Protein AF-0000000084333126 (afdb_homodimer)

Structure (mmCIF, N/CA/C/O backbone):
data_AF-0000000084333126-model_v1
#
loop_
_entity.id
_entity.type
_entity.pdbx_description
1 polymer 'Glycosyl hydrolase family 92 domain-containing protein'
#
loop_
_atom_site.group_PDB
_atom_site.id
_atom_site.type_symbol
_atom_site.label_atom_id
_atom_site.label_alt_id
_atom_site.label_comp_id
_atom_site.label_asym_id
_atom_site.label_entity_id
_atom_site.label_seq_id
_atom_site.pdbx_PDB_ins_code
_atom_site.Cartn_x
_atom_site.Cartn_y
_atom_site.Cartn_z
_atom_site.occupancy
_atom_site.B_iso_or_equiv
_atom_site.auth_seq_id
_atom_site.auth_comp_id
_atom_site.auth_asym_id
_atom_site.auth_atom_id
_atom_site.pdbx_PDB_model_num
ATOM 1 N N . MET A 1 1 ? 44.094 -14.125 85.125 1 26.95 1 MET A N 1
ATOM 2 C CA . MET A 1 1 ? 42.812 -14.68 84.75 1 26.95 1 MET A CA 1
ATOM 3 C C . MET A 1 1 ? 41.969 -13.625 84 1 26.95 1 MET A C 1
ATOM 5 O O . MET A 1 1 ? 41.188 -12.898 84.625 1 26.95 1 MET A O 1
ATOM 9 N N . LYS A 1 2 ? 42.75 -12.828 83.188 1 30.94 2 LYS A N 1
ATOM 10 C CA . LYS A 1 2 ? 42.5 -11.656 82.375 1 30.94 2 LYS A CA 1
ATOM 11 C C . LYS A 1 2 ? 41.438 -11.938 81.312 1 30.94 2 LYS A C 1
ATOM 13 O O . LYS A 1 2 ? 41.562 -12.852 80.5 1 30.94 2 LYS A O 1
ATOM 18 N N . PHE A 1 3 ? 40.094 -11.789 81.75 1 30.56 3 PHE A N 1
ATOM 19 C CA . PHE A 1 3 ? 38.781 -11.992 81.188 1 30.56 3 PHE A CA 1
ATOM 20 C C . PHE A 1 3 ? 38.625 -11.266 79.875 1 30.56 3 PHE A C 1
ATOM 22 O O . PHE A 1 3 ? 38.75 -10.039 79.812 1 30.56 3 PHE A O 1
ATOM 29 N N . LEU A 1 4 ? 39.094 -11.93 78.812 1 31.09 4 LEU A N 1
ATOM 30 C CA . LEU A 1 4 ? 39.031 -11.555 77.375 1 31.09 4 LEU A CA 1
ATOM 31 C C . LEU A 1 4 ? 37.594 -11.328 76.938 1 31.09 4 LEU A C 1
ATOM 33 O O . LEU A 1 4 ? 36.781 -12.258 76.938 1 31.09 4 LEU A O 1
ATOM 37 N N . PHE A 1 5 ? 36.906 -10.305 77.312 1 35.31 5 PHE A N 1
ATOM 38 C CA . PHE A 1 5 ? 35.562 -9.898 77 1 35.31 5 PHE A CA 1
ATOM 39 C C . PHE A 1 5 ? 35.438 -9.648 75.5 1 35.31 5 PHE A C 1
ATOM 41 O O . PHE A 1 5 ? 35.938 -8.648 74.938 1 35.31 5 PHE A O 1
ATOM 48 N N . PHE A 1 6 ? 35.844 -10.602 74.625 1 34.81 6 PHE A N 1
ATOM 49 C CA . PHE A 1 6 ? 35.781 -10.203 73.188 1 34.81 6 PHE A CA 1
ATOM 50 C C . PHE A 1 6 ? 34.375 -9.773 72.812 1 34.81 6 PHE A C 1
ATOM 52 O O . PHE A 1 6 ? 33.406 -10.289 73.375 1 34.81 6 PHE A O 1
ATOM 59 N N . VAL A 1 7 ? 34.188 -8.609 72.062 1 33.94 7 VAL A N 1
ATOM 60 C CA . VAL A 1 7 ? 33.344 -7.617 71.375 1 33.94 7 VAL A CA 1
ATOM 61 C C . VAL A 1 7 ? 32.531 -8.281 70.25 1 33.94 7 VAL A C 1
ATOM 63 O O . VAL A 1 7 ? 33.125 -8.852 69.312 1 33.94 7 VAL A O 1
ATOM 66 N N . SER A 1 8 ? 31.359 -8.867 70.562 1 33.91 8 SER A N 1
ATOM 67 C CA . SER A 1 8 ? 30.375 -9.352 69.625 1 33.91 8 SER A CA 1
ATOM 68 C C . SER A 1 8 ? 29.938 -8.242 68.688 1 33.91 8 SER A C 1
ATOM 70 O O . SER A 1 8 ? 29.344 -7.246 69.125 1 33.91 8 SER A O 1
ATOM 72 N N . ILE A 1 9 ? 30.75 -7.91 67.688 1 35.28 9 ILE A N 1
ATOM 73 C CA . ILE A 1 9 ? 30.422 -6.926 66.625 1 35.28 9 ILE A CA 1
ATOM 74 C C . ILE A 1 9 ? 29.188 -7.383 65.875 1 35.28 9 ILE A C 1
ATOM 76 O O . ILE A 1 9 ? 29.203 -8.445 65.25 1 35.28 9 ILE A O 1
ATOM 80 N N . ALA A 1 10 ? 27.969 -7.008 66.312 1 34.88 10 ALA A N 1
ATOM 81 C CA . ALA A 1 10 ? 26.688 -7.113 65.625 1 34.88 10 ALA A CA 1
ATOM 82 C C . ALA A 1 10 ? 26.734 -6.488 64.25 1 34.88 10 ALA A C 1
ATOM 84 O O . ALA A 1 10 ? 26.969 -5.289 64.125 1 34.88 10 ALA A O 1
ATOM 85 N N . PHE A 1 11 ? 27.109 -7.254 63.25 1 38.06 11 PHE A N 1
ATOM 86 C CA . PHE A 1 11 ? 27.016 -6.863 61.844 1 38.06 11 PHE A CA 1
ATOM 87 C C . PHE A 1 11 ? 25.578 -6.574 61.469 1 38.06 11 PHE A C 1
ATOM 89 O O . PHE A 1 11 ? 24.75 -7.484 61.406 1 38.06 11 PHE A O 1
ATOM 96 N N . ALA A 1 12 ? 24.938 -5.449 61.875 1 37.19 12 ALA A N 1
ATOM 97 C CA . ALA A 1 12 ? 23.688 -4.953 61.312 1 37.19 12 ALA A CA 1
ATOM 98 C C . ALA A 1 12 ? 23.812 -4.816 59.781 1 37.19 12 ALA A C 1
ATOM 100 O O . ALA A 1 12 ? 24.594 -3.992 59.281 1 37.19 12 ALA A O 1
ATOM 101 N N . CYS A 1 13 ? 23.656 -5.941 59.094 1 36.34 13 CYS A N 1
ATOM 102 C CA . CYS A 1 13 ? 23.469 -5.91 57.656 1 36.34 13 CYS A CA 1
ATOM 103 C C . CYS A 1 13 ? 22.391 -4.91 57.25 1 36.34 13 CYS A C 1
ATOM 105 O O . CYS A 1 13 ? 21.219 -5.094 57.594 1 36.34 13 CYS A O 1
ATOM 107 N N . LEU A 1 14 ? 22.672 -3.584 57.156 1 38.28 14 LEU A N 1
ATOM 108 C CA . LEU A 1 14 ? 21.844 -2.592 56.469 1 38.28 14 LEU A CA 1
ATOM 109 C C . LEU A 1 14 ? 21.406 -3.092 55.094 1 38.28 14 LEU A C 1
ATOM 111 O O . LEU A 1 14 ? 22.219 -3.172 54.156 1 38.28 14 LEU A O 1
ATOM 115 N N . SER A 1 15 ? 20.5 -4.07 55.125 1 39.69 15 SER A N 1
ATOM 116 C CA . SER A 1 15 ? 19.828 -4.273 53.844 1 39.69 15 SER A CA 1
ATOM 117 C C . SER A 1 15 ? 19.188 -2.982 53.375 1 39.69 15 SER A C 1
ATOM 119 O O . SER A 1 15 ? 18.188 -2.516 53.938 1 39.69 15 SER A O 1
ATOM 121 N N . ALA A 1 16 ? 19.938 -2.068 52.781 1 43.84 16 ALA A N 1
ATOM 122 C CA . ALA A 1 16 ? 19.359 -1.009 51.969 1 43.84 16 ALA A CA 1
ATOM 123 C C . ALA A 1 16 ? 18.438 -1.585 50.906 1 43.84 16 ALA A C 1
ATOM 125 O O . ALA A 1 16 ? 18.891 -2.248 49.969 1 43.84 16 ALA A O 1
ATOM 126 N N . HIS A 1 17 ? 17.234 -1.845 51.344 1 42.31 17 HIS A N 1
ATOM 127 C CA . HIS A 1 17 ? 16.188 -2.02 50.344 1 42.31 17 HIS A CA 1
ATOM 128 C C . HIS A 1 17 ? 16.234 -0.898 49.312 1 42.31 17 HIS A C 1
ATOM 130 O O . HIS A 1 17 ? 16 0.268 49.656 1 42.31 17 HIS A O 1
ATOM 136 N N . SER A 1 18 ? 17.078 -1.056 48.312 1 40.34 18 SER A N 1
ATOM 137 C CA . SER A 1 18 ? 16.938 -0.179 47.156 1 40.34 18 SER A CA 1
ATOM 138 C C . SER A 1 18 ? 15.484 -0.114 46.719 1 40.34 18 SER A C 1
ATOM 140 O O . SER A 1 18 ? 14.883 -1.14 46.375 1 40.34 18 SER A O 1
ATOM 142 N N . GLN A 1 19 ? 14.758 0.814 47.344 1 45.28 19 GLN A N 1
ATOM 143 C CA . GLN A 1 19 ? 13.453 1.1 46.75 1 45.28 19 GLN A CA 1
ATOM 144 C C . GLN A 1 19 ? 13.531 1.137 45.25 1 45.28 19 GLN A C 1
ATOM 146 O O . GLN A 1 19 ? 14.422 1.771 44.656 1 45.28 19 GLN A O 1
ATOM 151 N N . PRO A 1 20 ? 12.898 0.171 44.625 1 41.5 20 PRO A N 1
ATOM 152 C CA . PRO A 1 20 ? 12.898 0.309 43.188 1 41.5 20 PRO A CA 1
ATOM 153 C C . PRO A 1 20 ? 12.625 1.741 42.719 1 41.5 20 PRO A C 1
ATOM 155 O O . PRO A 1 20 ? 11.688 2.377 43.188 1 41.5 20 PRO A O 1
ATOM 158 N N . LYS A 1 21 ? 13.617 2.443 42.281 1 41.88 21 LYS A N 1
ATOM 159 C CA . LYS A 1 21 ? 13.328 3.713 41.625 1 41.88 21 LYS A CA 1
ATOM 160 C C . LYS A 1 21 ? 12.031 3.631 40.812 1 41.88 21 LYS A C 1
ATOM 162 O O . LYS A 1 21 ? 11.914 2.811 39.906 1 41.88 21 LYS A O 1
ATOM 167 N N . LYS A 1 22 ? 10.969 3.963 41.375 1 46.34 22 LYS A N 1
ATOM 168 C CA . LYS A 1 22 ? 9.758 4.008 40.562 1 46.34 22 LYS A CA 1
ATOM 169 C C . LYS A 1 22 ? 10.055 4.461 39.125 1 46.34 22 LYS A C 1
ATOM 171 O O . LYS A 1 22 ? 10.641 5.527 38.906 1 46.34 22 LYS A O 1
ATOM 176 N N . ALA A 1 23 ? 10.055 3.652 38.188 1 51.34 23 ALA A N 1
ATOM 177 C CA . ALA A 1 23 ? 10.18 4.016 36.781 1 51.34 23 ALA A CA 1
ATOM 178 C C . ALA A 1 23 ? 9.625 5.414 36.5 1 51.34 23 ALA A C 1
ATOM 180 O O . ALA A 1 23 ? 8.5 5.723 36.906 1 51.34 23 ALA A O 1
ATOM 181 N N . ALA A 1 24 ? 10.336 6.531 36.312 1 54.09 24 ALA A N 1
ATOM 182 C CA . ALA A 1 24 ? 9.93 7.898 36 1 54.09 24 ALA A CA 1
ATOM 183 C C . ALA A 1 24 ? 8.742 7.922 35.031 1 54.09 24 ALA A C 1
ATOM 185 O O . ALA A 1 24 ? 8.734 7.195 34.031 1 54.09 24 ALA A O 1
ATOM 186 N N . ALA A 1 25 ? 7.523 8.578 35.406 1 71.56 25 ALA A N 1
ATOM 187 C CA . ALA A 1 25 ? 6.293 8.672 34.625 1 71.56 25 ALA A CA 1
ATOM 188 C C . ALA A 1 25 ? 6.582 9.148 33.188 1 71.56 25 ALA A C 1
ATOM 190 O O . ALA A 1 25 ? 7.348 10.102 33 1 71.56 25 ALA A O 1
ATOM 191 N N . GLN A 1 26 ? 6.211 8.43 32.125 1 85.44 26 GLN A N 1
ATOM 192 C CA . GLN A 1 26 ? 6.383 8.758 30.719 1 85.44 26 GLN A CA 1
ATOM 193 C C . GLN A 1 26 ? 5.832 10.141 30.406 1 85.44 26 GLN A C 1
ATOM 195 O O . GLN A 1 26 ? 4.734 10.492 30.844 1 85.44 26 GLN A O 1
ATOM 200 N N . GLN A 1 27 ? 6.77 11.008 29.906 1 95.25 27 GLN A N 1
ATOM 201 C CA . GLN A 1 27 ? 6.391 12.328 29.422 1 95.25 27 GLN A CA 1
ATOM 202 C C . GLN A 1 27 ? 5.953 12.273 27.953 1 95.25 27 GLN A C 1
ATOM 204 O O . GLN A 1 27 ? 6.211 11.289 27.266 1 95.25 27 GLN A O 1
ATOM 209 N N . PRO A 1 28 ? 5.262 13.32 27.531 1 97.94 28 PRO A N 1
ATOM 210 C CA . PRO A 1 28 ? 4.691 13.297 26.188 1 97.94 28 PRO A CA 1
ATOM 211 C C . PRO A 1 28 ? 5.734 13.008 25.109 1 97.94 28 PRO A C 1
ATOM 213 O O . PRO A 1 28 ? 5.465 12.258 24.172 1 97.94 28 PRO A O 1
ATOM 216 N N . ALA A 1 29 ? 6.926 13.492 25.188 1 98.5 29 ALA A N 1
ATOM 217 C CA . ALA A 1 29 ? 7.961 13.289 24.188 1 98.5 29 ALA A CA 1
ATOM 218 C C . ALA A 1 29 ? 8.305 11.805 24.047 1 98.5 29 ALA A C 1
ATOM 220 O O . ALA A 1 29 ? 8.664 11.344 22.953 1 98.5 29 ALA A O 1
ATOM 221 N N . ASP A 1 30 ? 8.156 11.047 25.172 1 97.81 30 ASP A N 1
ATOM 222 C CA . ASP A 1 30 ? 8.477 9.625 25.188 1 97.81 30 ASP A CA 1
ATOM 223 C C . ASP A 1 30 ? 7.418 8.805 24.453 1 97.81 30 ASP A C 1
ATOM 225 O O . ASP A 1 30 ? 7.648 7.645 24.109 1 97.81 30 ASP A O 1
ATOM 229 N N . LEU A 1 31 ? 6.27 9.406 24.234 1 98.31 31 LEU A N 1
ATOM 230 C CA . LEU A 1 31 ? 5.164 8.703 23.594 1 98.31 31 LEU A CA 1
ATOM 231 C C . LEU A 1 31 ? 5.199 8.883 22.078 1 98.31 31 LEU A C 1
ATOM 233 O O . LEU A 1 31 ? 4.461 8.219 21.359 1 98.31 31 LEU A O 1
ATOM 237 N N . VAL A 1 32 ? 6.098 9.711 21.609 1 98.75 32 VAL A N 1
ATOM 238 C CA . VAL A 1 32 ? 6.133 10.078 20.188 1 98.75 32 VAL A CA 1
ATOM 239 C C . VAL A 1 32 ? 6.797 8.961 19.391 1 98.75 32 VAL A C 1
ATOM 241 O O . VAL A 1 32 ? 7.906 8.531 19.703 1 98.75 32 VAL A O 1
ATOM 244 N N . ASN A 1 33 ? 6.129 8.453 18.359 1 98.69 33 ASN A N 1
ATOM 245 C CA . ASN A 1 33 ? 6.703 7.598 17.328 1 98.69 33 ASN A CA 1
ATOM 246 C C . ASN A 1 33 ? 7.113 8.398 16.094 1 98.69 33 ASN A C 1
ATOM 248 O O . ASN A 1 33 ? 6.281 8.703 15.242 1 98.69 33 ASN A O 1
ATOM 252 N N . VAL A 1 34 ? 8.398 8.641 15.984 1 98.38 34 VAL A N 1
ATOM 253 C CA . VAL A 1 34 ? 8.859 9.531 14.922 1 98.38 34 VAL A CA 1
ATOM 254 C C . VAL A 1 34 ? 8.898 8.781 13.594 1 98.38 34 VAL A C 1
ATOM 256 O O . VAL A 1 34 ? 9.055 9.391 12.531 1 98.38 34 VAL A O 1
ATOM 259 N N . PHE A 1 35 ? 8.711 7.457 13.609 1 98.25 35 PHE A N 1
ATOM 260 C CA . PHE A 1 35 ? 8.703 6.664 12.383 1 98.25 35 PHE A CA 1
ATOM 261 C C . PHE A 1 35 ? 7.324 6.672 11.742 1 98.25 35 PHE A C 1
ATOM 263 O O . PHE A 1 35 ? 7.152 6.176 10.625 1 98.25 35 PHE A O 1
ATOM 270 N N . LEU A 1 36 ? 6.32 7.215 12.43 1 98.06 36 LEU A N 1
ATOM 271 C CA . LEU A 1 36 ? 4.973 7.281 11.883 1 98.06 36 LEU A CA 1
ATOM 272 C C . LEU A 1 36 ? 4.969 7.984 10.531 1 98.06 36 LEU A C 1
ATOM 274 O O . LEU A 1 36 ? 5.496 9.094 10.398 1 98.06 36 LEU A O 1
ATOM 278 N N . GLY A 1 37 ? 4.371 7.242 9.484 1 96.69 37 GLY A N 1
ATOM 279 C CA . GLY A 1 37 ? 4.207 7.848 8.172 1 96.69 37 GLY A CA 1
ATOM 280 C C . GLY A 1 37 ? 5.504 7.934 7.387 1 96.69 37 GLY A C 1
ATOM 281 O O . GLY A 1 37 ? 5.629 8.742 6.465 1 96.69 37 GLY A O 1
ATOM 282 N N . SER A 1 38 ? 6.547 7.105 7.715 1 96.06 38 SER A N 1
ATOM 283 C CA . SER A 1 38 ? 7.867 7.246 7.105 1 96.06 38 SER A CA 1
ATOM 284 C C . SER A 1 38 ? 8.133 6.133 6.098 1 96.06 38 SER A C 1
ATOM 286 O O . SER A 1 38 ? 9.273 5.926 5.68 1 96.06 38 SER A O 1
ATOM 288 N N . SER A 1 39 ? 7.098 5.367 5.719 1 95.44 39 SER A N 1
ATOM 289 C CA . SER A 1 39 ? 7.254 4.297 4.738 1 95.44 39 SER A CA 1
ATOM 290 C C . SER A 1 39 ? 6.238 4.426 3.611 1 95.44 39 SER A C 1
ATOM 292 O O . SER A 1 39 ? 5.07 4.742 3.852 1 95.44 39 SER A O 1
ATOM 294 N N . GLY A 1 40 ? 6.773 4.16 2.41 1 91.81 40 GLY A N 1
ATOM 295 C CA . GLY A 1 40 ? 5.891 4.277 1.26 1 91.81 40 GLY A CA 1
ATOM 296 C C . GLY A 1 40 ? 5.375 5.688 1.04 1 91.81 40 GLY A C 1
ATOM 297 O O . GLY A 1 40 ? 5.832 6.629 1.692 1 91.81 40 GLY A O 1
ATOM 298 N N . ASP A 1 41 ? 4.488 5.797 0.071 1 89.62 41 ASP A N 1
ATOM 299 C CA . ASP A 1 41 ? 3.863 7.082 -0.216 1 89.62 41 ASP A CA 1
ATOM 300 C C . ASP A 1 41 ? 2.68 7.34 0.716 1 89.62 41 ASP A C 1
ATOM 302 O O . ASP A 1 41 ? 1.528 7.348 0.278 1 89.62 41 ASP A O 1
ATOM 306 N N . HIS A 1 42 ? 3.016 7.332 1.965 1 91.88 42 HIS A N 1
ATOM 307 C CA . HIS A 1 42 ? 2.059 7.527 3.049 1 91.88 42 HIS A CA 1
ATOM 308 C C . HIS A 1 42 ? 2.494 8.656 3.971 1 91.88 42 HIS A C 1
ATOM 310 O O . HIS A 1 42 ? 3.439 8.508 4.746 1 91.88 42 HIS A O 1
ATOM 316 N N . GLY A 1 43 ? 2.105 9.711 3.807 1 82.75 43 GLY A N 1
ATOM 317 C CA . GLY A 1 43 ? 2.084 11.008 4.457 1 82.75 43 GLY A CA 1
ATOM 318 C C . GLY A 1 43 ? 3.465 11.516 4.832 1 82.75 43 GLY A C 1
ATOM 319 O O . GLY A 1 43 ? 3.621 12.25 5.809 1 82.75 43 GLY A O 1
ATOM 320 N N . GLN A 1 44 ? 4.488 11.312 4 1 92.69 44 GLN A N 1
ATOM 321 C CA . GLN A 1 44 ? 5.793 11.859 3.641 1 92.69 44 GLN A CA 1
ATOM 322 C C . GLN A 1 44 ? 6.523 12.391 4.867 1 92.69 44 GLN A C 1
ATOM 324 O O . GLN A 1 44 ? 7.055 13.508 4.844 1 92.69 44 GLN A O 1
ATOM 329 N N . MET A 1 45 ? 6.617 11.57 5.859 1 95.44 45 MET A N 1
ATOM 330 C CA . MET A 1 45 ? 7.273 11.969 7.105 1 95.44 45 MET A CA 1
ATOM 331 C C . MET A 1 45 ? 8.625 11.281 7.254 1 95.44 45 MET A C 1
ATOM 333 O O . MET A 1 45 ? 8.953 10.383 6.477 1 95.44 45 MET A O 1
ATOM 337 N N . SER A 1 46 ? 9.453 11.734 8.094 1 96.31 46 SER A N 1
ATOM 338 C CA . SER A 1 46 ? 10.766 11.164 8.375 1 96.31 46 SER A CA 1
ATOM 339 C C . SER A 1 46 ? 11.023 11.078 9.875 1 96.31 46 SER A C 1
ATOM 341 O O . SER A 1 46 ? 10.344 11.734 10.664 1 96.31 46 SER A O 1
ATOM 343 N N . PRO A 1 47 ? 11.953 10.258 10.273 1 97.81 47 PRO A N 1
ATOM 344 C CA . PRO A 1 47 ? 12.344 10.18 11.68 1 97.81 47 PRO A CA 1
ATOM 345 C C . PRO A 1 47 ? 13.422 11.188 12.055 1 97.81 47 PRO A C 1
ATOM 347 O O . PRO A 1 47 ? 14.102 11.031 13.07 1 97.81 47 PRO A O 1
ATOM 350 N N . ALA A 1 48 ? 13.641 12.195 11.242 1 98.06 48 ALA A N 1
ATOM 351 C CA . ALA A 1 48 ? 14.734 13.141 11.445 1 98.06 48 ALA A CA 1
ATOM 352 C C . ALA A 1 48 ? 14.664 13.773 12.836 1 98.06 48 ALA A C 1
ATOM 354 O O . ALA A 1 48 ? 13.578 14.078 13.328 1 98.06 48 ALA A O 1
ATOM 355 N N . ALA A 1 49 ? 15.836 13.938 13.43 1 98.62 49 ALA A N 1
ATOM 356 C CA . ALA A 1 49 ? 15.93 14.711 14.672 1 98.62 49 ALA A CA 1
ATOM 357 C C . ALA A 1 49 ? 15.57 16.172 14.438 1 98.62 49 ALA A C 1
ATOM 359 O O . ALA A 1 49 ? 16.172 16.844 13.586 1 98.62 49 ALA A O 1
ATOM 360 N N . SER A 1 50 ? 14.617 16.578 15.18 1 97.88 50 SER A N 1
ATOM 361 C CA . SER A 1 50 ? 14.172 17.953 15.031 1 97.88 50 SER A CA 1
ATOM 362 C C . SER A 1 50 ? 13.82 18.578 16.391 1 97.88 50 SER A C 1
ATOM 364 O O . SER A 1 50 ? 13.75 17.859 17.391 1 97.88 50 SER A O 1
ATOM 366 N N . TYR A 1 51 ? 13.742 19.844 16.438 1 98.44 51 TYR A N 1
ATOM 367 C CA . TYR A 1 51 ? 13.305 20.656 17.578 1 98.44 51 TYR A CA 1
ATOM 368 C C . TYR A 1 51 ? 12.055 21.453 17.234 1 98.44 51 TYR A C 1
ATOM 370 O O . TYR A 1 51 ? 11.797 21.734 16.062 1 98.44 51 TYR A O 1
ATOM 378 N N . PRO A 1 52 ? 11.141 21.75 18.188 1 98.31 52 PRO A N 1
ATOM 379 C CA . PRO A 1 52 ? 9.922 22.484 17.859 1 98.31 52 PRO A CA 1
ATOM 380 C C . PRO A 1 52 ? 10.195 23.781 17.078 1 98.31 52 PRO A C 1
ATOM 382 O O . PRO A 1 52 ? 11.016 24.594 17.5 1 98.31 52 PRO A O 1
ATOM 385 N N . PHE A 1 53 ? 9.57 23.938 15.914 1 98.12 53 PHE A N 1
ATOM 386 C CA . PHE A 1 53 ? 9.586 25.141 15.102 1 98.12 53 PHE A CA 1
ATOM 387 C C . PHE A 1 53 ? 11 25.453 14.609 1 98.12 53 PHE A C 1
ATOM 389 O O . PHE A 1 53 ? 11.375 26.609 14.453 1 98.12 53 PHE A O 1
ATOM 396 N N . SER A 1 54 ? 11.805 24.438 14.391 1 97.06 54 SER A N 1
ATOM 397 C CA . SER A 1 54 ? 13.195 24.625 13.977 1 97.06 54 SER A CA 1
ATOM 398 C C . SER A 1 54 ? 13.383 24.312 12.5 1 97.06 54 SER A C 1
ATOM 400 O O . SER A 1 54 ? 12.766 23.391 11.969 1 97.06 54 SER A O 1
ATOM 402 N N . MET A 1 55 ? 14.266 25.031 11.891 1 94.81 55 MET A N 1
ATOM 403 C CA . MET A 1 55 ? 14.609 24.781 10.492 1 94.81 55 MET A CA 1
ATOM 404 C C . MET A 1 55 ? 15.516 23.562 10.367 1 94.81 55 MET A C 1
ATOM 406 O O . MET A 1 55 ? 15.594 22.938 9.305 1 94.81 55 MET A O 1
ATOM 410 N N . MET A 1 56 ? 16.234 23.312 11.422 1 96.81 56 MET A N 1
ATOM 411 C CA . MET A 1 56 ? 17.172 22.188 11.391 1 96.81 56 MET A CA 1
ATOM 412 C C . MET A 1 56 ? 16.438 20.875 11.633 1 96.81 56 MET A C 1
ATOM 414 O O . MET A 1 56 ? 15.656 20.766 12.578 1 96.81 56 MET A O 1
ATOM 418 N N . SER A 1 57 ? 16.641 19.984 10.82 1 96.88 57 SER A N 1
ATOM 419 C CA . SER A 1 57 ? 16.141 18.609 10.859 1 96.88 57 SER A CA 1
ATOM 420 C C . SER A 1 57 ? 17.156 17.625 10.281 1 96.88 57 SER A C 1
ATOM 422 O O . SER A 1 57 ? 17.266 17.516 9.055 1 96.88 57 SER A O 1
ATOM 424 N N . ILE A 1 58 ? 17.891 16.891 11.141 1 98.38 58 ILE A N 1
ATOM 425 C CA . ILE A 1 58 ? 18.953 16.016 10.664 1 98.38 58 ILE A CA 1
ATOM 426 C C . ILE A 1 58 ? 18.422 14.578 10.57 1 98.38 58 ILE A C 1
ATOM 428 O O . ILE A 1 58 ? 18 14 11.57 1 98.38 58 ILE A O 1
ATOM 432 N N . GLY A 1 59 ? 18.375 14.07 9.445 1 95.81 59 GLY A N 1
ATOM 433 C CA . GLY A 1 59 ? 17.812 12.734 9.273 1 95.81 59 GLY A CA 1
ATOM 434 C C . GLY A 1 59 ? 18.531 11.914 8.219 1 95.81 59 GLY A C 1
ATOM 435 O O . GLY A 1 59 ? 19.391 12.438 7.496 1 95.81 59 GLY A O 1
ATOM 436 N N . PRO A 1 60 ? 18.203 10.648 8.172 1 96.75 60 PRO A N 1
ATOM 437 C CA . PRO A 1 60 ? 18.844 9.734 7.227 1 96.75 60 PRO A CA 1
ATOM 438 C C . PRO A 1 60 ? 18.391 9.953 5.785 1 96.75 60 PRO A C 1
ATOM 440 O O . PRO A 1 60 ? 17.25 10.344 5.555 1 96.75 60 PRO A O 1
ATOM 443 N N . GLN A 1 61 ? 19.297 9.781 4.863 1 96.12 61 GLN A N 1
ATOM 444 C CA . GLN A 1 61 ? 19.047 9.641 3.434 1 96.12 61 GLN A CA 1
ATOM 445 C C . GLN A 1 61 ? 19.25 8.195 2.979 1 96.12 61 GLN A C 1
ATOM 447 O O . GLN A 1 61 ? 20.312 7.625 3.17 1 96.12 61 GLN A O 1
ATOM 452 N N . THR A 1 62 ? 18.156 7.645 2.373 1 96 62 THR A N 1
ATOM 453 C CA . THR A 1 62 ? 18.25 6.234 2.01 1 96 62 THR A CA 1
ATOM 454 C C . THR A 1 62 ? 18.203 6.062 0.495 1 96 62 THR A C 1
ATOM 456 O O . THR A 1 62 ? 17.906 7.004 -0.235 1 96 62 THR A O 1
ATOM 459 N N . TYR A 1 63 ? 18.609 4.973 0.056 1 93.62 63 TYR A N 1
ATOM 460 C CA . TYR A 1 63 ? 18.25 4.441 -1.254 1 93.62 63 TYR A CA 1
ATOM 461 C C . TYR A 1 63 ? 17.266 3.287 -1.121 1 93.62 63 TYR A C 1
ATOM 463 O O . TYR A 1 63 ? 17.516 2.324 -0.395 1 93.62 63 TYR A O 1
ATOM 471 N N . PRO A 1 64 ? 16.25 3.084 -2.029 1 90.06 64 PRO A N 1
ATOM 472 C CA . PRO A 1 64 ? 15.82 4.293 -2.729 1 90.06 64 PRO A CA 1
ATOM 473 C C . PRO A 1 64 ? 15.383 5.402 -1.774 1 90.06 64 PRO A C 1
ATOM 475 O O . PRO A 1 64 ? 15.219 5.164 -0.576 1 90.06 64 PRO A O 1
ATOM 478 N N . ASN A 1 65 ? 15.422 6.629 -2.303 1 80.06 65 ASN A N 1
ATOM 479 C CA . ASN A 1 65 ? 14.758 7.66 -1.513 1 80.06 65 ASN A CA 1
ATOM 480 C C . ASN A 1 65 ? 13.305 7.836 -1.933 1 80.06 65 ASN A C 1
ATOM 482 O O . ASN A 1 65 ? 12.977 7.715 -3.113 1 80.06 65 ASN A O 1
ATOM 486 N N . LEU A 1 66 ? 12.531 7.938 -1.034 1 79.94 66 LEU A N 1
ATOM 487 C CA . LEU A 1 66 ? 11.141 8.336 -1.255 1 79.94 66 LEU A CA 1
ATOM 488 C C . LEU A 1 66 ? 10.953 9.82 -0.961 1 79.94 66 LEU A C 1
ATOM 490 O O . LEU A 1 66 ? 11.844 10.625 -1.221 1 79.94 66 LEU A O 1
ATOM 494 N N . HIS A 1 67 ? 9.945 10.406 -0.458 1 79.06 67 HIS A N 1
ATOM 495 C CA . HIS A 1 67 ? 9.57 11.812 -0.327 1 79.06 67 HIS A CA 1
ATOM 496 C C . HIS A 1 67 ? 10.523 12.547 0.617 1 79.06 67 HIS A C 1
ATOM 498 O O . HIS A 1 67 ? 11.125 13.555 0.238 1 79.06 67 HIS A O 1
ATOM 504 N N . MET A 1 68 ? 10.766 12.305 1.863 1 87.19 68 MET A N 1
ATOM 505 C CA . MET A 1 68 ? 11.586 13.008 2.842 1 87.19 68 MET A CA 1
ATOM 506 C C . MET A 1 68 ? 13 12.445 2.875 1 87.19 68 MET A C 1
ATOM 508 O O . MET A 1 68 ? 13.703 12.57 3.879 1 87.19 68 MET A O 1
ATOM 512 N N . GLY A 1 69 ? 13.438 11.859 1.662 1 93.25 69 GLY A N 1
ATOM 513 C CA . GLY A 1 69 ? 14.773 11.297 1.529 1 93.25 69 GLY A CA 1
ATOM 514 C C . GLY A 1 69 ? 14.938 9.984 2.275 1 93.25 69 GLY A C 1
ATOM 515 O O . GLY A 1 69 ? 16.047 9.438 2.334 1 93.25 69 GLY A O 1
ATOM 516 N N . TYR A 1 70 ? 13.867 9.461 2.861 1 95.06 70 TYR A N 1
ATOM 517 C CA . TYR A 1 70 ? 13.953 8.312 3.752 1 95.06 70 TYR A CA 1
ATOM 518 C C . TYR A 1 70 ? 12.836 7.316 3.467 1 95.06 70 TYR A C 1
ATOM 520 O O . TYR A 1 70 ? 11.688 7.711 3.244 1 95.06 70 TYR A O 1
ATOM 528 N N . GLU A 1 71 ? 13.156 6.047 3.367 1 96 71 GLU A N 1
ATOM 529 C CA . GLU A 1 71 ? 12.242 4.914 3.377 1 96 71 GLU A CA 1
ATOM 530 C C . GLU A 1 71 ? 12.539 3.969 4.539 1 96 71 GLU A C 1
ATOM 532 O O . GLU A 1 71 ? 13.648 3.438 4.645 1 96 71 GLU A O 1
ATOM 537 N N . HIS A 1 72 ? 11.562 3.764 5.438 1 96.62 72 HIS A N 1
ATOM 538 C CA . HIS A 1 72 ? 11.734 3.047 6.695 1 96.62 72 HIS A CA 1
ATOM 539 C C . HIS A 1 72 ? 12.281 1.644 6.457 1 96.62 72 HIS A C 1
ATOM 541 O O . HIS A 1 72 ? 13.102 1.151 7.238 1 96.62 72 HIS A O 1
ATOM 547 N N . LYS A 1 73 ? 11.883 1.032 5.391 1 96.19 73 LYS A N 1
ATOM 548 C CA . LYS A 1 73 ? 12.242 -0.359 5.141 1 96.19 73 LYS A CA 1
ATOM 549 C C . LYS A 1 73 ? 13.516 -0.452 4.309 1 96.19 73 LYS A C 1
ATOM 551 O O . LYS A 1 73 ? 14.039 -1.545 4.082 1 96.19 73 LYS A O 1
ATOM 556 N N . ALA A 1 74 ? 14.023 0.594 3.801 1 96.56 74 ALA A N 1
ATOM 557 C CA . ALA A 1 74 ? 15.258 0.589 3.016 1 96.56 74 ALA A CA 1
ATOM 558 C C . ALA A 1 74 ? 16.438 0.099 3.852 1 96.56 74 ALA A C 1
ATOM 560 O O . ALA A 1 74 ? 16.531 0.398 5.043 1 96.56 74 ALA A O 1
ATOM 561 N N . LYS A 1 75 ? 17.375 -0.54 3.168 1 96.06 75 LYS A N 1
ATOM 562 C CA . LYS A 1 75 ? 18.547 -1.082 3.855 1 96.06 75 LYS A CA 1
ATOM 563 C C . LYS A 1 75 ? 19.781 -0.234 3.584 1 96.06 75 LYS A C 1
ATOM 565 O O . LYS A 1 75 ? 20.703 -0.197 4.398 1 96.06 75 LYS A O 1
ATOM 570 N N . THR A 1 76 ? 19.781 0.427 2.486 1 95.88 76 THR A N 1
ATOM 571 C CA . THR A 1 76 ? 20.953 1.187 2.07 1 95.88 76 THR A CA 1
ATOM 572 C C . THR A 1 76 ? 20.781 2.664 2.412 1 95.88 76 THR A C 1
ATOM 574 O O . THR A 1 76 ? 19.766 3.275 2.082 1 95.88 76 THR A O 1
ATOM 577 N N . PHE A 1 77 ? 21.828 3.232 3.088 1 96.5 77 PHE A N 1
ATOM 578 C CA . PHE A 1 77 ? 21.859 4.656 3.4 1 96.5 77 PHE A CA 1
ATOM 579 C C . PHE A 1 77 ? 22.875 5.379 2.52 1 96.5 77 PHE A C 1
ATOM 581 O O . PHE A 1 77 ? 23.938 4.848 2.229 1 96.5 77 PHE A O 1
ATOM 588 N N . LEU A 1 78 ? 22.531 6.57 2.119 1 95.69 78 LEU A N 1
ATOM 589 C CA . LEU A 1 78 ? 23.469 7.461 1.449 1 95.69 78 LEU A CA 1
ATOM 590 C C . LEU A 1 78 ? 24.219 8.32 2.461 1 95.69 78 LEU A C 1
ATOM 592 O O . LEU A 1 78 ? 25.328 8.781 2.189 1 95.69 78 LEU A O 1
ATOM 596 N N . GLY A 1 79 ? 23.672 8.609 3.559 1 96.75 79 GLY A N 1
ATOM 597 C CA . GLY A 1 79 ? 24.203 9.469 4.605 1 96.75 79 GLY A CA 1
ATOM 598 C C . GLY A 1 79 ? 23.125 10.211 5.367 1 96.75 79 GLY A C 1
ATOM 599 O O . GLY A 1 79 ? 22.062 9.656 5.66 1 96.75 79 GLY A O 1
ATOM 600 N N . PHE A 1 80 ? 23.453 11.438 5.797 1 97.62 80 PHE A N 1
ATOM 601 C CA . PHE A 1 80 ? 22.547 12.242 6.598 1 97.62 80 PHE A CA 1
ATOM 602 C C . PHE A 1 80 ? 22.422 13.656 6.027 1 97.62 80 PHE A C 1
ATOM 604 O O . PHE A 1 80 ? 23.422 14.242 5.602 1 97.62 80 PHE A O 1
ATOM 611 N N . THR A 1 81 ? 21.203 14.125 5.969 1 97.12 81 THR A N 1
ATOM 612 C CA . THR A 1 81 ? 20.938 15.492 5.523 1 97.12 81 THR A CA 1
ATOM 613 C C . THR A 1 81 ? 20.391 16.344 6.672 1 97.12 81 THR A C 1
ATOM 615 O O . THR A 1 81 ? 20.062 15.805 7.738 1 97.12 81 THR A O 1
ATOM 618 N N . HIS A 1 82 ? 20.188 17.672 6.414 1 98.25 82 HIS A N 1
ATOM 619 C CA . HIS A 1 82 ? 20.156 18.5 7.617 1 98.25 82 HIS A CA 1
ATOM 620 C C . HIS A 1 82 ? 18.922 19.375 7.645 1 98.25 82 HIS A C 1
ATOM 622 O O . HIS A 1 82 ? 18.688 20.094 8.617 1 98.25 82 HIS A O 1
ATOM 628 N N . ASN A 1 83 ? 18.062 19.375 6.672 1 96.62 83 ASN A N 1
ATOM 629 C CA . ASN A 1 83 ? 16.781 20.062 6.727 1 96.62 83 ASN A CA 1
ATOM 630 C C . ASN A 1 83 ? 15.766 19.422 5.781 1 96.62 83 ASN A C 1
ATOM 632 O O . ASN A 1 83 ? 16.141 18.703 4.848 1 96.62 83 ASN A O 1
ATOM 636 N N . ARG A 1 84 ? 14.539 19.625 6.027 1 95.19 84 ARG A N 1
ATOM 637 C CA . ARG A 1 84 ? 13.414 19.156 5.223 1 95.19 84 ARG A CA 1
ATOM 638 C C . ARG A 1 84 ? 12.109 19.828 5.656 1 95.19 84 ARG A C 1
ATOM 640 O O . ARG A 1 84 ? 12.023 20.359 6.766 1 95.19 84 ARG A O 1
ATOM 647 N N . VAL A 1 85 ? 11.125 19.953 4.793 1 94.5 85 VAL A N 1
ATOM 648 C CA . VAL A 1 85 ? 9.75 20.312 5.156 1 94.5 85 VAL A CA 1
ATOM 649 C C . VAL A 1 85 ? 8.898 19.047 5.258 1 94.5 85 VAL A C 1
ATOM 651 O O . VAL A 1 85 ? 8.633 18.391 4.246 1 94.5 85 VAL A O 1
ATOM 654 N N . GLU A 1 86 ? 8.492 18.719 6.391 1 94.06 86 GLU A N 1
ATOM 655 C CA . GLU A 1 86 ? 7.855 17.438 6.668 1 94.06 86 GLU A CA 1
ATOM 656 C C . GLU A 1 86 ? 6.449 17.375 6.07 1 94.06 86 GLU A C 1
ATOM 658 O O . GLU A 1 86 ? 5.68 18.328 6.199 1 94.06 86 GLU A O 1
ATOM 663 N N . GLY A 1 87 ? 6.141 16.266 5.379 1 94.5 87 GLY A N 1
ATOM 664 C CA . GLY A 1 87 ? 4.777 15.883 5.043 1 94.5 87 GLY A CA 1
ATOM 665 C C . GLY A 1 87 ? 4.242 16.594 3.814 1 94.5 87 GLY A C 1
ATOM 666 O O . GLY A 1 87 ? 3.027 16.656 3.611 1 94.5 87 GLY A O 1
ATOM 667 N N . VAL A 1 88 ? 5.102 17.188 3.012 1 93.94 88 VAL A N 1
ATOM 668 C CA . VAL A 1 88 ? 4.574 18.016 1.94 1 93.94 88 VAL A CA 1
ATOM 669 C C . VAL A 1 88 ? 4.801 17.344 0.593 1 93.94 88 VAL A C 1
ATOM 671 O O . VAL A 1 88 ? 5.586 16.391 0.494 1 93.94 88 VAL A O 1
ATOM 674 N N . GLY A 1 89 ? 4.156 17.797 -0.435 1 90.31 89 GLY A N 1
ATOM 675 C CA . GLY A 1 89 ? 4.188 17.203 -1.764 1 90.31 89 GLY A CA 1
ATOM 676 C C . GLY A 1 89 ? 5.43 17.562 -2.551 1 90.31 89 GLY A C 1
ATOM 677 O O . GLY A 1 89 ? 6.332 18.234 -2.029 1 90.31 89 GLY A O 1
ATOM 678 N N . CYS A 1 90 ? 5.52 17.125 -3.807 1 88.56 90 CYS A N 1
ATOM 679 C CA . CYS A 1 90 ? 6.582 17.406 -4.762 1 88.56 90 CYS A CA 1
ATOM 680 C C . CYS A 1 90 ? 7.926 16.906 -4.242 1 88.56 90 CYS A C 1
ATOM 682 O O . CYS A 1 90 ? 8.961 17.531 -4.508 1 88.56 90 CYS A O 1
ATOM 684 N N . GLN A 1 91 ? 7.879 15.883 -3.385 1 85.38 91 GLN A N 1
ATOM 685 C CA . GLN A 1 91 ? 9.055 15.305 -2.742 1 85.38 91 GLN A CA 1
ATOM 686 C C . GLN A 1 91 ? 9.703 16.297 -1.787 1 85.38 91 GLN A C 1
ATOM 688 O O . GLN A 1 91 ? 10.844 16.109 -1.36 1 85.38 91 GLN A O 1
ATOM 693 N N . GLY A 1 92 ? 8.992 17.391 -1.537 1 90.06 92 GLY A N 1
ATOM 694 C CA . GLY A 1 92 ? 9.414 18.359 -0.541 1 90.06 92 GLY A CA 1
ATOM 695 C C . GLY A 1 92 ? 10.547 19.25 -1.014 1 90.06 92 GLY A C 1
ATOM 696 O O . GLY A 1 92 ? 10.602 19.609 -2.189 1 90.06 92 GLY A O 1
ATOM 697 N N . SER A 1 93 ? 11.234 19.828 -0.144 1 93.75 93 SER A N 1
ATOM 698 C CA . SER A 1 93 ? 12.461 20.609 -0.288 1 93.75 93 SER A CA 1
ATOM 699 C C . SER A 1 93 ? 13.391 20.406 0.901 1 93.75 93 SER A C 1
ATOM 701 O O . SER A 1 93 ? 12.961 19.953 1.963 1 93.75 93 SER A O 1
ATOM 703 N N . GLY A 1 94 ? 14.625 20.719 0.71 1 95.5 94 GLY A N 1
ATOM 704 C CA . GLY A 1 94 ? 15.664 20.469 1.694 1 95.5 94 GLY A CA 1
ATOM 705 C C . GLY A 1 94 ? 16.672 19.422 1.243 1 95.5 94 GLY A C 1
ATOM 706 O O . GLY A 1 94 ? 17.125 19.438 0.1 1 95.5 94 GLY A O 1
ATOM 707 N N . GLY A 1 95 ? 17 18.547 2.258 1 96.44 95 GLY A N 1
ATOM 708 C CA . GLY A 1 95 ? 18.031 17.562 1.952 1 96.44 95 GLY A CA 1
ATOM 709 C C . GLY A 1 95 ? 19.406 18.188 1.775 1 96.44 95 GLY A C 1
ATOM 710 O O . GLY A 1 95 ? 20.266 17.625 1.091 1 96.44 95 GLY A O 1
ATOM 711 N N . ASN A 1 96 ? 19.609 19.359 2.32 1 97.5 96 ASN A N 1
ATOM 712 C CA . ASN A 1 96 ? 20.859 20.078 2.135 1 97.5 96 ASN A CA 1
ATOM 713 C C . ASN A 1 96 ? 21.984 19.484 2.982 1 97.5 96 ASN A C 1
ATOM 715 O O . ASN A 1 96 ? 21.734 18.953 4.066 1 97.5 96 ASN A O 1
ATOM 719 N N . ILE A 1 97 ? 23.219 19.594 2.422 1 97.94 97 ILE A N 1
ATOM 720 C CA . ILE A 1 97 ? 24.453 19.188 3.092 1 97.94 97 ILE A CA 1
ATOM 721 C C . ILE A 1 97 ? 24.391 17.703 3.422 1 97.94 97 ILE A C 1
ATOM 723 O O . ILE A 1 97 ? 24.156 17.328 4.574 1 97.94 97 ILE A O 1
ATOM 727 N N . LEU A 1 98 ? 24.594 16.859 2.51 1 96.75 98 LEU A N 1
ATOM 728 C CA . LEU A 1 98 ? 24.656 15.414 2.707 1 96.75 98 LEU A CA 1
ATOM 729 C C . LEU A 1 98 ? 26.031 14.992 3.232 1 96.75 98 LEU A C 1
ATOM 731 O O . LEU A 1 98 ? 27.047 15.227 2.578 1 96.75 98 LEU A O 1
ATOM 735 N N . ILE A 1 99 ? 26.078 14.438 4.367 1 97.31 99 ILE A N 1
ATOM 736 C CA . ILE A 1 99 ? 27.312 13.938 4.965 1 97.31 99 ILE A CA 1
ATOM 737 C C . ILE A 1 99 ? 27.281 12.406 5.004 1 97.31 99 ILE A C 1
ATOM 739 O O . ILE A 1 99 ? 26.406 11.812 5.617 1 97.31 99 ILE A O 1
ATOM 743 N N . THR A 1 100 ? 28.25 11.805 4.371 1 96.44 100 THR A N 1
ATOM 744 C CA . THR A 1 100 ? 28.359 10.359 4.27 1 96.44 100 THR A CA 1
ATOM 745 C C . THR A 1 100 ? 29.641 9.859 4.918 1 96.44 100 THR A C 1
ATOM 747 O O . THR A 1 100 ? 30.734 10.086 4.395 1 96.44 100 THR A O 1
ATOM 750 N N . PRO A 1 101 ? 29.547 9.18 6.066 1 96.56 101 PRO A N 1
ATOM 751 C CA . PRO A 1 101 ? 30.75 8.523 6.578 1 96.56 101 PRO A CA 1
ATOM 752 C C . PRO A 1 101 ? 31.188 7.34 5.715 1 96.56 101 PRO A C 1
ATOM 754 O O . PRO A 1 101 ? 30.344 6.629 5.16 1 96.56 101 PRO A O 1
ATOM 757 N N . PHE A 1 102 ? 32.438 7.137 5.586 1 94.69 102 PHE A N 1
ATOM 758 C CA . PHE A 1 102 ? 32.906 6.023 4.773 1 94.69 102 PHE A CA 1
ATOM 759 C C . PHE A 1 102 ? 34.188 5.426 5.359 1 94.69 102 PHE A C 1
ATOM 761 O O . PHE A 1 102 ? 34.844 6.035 6.211 1 94.69 102 PHE A O 1
ATOM 768 N N . LEU A 1 103 ? 34.5 4.258 5.02 1 93.12 103 LEU A N 1
ATOM 769 C CA . LEU A 1 103 ? 35.719 3.566 5.336 1 93.12 103 LEU A CA 1
ATOM 770 C C . LEU A 1 103 ? 36.625 3.443 4.094 1 93.12 103 LEU A C 1
ATOM 772 O O . LEU A 1 103 ? 36.094 3.393 2.973 1 93.12 103 LEU A O 1
ATOM 776 N N . GLY A 1 104 ? 37.875 3.406 4.324 1 89.75 104 GLY A N 1
ATOM 777 C CA . GLY A 1 104 ? 38.844 3.238 3.238 1 89.75 104 GLY A CA 1
ATOM 778 C C . GLY A 1 104 ? 38.969 4.473 2.363 1 89.75 104 GLY A C 1
ATOM 779 O O . GLY A 1 104 ? 38.969 5.598 2.865 1 89.75 104 GLY A O 1
ATOM 780 N N . ASP A 1 105 ? 39.375 4.449 0.933 1 76.12 105 ASP A N 1
ATOM 781 C CA . ASP A 1 105 ? 39.656 5.559 0.023 1 76.12 105 ASP A CA 1
ATOM 782 C C . ASP A 1 105 ? 38.344 6.137 -0.548 1 76.12 105 ASP A C 1
ATOM 784 O O . ASP A 1 105 ? 38.375 6.789 -1.595 1 76.12 105 ASP A O 1
ATOM 788 N N . THR A 1 106 ? 37.375 6.18 0.104 1 63.38 106 THR A N 1
ATOM 789 C CA . THR A 1 106 ? 36.188 6.996 -0.053 1 63.38 106 THR A CA 1
ATOM 790 C C . THR A 1 106 ? 35.094 6.227 -0.792 1 63.38 106 THR A C 1
ATOM 792 O O . THR A 1 106 ? 34.094 6.805 -1.215 1 63.38 106 THR A O 1
ATOM 795 N N . ALA A 1 107 ? 35.688 4.938 -1.279 1 54.47 107 ALA A N 1
ATOM 796 C CA . ALA A 1 107 ? 35 4.152 -2.301 1 54.47 107 ALA A CA 1
ATOM 797 C C . ALA A 1 107 ? 33.625 3.729 -1.823 1 54.47 107 ALA A C 1
ATOM 799 O O . ALA A 1 107 ? 33.312 3.789 -0.628 1 54.47 107 ALA A O 1
ATOM 800 N N . LYS A 1 108 ? 32.844 2.975 -2.609 1 60.69 108 LYS A N 1
ATOM 801 C CA . LYS A 1 108 ? 31.531 2.455 -3.025 1 60.69 108 LYS A CA 1
ATOM 802 C C . LYS A 1 108 ? 30.938 1.551 -1.953 1 60.69 108 LYS A C 1
ATOM 804 O O . LYS A 1 108 ? 30.141 0.667 -2.258 1 60.69 108 LYS A O 1
ATOM 809 N N . VAL A 1 109 ? 31.516 1.826 -0.649 1 66.56 109 VAL A N 1
ATOM 810 C CA . VAL A 1 109 ? 30.906 0.82 0.215 1 66.56 109 VAL A CA 1
ATOM 811 C C . VAL A 1 109 ? 29.547 1.305 0.692 1 66.56 109 VAL A C 1
ATOM 813 O O . VAL A 1 109 ? 29.438 2.393 1.265 1 66.56 109 VAL A O 1
ATOM 816 N N . ALA A 1 110 ? 28.594 0.608 0.493 1 77.5 110 ALA A N 1
ATOM 817 C CA . ALA A 1 110 ? 27.203 0.868 0.826 1 77.5 110 ALA A CA 1
ATOM 818 C C . ALA A 1 110 ? 26.984 0.87 2.336 1 77.5 110 ALA A C 1
ATOM 820 O O . ALA A 1 110 ? 27.578 0.056 3.053 1 77.5 110 ALA A O 1
ATOM 821 N N . LEU A 1 111 ? 26.375 1.915 2.971 1 93.62 111 LEU A N 1
ATOM 822 C CA . LEU A 1 111 ? 25.906 1.884 4.348 1 93.62 111 LEU A CA 1
ATOM 823 C C . LEU A 1 111 ? 24.641 1.032 4.465 1 93.62 111 LEU A C 1
ATOM 825 O O . LEU A 1 111 ? 23.547 1.497 4.16 1 93.62 111 LEU A O 1
ATOM 829 N N . THR A 1 112 ? 24.859 -0.175 4.895 1 95.62 112 THR A N 1
ATOM 830 C CA . THR A 1 112 ? 23.734 -1.085 5.055 1 95.62 112 THR A CA 1
ATOM 831 C C . THR A 1 112 ? 23.219 -1.056 6.492 1 95.62 112 THR A C 1
ATOM 833 O O . THR A 1 112 ? 23.938 -1.438 7.422 1 95.62 112 THR A O 1
ATOM 836 N N . LYS A 1 113 ? 22.062 -0.66 6.656 1 97.19 113 LYS A N 1
ATOM 837 C CA . LYS A 1 113 ? 21.438 -0.475 7.965 1 97.19 113 LYS A CA 1
ATOM 838 C C . LYS A 1 113 ? 21.391 -1.787 8.742 1 97.19 113 LYS A C 1
ATOM 840 O O . LYS A 1 113 ? 20.969 -2.816 8.211 1 97.19 113 LYS A O 1
ATOM 845 N N . ALA A 1 114 ? 21.844 -1.807 9.945 1 96.94 114 ALA A N 1
ATOM 846 C CA . ALA A 1 114 ? 21.734 -2.949 10.852 1 96.94 114 ALA A CA 1
ATOM 847 C C . ALA A 1 114 ? 20.625 -2.727 11.883 1 96.94 114 ALA A C 1
ATOM 849 O O . ALA A 1 114 ? 19.75 -3.572 12.055 1 96.94 114 ALA A O 1
ATOM 850 N N . LYS A 1 115 ? 20.719 -1.606 12.578 1 97 115 LYS A N 1
ATOM 851 C CA . LYS A 1 115 ? 19.75 -1.215 13.594 1 97 115 LYS A CA 1
ATOM 852 C C . LYS A 1 115 ? 19.531 0.295 13.594 1 97 115 LYS A C 1
ATOM 854 O O . LYS A 1 115 ? 20.453 1.062 13.32 1 97 115 LYS A O 1
ATOM 859 N N . GLU A 1 116 ? 18.297 0.698 13.898 1 97.94 116 GLU A N 1
ATOM 860 C CA . GLU A 1 116 ? 18.031 2.129 14 1 97.94 116 GLU A CA 1
ATOM 861 C C . GLU A 1 116 ? 17.062 2.422 15.148 1 97.94 116 GLU A C 1
ATOM 863 O O . GLU A 1 116 ? 16.281 1.556 15.547 1 97.94 116 GLU A O 1
ATOM 868 N N . ASN A 1 117 ? 17.172 3.492 15.719 1 98.12 117 ASN A N 1
ATOM 869 C CA . ASN A 1 117 ? 16.328 4.023 16.781 1 98.12 117 ASN A CA 1
ATOM 870 C C . ASN A 1 117 ? 16.219 5.543 16.703 1 98.12 117 ASN A C 1
ATOM 872 O O . ASN A 1 117 ? 17.188 6.223 16.359 1 98.12 117 ASN A O 1
ATOM 876 N N . ALA A 1 118 ? 14.992 6.031 16.984 1 98.69 118 ALA A N 1
ATOM 877 C CA . ALA A 1 118 ? 14.797 7.477 16.922 1 98.69 118 ALA A CA 1
ATOM 878 C C . ALA A 1 118 ? 13.664 7.922 17.844 1 98.69 118 ALA A C 1
ATOM 880 O O . ALA A 1 118 ? 12.844 7.105 18.266 1 98.69 118 ALA A O 1
ATOM 881 N N . GLY A 1 119 ? 13.609 9.141 18.156 1 98.38 119 GLY A N 1
ATOM 882 C CA . GLY A 1 119 ? 12.594 9.812 18.953 1 98.38 119 GLY A CA 1
ATOM 883 C C . GLY A 1 119 ? 12.594 11.32 18.766 1 98.38 119 GLY A C 1
ATOM 884 O O . GLY A 1 119 ? 13.344 11.852 17.953 1 98.38 119 GLY A O 1
ATOM 885 N N . ALA A 1 120 ? 11.773 11.953 19.578 1 98.38 120 ALA A N 1
ATOM 886 C CA . ALA A 1 120 ? 11.711 13.406 19.5 1 98.38 120 ALA A CA 1
ATOM 887 C C . ALA A 1 120 ? 13.062 14.039 19.844 1 98.38 120 ALA A C 1
ATOM 889 O O . ALA A 1 120 ? 13.5 14 20.984 1 98.38 120 ALA A O 1
ATOM 890 N N . GLY A 1 121 ? 13.742 14.508 18.797 1 98.5 121 GLY A N 1
ATOM 891 C CA . GLY A 1 121 ? 14.961 15.266 19 1 98.5 121 GLY A CA 1
ATOM 892 C C . GLY A 1 121 ? 16.219 14.461 18.734 1 98.5 121 GLY A C 1
ATOM 893 O O . GLY A 1 121 ? 17.328 14.984 18.828 1 98.5 121 GLY A O 1
ATOM 894 N N . TYR A 1 122 ? 16.062 13.18 18.359 1 98.75 122 TYR A N 1
ATOM 895 C CA . TYR A 1 122 ? 17.281 12.422 18.125 1 98.75 122 TYR A CA 1
ATOM 896 C C . TYR A 1 122 ? 17.047 11.305 17.125 1 98.75 122 TYR A C 1
ATOM 898 O O . TYR A 1 122 ? 15.914 10.938 16.844 1 98.75 122 TYR A O 1
ATOM 906 N N . TYR A 1 123 ? 18.125 10.773 16.562 1 98.75 123 TYR A N 1
ATOM 907 C CA . TYR A 1 123 ? 18.188 9.656 15.633 1 98.75 123 TYR A CA 1
ATOM 908 C C . TYR A 1 123 ? 19.5 8.883 15.789 1 98.75 123 TYR A C 1
ATOM 910 O O . TYR A 1 123 ? 20.562 9.484 15.938 1 98.75 123 TYR A O 1
ATOM 918 N N . GLN A 1 124 ? 19.438 7.543 15.773 1 98.75 124 GLN A N 1
ATOM 919 C CA . GLN A 1 124 ? 20.609 6.676 15.891 1 98.75 124 GLN A CA 1
ATOM 920 C C . GLN A 1 124 ? 20.547 5.527 14.891 1 98.75 124 GLN A C 1
ATOM 922 O O . GLN A 1 124 ? 19.469 4.988 14.633 1 98.75 124 GLN A O 1
ATOM 927 N N . VAL A 1 125 ? 21.719 5.168 14.391 1 98.62 125 VAL A N 1
ATOM 928 C CA . VAL A 1 125 ? 21.766 4.051 13.453 1 98.62 125 VAL A CA 1
ATOM 929 C C . VAL A 1 125 ? 23.141 3.379 13.516 1 98.62 125 VAL A C 1
ATOM 931 O O . VAL A 1 125 ? 24.141 4.027 13.812 1 98.62 125 VAL A O 1
ATOM 934 N N . SER A 1 126 ? 23.172 2.09 13.336 1 98.31 126 SER A N 1
ATOM 935 C CA . SER A 1 126 ? 24.391 1.32 13.102 1 98.31 126 SER A CA 1
ATOM 936 C C . SER A 1 126 ? 24.344 0.606 11.758 1 98.31 126 SER A C 1
ATOM 938 O O . SER A 1 126 ? 23.266 0.281 11.258 1 98.31 126 SER A O 1
ATOM 940 N N . PHE A 1 127 ? 25.5 0.416 11.242 1 97.38 127 PHE A N 1
ATOM 941 C CA . PHE A 1 127 ? 25.625 -0.208 9.93 1 97.38 127 PHE A CA 1
ATOM 942 C C . PHE A 1 127 ? 26.406 -1.518 10.023 1 97.38 127 PHE A C 1
ATOM 944 O O . PHE A 1 127 ? 27.156 -1.735 10.969 1 97.38 127 PHE A O 1
ATOM 951 N N . SER A 1 128 ? 26.234 -2.379 9.023 1 93.75 128 SER A N 1
ATOM 952 C CA . SER A 1 128 ? 26.844 -3.701 9 1 93.75 128 SER A CA 1
ATOM 953 C C . SER A 1 128 ? 28.375 -3.604 8.953 1 93.75 128 SER A C 1
ATOM 955 O O . SER A 1 128 ? 29.062 -4.523 9.391 1 93.75 128 SER A O 1
ATOM 957 N N . ASN A 1 129 ? 28.938 -2.527 8.453 1 92.88 129 ASN A N 1
ATOM 958 C CA . ASN A 1 129 ? 30.375 -2.348 8.391 1 92.88 129 ASN A CA 1
ATOM 959 C C . ASN A 1 129 ? 30.922 -1.787 9.703 1 92.88 129 ASN A C 1
ATOM 961 O O . ASN A 1 129 ? 32.062 -1.331 9.758 1 92.88 129 ASN A O 1
ATOM 965 N N . HIS A 1 130 ? 30.078 -1.602 10.711 1 94.38 130 HIS A N 1
ATOM 966 C CA . HIS A 1 130 ? 30.422 -1.277 12.094 1 94.38 130 HIS A CA 1
ATOM 967 C C . HIS A 1 130 ? 30.578 0.227 12.281 1 94.38 130 HIS A C 1
ATOM 969 O O . HIS A 1 130 ? 31.062 0.678 13.328 1 94.38 130 HIS A O 1
ATOM 975 N N . ILE A 1 131 ? 30.203 1.021 11.328 1 96.56 131 ILE A N 1
ATOM 976 C CA . ILE A 1 131 ? 30 2.443 11.57 1 96.56 131 ILE A CA 1
ATOM 977 C C . ILE A 1 131 ? 28.703 2.646 12.359 1 96.56 131 ILE A C 1
ATOM 979 O O . ILE A 1 131 ? 27.734 1.906 12.164 1 96.56 131 ILE A O 1
ATOM 983 N N . ALA A 1 132 ? 28.656 3.57 13.227 1 98.06 132 ALA A N 1
ATOM 984 C CA . ALA A 1 132 ? 27.422 3.971 13.906 1 98.06 132 ALA A CA 1
ATOM 985 C C . ALA A 1 132 ? 27.328 5.488 14.023 1 98.06 132 ALA A C 1
ATOM 987 O O . ALA A 1 132 ? 28.344 6.18 14.062 1 98.06 132 ALA A O 1
ATOM 988 N N . ALA A 1 133 ? 26.172 5.992 14.016 1 98.38 133 ALA A N 1
ATOM 989 C CA . ALA A 1 133 ? 25.906 7.426 14.141 1 98.38 133 ALA A CA 1
ATOM 990 C C . ALA A 1 133 ? 24.844 7.703 15.188 1 98.38 133 ALA A C 1
ATOM 992 O O . ALA A 1 133 ? 23.828 6.988 15.266 1 98.38 133 ALA A O 1
ATOM 993 N N . LYS A 1 134 ? 25.094 8.664 16.078 1 98.69 134 LYS A N 1
ATOM 994 C CA . LYS A 1 134 ? 24.125 9.227 17.016 1 98.69 134 LYS A CA 1
ATOM 995 C C . LYS A 1 134 ? 23.938 10.727 16.781 1 98.69 134 LYS A C 1
ATOM 997 O O . LYS A 1 134 ? 24.906 11.5 16.859 1 98.69 134 LYS A O 1
ATOM 1002 N N . ILE A 1 135 ? 22.719 11.078 16.531 1 98.81 135 ILE A N 1
ATOM 1003 C CA . ILE A 1 135 ? 22.422 12.445 16.125 1 98.81 135 ILE A CA 1
ATOM 1004 C C . ILE A 1 135 ? 21.391 13.062 17.062 1 98.81 135 ILE A C 1
ATOM 1006 O O . ILE A 1 135 ? 20.422 12.406 17.438 1 98.81 135 ILE A O 1
ATOM 1010 N N . ALA A 1 136 ? 21.578 14.281 17.484 1 98.62 136 ALA A N 1
ATOM 1011 C CA . ALA A 1 136 ? 20.609 15.055 18.25 1 98.62 136 ALA A CA 1
ATOM 1012 C C . ALA A 1 136 ? 20.609 16.516 17.828 1 98.62 136 ALA A C 1
ATOM 1014 O O . ALA A 1 136 ? 21.594 17.016 17.281 1 98.62 136 ALA A O 1
ATOM 1015 N N . VAL A 1 137 ? 19.531 17.172 18.062 1 98.19 137 VAL A N 1
ATOM 1016 C CA . VAL A 1 137 ? 19.406 18.562 17.672 1 98.19 137 VAL A CA 1
ATOM 1017 C C . VAL A 1 137 ? 18.891 19.391 18.859 1 98.19 137 VAL A C 1
ATOM 1019 O O . VAL A 1 137 ? 18.297 18.828 19.797 1 98.19 137 VAL A O 1
ATOM 1022 N N . TYR A 1 138 ? 19.125 20.641 18.906 1 97.31 138 TYR A N 1
ATOM 1023 C CA . TYR A 1 138 ? 18.609 21.656 19.812 1 97.31 138 TYR A CA 1
ATOM 1024 C C . TYR A 1 138 ? 18.5 23 19.094 1 97.31 138 TYR A C 1
ATOM 1026 O O . TYR A 1 138 ? 19.516 23.594 18.734 1 97.31 138 TYR A O 1
ATOM 1034 N N . LYS A 1 139 ? 17.219 23.484 18.969 1 96.19 139 LYS A N 1
ATOM 1035 C CA . LYS A 1 139 ? 17 24.672 18.141 1 96.19 139 LYS A CA 1
ATOM 1036 C C . LYS A 1 139 ? 17.609 24.484 16.75 1 96.19 139 LYS A C 1
ATOM 1038 O O . LYS A 1 139 ? 17.359 23.469 16.094 1 96.19 139 LYS A O 1
ATOM 1043 N N . ASN A 1 140 ? 18.375 25.391 16.234 1 96.94 140 ASN A N 1
ATOM 1044 C CA . ASN A 1 140 ? 18.969 25.281 14.906 1 96.94 140 ASN A CA 1
ATOM 1045 C C . ASN A 1 140 ? 20.406 24.797 14.984 1 96.94 140 ASN A C 1
ATOM 1047 O O . ASN A 1 140 ? 21.25 25.25 14.203 1 96.94 140 ASN A O 1
ATOM 1051 N N . GLN A 1 141 ? 20.703 23.984 15.961 1 96.25 141 GLN A N 1
ATOM 1052 C CA . GLN A 1 141 ? 22.016 23.344 16.109 1 96.25 141 GLN A CA 1
ATOM 1053 C C . GLN A 1 141 ? 21.891 21.828 16.219 1 96.25 141 GLN A C 1
ATOM 1055 O O . GLN A 1 141 ? 20.844 21.328 16.656 1 96.25 141 GLN A O 1
ATOM 1060 N N . GLY A 1 142 ? 22.906 21.109 15.789 1 98 142 GLY A N 1
ATOM 1061 C CA . GLY A 1 142 ? 22.906 19.656 15.875 1 98 142 GLY A CA 1
ATOM 1062 C C . GLY A 1 142 ? 24.281 19.078 16.172 1 98 142 GLY A C 1
ATOM 1063 O O . GLY A 1 142 ? 25.297 19.781 16.047 1 98 142 GLY A O 1
ATOM 1064 N N . VAL A 1 143 ? 24.297 17.891 16.703 1 98.25 143 VAL A N 1
ATOM 1065 C CA . VAL A 1 143 ? 25.531 17.125 16.938 1 98.25 143 VAL A CA 1
ATOM 1066 C C . VAL A 1 143 ? 25.406 15.758 16.281 1 98.25 143 VAL A C 1
ATOM 1068 O O . VAL A 1 143 ? 24.344 15.141 16.312 1 98.25 143 VAL A O 1
ATOM 1071 N N . GLU A 1 144 ? 26.422 15.344 15.625 1 98.44 144 GLU A N 1
ATOM 1072 C CA . GLU A 1 144 ? 26.562 14 15.07 1 98.44 144 GLU A CA 1
ATOM 1073 C C . GLU A 1 144 ? 27.797 13.305 15.633 1 98.44 144 GLU A C 1
ATOM 1075 O O . GLU A 1 144 ? 28.922 13.758 15.43 1 98.44 144 GLU A O 1
ATOM 1080 N N . ASN A 1 145 ? 27.594 12.227 16.328 1 98.19 145 ASN A N 1
ATOM 1081 C CA . ASN A 1 145 ? 28.672 11.391 16.844 1 98.19 145 ASN A CA 1
ATOM 1082 C C . ASN A 1 145 ? 28.828 10.109 16.031 1 98.19 145 ASN A C 1
ATOM 1084 O O . ASN A 1 145 ? 27.891 9.305 15.945 1 98.19 145 ASN A O 1
ATOM 1088 N N . TYR A 1 146 ? 30 9.93 15.508 1 97.62 146 TYR A N 1
ATOM 1089 C CA . TYR A 1 146 ? 30.266 8.75 14.695 1 97.62 146 TYR A CA 1
ATOM 1090 C C . TYR A 1 146 ? 31.266 7.828 15.375 1 97.62 146 TYR A C 1
ATOM 1092 O O . TYR A 1 146 ? 32.25 8.289 15.961 1 97.62 146 TYR A O 1
ATOM 1100 N N . SER A 1 147 ? 30.953 6.578 15.398 1 97.62 147 SER A N 1
ATOM 1101 C CA . SER A 1 147 ? 31.906 5.535 15.766 1 97.62 147 SER A CA 1
ATOM 1102 C C . SER A 1 147 ? 32.406 4.793 14.531 1 97.62 147 SER A C 1
ATOM 1104 O O . SER A 1 147 ? 31.625 4.414 13.664 1 97.62 147 SER A O 1
ATOM 1106 N N . PHE A 1 148 ? 33.719 4.641 14.477 1 95.62 148 PHE A N 1
ATOM 1107 C CA . PHE A 1 148 ? 34.344 3.982 13.344 1 95.62 148 PHE A CA 1
ATOM 1108 C C . PHE A 1 148 ? 35.188 2.807 13.82 1 95.62 148 PHE A C 1
ATOM 1110 O O . PHE A 1 148 ? 35.781 2.846 14.906 1 95.62 148 PHE A O 1
ATOM 1117 N N . PRO A 1 149 ? 35.312 1.79 12.945 1 93.06 149 PRO A N 1
ATOM 1118 C CA . PRO A 1 149 ? 36.406 0.851 13.172 1 93.06 149 PRO A CA 1
ATOM 1119 C C . PRO A 1 149 ? 37.781 1.457 12.852 1 93.06 149 PRO A C 1
ATOM 1121 O O . PRO A 1 149 ? 37.844 2.574 12.336 1 93.06 149 PRO A O 1
ATOM 1124 N N . GLN A 1 150 ? 38.875 0.712 13.242 1 91.69 150 GLN A N 1
ATOM 1125 C CA . GLN A 1 150 ? 40.188 1.178 12.906 1 91.69 150 GLN A CA 1
ATOM 1126 C C . GLN A 1 150 ? 40.438 1.132 11.398 1 91.69 150 GLN A C 1
ATOM 1128 O O . GLN A 1 150 ? 39.844 0.318 10.695 1 91.69 150 GLN A O 1
ATOM 1133 N N . GLY A 1 151 ? 41.375 2.186 11.039 1 91.88 151 GLY A N 1
ATOM 1134 C CA . GLY A 1 151 ? 41.719 2.211 9.633 1 91.88 151 GLY A CA 1
ATOM 1135 C C . GLY A 1 151 ? 41.406 3.535 8.961 1 91.88 151 GLY A C 1
ATOM 1136 O O . GLY A 1 151 ? 40.969 4.48 9.617 1 91.88 151 GLY A O 1
ATOM 1137 N N . GLN A 1 152 ? 41.688 3.547 7.656 1 91.94 152 GLN A N 1
ATOM 1138 C CA . GLN A 1 152 ? 41.406 4.73 6.855 1 91.94 152 GLN A CA 1
ATOM 1139 C C . GLN A 1 152 ? 39.906 4.988 6.773 1 91.94 152 GLN A C 1
ATOM 1141 O O . GLN A 1 152 ? 39.125 4.059 6.598 1 91.94 152 GLN A O 1
ATOM 1146 N N . LYS A 1 153 ? 39.562 6.254 7.004 1 93.31 153 LYS A N 1
ATOM 1147 C CA . LYS A 1 153 ? 38.156 6.625 7.051 1 93.31 153 LYS A CA 1
ATOM 1148 C C . LYS A 1 153 ? 37.969 8.125 6.855 1 93.31 153 LYS A C 1
ATOM 1150 O O . LYS A 1 153 ? 38.938 8.883 6.848 1 93.31 153 LYS A O 1
ATOM 1155 N N . GLY A 1 154 ? 36.719 8.516 6.68 1 94.44 154 GLY A N 1
ATOM 1156 C CA . GLY A 1 154 ? 36.438 9.93 6.566 1 94.44 154 GLY A CA 1
ATOM 1157 C C . GLY A 1 154 ? 34.969 10.211 6.312 1 94.44 154 GLY A C 1
ATOM 1158 O O . GLY A 1 154 ? 34.094 9.406 6.68 1 94.44 154 GLY A O 1
ATOM 1159 N N . PHE A 1 155 ? 34.75 11.469 5.855 1 95.81 155 PHE A N 1
ATOM 1160 C CA . PHE A 1 155 ? 33.406 11.938 5.508 1 95.81 155 PHE A CA 1
ATOM 1161 C C . PHE A 1 155 ? 33.375 12.531 4.105 1 95.81 155 PHE A C 1
ATOM 1163 O O . PHE A 1 155 ? 34.281 13.297 3.738 1 95.81 155 PHE A O 1
ATOM 1170 N N . MET A 1 156 ? 32.469 12.086 3.295 1 95.5 156 MET A N 1
ATOM 1171 C CA . MET A 1 156 ? 32.094 12.836 2.092 1 95.5 156 MET A CA 1
ATOM 1172 C C . MET A 1 156 ? 31.016 13.867 2.385 1 95.5 156 MET A C 1
ATOM 1174 O O . MET A 1 156 ? 29.984 13.539 2.973 1 95.5 156 MET A O 1
ATOM 1178 N N . ILE A 1 157 ? 31.203 15.102 2.09 1 96.56 157 ILE A N 1
ATOM 1179 C CA . ILE A 1 157 ? 30.25 16.188 2.271 1 96.56 157 ILE A CA 1
ATOM 1180 C C . ILE A 1 157 ? 29.797 16.703 0.911 1 96.56 157 ILE A C 1
ATOM 1182 O O . ILE A 1 157 ? 30.594 17.266 0.158 1 96.56 157 ILE A O 1
ATOM 1186 N N . ASP A 1 158 ? 28.578 16.5 0.579 1 96.69 158 ASP A N 1
ATOM 1187 C CA . ASP A 1 158 ? 27.984 16.969 -0.672 1 96.69 158 ASP A CA 1
ATOM 1188 C C . ASP A 1 158 ? 27.109 18.203 -0.44 1 96.69 158 ASP A C 1
ATOM 1190 O O . ASP A 1 158 ? 25.969 18.094 0.019 1 96.69 158 ASP A O 1
ATOM 1194 N N . LEU A 1 159 ? 27.578 19.375 -0.815 1 97.69 159 LEU A N 1
ATOM 1195 C CA . LEU A 1 159 ? 26.906 20.641 -0.571 1 97.69 159 LEU A CA 1
ATOM 1196 C C . LEU A 1 159 ? 25.859 20.906 -1.642 1 97.69 159 LEU A C 1
ATOM 1198 O O . LEU A 1 159 ? 25.047 21.828 -1.505 1 97.69 159 LEU A O 1
ATOM 1202 N N . SER A 1 160 ? 25.766 20.062 -2.688 1 97.06 160 SER A N 1
ATOM 1203 C CA . SER A 1 160 ? 24.812 20.266 -3.768 1 97.06 160 SER A CA 1
ATOM 1204 C C . SER A 1 160 ? 23.625 19.312 -3.633 1 97.06 160 SER A C 1
ATOM 1206 O O . SER A 1 160 ? 22.703 19.344 -4.453 1 97.06 160 SER A O 1
ATOM 1208 N N . HIS A 1 161 ? 23.609 18.484 -2.615 1 95.88 161 HIS A N 1
ATOM 1209 C CA . HIS A 1 161 ? 22.547 17.516 -2.459 1 95.88 161 HIS A CA 1
ATOM 1210 C C . HIS A 1 161 ? 21.219 18.203 -2.115 1 95.88 161 HIS A C 1
ATOM 1212 O O . HIS A 1 161 ? 21.188 19.141 -1.314 1 95.88 161 HIS A O 1
ATOM 1218 N N . THR A 1 162 ? 20.172 17.766 -2.746 1 95.38 162 THR A N 1
ATOM 1219 C CA . THR A 1 162 ? 18.812 18.188 -2.439 1 95.38 162 THR A CA 1
ATOM 1220 C C . THR A 1 162 ? 17.844 17.016 -2.598 1 95.38 162 THR A C 1
ATOM 1222 O O . THR A 1 162 ? 18.188 16 -3.215 1 95.38 162 THR A O 1
ATOM 1225 N N . LEU A 1 163 ? 16.672 16.984 -1.99 1 90.88 163 LEU A N 1
ATOM 1226 C CA . LEU A 1 163 ? 15.641 15.953 -2.129 1 90.88 163 LEU A CA 1
ATOM 1227 C C . LEU A 1 163 ? 15.078 15.945 -3.545 1 90.88 163 LEU A C 1
ATOM 1229 O O . LEU A 1 163 ? 14.883 14.875 -4.133 1 90.88 163 LEU A O 1
ATOM 1233 N N . ALA A 1 164 ? 14.625 16.969 -4.184 1 80.75 164 ALA A N 1
ATOM 1234 C CA . ALA A 1 164 ? 13.977 17 -5.492 1 80.75 164 ALA A CA 1
ATOM 1235 C C . ALA A 1 164 ? 14.906 17.578 -6.555 1 80.75 164 ALA A C 1
ATOM 1237 O O . ALA A 1 164 ? 14.445 18.219 -7.508 1 80.75 164 ALA A O 1
ATOM 1238 N N . ASN A 1 165 ? 16.297 17.312 -6.465 1 66.56 165 ASN A N 1
ATOM 1239 C CA . ASN A 1 165 ? 17.312 17.75 -7.406 1 66.56 165 ASN A CA 1
ATOM 1240 C C . ASN A 1 165 ? 17.156 19.219 -7.773 1 66.56 165 ASN A C 1
ATOM 1242 O O . ASN A 1 165 ? 17.219 19.578 -8.953 1 66.56 165 ASN A O 1
ATOM 1246 N N . LYS A 1 166 ? 17.219 20 -6.781 1 86.5 166 LYS A N 1
ATOM 1247 C CA . LYS A 1 166 ? 16.891 21.422 -6.941 1 86.5 166 LYS A CA 1
ATOM 1248 C C . LYS A 1 166 ? 17.984 22.312 -6.348 1 86.5 166 LYS A C 1
ATOM 1250 O O . LYS A 1 166 ? 17.688 23.266 -5.633 1 86.5 166 LYS A O 1
ATOM 1255 N N . PHE A 1 167 ? 19.281 21.984 -6.578 1 95.75 167 PHE A N 1
ATOM 1256 C CA . PHE A 1 167 ? 20.422 22.781 -6.133 1 95.75 167 PHE A CA 1
ATOM 1257 C C . PHE A 1 167 ? 20.547 24.047 -6.977 1 95.75 167 PHE A C 1
ATOM 1259 O O . PHE A 1 167 ? 20.391 24 -8.195 1 95.75 167 PHE A O 1
ATOM 1266 N N . VAL A 1 168 ? 20.953 25.172 -6.328 1 97.62 168 VAL A N 1
ATOM 1267 C CA . VAL A 1 168 ? 21.125 26.438 -7.043 1 97.62 168 VAL A CA 1
ATOM 1268 C C . VAL A 1 168 ? 22.578 26.875 -6.98 1 97.62 168 VAL A C 1
ATOM 1270 O O . VAL A 1 168 ? 23.234 27.031 -8.016 1 97.62 168 VAL A O 1
ATOM 1273 N N . ALA A 1 169 ? 23.094 27.094 -5.809 1 97.75 169 ALA A N 1
ATOM 1274 C CA . ALA A 1 169 ? 24.469 27.562 -5.621 1 97.75 169 ALA A CA 1
ATOM 1275 C C . ALA A 1 169 ? 24.938 27.359 -4.184 1 97.75 169 ALA A C 1
ATOM 1277 O O . ALA A 1 169 ? 24.125 27.094 -3.293 1 97.75 169 ALA A O 1
ATOM 1278 N N . GLU A 1 170 ? 26.25 27.391 -3.955 1 98.06 170 GLU A N 1
ATOM 1279 C CA . GLU A 1 170 ? 26.812 27.375 -2.604 1 98.06 170 GLU A CA 1
ATOM 1280 C C . GLU A 1 170 ? 28.156 28.078 -2.551 1 98.06 170 GLU A C 1
ATOM 1282 O O . GLU A 1 170 ? 28.828 28.25 -3.578 1 98.06 170 GLU A O 1
ATOM 1287 N N . GLU A 1 171 ? 28.547 28.562 -1.484 1 97.75 171 GLU A N 1
ATOM 1288 C CA . GLU A 1 171 ? 29.875 29.047 -1.131 1 97.75 171 GLU A CA 1
ATOM 1289 C C . GLU A 1 171 ? 30.328 28.469 0.204 1 97.75 171 GLU A C 1
ATOM 1291 O O . GLU A 1 171 ? 29.516 28.266 1.114 1 97.75 171 GLU A O 1
ATOM 1296 N N . HIS A 1 172 ? 31.578 28.094 0.279 1 97.62 172 HIS A N 1
ATOM 1297 C CA . HIS A 1 172 ? 32.094 27.594 1.549 1 97.62 172 HIS A CA 1
ATOM 1298 C C . HIS A 1 172 ? 33.5 28.078 1.806 1 97.62 172 HIS A C 1
ATOM 1300 O O . HIS A 1 172 ? 34.25 28.422 0.867 1 97.62 172 HIS A O 1
ATOM 1306 N N . LYS A 1 173 ? 33.844 28.172 2.992 1 97.44 173 LYS A N 1
ATOM 1307 C CA . LYS A 1 173 ? 35.188 28.422 3.492 1 97.44 173 LYS A CA 1
ATOM 1308 C C . LYS A 1 173 ? 35.656 27.281 4.402 1 97.44 173 LYS A C 1
ATOM 1310 O O . LYS A 1 173 ? 34.969 26.906 5.348 1 97.44 173 LYS A O 1
ATOM 1315 N N . LEU A 1 174 ? 36.844 26.797 4.086 1 96.88 174 LEU A N 1
ATOM 1316 C CA . LEU A 1 174 ? 37.406 25.703 4.871 1 96.88 174 LEU A CA 1
ATOM 1317 C C . LEU A 1 174 ? 38.219 26.219 6.051 1 96.88 174 LEU A C 1
ATOM 1319 O O . LEU A 1 174 ? 38.875 27.25 5.945 1 96.88 174 LEU A O 1
ATOM 1323 N N . GLN A 1 175 ? 38.062 25.562 7.074 1 95.19 175 GLN A N 1
ATOM 1324 C CA . GLN A 1 175 ? 38.875 25.734 8.266 1 95.19 175 GLN A CA 1
ATOM 1325 C C . GLN A 1 175 ? 39.625 24.453 8.625 1 95.19 175 GLN A C 1
ATOM 1327 O O . GLN A 1 175 ? 39.406 23.422 8 1 95.19 175 GLN A O 1
ATOM 1332 N N . ALA A 1 176 ? 40.5 24.547 9.648 1 94.5 176 ALA A N 1
ATOM 1333 C CA . ALA A 1 176 ? 41.312 23.391 10.031 1 94.5 176 ALA A CA 1
ATOM 1334 C C . ALA A 1 176 ? 40.438 22.25 10.539 1 94.5 176 ALA A C 1
ATOM 1336 O O . ALA A 1 176 ? 40.781 21.078 10.375 1 94.5 176 ALA A O 1
ATOM 1337 N N . ASN A 1 177 ? 39.375 22.609 11.156 1 95.5 177 ASN A N 1
ATOM 1338 C CA . ASN A 1 177 ? 38.531 21.578 11.734 1 95.5 177 ASN A CA 1
ATOM 1339 C C . ASN A 1 177 ? 37.094 21.75 11.328 1 95.5 177 ASN A C 1
ATOM 1341 O O . ASN A 1 177 ? 36.188 21.422 12.102 1 95.5 177 ASN A O 1
ATOM 1345 N N . GLY A 1 178 ? 36.906 22.422 10.164 1 96.12 178 GLY A N 1
ATOM 1346 C CA . GLY A 1 178 ? 35.5 22.578 9.789 1 96.12 178 GLY A CA 1
ATOM 1347 C C . GLY A 1 178 ? 35.312 23.406 8.531 1 96.12 178 GLY A C 1
ATOM 1348 O O . GLY A 1 178 ? 36.25 23.547 7.734 1 96.12 178 GLY A O 1
ATOM 1349 N N . LEU A 1 179 ? 34.094 23.828 8.281 1 96.75 179 LEU A N 1
ATOM 1350 C CA . LEU A 1 179 ? 33.781 24.672 7.148 1 96.75 179 LEU A CA 1
ATOM 1351 C C . LEU A 1 179 ? 32.531 25.516 7.441 1 96.75 179 LEU A C 1
ATOM 1353 O O . LEU A 1 179 ? 31.703 25.141 8.281 1 96.75 179 LEU A O 1
ATOM 1357 N N . THR A 1 180 ? 32.406 26.656 6.879 1 98.31 180 THR A N 1
ATOM 1358 C CA . THR A 1 180 ? 31.266 27.562 6.953 1 98.31 180 THR A CA 1
ATOM 1359 C C . THR A 1 180 ? 30.828 28 5.559 1 98.31 180 THR A C 1
ATOM 1361 O O . THR A 1 180 ? 31.609 27.906 4.602 1 98.31 180 THR A O 1
ATOM 1364 N N . GLY A 1 181 ? 29.594 28.344 5.438 1 98.56 181 GLY A N 1
ATOM 1365 C CA . GLY A 1 181 ? 29.141 28.828 4.145 1 98.56 181 GLY A CA 1
ATOM 1366 C C . GLY A 1 181 ? 27.625 28.938 4.051 1 98.56 181 GLY A C 1
ATOM 1367 O O . GLY A 1 181 ? 26.953 29.156 5.059 1 98.56 181 GLY A O 1
ATOM 1368 N N . TRP A 1 182 ? 27.125 28.984 2.854 1 98.56 182 TRP A N 1
ATOM 1369 C CA . TRP A 1 182 ? 25.703 28.984 2.588 1 98.56 182 TRP A CA 1
ATOM 1370 C C . TRP A 1 182 ? 25.359 28.094 1.389 1 98.56 182 TRP A C 1
ATOM 1372 O O . TRP A 1 182 ? 26.234 27.797 0.572 1 98.56 182 TRP A O 1
ATOM 1382 N N . VAL A 1 183 ? 24.172 27.594 1.355 1 98.19 183 VAL A N 1
ATOM 1383 C CA . VAL A 1 183 ? 23.625 26.828 0.245 1 98.19 183 VAL A CA 1
ATOM 1384 C C . VAL A 1 183 ? 22.297 27.453 -0.211 1 98.19 183 VAL A C 1
ATOM 1386 O O . VAL A 1 183 ? 21.453 27.781 0.613 1 98.19 183 VAL A O 1
ATOM 1389 N N . ASP A 1 184 ? 22.125 27.703 -1.523 1 98.06 184 ASP A N 1
ATOM 1390 C CA . ASP A 1 184 ? 20.859 28.062 -2.162 1 98.06 184 ASP A CA 1
ATOM 1391 C C . ASP A 1 184 ? 20.203 26.844 -2.791 1 98.06 184 ASP A C 1
ATOM 1393 O O . ASP A 1 184 ? 20.844 26.094 -3.529 1 98.06 184 ASP A O 1
ATOM 1397 N N . SER A 1 185 ? 19 26.656 -2.426 1 97.38 185 SER A N 1
ATOM 1398 C CA . SER A 1 185 ? 18.219 25.578 -3.004 1 97.38 185 SER A CA 1
ATOM 1399 C C . SER A 1 185 ? 16.812 26.031 -3.354 1 97.38 185 SER A C 1
ATOM 1401 O O . SER A 1 185 ? 16.359 27.094 -2.896 1 97.38 185 SER A O 1
ATOM 1403 N N . ARG A 1 186 ? 16.156 25.312 -4.199 1 97.25 186 ARG A N 1
ATOM 1404 C CA . ARG A 1 186 ? 14.781 25.641 -4.59 1 97.25 186 ARG A CA 1
ATOM 1405 C C . ARG A 1 186 ? 13.789 25.25 -3.496 1 97.25 186 ARG A C 1
ATOM 1407 O O . ARG A 1 186 ? 14.039 24.312 -2.736 1 97.25 186 ARG A O 1
ATOM 1414 N N . THR A 1 187 ? 12.672 25.984 -3.426 1 96.19 187 THR A N 1
ATOM 1415 C CA . THR A 1 187 ? 11.586 25.672 -2.504 1 96.19 187 THR A CA 1
ATOM 1416 C C . THR A 1 187 ? 10.742 24.516 -3.045 1 96.19 187 THR A C 1
ATOM 1418 O O . THR A 1 187 ? 11.016 24 -4.125 1 96.19 187 THR A O 1
ATOM 1421 N N . THR A 1 188 ? 9.812 24.031 -2.262 1 94.94 188 THR A N 1
ATOM 1422 C CA . THR A 1 188 ? 8.922 22.938 -2.639 1 94.94 188 THR A CA 1
ATOM 1423 C C . THR A 1 188 ? 8.289 23.203 -4 1 94.94 188 THR A C 1
ATOM 1425 O O . THR A 1 188 ? 7.871 24.328 -4.289 1 94.94 188 THR A O 1
ATOM 1428 N N . CYS A 1 189 ? 8.203 22.203 -4.898 1 93.12 189 CYS A N 1
ATOM 1429 C CA . CYS A 1 189 ? 7.664 22.234 -6.25 1 93.12 189 CYS A CA 1
ATOM 1430 C C . CYS A 1 189 ? 8.484 23.156 -7.152 1 93.12 189 CYS A C 1
ATOM 1432 O O . CYS A 1 189 ? 8.031 23.531 -8.234 1 93.12 189 CYS A O 1
ATOM 1434 N N . ASN A 1 190 ? 9.602 23.641 -6.734 1 94.12 190 ASN A N 1
ATOM 1435 C CA . ASN A 1 190 ? 10.594 24.359 -7.516 1 94.12 190 ASN A CA 1
ATOM 1436 C C . ASN A 1 190 ? 10.094 25.75 -7.938 1 94.12 190 ASN A C 1
ATOM 1438 O O . ASN A 1 190 ? 10.297 26.172 -9.078 1 94.12 190 ASN A O 1
ATOM 1442 N N . VAL A 1 191 ? 9.484 26.375 -7.051 1 95.19 191 VAL A N 1
ATOM 1443 C CA . VAL A 1 191 ? 8.852 27.641 -7.426 1 95.19 191 VAL A CA 1
ATOM 1444 C C . VAL A 1 191 ? 9.766 28.812 -7.039 1 95.19 191 VAL A C 1
ATOM 1446 O O . VAL A 1 191 ? 9.898 29.781 -7.789 1 95.19 191 VAL A O 1
ATOM 1449 N N . GLY A 1 192 ? 10.359 28.766 -5.926 1 96.69 192 GLY A N 1
ATOM 1450 C CA . GLY A 1 192 ? 11.227 29.812 -5.418 1 96.69 192 GLY A CA 1
ATOM 1451 C C . GLY A 1 192 ? 12.594 29.312 -4.996 1 96.69 192 GLY A C 1
ATOM 1452 O O . GLY A 1 192 ? 12.992 28.203 -5.371 1 96.69 192 GLY A O 1
ATOM 1453 N N . THR A 1 193 ? 13.328 30.188 -4.316 1 97.56 193 THR A N 1
ATOM 1454 C CA . THR A 1 193 ? 14.656 29.859 -3.811 1 97.56 193 THR A CA 1
ATOM 1455 C C . THR A 1 193 ? 14.797 30.266 -2.346 1 97.56 193 THR A C 1
ATOM 1457 O O . THR A 1 193 ? 14.219 31.266 -1.919 1 97.56 193 THR A O 1
ATOM 1460 N N . TYR A 1 194 ? 15.492 29.484 -1.562 1 97.38 194 TYR A N 1
ATOM 1461 C CA . TYR A 1 194 ? 15.859 29.844 -0.198 1 97.38 194 TYR A CA 1
ATOM 1462 C C . TYR A 1 194 ? 17.344 29.656 0.034 1 97.38 194 TYR A C 1
ATOM 1464 O O . TYR A 1 194 ? 18.016 28.922 -0.708 1 97.38 194 TYR A O 1
ATOM 1472 N N . ARG A 1 195 ? 17.953 30.375 1.01 1 97.31 195 ARG A N 1
ATOM 1473 C CA . ARG A 1 195 ? 19.344 30.266 1.396 1 97.31 195 ARG A CA 1
ATOM 1474 C C . ARG A 1 195 ? 19.484 29.844 2.855 1 97.31 195 ARG A C 1
ATOM 1476 O O . ARG A 1 195 ? 18.812 30.406 3.73 1 97.31 195 ARG A O 1
ATOM 1483 N N . VAL A 1 196 ? 20.281 28.906 3.154 1 97.12 196 VAL A N 1
ATOM 1484 C CA . VAL A 1 196 ? 20.641 28.516 4.516 1 97.12 196 VAL A CA 1
ATOM 1485 C C . VAL A 1 196 ? 22.125 28.766 4.75 1 97.12 196 VAL A C 1
ATOM 1487 O O . VAL A 1 196 ? 22.969 28.391 3.93 1 97.12 196 VAL A O 1
ATOM 1490 N N . TYR A 1 197 ? 22.422 29.469 5.766 1 98.62 197 TYR A N 1
ATOM 1491 C CA . TYR A 1 197 ? 23.797 29.625 6.219 1 98.62 197 TYR A CA 1
ATOM 1492 C C . TYR A 1 197 ? 24.156 28.562 7.258 1 98.62 197 TYR A C 1
ATOM 1494 O O . TYR A 1 197 ? 23.328 28.203 8.086 1 98.62 197 TYR A O 1
ATOM 1502 N N . TYR A 1 198 ? 25.438 28.078 7.184 1 98.62 198 TYR A N 1
ATOM 1503 C CA . TYR A 1 198 ? 25.781 26.969 8.078 1 98.62 198 TYR A CA 1
ATOM 1504 C C . TYR A 1 198 ? 27.203 27.125 8.609 1 98.62 198 TYR A C 1
ATOM 1506 O O . TYR A 1 198 ? 28.016 27.844 8.023 1 98.62 198 TYR A O 1
ATOM 1514 N N . ALA A 1 199 ? 27.484 26.531 9.727 1 98.38 199 ALA A N 1
ATOM 1515 C CA . ALA A 1 199 ? 28.812 26.297 10.297 1 98.38 199 ALA A CA 1
ATOM 1516 C C . ALA A 1 199 ? 28.953 24.859 10.773 1 98.38 199 ALA A C 1
ATOM 1518 O O . ALA A 1 199 ? 28.078 24.344 11.477 1 98.38 199 ALA A O 1
ATOM 1519 N N . ILE A 1 200 ? 29.969 24.141 10.352 1 98.19 200 ILE A N 1
ATOM 1520 C CA . ILE A 1 200 ? 30.281 22.781 10.758 1 98.19 200 ILE A CA 1
ATOM 1521 C C . ILE A 1 200 ? 31.656 22.75 11.445 1 98.19 200 ILE A C 1
ATOM 1523 O O . ILE A 1 200 ? 32.594 23.359 10.969 1 98.19 200 ILE A O 1
ATOM 1527 N N . ARG A 1 201 ? 31.766 22.078 12.555 1 97.56 201 ARG A N 1
ATOM 1528 C CA . ARG A 1 201 ? 33.031 21.953 13.281 1 97.56 201 ARG A CA 1
ATOM 1529 C C . ARG A 1 201 ? 33.25 20.516 13.758 1 97.56 201 ARG A C 1
ATOM 1531 O O . ARG A 1 201 ? 32.375 19.953 14.445 1 97.56 201 ARG A O 1
ATOM 1538 N N . PHE A 1 202 ? 34.375 19.938 13.406 1 96.81 202 PHE A N 1
ATOM 1539 C CA . PHE A 1 202 ? 34.781 18.641 13.922 1 96.81 202 PHE A CA 1
ATOM 1540 C C . PHE A 1 202 ? 35.5 18.797 15.266 1 96.81 202 PHE A C 1
ATOM 1542 O O . PHE A 1 202 ? 36.094 19.844 15.539 1 96.81 202 PHE A O 1
ATOM 1549 N N . ASN A 1 203 ? 35.5 17.75 16.094 1 95.19 203 ASN A N 1
ATOM 1550 C CA . ASN A 1 203 ? 36.188 17.781 17.375 1 95.19 203 ASN A CA 1
ATOM 1551 C C . ASN A 1 203 ? 37.688 17.562 17.203 1 95.19 203 ASN A C 1
ATOM 1553 O O . ASN A 1 203 ? 38.406 17.469 18.203 1 95.19 203 ASN A O 1
ATOM 1557 N N . GLN A 1 204 ? 38.156 17.469 16 1 94.94 204 GLN A N 1
ATOM 1558 C CA . GLN A 1 204 ? 39.562 17.281 15.656 1 94.94 204 GLN A CA 1
ATOM 1559 C C . GLN A 1 204 ? 39.875 17.906 14.305 1 94.94 204 GLN A C 1
ATOM 1561 O O . GLN A 1 204 ? 38.969 18.297 13.562 1 94.94 204 GLN A O 1
ATOM 1566 N N . GLN A 1 205 ? 41.156 17.938 14.062 1 94.75 205 GLN A N 1
ATOM 1567 C CA . GLN A 1 205 ? 41.562 18.438 12.75 1 94.75 205 GLN A CA 1
ATOM 1568 C C . GLN A 1 205 ? 41.219 17.438 11.648 1 94.75 205 GLN A C 1
ATOM 1570 O O . GLN A 1 205 ? 41.25 16.219 11.875 1 94.75 205 GLN A O 1
ATOM 1575 N N . VAL A 1 206 ? 40.844 18.016 10.539 1 95.19 206 VAL A N 1
ATOM 1576 C CA . VAL A 1 206 ? 40.5 17.172 9.391 1 95.19 206 VAL A CA 1
ATOM 1577 C C . VAL A 1 206 ? 41.281 17.672 8.156 1 95.19 206 VAL A C 1
ATOM 1579 O O . VAL A 1 206 ? 41.625 18.859 8.078 1 95.19 206 VAL A O 1
ATOM 1582 N N . LYS A 1 207 ? 41.562 16.781 7.273 1 94 207 LYS A N 1
ATOM 1583 C CA . LYS A 1 207 ? 42.188 17.125 6.008 1 94 207 LYS A CA 1
ATOM 1584 C C . LYS A 1 207 ? 41.188 17.141 4.867 1 94 207 LYS A C 1
ATOM 1586 O O . LYS A 1 207 ? 40.75 16.094 4.383 1 94 207 LYS A O 1
ATOM 1591 N N . PHE A 1 208 ? 40.906 18.344 4.41 1 95.06 208 PHE A N 1
ATOM 1592 C CA . PHE A 1 208 ? 39.938 18.484 3.328 1 95.06 208 PHE A CA 1
ATOM 1593 C C . PHE A 1 208 ? 40.594 18.281 1.973 1 95.06 208 PHE A C 1
ATOM 1595 O O . PHE A 1 208 ? 41.688 18.781 1.735 1 95.06 208 PHE A O 1
ATOM 1602 N N . THR A 1 209 ? 40 17.5 1.146 1 91.81 209 THR A N 1
ATOM 1603 C CA . THR A 1 209 ? 40.344 17.391 -0.265 1 91.81 209 THR A CA 1
ATOM 1604 C C . THR A 1 209 ? 39.125 17.594 -1.149 1 91.81 209 THR A C 1
ATOM 1606 O O . THR A 1 209 ? 38 17.297 -0.74 1 91.81 209 THR A O 1
ATOM 1609 N N . ASN A 1 210 ? 39.438 18.188 -2.285 1 83.81 210 ASN A N 1
ATOM 1610 C CA . ASN A 1 210 ? 38.312 18.453 -3.205 1 83.81 210 ASN A CA 1
ATOM 1611 C C . ASN A 1 210 ? 37.906 17.188 -3.947 1 83.81 210 ASN A C 1
ATOM 1613 O O . ASN A 1 210 ? 38.75 16.438 -4.43 1 83.81 210 ASN A O 1
ATOM 1617 N N . GLY A 1 211 ? 36.656 16.969 -3.803 1 78.38 211 GLY A N 1
ATOM 1618 C CA . GLY A 1 211 ? 36.094 15.977 -4.699 1 78.38 211 GLY A CA 1
ATOM 1619 C C . GLY A 1 211 ? 35.5 16.578 -5.965 1 78.38 211 GLY A C 1
ATOM 1620 O O . GLY A 1 211 ? 36.125 17.453 -6.574 1 78.38 211 GLY A O 1
ATOM 1621 N N . GLU A 1 212 ? 34.438 15.984 -6.48 1 83.56 212 GLU A N 1
ATOM 1622 C CA . GLU A 1 212 ? 33.656 16.578 -7.562 1 83.56 212 GLU A CA 1
ATOM 1623 C C . GLU A 1 212 ? 33.125 17.969 -7.164 1 83.56 212 GLU A C 1
ATOM 1625 O O . GLU A 1 212 ? 33.25 18.375 -6.008 1 83.56 212 GLU A O 1
ATOM 1630 N N . GLU A 1 213 ? 32.562 18.609 -8.109 1 88.31 213 GLU A N 1
ATOM 1631 C CA . GLU A 1 213 ? 32.062 19.953 -7.852 1 88.31 213 GLU A CA 1
ATOM 1632 C C . GLU A 1 213 ? 31.094 19.969 -6.688 1 88.31 213 GLU A C 1
ATOM 1634 O O . GLU A 1 213 ? 30.156 19.156 -6.641 1 88.31 213 GLU A O 1
ATOM 1639 N N . HIS A 1 214 ? 31.297 20.859 -5.68 1 94.94 214 HIS A N 1
ATOM 1640 C CA . HIS A 1 214 ? 30.453 21.109 -4.516 1 94.94 214 HIS A CA 1
ATOM 1641 C C . HIS A 1 214 ? 30.531 19.953 -3.525 1 94.94 214 HIS A C 1
ATOM 1643 O O . HIS A 1 214 ? 29.688 19.844 -2.625 1 94.94 214 HIS A O 1
ATOM 1649 N N . LYS A 1 215 ? 31.484 18.984 -3.729 1 95.19 215 LYS A N 1
ATOM 1650 C CA . LYS A 1 215 ? 31.703 17.875 -2.811 1 95.19 215 LYS A CA 1
ATOM 1651 C C . LYS A 1 215 ? 33.094 17.938 -2.189 1 95.19 215 LYS A C 1
ATOM 1653 O O . LYS A 1 215 ? 34.062 18.266 -2.869 1 95.19 215 LYS A O 1
ATOM 1658 N N . LEU A 1 216 ? 33.156 17.672 -0.965 1 95.38 216 LEU A N 1
ATOM 1659 C CA . LEU A 1 216 ? 34.406 17.672 -0.207 1 95.38 216 LEU A CA 1
ATOM 1660 C C . LEU A 1 216 ? 34.625 16.344 0.512 1 95.38 216 LEU A C 1
ATOM 1662 O O . LEU A 1 216 ? 33.656 15.68 0.887 1 95.38 216 LEU A O 1
ATOM 1666 N N . VAL A 1 217 ? 35.844 15.969 0.654 1 94.69 217 VAL A N 1
ATOM 1667 C CA . VAL A 1 217 ? 36.219 14.82 1.485 1 94.69 217 VAL A CA 1
ATOM 1668 C C . VAL A 1 217 ? 37 15.297 2.707 1 94.69 217 VAL A C 1
ATOM 1670 O O . VAL A 1 217 ? 37.969 16.016 2.576 1 94.69 217 VAL A O 1
ATOM 1673 N N . ALA A 1 218 ? 36.5 14.992 3.787 1 95.31 218 ALA A N 1
ATOM 1674 C CA . ALA A 1 218 ? 37.219 15.258 5.035 1 95.31 218 ALA A CA 1
ATOM 1675 C C . ALA A 1 218 ? 37.875 13.984 5.574 1 95.31 218 ALA A C 1
ATOM 1677 O O . ALA A 1 218 ? 37.188 13.125 6.141 1 95.31 218 ALA A O 1
ATOM 1678 N N . GLY A 1 219 ? 39.125 13.883 5.461 1 93.69 219 GLY A N 1
ATOM 1679 C CA . GLY A 1 219 ? 39.844 12.75 5.988 1 93.69 219 GLY A CA 1
ATOM 1680 C C . GLY A 1 219 ? 40.125 12.852 7.48 1 93.69 219 GLY A C 1
ATOM 1681 O O . GLY A 1 219 ? 40.375 13.938 7.996 1 93.69 219 GLY A O 1
ATOM 1682 N N . ILE A 1 220 ? 39.969 11.75 8.109 1 92.5 220 ILE A N 1
ATOM 1683 C CA . ILE A 1 220 ? 40.156 11.672 9.555 1 92.5 220 ILE A CA 1
ATOM 1684 C C . ILE A 1 220 ? 41.375 10.812 9.883 1 92.5 220 ILE A C 1
ATOM 1686 O O . ILE A 1 220 ? 41.75 9.953 9.086 1 92.5 220 ILE A O 1
ATOM 1690 N N . ASN A 1 221 ? 41.906 11.094 11.07 1 91.25 221 ASN A N 1
ATOM 1691 C CA . ASN A 1 221 ? 43.031 10.273 11.547 1 91.25 221 ASN A CA 1
ATOM 1692 C C . ASN A 1 221 ? 42.625 8.797 11.609 1 91.25 221 ASN A C 1
ATOM 1694 O O . ASN A 1 221 ? 41.562 8.453 12.141 1 91.25 221 ASN A O 1
ATOM 1698 N N . ASN A 1 222 ? 43.5 7.945 11.266 1 90.19 222 ASN A N 1
ATOM 1699 C CA . ASN A 1 222 ? 43.25 6.52 11.141 1 90.19 222 ASN A CA 1
ATOM 1700 C C . ASN A 1 222 ? 43 5.875 12.5 1 90.19 222 ASN A C 1
ATOM 1702 O O . ASN A 1 222 ? 42.375 4.824 12.594 1 90.19 222 ASN A O 1
ATOM 1706 N N . GLN A 1 223 ? 43.469 6.527 13.531 1 91.19 223 GLN A N 1
ATOM 1707 C CA . GLN A 1 223 ? 43.375 5.945 14.867 1 91.19 223 GLN A CA 1
ATOM 1708 C C . GLN A 1 223 ? 42.094 6.418 15.578 1 91.19 223 GLN A C 1
ATOM 1710 O O . GLN A 1 223 ? 41.719 5.848 16.594 1 91.19 223 GLN A O 1
ATOM 1715 N N . ALA A 1 224 ? 41.531 7.402 14.992 1 91.56 224 ALA A N 1
ATOM 1716 C CA . ALA A 1 224 ? 40.344 7.926 15.633 1 91.56 224 ALA A CA 1
ATOM 1717 C C . ALA A 1 224 ? 39.188 6.918 15.57 1 91.56 224 ALA A C 1
ATOM 1719 O O . ALA A 1 224 ? 38.938 6.332 14.516 1 91.56 224 ALA A O 1
ATOM 1720 N N . GLN A 1 225 ? 38.562 6.672 16.703 1 94 225 GLN A N 1
ATOM 1721 C CA . GLN A 1 225 ? 37.438 5.75 16.719 1 94 225 GLN A CA 1
ATOM 1722 C C . GLN A 1 225 ? 36.125 6.496 16.938 1 94 225 GLN A C 1
ATOM 1724 O O . GLN A 1 225 ? 35.062 5.957 16.672 1 94 225 GLN A O 1
ATOM 1729 N N . GLN A 1 226 ? 36.281 7.645 17.516 1 96.25 226 GLN A N 1
ATOM 1730 C CA . GLN A 1 226 ? 35.125 8.508 17.734 1 96.25 226 GLN A CA 1
ATOM 1731 C C . GLN A 1 226 ? 35.344 9.891 17.125 1 96.25 226 GLN A C 1
ATOM 1733 O O . GLN A 1 226 ? 36.375 10.523 17.359 1 96.25 226 GLN A O 1
ATOM 1738 N N . VAL A 1 227 ? 34.438 10.266 16.281 1 96.75 227 VAL A N 1
ATOM 1739 C CA . VAL A 1 227 ? 34.5 11.586 15.68 1 96.75 227 VAL A CA 1
ATOM 1740 C C . VAL A 1 227 ? 33.156 12.305 15.875 1 96.75 227 VAL A C 1
ATOM 1742 O O . VAL A 1 227 ? 32.094 11.719 15.641 1 96.75 227 VAL A O 1
ATOM 1745 N N . LYS A 1 228 ? 33.219 13.484 16.359 1 97.06 228 LYS A N 1
ATOM 1746 C CA . LYS A 1 228 ? 32.031 14.305 16.578 1 97.06 228 LYS A CA 1
ATOM 1747 C C . LYS A 1 228 ? 32.031 15.523 15.656 1 97.06 228 LYS A C 1
ATOM 1749 O O . LYS A 1 228 ? 33.062 16.156 15.445 1 97.06 228 LYS A O 1
ATOM 1754 N N . LEU A 1 229 ? 30.922 15.789 15.109 1 95.88 229 LEU A N 1
ATOM 1755 C CA . LEU A 1 229 ? 30.734 17.031 14.375 1 95.88 229 LEU A CA 1
ATOM 1756 C C . LEU A 1 229 ? 29.531 17.797 14.898 1 95.88 229 LEU A C 1
ATOM 1758 O O . LEU A 1 229 ? 28.5 17.203 15.219 1 95.88 229 LEU A O 1
ATOM 1762 N N . ASN A 1 230 ? 29.703 19.047 15.109 1 97.81 230 ASN A N 1
ATOM 1763 C CA . ASN A 1 230 ? 28.625 19.969 15.422 1 97.81 230 ASN A CA 1
ATOM 1764 C C . ASN A 1 230 ? 28.281 20.859 14.234 1 97.81 230 ASN A C 1
ATOM 1766 O O . ASN A 1 230 ? 29.172 21.281 13.484 1 97.81 230 ASN A O 1
ATOM 1770 N N . ILE A 1 231 ? 27 21.125 14.078 1 98.06 231 ILE A N 1
ATOM 1771 C CA . ILE A 1 231 ? 26.531 21.953 12.969 1 98.06 231 ILE A CA 1
ATOM 1772 C C . ILE A 1 231 ? 25.469 22.938 13.461 1 98.06 231 ILE A C 1
ATOM 1774 O O . ILE A 1 231 ? 24.703 22.625 14.367 1 98.06 231 ILE A O 1
ATOM 1778 N N . ALA A 1 232 ? 25.406 24.109 12.875 1 98.25 232 ALA A N 1
ATOM 1779 C CA . ALA A 1 232 ? 24.375 25.109 13.172 1 98.25 232 ALA A CA 1
ATOM 1780 C C . ALA A 1 232 ? 23.922 25.828 11.906 1 98.25 232 ALA A C 1
ATOM 1782 O O . ALA A 1 232 ? 24.703 25.984 10.961 1 98.25 232 ALA A O 1
ATOM 1783 N N . PHE A 1 233 ? 22.672 26.25 11.906 1 98.25 233 PHE A N 1
ATOM 1784 C CA . PHE A 1 233 ? 22.078 26.984 10.797 1 98.25 233 PHE A CA 1
ATOM 1785 C C . PHE A 1 233 ? 21.719 28.406 11.219 1 98.25 233 PHE A C 1
ATOM 1787 O O . PHE A 1 233 ? 21.516 28.672 12.398 1 98.25 233 PHE A O 1
ATOM 1794 N N . SER A 1 234 ? 21.719 29.297 10.234 1 98.38 234 SER A N 1
ATOM 1795 C CA . SER A 1 234 ? 21.125 30.625 10.328 1 98.38 234 SER A CA 1
ATOM 1796 C C . SER A 1 234 ? 20.438 31.016 9.023 1 98.38 234 SER A C 1
ATOM 1798 O O . SER A 1 234 ? 20.891 30.625 7.941 1 98.38 234 SER A O 1
ATOM 1800 N N . SER A 1 235 ? 19.375 31.75 9.156 1 97.38 235 SER A N 1
ATOM 1801 C CA . SER A 1 235 ? 18.719 32.312 7.977 1 97.38 235 SER A CA 1
ATOM 1802 C C . SER A 1 235 ? 19.266 33.719 7.664 1 97.38 235 SER A C 1
ATOM 1804 O O . SER A 1 235 ? 18.859 34.312 6.676 1 97.38 235 SER A O 1
ATOM 1806 N N . VAL A 1 236 ? 20.234 34.156 8.414 1 98.44 236 VAL A N 1
ATOM 1807 C CA . VAL A 1 236 ? 20.641 35.531 8.32 1 98.44 236 VAL A CA 1
ATOM 1808 C C . VAL A 1 236 ? 22.031 35.625 7.691 1 98.44 236 VAL A C 1
ATOM 1810 O O . VAL A 1 236 ? 22.219 36.312 6.688 1 98.44 236 VAL A O 1
ATOM 1813 N N . ASP A 1 237 ? 23.016 35 8.352 1 98.38 237 ASP A N 1
ATOM 1814 C CA . ASP A 1 237 ? 24.359 35 7.789 1 98.38 237 ASP A CA 1
ATOM 1815 C C . ASP A 1 237 ? 25.234 33.969 8.469 1 98.38 237 ASP A C 1
ATOM 1817 O O . ASP A 1 237 ? 24.781 33.25 9.359 1 98.38 237 ASP A O 1
ATOM 1821 N N . VAL A 1 238 ? 26.469 33.812 8.008 1 98.5 238 VAL A N 1
ATOM 1822 C CA . VAL A 1 238 ? 27.422 32.812 8.5 1 98.5 238 VAL A CA 1
ATOM 1823 C C . VAL A 1 238 ? 27.812 33.125 9.945 1 98.5 238 VAL A C 1
ATOM 1825 O O . VAL A 1 238 ? 28 32.219 10.758 1 98.5 238 VAL A O 1
ATOM 1828 N N . ASN A 1 239 ? 27.938 34.406 10.273 1 98.12 239 ASN A N 1
ATOM 1829 C CA . ASN A 1 239 ? 28.312 34.812 11.625 1 98.12 239 ASN A CA 1
ATOM 1830 C C . ASN A 1 239 ? 27.328 34.312 12.664 1 98.12 239 ASN A C 1
ATOM 1832 O O . ASN A 1 239 ? 27.719 33.844 13.727 1 98.12 239 ASN A O 1
ATOM 1836 N N . HIS A 1 240 ? 26.094 34.469 12.383 1 98.19 240 HIS A N 1
ATOM 1837 C CA . HIS A 1 240 ? 25.062 33.969 13.297 1 98.19 240 HIS A CA 1
ATOM 1838 C C . HIS A 1 240 ? 25.125 32.469 13.406 1 98.19 240 HIS A C 1
ATOM 1840 O O . HIS A 1 240 ? 24.906 31.906 14.484 1 98.19 240 HIS A O 1
ATOM 1846 N N . ALA A 1 241 ? 25.359 31.766 12.289 1 98.12 241 ALA A N 1
ATOM 1847 C CA . ALA A 1 241 ? 25.5 30.312 12.32 1 98.12 241 ALA A CA 1
ATOM 1848 C C . ALA A 1 241 ? 26.672 29.891 13.211 1 98.12 241 ALA A C 1
ATOM 1850 O O . ALA A 1 241 ? 26.547 28.969 14.008 1 98.12 241 ALA A O 1
ATOM 1851 N N . GLU A 1 242 ? 27.766 30.547 13.094 1 96.94 242 GLU A N 1
ATOM 1852 C CA . GLU A 1 242 ? 28.938 30.25 13.906 1 96.94 242 GLU A CA 1
ATOM 1853 C C . GLU A 1 242 ? 28.672 30.5 15.391 1 96.94 242 GLU A C 1
ATOM 1855 O O . GLU A 1 242 ? 29.094 29.719 16.25 1 96.94 242 GLU A O 1
ATOM 1860 N N . ALA A 1 243 ? 27.969 31.562 15.602 1 95.5 243 ALA A N 1
ATOM 1861 C CA . ALA A 1 243 ? 27.656 31.906 16.984 1 95.5 243 ALA A CA 1
ATOM 1862 C C . ALA A 1 243 ? 26.75 30.875 17.625 1 95.5 243 ALA A C 1
ATOM 1864 O O . ALA A 1 243 ? 26.797 30.656 18.844 1 95.5 243 ALA A O 1
ATOM 1865 N N . ALA A 1 244 ? 25.969 30.266 16.859 1 94.19 244 ALA A N 1
ATOM 1866 C CA . ALA A 1 244 ? 24.984 29.297 17.359 1 94.19 244 ALA A CA 1
ATOM 1867 C C . ALA A 1 244 ? 25.641 27.938 17.625 1 94.19 244 ALA A C 1
ATOM 1869 O O . ALA A 1 244 ? 25.078 27.094 18.312 1 94.19 244 ALA A O 1
ATOM 1870 N N . LEU A 1 245 ? 26.844 27.75 17.125 1 93.56 245 LEU A N 1
ATOM 1871 C CA . LEU A 1 245 ? 27.516 26.453 17.25 1 93.56 245 LEU A CA 1
ATOM 1872 C C . LEU A 1 245 ? 27.828 26.156 18.703 1 93.56 245 LEU A C 1
ATOM 1874 O O . LEU A 1 245 ? 28.422 26.984 19.406 1 93.56 245 LEU A O 1
ATOM 1878 N N . THR A 1 246 ? 27.297 25.125 19.188 1 84.5 246 THR A N 1
ATOM 1879 C CA . THR A 1 246 ? 27.641 24.656 20.531 1 84.5 246 THR A CA 1
ATOM 1880 C C . THR A 1 246 ? 28.609 23.484 20.469 1 84.5 246 THR A C 1
ATOM 1882 O O . THR A 1 246 ? 28.844 22.922 19.406 1 84.5 246 THR A O 1
ATOM 1885 N N . THR A 1 247 ? 29.172 23.188 21.656 1 83.75 247 THR A N 1
ATOM 1886 C CA . THR A 1 247 ? 30.047 22.031 21.734 1 83.75 247 THR A CA 1
ATOM 1887 C C . THR A 1 247 ? 29.406 20.891 22.531 1 83.75 247 THR A C 1
ATOM 1889 O O . THR A 1 247 ? 30.078 19.969 22.953 1 83.75 247 THR A O 1
ATOM 1892 N N . GLY A 1 248 ? 28.125 21.062 22.672 1 88.62 248 GLY A N 1
ATOM 1893 C CA . GLY A 1 248 ? 27.438 20.031 23.422 1 88.62 248 GLY A CA 1
ATOM 1894 C C . GLY A 1 248 ? 27.562 18.656 22.797 1 88.62 248 GLY A C 1
ATOM 1895 O O . GLY A 1 248 ? 27.688 18.547 21.562 1 88.62 248 GLY A O 1
ATOM 1896 N N . ASN A 1 249 ? 27.516 17.625 23.625 1 93.88 249 ASN A N 1
ATOM 1897 C CA . ASN A 1 249 ? 27.562 16.266 23.109 1 93.88 249 ASN A CA 1
ATOM 1898 C C . ASN A 1 249 ? 26.172 15.688 22.906 1 93.88 249 ASN A C 1
ATOM 1900 O O . ASN A 1 249 ? 25.172 16.359 23.156 1 93.88 249 ASN A O 1
ATOM 1904 N N . PHE A 1 250 ? 26.141 14.516 22.422 1 97.12 250 PHE A N 1
ATOM 1905 C CA . PHE A 1 250 ? 24.906 13.867 22.031 1 97.12 250 PHE A CA 1
ATOM 1906 C C . PHE A 1 250 ? 23.922 13.812 23.188 1 97.12 250 PHE A C 1
ATOM 1908 O O . PHE A 1 250 ? 22.766 14.203 23.047 1 97.12 250 PHE A O 1
ATOM 1915 N N . GLU A 1 251 ? 24.328 13.336 24.344 1 97.88 251 GLU A N 1
ATOM 1916 C CA . GLU A 1 251 ? 23.438 13.164 25.484 1 97.88 251 GLU A CA 1
ATOM 1917 C C . GLU A 1 251 ? 22.859 14.5 25.938 1 97.88 251 GLU A C 1
ATOM 1919 O O . GLU A 1 251 ? 21.688 14.586 26.312 1 97.88 251 GLU A O 1
ATOM 1924 N N . GLN A 1 252 ? 23.672 15.484 25.891 1 97.25 252 GLN A N 1
ATOM 1925 C CA . GLN A 1 252 ? 23.25 16.812 26.312 1 97.25 252 GLN A CA 1
ATOM 1926 C C . GLN A 1 252 ? 22.188 17.375 25.375 1 97.25 252 GLN A C 1
ATOM 1928 O O . GLN A 1 252 ? 21.156 17.859 25.828 1 97.25 252 GLN A O 1
ATOM 1933 N N . LEU A 1 253 ? 22.484 17.391 24.109 1 97.44 253 LEU A N 1
ATOM 1934 C CA . LEU A 1 253 ? 21.547 17.938 23.141 1 97.44 253 LEU A CA 1
ATOM 1935 C C . LEU A 1 253 ? 20.25 17.125 23.109 1 97.44 253 LEU A C 1
ATOM 1937 O O . LEU A 1 253 ? 19.156 17.688 22.953 1 97.44 253 LEU A O 1
ATOM 1941 N N . LYS A 1 254 ? 20.375 15.828 23.203 1 98.19 254 LYS A N 1
ATOM 1942 C CA . LYS A 1 254 ? 19.203 14.969 23.266 1 98.19 254 LYS A CA 1
ATOM 1943 C C . LYS A 1 254 ? 18.312 15.359 24.438 1 98.19 254 LYS A C 1
ATOM 1945 O O . LYS A 1 254 ? 17.094 15.453 24.297 1 98.19 254 LYS A O 1
ATOM 1950 N N . ALA A 1 255 ? 18.891 15.578 25.578 1 98.06 255 ALA A N 1
ATOM 1951 C CA . ALA A 1 255 ? 18.141 15.961 26.766 1 98.06 255 ALA A CA 1
ATOM 1952 C C . ALA A 1 255 ? 17.484 17.328 26.594 1 98.06 255 ALA A C 1
ATOM 1954 O O . ALA A 1 255 ? 16.344 17.531 27.016 1 98.06 255 ALA A O 1
ATOM 1955 N N . GLN A 1 256 ? 18.219 18.281 26.062 1 97.56 256 GLN A N 1
ATOM 1956 C CA . GLN A 1 256 ? 17.688 19.609 25.828 1 97.56 256 GLN A CA 1
ATOM 1957 C C . GLN A 1 256 ? 16.516 19.562 24.844 1 97.56 256 GLN A C 1
ATOM 1959 O O . GLN A 1 256 ? 15.516 20.25 25.031 1 97.56 256 GLN A O 1
ATOM 1964 N N . SER A 1 257 ? 16.719 18.812 23.812 1 98 257 SER A N 1
ATOM 1965 C CA . SER A 1 257 ? 15.641 18.656 22.828 1 98 257 SER A CA 1
ATOM 1966 C C . SER A 1 257 ? 14.398 18.031 23.469 1 98 257 SER A C 1
ATOM 1968 O O . SER A 1 257 ? 13.281 18.484 23.219 1 98 257 SER A O 1
ATOM 1970 N N . ARG A 1 258 ? 14.617 16.984 24.219 1 98.19 258 ARG A N 1
ATOM 1971 C CA . ARG A 1 258 ? 13.516 16.328 24.922 1 98.19 258 ARG A CA 1
ATOM 1972 C C . ARG A 1 258 ? 12.758 17.328 25.781 1 98.19 258 ARG A C 1
ATOM 1974 O O . ARG A 1 258 ? 11.523 17.312 25.828 1 98.19 258 ARG A O 1
ATOM 1981 N N . GLN A 1 259 ? 13.445 18.141 26.469 1 98.19 259 GLN A N 1
ATOM 1982 C CA . GLN A 1 259 ? 12.82 19.172 27.297 1 98.19 259 GLN A CA 1
ATOM 1983 C C . GLN A 1 259 ? 11.992 20.141 26.453 1 98.19 259 GLN A C 1
ATOM 1985 O O . GLN A 1 259 ? 10.867 20.484 26.812 1 98.19 259 GLN A O 1
ATOM 1990 N N . GLY A 1 260 ? 12.578 20.609 25.359 1 98.12 260 GLY A N 1
ATOM 1991 C CA . GLY A 1 260 ? 11.844 21.469 24.453 1 98.12 260 GLY A CA 1
ATOM 1992 C C . GLY A 1 260 ? 10.562 20.844 23.938 1 98.12 260 GLY A C 1
ATOM 1993 O O . GLY A 1 260 ? 9.523 21.5 23.875 1 98.12 260 GLY A O 1
ATOM 1994 N N . TRP A 1 261 ? 10.633 19.594 23.578 1 98.69 261 TRP A N 1
ATOM 1995 C CA . TRP A 1 261 ? 9.461 18.891 23.078 1 98.69 261 TRP A CA 1
ATOM 1996 C C . TRP A 1 261 ? 8.422 18.719 24.188 1 98.69 261 TRP A C 1
ATOM 1998 O O . TRP A 1 261 ? 7.223 18.875 23.938 1 98.69 261 TRP A O 1
ATOM 2008 N N . ASN A 1 262 ? 8.875 18.375 25.375 1 98.5 262 ASN A N 1
ATOM 2009 C CA . ASN A 1 262 ? 7.926 18.25 26.484 1 98.5 262 ASN A CA 1
ATOM 2010 C C . ASN A 1 262 ? 7.242 19.578 26.781 1 98.5 262 ASN A C 1
ATOM 2012 O O . ASN A 1 262 ? 6.066 19.609 27.156 1 98.5 262 ASN A O 1
ATOM 2016 N N . GLU A 1 263 ? 7.918 20.656 26.641 1 97.12 263 GLU A N 1
ATOM 2017 C CA . GLU A 1 263 ? 7.328 21.969 26.859 1 97.12 263 GLU A CA 1
ATOM 2018 C C . GLU A 1 263 ? 6.164 22.234 25.906 1 97.12 263 GLU A C 1
ATOM 2020 O O . GLU A 1 263 ? 5.137 22.781 26.312 1 97.12 263 GLU A O 1
ATOM 2025 N N . VAL A 1 264 ? 6.309 21.859 24.703 1 97.81 264 VAL A N 1
ATOM 2026 C CA . VAL A 1 264 ? 5.273 22.172 23.719 1 97.81 264 VAL A CA 1
ATOM 2027 C C . VAL A 1 264 ? 4.207 21.078 23.75 1 97.81 264 VAL A C 1
ATOM 2029 O O . VAL A 1 264 ? 3.016 21.375 23.594 1 97.81 264 VAL A O 1
ATOM 2032 N N . LEU A 1 265 ? 4.59 19.812 23.953 1 98.56 265 LEU A N 1
ATOM 2033 C CA . LEU A 1 265 ? 3.641 18.719 23.875 1 98.56 265 LEU A CA 1
ATOM 2034 C C . LEU A 1 265 ? 2.803 18.625 25.141 1 98.56 265 LEU A C 1
ATOM 2036 O O . LEU A 1 265 ? 1.714 18.047 25.125 1 98.56 265 LEU A O 1
ATOM 2040 N N . SER A 1 266 ? 3.279 19.203 26.219 1 97.38 266 SER A N 1
ATOM 2041 C CA . SER A 1 266 ? 2.58 19.125 27.484 1 97.38 266 SER A CA 1
ATOM 2042 C C . SER A 1 266 ? 1.465 20.156 27.578 1 97.38 266 SER A C 1
ATOM 2044 O O . SER A 1 266 ? 0.728 20.188 28.578 1 97.38 266 SER A O 1
ATOM 2046 N N . ARG A 1 267 ? 1.333 20.984 26.562 1 97.94 267 ARG A N 1
ATOM 2047 C CA . ARG A 1 267 ? 0.259 21.969 26.547 1 97.94 267 ARG A CA 1
ATOM 2048 C C . ARG A 1 267 ? -1.106 21.297 26.5 1 97.94 267 ARG A C 1
ATOM 2050 O O . ARG A 1 267 ? -2.127 21.922 26.797 1 97.94 267 ARG A O 1
ATOM 2057 N N . ILE A 1 268 ? -1.181 20.094 26.109 1 98.38 268 ILE A N 1
ATOM 2058 C CA . ILE A 1 268 ? -2.404 19.297 26.109 1 98.38 268 ILE A CA 1
ATOM 2059 C C . ILE A 1 268 ? -2.121 17.922 26.703 1 98.38 268 ILE A C 1
ATOM 2061 O O . ILE A 1 268 ? -1.127 17.281 26.359 1 98.38 268 ILE A O 1
ATOM 2065 N N . LYS A 1 269 ? -2.906 17.484 27.609 1 98.12 269 LYS A N 1
ATOM 2066 C CA . LYS A 1 269 ? -2.836 16.156 28.188 1 98.12 269 LYS A CA 1
ATOM 2067 C C . LYS A 1 269 ? -4.105 15.352 27.906 1 98.12 269 LYS A C 1
ATOM 2069 O O . LYS A 1 269 ? -5.215 15.836 28.141 1 98.12 269 LYS A O 1
ATOM 2074 N N . VAL A 1 270 ? -3.936 14.18 27.375 1 98.38 270 VAL A N 1
ATOM 2075 C CA . VAL A 1 270 ? -5.078 13.312 27.094 1 98.38 270 VAL A CA 1
ATOM 2076 C C . VAL A 1 270 ? -4.977 12.039 27.938 1 98.38 270 VAL A C 1
ATOM 2078 O O . VAL A 1 270 ? -3.875 11.562 28.203 1 98.38 270 VAL A O 1
ATOM 2081 N N . THR A 1 271 ? -6.074 11.539 28.359 1 97.31 271 THR A N 1
ATOM 2082 C CA . THR A 1 271 ? -6.141 10.289 29.125 1 97.31 271 THR A CA 1
ATOM 2083 C C . THR A 1 271 ? -7.172 9.344 28.5 1 97.31 271 THR A C 1
ATOM 2085 O O . THR A 1 271 ? -8.328 9.719 28.312 1 97.31 271 THR A O 1
ATOM 2088 N N . GLY A 1 272 ? -6.762 8.234 28.125 1 95.62 272 GLY A N 1
ATOM 2089 C CA . GLY A 1 272 ? -7.629 7.215 27.547 1 95.62 272 GLY A CA 1
ATOM 2090 C C . GLY A 1 272 ? -6.883 5.953 27.156 1 95.62 272 GLY A C 1
ATOM 2091 O O . GLY A 1 272 ? -6.098 5.418 27.938 1 95.62 272 GLY A O 1
ATOM 2092 N N . ASN A 1 273 ? -7.227 5.371 25.984 1 95.06 273 ASN A N 1
ATOM 2093 C CA . ASN A 1 273 ? -6.539 4.207 25.422 1 95.06 273 ASN A CA 1
ATOM 2094 C C . ASN A 1 273 ? -5.059 4.492 25.188 1 95.06 273 ASN A C 1
ATOM 2096 O O . ASN A 1 273 ? -4.711 5.43 24.469 1 95.06 273 ASN A O 1
ATOM 2100 N N . PRO A 1 274 ? -4.172 3.678 25.844 1 96.5 274 PRO A N 1
ATOM 2101 C CA . PRO A 1 274 ? -2.738 3.963 25.75 1 96.5 274 PRO A CA 1
ATOM 2102 C C . PRO A 1 274 ? -2.232 4.008 24.312 1 96.5 274 PRO A C 1
ATOM 2104 O O . PRO A 1 274 ? -1.416 4.863 23.969 1 96.5 274 PRO A O 1
ATOM 2107 N N . ALA A 1 275 ? -2.668 3.094 23.469 1 97.38 275 ALA A N 1
ATOM 2108 C CA . ALA A 1 275 ? -2.24 3.094 22.078 1 97.38 275 ALA A CA 1
ATOM 2109 C C . ALA A 1 275 ? -2.684 4.371 21.359 1 97.38 275 ALA A C 1
ATOM 2111 O O . ALA A 1 275 ? -1.958 4.902 20.516 1 97.38 275 ALA A O 1
ATOM 2112 N N . ARG A 1 276 ? -3.822 4.832 21.703 1 97.75 276 ARG A N 1
ATOM 2113 C CA . ARG A 1 276 ? -4.34 6.055 21.109 1 97.75 276 ARG A CA 1
ATOM 2114 C C . ARG A 1 276 ? -3.584 7.277 21.609 1 97.75 276 ARG A C 1
ATOM 2116 O O . ARG A 1 276 ? -3.371 8.234 20.859 1 97.75 276 ARG A O 1
ATOM 2123 N N . GLU A 1 277 ? -3.205 7.25 22.875 1 98.44 277 GLU A N 1
ATOM 2124 C CA . GLU A 1 277 ? -2.389 8.336 23.406 1 98.44 277 GLU A CA 1
ATOM 2125 C C . GLU A 1 277 ? -1.073 8.461 22.641 1 98.44 277 GLU A C 1
ATOM 2127 O O . GLU A 1 277 ? -0.655 9.562 22.281 1 98.44 277 GLU A O 1
ATOM 2132 N N . GLN A 1 278 ? -0.457 7.32 22.375 1 98.62 278 GLN A N 1
ATOM 2133 C CA . GLN A 1 278 ? 0.787 7.34 21.609 1 98.62 278 GLN A CA 1
ATOM 2134 C C . GLN A 1 278 ? 0.568 7.918 20.219 1 98.62 278 GLN A C 1
ATOM 2136 O O . GLN A 1 278 ? 1.37 8.727 19.734 1 98.62 278 GLN A O 1
ATOM 2141 N N . LEU A 1 279 ? -0.506 7.43 19.594 1 98.81 279 LEU A N 1
ATOM 2142 C CA . LEU A 1 279 ? -0.844 7.984 18.281 1 98.81 279 LEU A CA 1
ATOM 2143 C C . LEU A 1 279 ? -1.058 9.492 18.375 1 98.81 279 LEU A C 1
ATOM 2145 O O . LEU A 1 279 ? -0.545 10.25 17.547 1 98.81 279 LEU A O 1
ATOM 2149 N N . PHE A 1 280 ? -1.785 9.922 19.422 1 98.81 280 PHE A N 1
ATOM 2150 C CA . PHE A 1 280 ? -2.117 11.336 19.609 1 98.81 280 PHE A CA 1
ATOM 2151 C C . PHE A 1 280 ? -0.852 12.18 19.703 1 98.81 280 PHE A C 1
ATOM 2153 O O . PHE A 1 280 ? -0.701 13.156 18.953 1 98.81 280 PHE A O 1
ATOM 2160 N N . TYR A 1 281 ? 0.077 11.828 20.5 1 98.88 281 TYR A N 1
ATOM 2161 C CA . TYR A 1 281 ? 1.274 12.641 20.703 1 98.88 281 TYR A CA 1
ATOM 2162 C C . TYR A 1 281 ? 2.195 12.562 19.5 1 98.88 281 TYR A C 1
ATOM 2164 O O . TYR A 1 281 ? 2.9 13.523 19.172 1 98.88 281 TYR A O 1
ATOM 2172 N N . SER A 1 282 ? 2.178 11.422 18.828 1 98.88 282 SER A N 1
ATOM 2173 C CA . SER A 1 282 ? 2.939 11.32 17.578 1 98.88 282 SER A CA 1
ATOM 2174 C C . SER A 1 282 ? 2.439 12.312 16.547 1 98.88 282 SER A C 1
ATOM 2176 O O . SER A 1 282 ? 3.236 12.922 15.828 1 98.88 282 SER A O 1
ATOM 2178 N N . LEU A 1 283 ? 1.136 12.445 16.469 1 98.81 283 LEU A N 1
ATOM 2179 C CA . LEU A 1 283 ? 0.545 13.367 15.5 1 98.81 283 LEU A CA 1
ATOM 2180 C C . LEU A 1 283 ? 0.691 14.812 15.977 1 98.81 283 LEU A C 1
ATOM 2182 O O . LEU A 1 283 ? 0.947 15.711 15.172 1 98.81 283 LEU A O 1
ATOM 2186 N N . LEU A 1 284 ? 0.537 15.055 17.266 1 98.88 284 LEU A N 1
ATOM 2187 C CA . LEU A 1 284 ? 0.751 16.391 17.812 1 98.88 284 LEU A CA 1
ATOM 2188 C C . LEU A 1 284 ? 2.17 16.875 17.531 1 98.88 284 LEU A C 1
ATOM 2190 O O . LEU A 1 284 ? 2.379 18.031 17.188 1 98.88 284 LEU A O 1
ATOM 2194 N N . TYR A 1 285 ? 3.104 15.969 17.672 1 98.69 285 TYR A N 1
ATOM 2195 C CA . TYR A 1 285 ? 4.508 16.219 17.359 1 98.69 285 TYR A CA 1
ATOM 2196 C C . TYR A 1 285 ? 4.656 16.797 15.953 1 98.69 285 TYR A C 1
ATOM 2198 O O . TYR A 1 285 ? 5.422 17.734 15.742 1 98.69 285 TYR A O 1
ATOM 2206 N N . ARG A 1 286 ? 3.912 16.312 15.031 1 98.44 286 ARG A N 1
ATOM 2207 C CA . ARG A 1 286 ? 4.016 16.719 13.633 1 98.44 286 ARG A CA 1
ATOM 2208 C C . ARG A 1 286 ? 3.479 18.125 13.43 1 98.44 286 ARG A C 1
ATOM 2210 O O . ARG A 1 286 ? 3.873 18.812 12.492 1 98.44 286 ARG A O 1
ATOM 2217 N N . THR A 1 287 ? 2.611 18.641 14.273 1 98.56 287 THR A N 1
ATOM 2218 C CA . THR A 1 287 ? 1.949 19.922 14.102 1 98.56 287 THR A CA 1
ATOM 2219 C C . THR A 1 287 ? 2.879 21.062 14.5 1 98.56 287 THR A C 1
ATOM 2221 O O . THR A 1 287 ? 2.594 22.234 14.227 1 98.56 287 THR A O 1
ATOM 2224 N N . VAL A 1 288 ? 4.008 20.734 15.133 1 98 288 VAL A N 1
ATOM 2225 C CA . VAL A 1 288 ? 4.836 21.812 15.664 1 98 288 VAL A CA 1
ATOM 2226 C C . VAL A 1 288 ? 6.203 21.797 14.992 1 98 288 VAL A C 1
ATOM 2228 O O . VAL A 1 288 ? 7.148 22.422 15.469 1 98 288 VAL A O 1
ATOM 2231 N N . GLN A 1 289 ? 6.316 21.062 13.906 1 97.56 289 GLN A N 1
ATOM 2232 C CA . GLN A 1 289 ? 7.594 20.984 13.203 1 97.56 289 GLN A CA 1
ATOM 2233 C C . GLN A 1 289 ? 7.758 22.156 12.242 1 97.56 289 GLN A C 1
ATOM 2235 O O . GLN A 1 289 ? 8.867 22.453 11.797 1 97.56 289 GLN A O 1
ATOM 2240 N N . SER A 1 290 ? 6.707 22.812 11.844 1 97.19 290 SER A N 1
ATOM 2241 C CA . SER A 1 290 ? 6.66 24.062 11.086 1 97.19 290 SER A CA 1
ATOM 2242 C C . SER A 1 290 ? 5.543 24.969 11.586 1 97.19 290 SER A C 1
ATOM 2244 O O . SER A 1 290 ? 4.602 24.5 12.234 1 97.19 290 SER A O 1
ATOM 2246 N N . PRO A 1 291 ? 5.633 26.297 11.352 1 98.06 291 PRO A N 1
ATOM 2247 C CA . PRO A 1 291 ? 6.684 27.062 10.672 1 98.06 291 PRO A CA 1
ATOM 2248 C C . PRO A 1 291 ? 7.984 27.109 11.469 1 98.06 291 PRO A C 1
ATOM 2250 O O . PRO A 1 291 ? 8.055 26.594 12.586 1 98.06 291 PRO A O 1
ATOM 2253 N N . TYR A 1 292 ? 8.992 27.75 10.867 1 98.25 292 TYR A N 1
ATOM 2254 C CA . TYR A 1 292 ? 10.32 27.781 11.469 1 98.25 292 TYR A CA 1
ATOM 2255 C C . TYR A 1 292 ? 10.641 29.156 12.031 1 98.25 292 TYR A C 1
ATOM 2257 O O . TYR A 1 292 ? 10.359 30.172 11.398 1 98.25 292 TYR A O 1
ATOM 2265 N N . LEU A 1 293 ? 11.172 29.125 13.219 1 97.94 293 LEU A N 1
ATOM 2266 C CA . LEU A 1 293 ? 11.758 30.359 13.734 1 97.94 293 LEU A CA 1
ATOM 2267 C C . LEU A 1 293 ? 12.969 30.781 12.906 1 97.94 293 LEU A C 1
ATOM 2269 O O . LEU A 1 293 ? 13.945 30.031 12.805 1 97.94 293 LEU A O 1
ATOM 2273 N N . VAL A 1 294 ? 12.938 32.031 12.305 1 98.06 294 VAL A N 1
ATOM 2274 C CA . VAL A 1 294 ? 14.008 32.406 11.391 1 98.06 294 VAL A CA 1
ATOM 2275 C C . VAL A 1 294 ? 14.711 33.656 11.914 1 98.06 294 VAL A C 1
ATOM 2277 O O . VAL A 1 294 ? 15.758 34.031 11.398 1 98.06 294 VAL A O 1
ATOM 2280 N N . SER A 1 295 ? 14.125 34.344 12.875 1 98.06 295 SER A N 1
ATOM 2281 C CA . SER A 1 295 ? 14.812 35.469 13.484 1 98.06 295 SER A CA 1
ATOM 2282 C C . SER A 1 295 ? 15.898 35 14.445 1 98.06 295 SER A C 1
ATOM 2284 O O . SER A 1 295 ? 15.781 33.938 15.07 1 98.06 295 SER A O 1
ATOM 2286 N N . GLU A 1 296 ? 16.922 35.781 14.547 1 97.94 296 GLU A N 1
ATOM 2287 C CA . GLU A 1 296 ? 18.047 35.5 15.445 1 97.94 296 GLU A CA 1
ATOM 2288 C C . GLU A 1 296 ? 17.797 36.125 16.828 1 97.94 296 GLU A C 1
ATOM 2290 O O . GLU A 1 296 ? 16.953 37.031 16.969 1 97.94 296 GLU A O 1
ATOM 2295 N N . PRO A 1 297 ? 18.516 35.688 17.844 1 95.44 297 PRO A N 1
ATOM 2296 C CA . PRO A 1 297 ? 18.312 36.219 19.203 1 95.44 297 PRO A CA 1
ATOM 2297 C C . PRO A 1 297 ? 18.469 37.719 19.297 1 95.44 297 PRO A C 1
ATOM 2299 O O . PRO A 1 297 ? 17.859 38.344 20.156 1 95.44 297 PRO A O 1
ATOM 2302 N N . ASP A 1 298 ? 19.25 38.312 18.406 1 97.5 298 ASP A N 1
ATOM 2303 C CA . ASP A 1 298 ? 19.469 39.75 18.453 1 97.5 298 ASP A CA 1
ATOM 2304 C C . ASP A 1 298 ? 18.375 40.5 17.688 1 97.5 298 ASP A C 1
ATOM 2306 O O . ASP A 1 298 ? 18.453 41.719 17.531 1 97.5 298 ASP A O 1
ATOM 2310 N N . GLY A 1 299 ? 17.438 39.781 17.125 1 97.69 299 GLY A N 1
ATOM 2311 C CA . GLY A 1 299 ? 16.297 40.375 16.453 1 97.69 299 GLY A CA 1
ATOM 2312 C C . GLY A 1 299 ? 16.469 40.438 14.945 1 97.69 299 GLY A C 1
ATOM 2313 O O . GLY A 1 299 ? 15.516 40.75 14.219 1 97.69 299 GLY A O 1
ATOM 2314 N N . SER A 1 300 ? 17.656 40.156 14.469 1 98.44 300 SER A N 1
ATOM 2315 C CA . SER A 1 300 ? 17.891 40.188 13.023 1 98.44 300 SER A CA 1
ATOM 2316 C C . SER A 1 300 ? 17.109 39.094 12.312 1 98.44 300 SER A C 1
ATOM 2318 O O . SER A 1 300 ? 17.016 37.969 12.805 1 98.44 300 SER A O 1
ATOM 2320 N N . TYR A 1 301 ? 16.562 39.438 11.211 1 98.31 301 TYR A N 1
ATOM 2321 C CA . TYR A 1 301 ? 15.961 38.438 10.336 1 98.31 301 TYR A CA 1
ATOM 2322 C C . TYR A 1 301 ? 15.945 38.906 8.891 1 98.31 301 TYR A C 1
ATOM 2324 O O . TYR A 1 301 ? 16.047 40.094 8.625 1 98.31 301 TYR A O 1
ATOM 2332 N N . ARG A 1 302 ? 15.93 38 7.93 1 98 302 ARG A N 1
ATOM 2333 C CA . ARG A 1 302 ? 15.734 38.375 6.523 1 98 302 ARG A CA 1
ATOM 2334 C C . ARG A 1 302 ? 14.273 38.188 6.117 1 98 302 ARG A C 1
ATOM 2336 O O . ARG A 1 302 ? 13.672 37.156 6.348 1 98 302 ARG A O 1
ATOM 2343 N N . ALA A 1 303 ? 13.695 39.25 5.547 1 97.44 303 ALA A N 1
ATOM 2344 C CA . ALA A 1 303 ? 12.328 39.188 5.039 1 97.44 303 ALA A CA 1
ATOM 2345 C C . ALA A 1 303 ? 12.258 38.406 3.732 1 97.44 303 ALA A C 1
ATOM 2347 O O . ALA A 1 303 ? 13.289 38 3.193 1 97.44 303 ALA A O 1
ATOM 2348 N N . THR A 1 304 ? 11.094 38.156 3.229 1 97 304 THR A N 1
ATOM 2349 C CA . THR A 1 304 ? 10.891 37.312 2.066 1 97 304 THR A CA 1
ATOM 2350 C C . THR A 1 304 ? 11.414 38 0.8 1 97 304 THR A C 1
ATOM 2352 O O . THR A 1 304 ? 11.555 37.344 -0.239 1 97 304 THR A O 1
ATOM 2355 N N . ASP A 1 305 ? 11.773 39.25 0.777 1 96.5 305 ASP A N 1
ATOM 2356 C CA . ASP A 1 305 ? 12.391 39.906 -0.355 1 96.5 305 ASP A CA 1
ATOM 2357 C C . ASP A 1 305 ? 13.914 39.938 -0.228 1 96.5 305 ASP A C 1
ATOM 2359 O O . ASP A 1 305 ? 14.609 40.531 -1.039 1 96.5 305 ASP A O 1
ATOM 2363 N N . GLY A 1 306 ? 14.398 39.344 0.844 1 96.69 306 GLY A N 1
ATOM 2364 C CA . GLY A 1 306 ? 15.836 39.219 1.032 1 96.69 306 GLY A CA 1
ATOM 2365 C C . GLY A 1 306 ? 16.422 40.312 1.892 1 96.69 306 GLY A C 1
ATOM 2366 O O . GLY A 1 306 ? 17.578 40.25 2.32 1 96.69 306 GLY A O 1
ATOM 2367 N N . SER A 1 307 ? 15.672 41.312 2.199 1 98 307 SER A N 1
ATOM 2368 C CA . SER A 1 307 ? 16.188 42.438 2.957 1 98 307 SER A CA 1
ATOM 2369 C C . SER A 1 307 ? 16.438 42.062 4.414 1 98 307 SER A C 1
ATOM 2371 O O . SER A 1 307 ? 15.688 41.281 4.992 1 98 307 SER A O 1
ATOM 2373 N N . LEU A 1 308 ? 17.484 42.594 5.016 1 98.38 308 LEU A N 1
ATOM 2374 C CA . LEU A 1 308 ? 17.766 42.406 6.434 1 98.38 308 LEU A CA 1
ATOM 2375 C C . LEU A 1 308 ? 16.891 43.344 7.281 1 98.38 308 LEU A C 1
ATOM 2377 O O . LEU A 1 308 ? 16.891 44.562 7.082 1 98.38 308 LEU A O 1
ATOM 2381 N N . GLN A 1 309 ? 16.109 42.781 8.109 1 98.25 309 GLN A N 1
ATOM 2382 C CA . GLN A 1 309 ? 15.195 43.5 8.984 1 98.25 309 GLN A CA 1
ATOM 2383 C C . GLN A 1 309 ? 15.516 43.25 10.453 1 98.25 309 GLN A C 1
ATOM 2385 O O . GLN A 1 309 ? 16.391 42.438 10.766 1 98.25 309 GLN A O 1
ATOM 2390 N N . HIS A 1 310 ? 14.82 43.969 11.352 1 97.88 310 HIS A N 1
ATOM 2391 C CA . HIS A 1 310 ? 14.992 43.781 12.789 1 97.88 310 HIS A CA 1
ATOM 2392 C C . HIS A 1 310 ? 13.641 43.719 13.5 1 97.88 310 HIS A C 1
ATOM 2394 O O . HIS A 1 310 ? 12.711 44.438 13.133 1 97.88 310 HIS A O 1
ATOM 2400 N N . THR A 1 311 ? 13.594 42.906 14.453 1 97.06 311 THR A N 1
ATOM 2401 C CA . THR A 1 311 ? 12.375 42.75 15.25 1 97.06 311 THR A CA 1
ATOM 2402 C C . THR A 1 311 ? 12.711 42.656 16.734 1 97.06 311 THR A C 1
ATOM 2404 O O . THR A 1 311 ? 13.844 42.312 17.094 1 97.06 311 THR A O 1
ATOM 2407 N N . THR A 1 312 ? 11.789 43 17.641 1 95.06 312 THR A N 1
ATOM 2408 C CA . THR A 1 312 ? 11.914 42.75 19.078 1 95.06 312 THR A CA 1
ATOM 2409 C C . THR A 1 312 ? 11.125 41.5 19.469 1 95.06 312 THR A C 1
ATOM 2411 O O . THR A 1 312 ? 11.086 41.156 20.656 1 95.06 312 THR A O 1
ATOM 2414 N N . ASP A 1 313 ? 10.539 40.938 18.516 1 93.56 313 ASP A N 1
ATOM 2415 C CA . ASP A 1 313 ? 9.773 39.688 18.688 1 93.56 313 ASP A CA 1
ATOM 2416 C C . ASP A 1 313 ? 10.414 38.531 17.938 1 93.56 313 ASP A C 1
ATOM 2418 O O . ASP A 1 313 ? 11.633 38.5 17.766 1 93.56 313 ASP A O 1
ATOM 2422 N N . SER A 1 314 ? 9.664 37.5 17.656 1 96.94 314 SER A N 1
ATOM 2423 C CA . SER A 1 314 ? 10.109 36.375 16.844 1 96.94 314 SER A CA 1
ATOM 2424 C C . SER A 1 314 ? 9.461 36.406 15.461 1 96.94 314 SER A C 1
ATOM 2426 O O . SER A 1 314 ? 8.312 36.812 15.312 1 96.94 314 SER A O 1
ATOM 2428 N N . ILE A 1 315 ? 10.211 36 14.469 1 98.19 315 ILE A N 1
ATOM 2429 C CA . ILE A 1 315 ? 9.711 35.906 13.102 1 98.19 315 ILE A CA 1
ATOM 2430 C C . ILE A 1 315 ? 9.812 34.469 12.617 1 98.19 315 ILE A C 1
ATOM 2432 O O . ILE A 1 315 ? 10.82 33.781 12.859 1 98.19 315 ILE A O 1
ATOM 2436 N N . TYR A 1 316 ? 8.766 34.031 11.992 1 98.38 316 TYR A N 1
ATOM 2437 C CA . TYR A 1 316 ? 8.688 32.688 11.484 1 98.38 316 TYR A CA 1
ATOM 2438 C C . TYR A 1 316 ? 8.594 32.656 9.961 1 98.38 316 TYR A C 1
ATOM 2440 O O . TYR A 1 316 ? 8.219 33.656 9.352 1 98.38 316 TYR A O 1
ATOM 2448 N N . ASN A 1 317 ? 8.977 31.562 9.344 1 98 317 ASN A N 1
ATOM 2449 C CA . ASN A 1 317 ? 8.82 31.234 7.934 1 98 317 ASN A CA 1
ATOM 2450 C C . ASN A 1 317 ? 8.625 29.734 7.738 1 98 317 ASN A C 1
ATOM 2452 O O . ASN A 1 317 ? 8.461 28.984 8.711 1 98 317 ASN A O 1
ATOM 2456 N N . GLY A 1 318 ? 8.531 29.219 6.457 1 97.25 318 GLY A N 1
ATOM 2457 C CA . GLY A 1 318 ? 8.25 27.812 6.191 1 97.25 318 GLY A CA 1
ATOM 2458 C C . GLY A 1 318 ? 6.766 27.5 6.145 1 97.25 318 GLY A C 1
ATOM 2459 O O . GLY A 1 318 ? 6.273 26.703 6.945 1 97.25 318 GLY A O 1
ATOM 2460 N N . TRP A 1 319 ? 6.07 28.078 5.141 1 97.94 319 TRP A N 1
ATOM 2461 C CA . TRP A 1 319 ? 4.613 28.141 5.113 1 97.94 319 TRP A CA 1
ATOM 2462 C C . TRP A 1 319 ? 4.043 27.062 4.199 1 97.94 319 TRP A C 1
ATOM 2464 O O . TRP A 1 319 ? 4.602 26.781 3.137 1 97.94 319 TRP A O 1
ATOM 2474 N N . ALA A 1 320 ? 3.014 26.422 4.629 1 97.75 320 ALA A N 1
ATOM 2475 C CA . ALA A 1 320 ? 2.129 25.578 3.824 1 97.75 320 ALA A CA 1
ATOM 2476 C C . ALA A 1 320 ? 0.666 25.969 4.039 1 97.75 320 ALA A C 1
ATOM 2478 O O . ALA A 1 320 ? -0.184 25.094 4.242 1 97.75 320 ALA A O 1
ATOM 2479 N N . ILE A 1 321 ? 0.367 27.188 3.939 1 98.31 321 ILE A N 1
ATOM 2480 C CA . ILE A 1 321 ? -0.869 27.75 4.465 1 98.31 321 ILE A CA 1
ATOM 2481 C C . ILE A 1 321 ? -2.064 27.188 3.699 1 98.31 321 ILE A C 1
ATOM 2483 O O . ILE A 1 321 ? -3.092 26.859 4.297 1 98.31 321 ILE A O 1
ATOM 2487 N N . TRP A 1 322 ? -1.948 27.078 2.359 1 97.31 322 TRP A N 1
ATOM 2488 C CA . TRP A 1 322 ? -3.061 26.516 1.601 1 97.31 322 TRP A CA 1
ATOM 2489 C C . TRP A 1 322 ? -3.492 25.188 2.184 1 97.31 322 TRP A C 1
ATOM 2491 O O . TRP A 1 322 ? -4.684 24.859 2.217 1 97.31 322 TRP A O 1
ATOM 2501 N N . ASP A 1 323 ? -2.547 24.453 2.676 1 96.62 323 ASP A N 1
ATOM 2502 C CA . ASP A 1 323 ? -2.807 23.094 3.168 1 96.62 323 ASP A CA 1
ATOM 2503 C C . ASP A 1 323 ? -3.334 23.125 4.602 1 96.62 323 ASP A C 1
ATOM 2505 O O . ASP A 1 323 ? -4.234 22.359 4.953 1 96.62 323 ASP A O 1
ATOM 2509 N N . ASN A 1 324 ? -2.668 23.969 5.445 1 97.75 324 ASN A N 1
ATOM 2510 C CA . ASN A 1 324 ? -2.855 23.734 6.871 1 97.75 324 ASN A CA 1
ATOM 2511 C C . ASN A 1 324 ? -3.613 24.875 7.535 1 97.75 324 ASN A C 1
ATOM 2513 O O . ASN A 1 324 ? -3.748 24.906 8.758 1 97.75 324 ASN A O 1
ATOM 2517 N N . TYR A 1 325 ? -4.23 25.859 6.75 1 97.94 325 TYR A N 1
ATOM 2518 C CA . TYR A 1 325 ? -4.945 26.984 7.332 1 97.94 325 TYR A CA 1
ATOM 2519 C C . TYR A 1 325 ? -6.211 26.516 8.039 1 97.94 325 TYR A C 1
ATOM 2521 O O . TYR A 1 325 ? -6.719 27.203 8.938 1 97.94 325 TYR A O 1
ATOM 2529 N N . ARG A 1 326 ? -6.703 25.312 7.719 1 97.31 326 ARG A N 1
ATOM 2530 C CA . ARG A 1 326 ? -7.98 24.844 8.25 1 97.31 326 ARG A CA 1
ATOM 2531 C C . ARG A 1 326 ? -7.801 24.188 9.609 1 97.31 326 ARG A C 1
ATOM 2533 O O . ARG A 1 326 ? -8.742 24.109 10.406 1 97.31 326 ARG A O 1
ATOM 2540 N N . THR A 1 327 ? -6.574 23.656 9.789 1 98.38 327 THR A N 1
ATOM 2541 C CA . THR A 1 327 ? -6.449 22.781 10.953 1 98.38 327 THR A CA 1
ATOM 2542 C C . THR A 1 327 ? -5.223 23.156 11.781 1 98.38 327 THR A C 1
ATOM 2544 O O . THR A 1 327 ? -5.352 23.734 12.867 1 98.38 327 THR A O 1
ATOM 2547 N N . GLN A 1 328 ? -4.059 23.125 11.258 1 98.69 328 GLN A N 1
ATOM 2548 C CA . GLN A 1 328 ? -2.826 23.281 12.023 1 98.69 328 GLN A CA 1
ATOM 2549 C C . GLN A 1 328 ? -2.688 24.703 12.57 1 98.69 328 GLN A C 1
ATOM 2551 O O . GLN A 1 328 ? -2.35 24.891 13.742 1 98.69 328 GLN A O 1
ATOM 2556 N N . LEU A 1 329 ? -2.928 25.703 11.766 1 98.75 329 LEU A N 1
ATOM 2557 C CA . LEU A 1 329 ? -2.746 27.062 12.242 1 98.75 329 LEU A CA 1
ATOM 2558 C C . LEU A 1 329 ? -3.781 27.406 13.305 1 98.75 329 LEU A C 1
ATOM 2560 O O . LEU A 1 329 ? -3.438 27.953 14.359 1 98.75 329 LEU A O 1
ATOM 2564 N N . PRO A 1 330 ? -5.059 27.031 13.094 1 98.62 330 PRO A N 1
ATOM 2565 C CA . PRO A 1 330 ? -6.004 27.219 14.195 1 98.62 330 PRO A CA 1
ATOM 2566 C C . PRO A 1 330 ? -5.594 26.469 15.461 1 98.62 330 PRO A C 1
ATOM 2568 O O . PRO A 1 330 ? -5.797 26.969 16.578 1 98.62 330 PRO A O 1
ATOM 2571 N N . LEU A 1 331 ? -5.055 25.328 15.32 1 98.88 331 LEU A N 1
ATOM 2572 C CA . LEU A 1 331 ? -4.617 24.562 16.484 1 98.88 331 LEU A CA 1
ATOM 2573 C C . LEU A 1 331 ? -3.5 25.281 17.219 1 98.88 331 LEU A C 1
ATOM 2575 O O . LEU A 1 331 ? -3.506 25.344 18.453 1 98.88 331 LEU A O 1
ATOM 2579 N N . LEU A 1 332 ? -2.57 25.828 16.484 1 98.81 332 LEU A N 1
ATOM 2580 C CA . LEU A 1 332 ? -1.486 26.594 17.094 1 98.81 332 LEU A CA 1
ATOM 2581 C C . LEU A 1 332 ? -2.027 27.797 17.844 1 98.81 332 LEU A C 1
ATOM 2583 O O . LEU A 1 332 ? -1.486 28.188 18.891 1 98.81 332 LEU A O 1
ATOM 2587 N N . SER A 1 333 ? -3.111 28.422 17.328 1 98.62 333 SER A N 1
ATOM 2588 C CA . SER A 1 333 ? -3.703 29.594 17.984 1 98.62 333 SER A CA 1
ATOM 2589 C C . SER A 1 333 ? -4.281 29.234 19.344 1 98.62 333 SER A C 1
ATOM 2591 O O . SER A 1 333 ? -4.355 30.078 20.234 1 98.62 333 SER A O 1
ATOM 2593 N N . ILE A 1 334 ? -4.645 27.969 19.5 1 98.62 334 ILE A N 1
ATOM 2594 C CA . ILE A 1 334 ? -5.207 27.516 20.766 1 98.62 334 ILE A CA 1
ATOM 2595 C C . ILE A 1 334 ? -4.086 27.062 21.703 1 98.62 334 ILE A C 1
ATOM 2597 O O . ILE A 1 334 ? -4.035 27.453 22.859 1 98.62 334 ILE A O 1
ATOM 2601 N N . LEU A 1 335 ? -3.152 26.328 21.234 1 98.38 335 LEU A N 1
ATOM 2602 C CA . LEU A 1 335 ? -2.174 25.656 22.078 1 98.38 335 LEU A CA 1
ATOM 2603 C C . LEU A 1 335 ? -1.046 26.594 22.484 1 98.38 335 LEU A C 1
ATOM 2605 O O . LEU A 1 335 ? -0.51 26.484 23.578 1 98.38 335 LEU A O 1
ATOM 2609 N N . TYR A 1 336 ? -0.72 27.469 21.562 1 98 336 TYR A N 1
ATOM 2610 C CA . TYR A 1 336 ? 0.466 28.281 21.781 1 98 336 TYR A CA 1
ATOM 2611 C C . TYR A 1 336 ? 0.168 29.75 21.516 1 98 336 TYR A C 1
ATOM 2613 O O . TYR A 1 336 ? 0.83 30.391 20.688 1 98 336 TYR A O 1
ATOM 2621 N N . PRO A 1 337 ? -0.737 30.312 22.234 1 96.25 337 PRO A N 1
ATOM 2622 C CA . PRO A 1 337 ? -1.083 31.719 21.984 1 96.25 337 PRO A CA 1
ATOM 2623 C C . PRO A 1 337 ? 0.124 32.656 22.078 1 96.25 337 PRO A C 1
ATOM 2625 O O . PRO A 1 337 ? 0.183 33.656 21.359 1 96.25 337 PRO A O 1
ATOM 2628 N N . ASP A 1 338 ? 1.038 32.344 22.906 1 91.75 338 ASP A N 1
ATOM 2629 C CA . ASP A 1 338 ? 2.25 33.125 23.078 1 91.75 338 ASP A CA 1
ATOM 2630 C C . ASP A 1 338 ? 3.084 33.156 21.797 1 91.75 338 ASP A C 1
ATOM 2632 O O . ASP A 1 338 ? 3.629 34.188 21.422 1 91.75 338 ASP A O 1
ATOM 2636 N N . LYS A 1 339 ? 3.174 32.062 21.109 1 96.31 339 LYS A N 1
ATOM 2637 C CA . LYS A 1 339 ? 3.924 31.953 19.859 1 96.31 339 LYS A CA 1
ATOM 2638 C C . LYS A 1 339 ? 3.084 32.406 18.672 1 96.31 339 LYS A C 1
ATOM 2640 O O . LYS A 1 339 ? 3.625 32.844 17.656 1 96.31 339 LYS A O 1
ATOM 2645 N N . TYR A 1 340 ? 1.772 32.219 18.766 1 98.19 340 TYR A N 1
ATOM 2646 C CA . TYR A 1 340 ? 0.888 32.469 17.641 1 98.19 340 TYR A CA 1
ATOM 2647 C C . TYR A 1 340 ? 0.833 33.969 17.297 1 98.19 340 TYR A C 1
ATOM 2649 O O . TYR A 1 340 ? 0.638 34.344 16.141 1 98.19 340 TYR A O 1
ATOM 2657 N N . GLN A 1 341 ? 1.006 34.844 18.328 1 97.94 341 GLN A N 1
ATOM 2658 C CA . GLN A 1 341 ? 1.109 36.281 18.016 1 97.94 341 GLN A CA 1
ATOM 2659 C C . GLN A 1 341 ? 2.264 36.531 17.062 1 97.94 341 GLN A C 1
ATOM 2661 O O . GLN A 1 341 ? 2.107 37.281 16.078 1 97.94 341 GLN A O 1
ATOM 2666 N N . SER A 1 342 ? 3.406 35.938 17.359 1 98.19 342 SER A N 1
ATOM 2667 C CA . SER A 1 342 ? 4.566 36.125 16.484 1 98.19 342 SER A CA 1
ATOM 2668 C C . SER A 1 342 ? 4.32 35.5 15.117 1 98.19 342 SER A C 1
ATOM 2670 O O . SER A 1 342 ? 4.766 36.031 14.094 1 98.19 342 SER A O 1
ATOM 2672 N N . ILE A 1 343 ? 3.66 34.344 15.07 1 98.62 343 ILE A N 1
ATOM 2673 C CA . ILE A 1 343 ? 3.318 33.688 13.82 1 98.62 343 ILE A CA 1
ATOM 2674 C C . ILE A 1 343 ? 2.406 34.594 12.992 1 98.62 343 ILE A C 1
ATOM 2676 O O . ILE A 1 343 ? 2.621 34.75 11.789 1 98.62 343 ILE A O 1
ATOM 2680 N N . THR A 1 344 ? 1.422 35.219 13.672 1 98.25 344 THR A N 1
ATOM 2681 C CA . THR A 1 344 ? 0.508 36.125 13.016 1 98.25 344 THR A CA 1
ATOM 2682 C C . THR A 1 344 ? 1.271 37.312 12.414 1 98.25 344 THR A C 1
ATOM 2684 O O . THR A 1 344 ? 1.041 37.688 11.266 1 98.25 344 THR A O 1
ATOM 2687 N N . THR A 1 345 ? 2.182 37.812 13.195 1 97.75 345 THR A N 1
ATOM 2688 C CA . THR A 1 345 ? 3.016 38.906 12.719 1 97.75 345 THR A CA 1
ATOM 2689 C C . THR A 1 345 ? 3.83 38.5 11.5 1 97.75 345 THR A C 1
ATOM 2691 O O . THR A 1 345 ? 3.982 39.25 10.547 1 97.75 345 THR A O 1
ATOM 2694 N N . SER A 1 346 ? 4.309 37.344 11.523 1 98.38 346 SER A N 1
ATOM 2695 C CA . SER A 1 346 ? 5.113 36.812 10.43 1 98.38 346 SER A CA 1
ATOM 2696 C C . SER A 1 346 ? 4.277 36.625 9.164 1 98.38 346 SER A C 1
ATOM 2698 O O . SER A 1 346 ? 4.766 36.844 8.055 1 98.38 346 SER A O 1
ATOM 2700 N N . VAL A 1 347 ? 3.041 36.219 9.289 1 98.5 347 VAL A N 1
ATOM 2701 C CA . VAL A 1 347 ? 2.137 36.094 8.148 1 98.5 347 VAL A CA 1
ATOM 2702 C C . VAL A 1 347 ? 1.853 37.469 7.578 1 98.5 347 VAL A C 1
ATOM 2704 O O . VAL A 1 347 ? 1.825 37.656 6.359 1 98.5 347 VAL A O 1
ATOM 2707 N N . ALA A 1 348 ? 1.631 38.438 8.43 1 98.31 348 ALA A N 1
ATOM 2708 C CA . ALA A 1 348 ? 1.423 39.812 7.98 1 98.31 348 ALA A CA 1
ATOM 2709 C C . ALA A 1 348 ? 2.635 40.344 7.211 1 98.31 348 ALA A C 1
ATOM 2711 O O . ALA A 1 348 ? 2.488 41.062 6.23 1 98.31 348 ALA A O 1
ATOM 2712 N N . ASN A 1 349 ? 3.799 39.938 7.621 1 97.12 349 ASN A N 1
ATOM 2713 C CA . ASN A 1 349 ? 5.043 40.344 6.977 1 97.12 349 ASN A CA 1
ATOM 2714 C C . ASN A 1 349 ? 5.094 39.906 5.52 1 97.12 349 ASN A C 1
ATOM 2716 O O . ASN A 1 349 ? 5.754 40.531 4.691 1 97.12 349 ASN A O 1
ATOM 2720 N N . LEU A 1 350 ? 4.41 38.781 5.18 1 97.75 350 LEU A N 1
ATOM 2721 C CA . LEU A 1 350 ? 4.355 38.344 3.785 1 97.75 350 LEU A CA 1
ATOM 2722 C C . LEU A 1 350 ? 3.832 39.469 2.889 1 97.75 350 LEU A C 1
ATOM 2724 O O . LEU A 1 350 ? 4.34 39.688 1.784 1 97.75 350 LEU A O 1
ATOM 2728 N N . TYR A 1 351 ? 2.824 40.156 3.344 1 97.88 351 TYR A N 1
ATOM 2729 C CA . TYR A 1 351 ? 2.215 41.219 2.574 1 97.88 351 TYR A CA 1
ATOM 2730 C C . TYR A 1 351 ? 3.107 42.469 2.57 1 97.88 351 TYR A C 1
ATOM 2732 O O . TYR A 1 351 ? 3.205 43.156 1.56 1 97.88 351 TYR A O 1
ATOM 2740 N N . GLU A 1 352 ? 3.736 42.688 3.658 1 96.56 352 GLU A N 1
ATOM 2741 C CA . GLU A 1 352 ? 4.617 43.844 3.77 1 96.56 352 GLU A CA 1
ATOM 2742 C C . GLU A 1 352 ? 5.793 43.75 2.805 1 96.56 352 GLU A C 1
ATOM 2744 O O . GLU A 1 352 ? 6.242 44.75 2.248 1 96.56 352 GLU A O 1
ATOM 2749 N N . PHE A 1 353 ? 6.297 42.562 2.602 1 96.31 353 PHE A N 1
ATOM 2750 C CA . PHE A 1 353 ? 7.547 42.375 1.871 1 96.31 353 PHE A CA 1
ATOM 2751 C C . PHE A 1 353 ? 7.309 41.688 0.539 1 96.31 353 PHE A C 1
ATOM 2753 O O . PHE A 1 353 ? 8.242 41.156 -0.064 1 96.31 353 PHE A O 1
ATOM 2760 N N . GLY A 1 354 ? 6.121 41.562 0.09 1 92.31 354 GLY A N 1
ATOM 2761 C CA . GLY A 1 354 ? 5.816 41.094 -1.252 1 92.31 354 GLY A CA 1
ATOM 2762 C C . GLY A 1 354 ? 5.391 39.625 -1.294 1 92.31 354 GLY A C 1
ATOM 2763 O O . GLY A 1 354 ? 6.117 38.781 -1.815 1 92.31 354 GLY A O 1
ATOM 2764 N N . LYS A 1 355 ? 4.168 39.375 -0.901 1 93 355 LYS A N 1
ATOM 2765 C CA . LYS A 1 355 ? 3.6 38.031 -0.845 1 93 355 LYS A CA 1
ATOM 2766 C C . LYS A 1 355 ? 3.398 37.469 -2.246 1 93 355 LYS A C 1
ATOM 2768 O O . LYS A 1 355 ? 2.916 38.156 -3.143 1 93 355 LYS A O 1
ATOM 2773 N N . LYS A 1 356 ? 3.838 36.219 -2.482 1 93.06 356 LYS A N 1
ATOM 2774 C CA . LYS A 1 356 ? 3.496 35.375 -3.629 1 93.06 356 LYS A CA 1
ATOM 2775 C C . LYS A 1 356 ? 2.646 34.188 -3.203 1 93.06 356 LYS A C 1
ATOM 2777 O O . LYS A 1 356 ? 2.541 33.875 -2.014 1 93.06 356 LYS A O 1
ATOM 2782 N N . ASP A 1 357 ? 1.949 33.5 -4.117 1 92.12 357 ASP A N 1
ATOM 2783 C CA . ASP A 1 357 ? 1.104 32.375 -3.775 1 92.12 357 ASP A CA 1
ATOM 2784 C C . ASP A 1 357 ? 1.944 31.172 -3.336 1 92.12 357 ASP A C 1
ATOM 2786 O O . ASP A 1 357 ? 1.493 30.344 -2.537 1 92.12 357 ASP A O 1
ATOM 2790 N N . TYR A 1 358 ? 3.094 31.031 -3.844 1 93.94 358 TYR A N 1
ATOM 2791 C CA . TYR A 1 358 ? 4 29.969 -3.439 1 93.94 358 TYR A CA 1
ATOM 2792 C C . TYR A 1 358 ? 5.203 30.531 -2.689 1 93.94 358 TYR A C 1
ATOM 2794 O O . TYR A 1 358 ? 5.094 30.906 -1.521 1 93.94 358 TYR A O 1
ATOM 2802 N N . ALA A 1 359 ? 6.215 30.859 -3.371 1 96.44 359 ALA A N 1
ATOM 2803 C CA . ALA A 1 359 ? 7.449 31.312 -2.73 1 96.44 359 ALA A CA 1
ATOM 2804 C C . ALA A 1 359 ? 8.125 32.406 -3.547 1 96.44 359 ALA A C 1
ATOM 2806 O O . ALA A 1 359 ? 7.926 32.5 -4.762 1 96.44 359 ALA A O 1
ATOM 2807 N N . THR A 1 360 ? 8.867 33.219 -2.867 1 97.25 360 THR A N 1
ATOM 2808 C CA . THR A 1 360 ? 9.719 34.219 -3.514 1 97.25 360 THR A CA 1
ATOM 2809 C C . THR A 1 360 ? 11.078 33.625 -3.854 1 97.25 360 THR A C 1
ATOM 2811 O O . THR A 1 360 ? 11.32 32.438 -3.627 1 97.25 360 THR A O 1
ATOM 2814 N N . GLN A 1 361 ? 11.945 34.438 -4.418 1 97.19 361 GLN A N 1
ATOM 2815 C CA . GLN A 1 361 ? 13.266 33.969 -4.82 1 97.19 361 GLN A CA 1
ATOM 2816 C C . GLN A 1 361 ? 14.297 34.219 -3.721 1 97.19 361 GLN A C 1
ATOM 2818 O O . GLN A 1 361 ? 15.484 33.969 -3.914 1 97.19 361 GLN A O 1
ATOM 2823 N N . HIS A 1 362 ? 13.859 34.688 -2.543 1 97.25 362 HIS A N 1
ATOM 2824 C CA . HIS A 1 362 ? 14.781 35.031 -1.469 1 97.25 362 HIS A CA 1
ATOM 2825 C C . HIS A 1 362 ? 14.258 34.594 -0.115 1 97.25 362 HIS A C 1
ATOM 2827 O O . HIS A 1 362 ? 14.406 35.281 0.888 1 97.25 362 HIS A O 1
ATOM 2833 N N . GLU A 1 363 ? 13.617 33.469 -0.077 1 97.62 363 GLU A N 1
ATOM 2834 C CA . GLU A 1 363 ? 13.016 32.969 1.156 1 97.62 363 GLU A CA 1
ATOM 2835 C C . GLU A 1 363 ? 14.086 32.719 2.219 1 97.62 363 GLU A C 1
ATOM 2837 O O . GLU A 1 363 ? 15.164 32.188 1.91 1 97.62 363 GLU A O 1
ATOM 2842 N N . PRO A 1 364 ? 13.844 33.031 3.467 1 97.81 364 PRO A N 1
ATOM 2843 C CA . PRO A 1 364 ? 14.82 32.781 4.531 1 97.81 364 PRO A CA 1
ATOM 2844 C C . PRO A 1 364 ? 14.875 31.328 4.953 1 97.81 364 PRO A C 1
ATOM 2846 O O . PRO A 1 364 ? 15.773 30.922 5.695 1 97.81 364 PRO A O 1
ATOM 2849 N N . SER A 1 365 ? 13.945 30.5 4.594 1 97.06 365 SER A N 1
ATOM 2850 C CA . SER A 1 365 ? 13.922 29.047 4.789 1 97.06 365 SER A CA 1
ATOM 2851 C C . SER A 1 365 ? 13.133 28.359 3.686 1 97.06 365 SER A C 1
ATOM 2853 O O . SER A 1 365 ? 12.484 29.016 2.871 1 97.06 365 SER A O 1
ATOM 2855 N N . ASN A 1 366 ? 13.242 27.016 3.59 1 94.88 366 ASN A N 1
ATOM 2856 C CA . ASN A 1 366 ? 12.367 26.297 2.672 1 94.88 366 ASN A CA 1
ATOM 2857 C C . ASN A 1 366 ? 10.891 26.484 3.033 1 94.88 366 ASN A C 1
ATOM 2859 O O . ASN A 1 366 ? 10.547 26.578 4.211 1 94.88 366 ASN A O 1
ATOM 2863 N N . THR A 1 367 ? 10.039 26.594 2.055 1 96.38 367 THR A N 1
ATOM 2864 C CA . THR A 1 367 ? 8.609 26.891 2.191 1 96.38 367 THR A CA 1
ATOM 2865 C C . THR A 1 367 ? 7.82 26.25 1.057 1 96.38 367 THR A C 1
ATOM 2867 O O . THR A 1 367 ? 8.398 25.672 0.136 1 96.38 367 THR A O 1
ATOM 2870 N N . VAL A 1 368 ? 6.484 26.203 1.154 1 96.81 368 VAL A N 1
ATOM 2871 C CA . VAL A 1 368 ? 5.641 25.516 0.178 1 96.81 368 VAL A CA 1
ATOM 2872 C C . VAL A 1 368 ? 4.738 26.531 -0.522 1 96.81 368 VAL A C 1
ATOM 2874 O O . VAL A 1 368 ? 4.887 26.781 -1.721 1 96.81 368 VAL A O 1
ATOM 2877 N N . ARG A 1 369 ? 3.828 27.156 0.249 1 97.5 369 ARG A N 1
ATOM 2878 C CA . ARG A 1 369 ? 2.83 28.016 -0.379 1 97.5 369 ARG A CA 1
ATOM 2879 C C . ARG A 1 369 ? 2.086 28.844 0.665 1 97.5 369 ARG A C 1
ATOM 2881 O O . ARG A 1 369 ? 2.088 28.516 1.85 1 97.5 369 ARG A O 1
ATOM 2888 N N . THR A 1 370 ? 1.392 29.953 0.219 1 97.94 370 THR A N 1
ATOM 2889 C CA . THR A 1 370 ? 0.917 30.938 1.196 1 97.94 370 THR A CA 1
ATOM 2890 C C . THR A 1 370 ? -0.518 31.359 0.889 1 97.94 370 THR A C 1
ATOM 2892 O O . THR A 1 370 ? -1.019 32.312 1.453 1 97.94 370 THR A O 1
ATOM 2895 N N . GLU A 1 371 ? -1.213 30.688 -0.039 1 97.06 371 GLU A N 1
ATOM 2896 C CA . GLU A 1 371 ? -2.611 31.016 -0.303 1 97.06 371 GLU A CA 1
ATOM 2897 C C . GLU A 1 371 ? -3.445 30.953 0.973 1 97.06 371 GLU A C 1
ATOM 2899 O O . GLU A 1 371 ? -3.164 30.141 1.859 1 97.06 371 GLU A O 1
ATOM 2904 N N . HIS A 1 372 ? -4.469 31.891 1.104 1 98 372 HIS A N 1
ATOM 2905 C CA . HIS A 1 372 ? -5.414 32 2.209 1 98 372 HIS A CA 1
ATOM 2906 C C . HIS A 1 372 ? -4.773 32.688 3.42 1 98 372 HIS A C 1
ATOM 2908 O O . HIS A 1 372 ? -5.355 32.688 4.504 1 98 372 HIS A O 1
ATOM 2914 N N . ALA A 1 373 ? -3.584 33.281 3.277 1 98.62 373 ALA A N 1
ATOM 2915 C CA . ALA A 1 373 ? -2.943 34 4.371 1 98.62 373 ALA A CA 1
ATOM 2916 C C . ALA A 1 373 ? -3.852 35.094 4.902 1 98.62 373 ALA A C 1
ATOM 2918 O O . ALA A 1 373 ? -3.859 35.375 6.102 1 98.62 373 ALA A O 1
ATOM 2919 N N . ILE A 1 374 ? -4.641 35.75 4.004 1 98.69 374 ILE A N 1
ATOM 2920 C CA . ILE A 1 374 ? -5.523 36.844 4.398 1 98.69 374 ILE A CA 1
ATOM 2921 C C . ILE A 1 374 ? -6.602 36.312 5.348 1 98.69 374 ILE A C 1
ATOM 2923 O O . ILE A 1 374 ? -6.988 37 6.297 1 98.69 374 ILE A O 1
ATOM 2927 N N . VAL A 1 375 ? -7.07 35.094 5.137 1 98.62 375 VAL A N 1
ATOM 2928 C CA . VAL A 1 375 ? -8.086 34.469 5.984 1 98.62 375 VAL A CA 1
ATOM 2929 C C . VAL A 1 375 ? -7.508 34.188 7.367 1 98.62 375 VAL A C 1
ATOM 2931 O O . VAL A 1 375 ? -8.195 34.375 8.383 1 98.62 375 VAL A O 1
ATOM 2934 N N . ILE A 1 376 ? -6.281 33.844 7.391 1 98.75 376 ILE A N 1
ATOM 2935 C CA . ILE A 1 376 ? -5.594 33.594 8.648 1 98.75 376 ILE A CA 1
ATOM 2936 C C . ILE A 1 376 ? -5.457 34.875 9.453 1 98.75 376 ILE A C 1
ATOM 2938 O O . ILE A 1 376 ? -5.621 34.875 10.68 1 98.75 376 ILE A O 1
ATOM 2942 N N . LEU A 1 377 ? -5.133 35.938 8.781 1 98.81 377 LEU A N 1
ATOM 2943 C CA . LEU A 1 377 ? -4.984 37.219 9.469 1 98.81 377 LEU A CA 1
ATOM 2944 C C . LEU A 1 377 ? -6.32 37.688 10.055 1 98.81 377 LEU A C 1
ATOM 2946 O O . LEU A 1 377 ? -6.379 38.156 11.188 1 98.81 377 LEU A O 1
ATOM 2950 N N . LEU A 1 378 ? -7.367 37.531 9.258 1 98.75 378 LEU A N 1
ATOM 2951 C CA . LEU A 1 378 ? -8.695 37.844 9.773 1 98.75 378 LEU A CA 1
ATOM 2952 C C . LEU A 1 378 ? -9.023 36.969 10.984 1 98.75 378 LEU A C 1
ATOM 2954 O O . LEU A 1 378 ? -9.516 37.469 12 1 98.75 378 LEU A O 1
ATOM 2958 N N . ASP A 1 379 ? -8.773 35.719 10.859 1 98.75 379 ASP A N 1
ATOM 2959 C CA . ASP A 1 379 ? -9.031 34.75 11.922 1 98.75 379 ASP A CA 1
ATOM 2960 C C . ASP A 1 379 ? -8.281 35.125 13.203 1 98.75 379 ASP A C 1
ATOM 2962 O O . ASP A 1 379 ? -8.859 35.125 14.289 1 98.75 379 ASP A O 1
ATOM 2966 N N . ALA A 1 380 ? -7.004 35.438 13.055 1 98.75 380 ALA A N 1
ATOM 2967 C CA . ALA A 1 380 ? -6.176 35.812 14.188 1 98.75 380 ALA A CA 1
ATOM 2968 C C . ALA A 1 380 ? -6.723 37.062 14.867 1 98.75 380 ALA A C 1
ATOM 2970 O O . ALA A 1 380 ? -6.863 37.094 16.094 1 98.75 380 ALA A O 1
ATOM 2971 N N . TYR A 1 381 ? -7.051 38 14.055 1 98.62 381 TYR A N 1
ATOM 2972 C CA . TYR A 1 381 ? -7.574 39.25 14.602 1 98.62 381 TYR A CA 1
ATOM 2973 C C . TYR A 1 381 ? -8.836 39 15.422 1 98.62 381 TYR A C 1
ATOM 2975 O O . TYR A 1 381 ? -8.953 39.5 16.547 1 98.62 381 TYR A O 1
ATOM 2983 N N . ARG A 1 382 ? -9.727 38.25 14.867 1 98.25 382 ARG A N 1
ATOM 2984 C CA . ARG A 1 382 ? -11 38 15.531 1 98.25 382 ARG A CA 1
ATOM 2985 C C . ARG A 1 382 ? -10.805 37.125 16.781 1 98.25 382 ARG A C 1
ATOM 2987 O O . ARG A 1 382 ? -11.648 37.125 17.672 1 98.25 382 ARG A O 1
ATOM 2994 N N . LYS A 1 383 ? -9.727 36.438 16.891 1 98.38 383 LYS A N 1
ATOM 2995 C CA . LYS A 1 383 ? -9.398 35.625 18.047 1 98.38 383 LYS A CA 1
ATOM 2996 C C . LYS A 1 383 ? -8.68 36.438 19.109 1 98.38 383 LYS A C 1
ATOM 2998 O O . LYS A 1 383 ? -8.344 35.906 20.172 1 98.38 383 LYS A O 1
ATOM 3003 N N . GLY A 1 384 ? -8.391 37.656 18.781 1 97.56 384 GLY A N 1
ATOM 3004 C CA . GLY A 1 384 ? -7.848 38.562 19.781 1 97.56 384 GLY A CA 1
ATOM 3005 C C . GLY A 1 384 ? -6.371 38.844 19.594 1 97.56 384 GLY A C 1
ATOM 3006 O O . GLY A 1 384 ? -5.77 39.594 20.375 1 97.56 384 GLY A O 1
ATOM 3007 N N . TYR A 1 385 ? -5.754 38.344 18.625 1 98.12 385 TYR A N 1
ATOM 3008 C CA . TYR A 1 385 ? -4.355 38.656 18.344 1 98.12 385 TYR A CA 1
ATOM 3009 C C . TYR A 1 385 ? -4.219 40 17.641 1 98.12 385 TYR A C 1
ATOM 3011 O O . TYR A 1 385 ? -5.16 40.469 17 1 98.12 385 TYR A O 1
ATOM 3019 N N . LYS A 1 386 ? -3.1 40.562 17.797 1 97.44 386 LYS A N 1
ATOM 3020 C CA . LYS A 1 386 ? -2.854 41.875 17.203 1 97.44 386 LYS A CA 1
ATOM 3021 C C . LYS A 1 386 ? -2.428 41.75 15.742 1 97.44 386 LYS A C 1
ATOM 3023 O O . LYS A 1 386 ? -1.539 40.938 15.422 1 97.44 386 LYS A O 1
ATOM 3028 N N . VAL A 1 387 ? -3.119 42.438 14.891 1 97.94 387 VAL A N 1
ATOM 3029 C CA . VAL A 1 387 ? -2.779 42.531 13.477 1 97.94 387 VAL A CA 1
ATOM 3030 C C . VAL A 1 387 ? -2.854 44 13.047 1 97.94 387 VAL A C 1
ATOM 3032 O O . VAL A 1 387 ? -3.896 44.656 13.188 1 97.94 387 VAL A O 1
ATOM 3035 N N . ASP A 1 388 ? -1.798 44.531 12.547 1 96.88 388 ASP A N 1
ATOM 3036 C CA . ASP A 1 388 ? -1.8 45.906 12.055 1 96.88 388 ASP A CA 1
ATOM 3037 C C . ASP A 1 388 ? -2.256 45.938 10.602 1 96.88 388 ASP A C 1
ATOM 3039 O O . ASP A 1 388 ? -1.435 46.094 9.688 1 96.88 388 ASP A O 1
ATOM 3043 N N . PHE A 1 389 ? -3.537 46.031 10.375 1 98.12 389 PHE A N 1
ATOM 3044 C CA . PHE A 1 389 ? -4.102 46.031 9.031 1 98.12 389 PHE A CA 1
ATOM 3045 C C . PHE A 1 389 ? -3.75 47.312 8.305 1 98.12 389 PHE A C 1
ATOM 3047 O O . PHE A 1 389 ? -3.633 47.344 7.074 1 98.12 389 PHE A O 1
ATOM 3054 N N . ASN A 1 390 ? -3.59 48.406 9.031 1 96.81 390 ASN A N 1
ATOM 3055 C CA . ASN A 1 390 ? -3.266 49.688 8.398 1 96.81 390 ASN A CA 1
ATOM 3056 C C . ASN A 1 390 ? -1.956 49.594 7.617 1 96.81 390 ASN A C 1
ATOM 3058 O O . ASN A 1 390 ? -1.828 50.188 6.547 1 96.81 390 ASN A O 1
ATOM 3062 N N . LYS A 1 391 ? -1.162 48.875 8.141 1 96.56 391 LYS A N 1
ATOM 3063 C CA . LYS A 1 391 ? 0.167 48.781 7.547 1 96.56 391 LYS A CA 1
ATOM 3064 C C . LYS A 1 391 ? 0.128 47.969 6.254 1 96.56 391 LYS A C 1
ATOM 3066 O O . LYS A 1 391 ? 0.981 48.125 5.383 1 96.56 391 LYS A O 1
ATOM 3071 N N . ILE A 1 392 ? -0.856 47.094 6.098 1 98.06 392 ILE A N 1
ATOM 3072 C CA . ILE A 1 392 ? -0.76 46.156 4.988 1 98.06 392 ILE A CA 1
ATOM 3073 C C . ILE A 1 392 ? -2.041 46.219 4.156 1 98.06 392 ILE A C 1
ATOM 3075 O O . ILE A 1 392 ? -2.229 45.406 3.246 1 98.06 392 ILE A O 1
ATOM 3079 N N . SER A 1 393 ? -2.945 47.094 4.379 1 97.31 393 SER A N 1
ATOM 3080 C CA . SER A 1 393 ? -4.25 47.156 3.729 1 97.31 393 SER A CA 1
ATOM 3081 C C . SER A 1 393 ? -4.109 47.25 2.213 1 97.31 393 SER A C 1
ATOM 3083 O O . SER A 1 393 ? -4.844 46.594 1.471 1 97.31 393 SER A O 1
ATOM 3085 N N . ASP A 1 394 ? -3.195 48.125 1.739 1 97.25 394 ASP A N 1
ATOM 3086 C CA . ASP A 1 394 ? -2.992 48.25 0.302 1 97.25 394 ASP A CA 1
ATOM 3087 C C . ASP A 1 394 ? -2.49 46.969 -0.323 1 97.25 394 ASP A C 1
ATOM 3089 O O . ASP A 1 394 ? -2.926 46.594 -1.413 1 97.25 394 ASP A O 1
ATOM 3093 N N . SER A 1 395 ? -1.587 46.312 0.404 1 97.81 395 SER A N 1
ATOM 3094 C CA . SER A 1 395 ? -1.049 45.062 -0.09 1 97.81 395 SER A CA 1
ATOM 3095 C C . SER A 1 395 ? -2.121 43.969 -0.114 1 97.81 395 SER A C 1
ATOM 3097 O O . SER A 1 395 ? -2.162 43.156 -1.035 1 97.81 395 SER A O 1
ATOM 3099 N N . LEU A 1 396 ? -2.949 43.906 0.885 1 98.5 396 LEU A N 1
ATOM 3100 C CA . LEU A 1 396 ? -4.062 42.969 0.919 1 98.5 396 LEU A CA 1
ATOM 3101 C C . LEU A 1 396 ? -4.996 43.188 -0.265 1 98.5 396 LEU A C 1
ATOM 3103 O O . LEU A 1 396 ? -5.41 42.219 -0.923 1 98.5 396 LEU A O 1
ATOM 3107 N N . THR A 1 397 ? -5.309 44.469 -0.462 1 98.12 397 THR A N 1
ATOM 3108 C CA . THR A 1 397 ? -6.203 44.812 -1.558 1 98.12 397 THR A CA 1
ATOM 3109 C C . THR A 1 397 ? -5.594 44.438 -2.902 1 98.12 397 THR A C 1
ATOM 3111 O O . THR A 1 397 ? -6.277 43.875 -3.762 1 98.12 397 THR A O 1
ATOM 3114 N N . ALA A 1 398 ? -4.352 44.719 -3.045 1 97.5 398 ALA A N 1
ATOM 3115 C CA . ALA A 1 398 ? -3.654 44.375 -4.281 1 97.5 398 ALA A CA 1
ATOM 3116 C C . ALA A 1 398 ? -3.662 42.875 -4.5 1 97.5 398 ALA A C 1
ATOM 3118 O O . ALA A 1 398 ? -3.826 42.406 -5.633 1 97.5 398 ALA A O 1
ATOM 3119 N N . ASP A 1 399 ? -3.402 42.125 -3.484 1 97.12 399 ASP A N 1
ATOM 3120 C CA . ASP A 1 399 ? -3.396 40.656 -3.551 1 97.12 399 ASP A CA 1
ATOM 3121 C C . ASP A 1 399 ? -4.758 40.125 -3.99 1 97.12 399 ASP A C 1
ATOM 3123 O O . ASP A 1 399 ? -4.84 39.281 -4.887 1 97.12 399 ASP A O 1
ATOM 3127 N N . VAL A 1 400 ? -5.82 40.562 -3.42 1 97.94 400 VAL A N 1
ATOM 3128 C CA . VAL A 1 400 ? -7.172 40.094 -3.721 1 97.94 400 VAL A CA 1
ATOM 3129 C C . VAL A 1 400 ? -7.543 40.5 -5.152 1 97.94 400 VAL A C 1
ATOM 3131 O O . VAL A 1 400 ? -8.219 39.719 -5.848 1 97.94 400 VAL A O 1
ATOM 3134 N N . ASN A 1 401 ? -7.098 41.656 -5.57 1 97.5 401 ASN A N 1
ATOM 3135 C CA . ASN A 1 401 ? -7.414 42.125 -6.914 1 97.5 401 ASN A CA 1
ATOM 3136 C C . ASN A 1 401 ? -6.723 41.281 -7.984 1 97.5 401 ASN A C 1
ATOM 3138 O O . ASN A 1 401 ? -7.117 41.312 -9.148 1 97.5 401 ASN A O 1
ATOM 3142 N N . ARG A 1 402 ? -5.727 40.5 -7.617 1 96 402 ARG A N 1
ATOM 3143 C CA . ARG A 1 402 ? -4.992 39.688 -8.578 1 96 402 ARG A CA 1
ATOM 3144 C C . ARG A 1 402 ? -5.395 38.219 -8.484 1 96 402 ARG A C 1
ATOM 3146 O O . ARG A 1 402 ? -4.844 37.375 -9.18 1 96 402 ARG A O 1
ATOM 3153 N N . LEU A 1 403 ? -6.297 37.875 -7.688 1 97 403 LEU A N 1
ATOM 3154 C CA . LEU A 1 403 ? -6.703 36.469 -7.488 1 97 403 LEU A CA 1
ATOM 3155 C C . LEU A 1 403 ? -7.258 35.875 -8.781 1 97 403 LEU A C 1
ATOM 3157 O O . LEU A 1 403 ? -7.82 36.594 -9.609 1 97 403 LEU A O 1
ATOM 3161 N N . ASP A 1 404 ? -7.086 34.562 -8.953 1 95.5 404 ASP A N 1
ATOM 3162 C CA . ASP A 1 404 ? -7.531 33.812 -10.125 1 95.5 404 ASP A CA 1
ATOM 3163 C C . ASP A 1 404 ? -8.945 33.281 -9.93 1 95.5 404 ASP A C 1
ATOM 3165 O O . ASP A 1 404 ? -9.227 32.562 -8.969 1 95.5 404 ASP A O 1
ATOM 3169 N N . PHE A 1 405 ? -9.852 33.688 -10.781 1 96.19 405 PHE A N 1
ATOM 3170 C CA . PHE A 1 405 ? -11.234 33.219 -10.727 1 96.19 405 PHE A CA 1
ATOM 3171 C C . PHE A 1 405 ? -11.547 32.344 -11.93 1 96.19 405 PHE A C 1
ATOM 3173 O O . PHE A 1 405 ? -12.711 32 -12.188 1 96.19 405 PHE A O 1
ATOM 3180 N N . SER A 1 406 ? -10.5 31.891 -12.719 1 94.19 406 SER A N 1
ATOM 3181 C CA . SER A 1 406 ? -10.688 31.328 -14.055 1 94.19 406 SER A CA 1
ATOM 3182 C C . SER A 1 406 ? -11.086 29.859 -13.992 1 94.19 406 SER A C 1
ATOM 3184 O O . SER A 1 406 ? -11.641 29.328 -14.945 1 94.19 406 SER A O 1
ATOM 3186 N N . HIS A 1 407 ? -10.758 29.156 -12.875 1 94.69 407 HIS A N 1
ATOM 3187 C CA . HIS A 1 407 ? -11.109 27.75 -12.695 1 94.69 407 HIS A CA 1
ATOM 3188 C C . HIS A 1 407 ? -12.125 27.578 -11.57 1 94.69 407 HIS A C 1
ATOM 3190 O O . HIS A 1 407 ? -12.188 28.406 -10.656 1 94.69 407 HIS A O 1
ATOM 3196 N N . PRO A 1 408 ? -12.914 26.484 -11.68 1 95.62 408 PRO A N 1
ATOM 3197 C CA . PRO A 1 408 ? -13.984 26.312 -10.695 1 95.62 408 PRO A CA 1
ATOM 3198 C C . PRO A 1 408 ? -13.477 26.328 -9.258 1 95.62 408 PRO A C 1
ATOM 3200 O O . PRO A 1 408 ? -14.07 26.984 -8.398 1 95.62 408 PRO A O 1
ATOM 3203 N N . ASP A 1 409 ? -12.406 25.625 -8.969 1 95.19 409 ASP A N 1
ATOM 3204 C CA . ASP A 1 409 ? -11.867 25.594 -7.613 1 95.19 409 ASP A CA 1
ATOM 3205 C C . ASP A 1 409 ? -11.328 26.969 -7.207 1 95.19 409 ASP A C 1
ATOM 3207 O O . ASP A 1 409 ? -11.602 27.438 -6.102 1 95.19 409 ASP A O 1
ATOM 3211 N N . LYS A 1 410 ? -10.68 27.656 -8.102 1 96.31 410 LYS A N 1
ATOM 3212 C CA . LYS A 1 410 ? -10.102 28.969 -7.828 1 96.31 410 LYS A CA 1
ATOM 3213 C C . LYS A 1 410 ? -11.195 30.016 -7.609 1 96.31 410 LYS A C 1
ATOM 3215 O O . LYS A 1 410 ? -11.039 30.922 -6.785 1 96.31 410 LYS A O 1
ATOM 3220 N N . ALA A 1 411 ? -12.25 29.844 -8.344 1 97.44 411 ALA A N 1
ATOM 3221 C CA . ALA A 1 411 ? -13.352 30.797 -8.18 1 97.44 411 ALA A CA 1
ATOM 3222 C C . ALA A 1 411 ? -13.898 30.75 -6.754 1 97.44 411 ALA A C 1
ATOM 3224 O O . ALA A 1 411 ? -14.148 31.812 -6.156 1 97.44 411 ALA A O 1
ATOM 3225 N N . LEU A 1 412 ? -14.047 29.578 -6.215 1 97.75 412 LEU A N 1
ATOM 3226 C CA . LEU A 1 412 ? -14.57 29.453 -4.859 1 97.75 412 LEU A CA 1
ATOM 3227 C C . LEU A 1 412 ? -13.523 29.875 -3.834 1 97.75 412 LEU A C 1
ATOM 3229 O O . LEU A 1 412 ? -13.836 30.609 -2.887 1 97.75 412 LEU A O 1
ATOM 3233 N N . GLU A 1 413 ? -12.32 29.516 -4.004 1 97.44 413 GLU A N 1
ATOM 3234 C CA . GLU A 1 413 ? -11.242 29.875 -3.092 1 97.44 413 GLU A CA 1
ATOM 3235 C C . GLU A 1 413 ? -11 31.375 -3.076 1 97.44 413 GLU A C 1
ATOM 3237 O O . GLU A 1 413 ? -10.836 31.969 -2.01 1 97.44 413 GLU A O 1
ATOM 3242 N N . SER A 1 414 ? -10.992 31.922 -4.309 1 98.31 414 SER A N 1
ATOM 3243 C CA . SER A 1 414 ? -10.789 33.375 -4.422 1 98.31 414 SER A CA 1
ATOM 3244 C C . SER A 1 414 ? -11.945 34.125 -3.801 1 98.31 414 SER A C 1
ATOM 3246 O O . SER A 1 414 ? -11.75 35.219 -3.236 1 98.31 414 SER A O 1
ATOM 3248 N N . SER A 1 415 ? -13.086 33.625 -3.914 1 98.69 415 SER A N 1
ATOM 3249 C CA . SER A 1 415 ? -14.234 34.25 -3.264 1 98.69 415 SER A CA 1
ATOM 3250 C C . SER A 1 415 ? -14.07 34.25 -1.748 1 98.69 415 SER A C 1
ATOM 3252 O O . SER A 1 415 ? -14.445 35.219 -1.085 1 98.69 415 SER A O 1
ATOM 3254 N N . TYR A 1 416 ? -13.57 33.25 -1.222 1 98.38 416 TYR A N 1
ATOM 3255 C CA . TYR A 1 416 ? -13.297 33.125 0.208 1 98.38 416 TYR A CA 1
ATOM 3256 C C . TYR A 1 416 ? -12.305 34.188 0.657 1 98.38 416 TYR A C 1
ATOM 3258 O O . TYR A 1 416 ? -12.539 34.906 1.644 1 98.38 416 TYR A O 1
ATOM 3266 N N . ASP A 1 417 ? -11.266 34.375 -0.068 1 98.69 417 ASP A N 1
ATOM 3267 C CA . ASP A 1 417 ? -10.258 35.375 0.247 1 98.69 417 ASP A CA 1
ATOM 3268 C C . ASP A 1 417 ? -10.828 36.812 0.083 1 98.69 417 ASP A C 1
ATOM 3270 O O . ASP A 1 417 ? -10.5 37.688 0.86 1 98.69 417 ASP A O 1
ATOM 3274 N N . THR A 1 418 ? -11.648 36.938 -0.959 1 98.75 418 THR A N 1
ATOM 3275 C CA . THR A 1 418 ? -12.312 38.219 -1.19 1 98.75 418 THR A CA 1
ATOM 3276 C C . THR A 1 418 ? -13.242 38.562 -0.032 1 98.75 418 THR A C 1
ATOM 3278 O O . THR A 1 418 ? -13.305 39.719 0.398 1 98.75 418 THR A O 1
ATOM 3281 N N . TRP A 1 419 ? -13.93 37.562 0.41 1 98.75 419 TRP A N 1
ATOM 3282 C CA . TRP A 1 419 ? -14.766 37.75 1.594 1 98.75 419 TRP A CA 1
ATOM 3283 C C . TRP A 1 419 ? -13.922 38.219 2.781 1 98.75 419 TRP A C 1
ATOM 3285 O O . TRP A 1 419 ? -14.305 39.156 3.488 1 98.75 419 TRP A O 1
ATOM 3295 N N . ALA A 1 420 ? -12.82 37.625 3.025 1 98.69 420 ALA A N 1
ATOM 3296 C CA . ALA A 1 420 ? -11.953 38 4.141 1 98.69 420 ALA A CA 1
ATOM 3297 C C . ALA A 1 420 ? -11.523 39.469 4.043 1 98.69 420 ALA A C 1
ATOM 3299 O O . ALA A 1 420 ? -11.523 40.188 5.043 1 98.69 420 ALA A O 1
ATOM 3300 N N . LEU A 1 421 ? -11.18 39.906 2.814 1 98.81 421 LEU A N 1
ATOM 3301 C CA . LEU A 1 421 ? -10.82 41.312 2.633 1 98.81 421 LEU A CA 1
ATOM 3302 C C . LEU A 1 421 ? -11.992 42.219 2.988 1 98.81 421 LEU A C 1
ATOM 3304 O O . LEU A 1 421 ? -11.812 43.25 3.652 1 98.81 421 LEU A O 1
ATOM 3308 N N . SER A 1 422 ? -13.141 41.844 2.479 1 98.56 422 SER A N 1
ATOM 3309 C CA . SER A 1 422 ? -14.328 42.625 2.793 1 98.56 422 SER A CA 1
ATOM 3310 C C . SER A 1 422 ? -14.5 42.781 4.297 1 98.56 422 SER A C 1
ATOM 3312 O O . SER A 1 422 ? -14.773 43.875 4.781 1 98.56 422 SER A O 1
ATOM 3314 N N . GLN A 1 423 ? -14.328 41.719 4.996 1 98.31 423 GLN A N 1
ATOM 3315 C CA . GLN A 1 423 ? -14.461 41.75 6.449 1 98.31 423 GLN A CA 1
ATOM 3316 C C . GLN A 1 423 ? -13.391 42.625 7.078 1 98.31 423 GLN A C 1
ATOM 3318 O O . GLN A 1 423 ? -13.688 43.406 7.984 1 98.31 423 GLN A O 1
ATOM 3323 N N . ILE A 1 424 ? -12.164 42.562 6.625 1 98.56 424 ILE A N 1
ATOM 3324 C CA . ILE A 1 424 ? -11.047 43.344 7.164 1 98.56 424 ILE A CA 1
ATOM 3325 C C . ILE A 1 424 ? -11.289 44.812 6.93 1 98.56 424 ILE A C 1
ATOM 3327 O O . ILE A 1 424 ? -11.125 45.625 7.84 1 98.56 424 ILE A O 1
ATOM 3331 N N . LEU A 1 425 ? -11.711 45.156 5.707 1 98.31 425 LEU A N 1
ATOM 3332 C CA . LEU A 1 425 ? -12.008 46.562 5.379 1 98.31 425 LEU A CA 1
ATOM 3333 C C . LEU A 1 425 ? -13.133 47.094 6.254 1 98.31 425 LEU A C 1
ATOM 3335 O O . LEU A 1 425 ? -13.109 48.25 6.66 1 98.31 425 LEU A O 1
ATOM 3339 N N . GLY A 1 426 ? -14.125 46.281 6.488 1 97.75 426 GLY A N 1
ATOM 3340 C CA . GLY A 1 426 ? -15.172 46.656 7.422 1 97.75 426 GLY A CA 1
ATOM 3341 C C . GLY A 1 426 ? -14.656 46.938 8.82 1 97.75 426 GLY A C 1
ATOM 3342 O O . GLY A 1 426 ? -15.047 47.938 9.438 1 97.75 426 GLY A O 1
ATOM 3343 N N . LEU A 1 427 ? -13.789 46.156 9.312 1 96.94 427 LEU A N 1
ATOM 3344 C CA . LEU A 1 427 ? -13.172 46.312 10.617 1 96.94 427 LEU A CA 1
ATOM 3345 C C . LEU A 1 427 ? -12.359 47.625 10.672 1 96.94 427 LEU A C 1
ATOM 3347 O O . LEU A 1 427 ? -12.227 48.219 11.734 1 96.94 427 LEU A O 1
ATOM 3351 N N . MET A 1 428 ? -11.875 48.062 9.5 1 97.44 428 MET A N 1
ATOM 3352 C CA . MET A 1 428 ? -11.062 49.25 9.406 1 97.44 428 MET A CA 1
ATOM 3353 C C . MET A 1 428 ? -11.945 50.5 9.234 1 97.44 428 MET A C 1
ATOM 3355 O O . MET A 1 428 ? -11.445 51.625 9.156 1 97.44 428 MET A O 1
ATOM 3359 N N . GLY A 1 429 ? -13.227 50.312 9.07 1 96.44 429 GLY A N 1
ATOM 3360 C CA . GLY A 1 429 ? -14.156 51.406 8.922 1 96.44 429 GLY A CA 1
ATOM 3361 C C . GLY A 1 429 ? -14.312 51.875 7.484 1 96.44 429 GLY A C 1
ATOM 3362 O O . GLY A 1 429 ? -14.891 52.938 7.227 1 96.44 429 GLY A O 1
ATOM 3363 N N . LYS A 1 430 ? -13.797 51.094 6.598 1 97.12 430 LYS A N 1
ATOM 3364 C CA . LYS A 1 430 ? -13.938 51.406 5.18 1 97.12 430 LYS A CA 1
ATOM 3365 C C . LYS A 1 430 ? -15.188 50.75 4.598 1 97.12 430 LYS A C 1
ATOM 3367 O O . LYS A 1 430 ? -15.094 49.906 3.715 1 97.12 430 LYS A O 1
ATOM 3372 N N . THR A 1 431 ? -16.281 51.281 4.852 1 96.94 431 THR A N 1
ATOM 3373 C CA . THR A 1 431 ? -17.594 50.625 4.645 1 96.94 431 THR A CA 1
ATOM 3374 C C . THR A 1 431 ? -17.875 50.469 3.156 1 96.94 431 THR A C 1
ATOM 3376 O O . THR A 1 431 ? -18.344 49.406 2.721 1 96.94 431 THR A O 1
ATOM 3379 N N . GLU A 1 432 ? -17.641 51.469 2.375 1 97.44 432 GLU A N 1
ATOM 3380 C CA . GLU A 1 432 ? -17.953 51.406 0.95 1 97.44 432 GLU A CA 1
ATOM 3381 C C . GLU A 1 432 ? -17.109 50.344 0.247 1 97.44 432 GLU A C 1
ATOM 3383 O O . GLU A 1 432 ? -17.625 49.531 -0.532 1 97.44 432 GLU A O 1
ATOM 3388 N N . LEU A 1 433 ? -15.828 50.406 0.546 1 97.38 433 LEU A N 1
ATOM 3389 C CA . LEU A 1 433 ? -14.938 49.438 -0.048 1 97.38 433 LEU A CA 1
ATOM 3390 C C . LEU A 1 433 ? -15.281 48.031 0.435 1 97.38 433 LEU A C 1
ATOM 3392 O O . LEU A 1 433 ? -15.219 47.062 -0.336 1 97.38 433 LEU A O 1
ATOM 3396 N N . SER A 1 434 ? -15.555 47.875 1.699 1 97.88 434 SER A N 1
ATOM 3397 C CA . SER A 1 434 ? -15.992 46.594 2.268 1 97.88 434 SER A CA 1
ATOM 3398 C C . SER A 1 434 ? -17.172 46.031 1.501 1 97.88 434 SER A C 1
ATOM 3400 O O . SER A 1 434 ? -17.188 44.844 1.143 1 97.88 434 SER A O 1
ATOM 3402 N N . ASN A 1 435 ? -18.156 46.875 1.233 1 97.81 435 ASN A N 1
ATOM 3403 C CA . ASN A 1 435 ? -19.344 46.438 0.522 1 97.81 435 ASN A CA 1
ATOM 3404 C C . ASN A 1 435 ? -19.031 46.031 -0.913 1 97.81 435 ASN A C 1
ATOM 3406 O O . ASN A 1 435 ? -19.625 45.094 -1.439 1 97.81 435 ASN A O 1
ATOM 3410 N N . GLN A 1 436 ? -18.172 46.75 -1.512 1 98.25 436 GLN A N 1
ATOM 3411 C CA . GLN A 1 436 ? -17.781 46.438 -2.873 1 98.25 436 GLN A CA 1
ATOM 3412 C C . GLN A 1 436 ? -17.172 45.031 -2.936 1 98.25 436 GLN A C 1
ATOM 3414 O O . GLN A 1 436 ? -17.516 44.219 -3.811 1 98.25 436 GLN A O 1
ATOM 3419 N N . TYR A 1 437 ? -16.266 44.719 -2.041 1 98.56 437 TYR A N 1
ATOM 3420 C CA . TYR A 1 437 ? -15.609 43.438 -2.053 1 98.56 437 TYR A CA 1
ATOM 3421 C C . TYR A 1 437 ? -16.562 42.344 -1.562 1 98.56 437 TYR A C 1
ATOM 3423 O O . TYR A 1 437 ? -16.453 41.188 -1.98 1 98.56 437 TYR A O 1
ATOM 3431 N N . LYS A 1 438 ? -17.469 42.625 -0.699 1 98.38 438 LYS A N 1
ATOM 3432 C CA . LYS A 1 438 ? -18.516 41.688 -0.329 1 98.38 438 LYS A CA 1
ATOM 3433 C C . LYS A 1 438 ? -19.344 41.281 -1.545 1 98.38 438 LYS A C 1
ATOM 3435 O O . LYS A 1 438 ? -19.625 40.094 -1.731 1 98.38 438 LYS A O 1
ATOM 3440 N N . GLN A 1 439 ? -19.703 42.25 -2.338 1 98.19 439 GLN A N 1
ATOM 3441 C CA . GLN A 1 439 ? -20.469 41.969 -3.553 1 98.19 439 GLN A CA 1
ATOM 3442 C C . GLN A 1 439 ? -19.656 41.094 -4.504 1 98.19 439 GLN A C 1
ATOM 3444 O O . GLN A 1 439 ? -20.203 40.188 -5.125 1 98.19 439 GLN A O 1
ATOM 3449 N N . LYS A 1 440 ? -18.406 41.438 -4.574 1 98.38 440 LYS A N 1
ATOM 3450 C CA . LYS A 1 440 ? -17.531 40.594 -5.395 1 98.38 440 LYS A CA 1
ATOM 3451 C C . LYS A 1 440 ? -17.5 39.156 -4.871 1 98.38 440 LYS A C 1
ATOM 3453 O O . LYS A 1 440 ? -17.562 38.219 -5.648 1 98.38 440 LYS A O 1
ATOM 3458 N N . ALA A 1 441 ? -17.359 39 -3.574 1 98.56 441 ALA A N 1
ATOM 3459 C CA . ALA A 1 441 ? -17.328 37.656 -2.957 1 98.56 441 ALA A CA 1
ATOM 3460 C C . ALA A 1 441 ? -18.641 36.938 -3.201 1 98.56 441 ALA A C 1
ATOM 3462 O O . ALA A 1 441 ? -18.656 35.719 -3.391 1 98.56 441 ALA A O 1
ATOM 3463 N N . LEU A 1 442 ? -19.75 37.594 -3.203 1 98.31 442 LEU A N 1
ATOM 3464 C CA . LEU A 1 442 ? -21.078 37.031 -3.439 1 98.31 442 LEU A CA 1
ATOM 3465 C C . LEU A 1 442 ? -21.156 36.438 -4.844 1 98.31 442 LEU A C 1
ATOM 3467 O O . LEU A 1 442 ? -22.031 35.594 -5.121 1 98.31 442 LEU A O 1
ATOM 3471 N N . GLY A 1 443 ? -20.25 36.844 -5.664 1 97.75 443 GLY A N 1
ATOM 3472 C CA . GLY A 1 443 ? -20.172 36.281 -7.004 1 97.75 443 GLY A CA 1
ATOM 3473 C C . GLY A 1 443 ? -19.953 34.781 -7.016 1 97.75 443 GLY A C 1
ATOM 3474 O O . GLY A 1 443 ? -20.203 34.125 -8.023 1 97.75 443 GLY A O 1
ATOM 3475 N N . TYR A 1 444 ? -19.562 34.156 -5.879 1 98.44 444 TYR A N 1
ATOM 3476 C CA . TYR A 1 444 ? -19.344 32.719 -5.805 1 98.44 444 TYR A CA 1
ATOM 3477 C C . TYR A 1 444 ? -20.594 31.953 -6.219 1 98.44 444 TYR A C 1
ATOM 3479 O O . TYR A 1 444 ? -20.516 30.828 -6.723 1 98.44 444 TYR A O 1
ATOM 3487 N N . LYS A 1 445 ? -21.766 32.562 -6.035 1 98.56 445 LYS A N 1
ATOM 3488 C CA . LYS A 1 445 ? -23.047 31.922 -6.348 1 98.56 445 LYS A CA 1
ATOM 3489 C C . LYS A 1 445 ? -23.156 31.641 -7.844 1 98.56 445 LYS A C 1
ATOM 3491 O O . LYS A 1 445 ? -23.641 30.578 -8.234 1 98.56 445 LYS A O 1
ATOM 3496 N N . GLU A 1 446 ? -22.703 32.562 -8.609 1 98.25 446 GLU A N 1
ATOM 3497 C CA . GLU A 1 446 ? -22.719 32.375 -10.055 1 98.25 446 GLU A CA 1
ATOM 3498 C C . GLU A 1 446 ? -21.75 31.266 -10.477 1 98.25 446 GLU A C 1
ATOM 3500 O O . GLU A 1 446 ? -22.078 30.438 -11.32 1 98.25 446 GLU A O 1
ATOM 3505 N N . TYR A 1 447 ? -20.578 31.297 -9.891 1 97.88 447 TYR A N 1
ATOM 3506 C CA . TYR A 1 447 ? -19.594 30.266 -10.18 1 97.88 447 TYR A CA 1
ATOM 3507 C C . TYR A 1 447 ? -20.094 28.891 -9.773 1 97.88 447 TYR A C 1
ATOM 3509 O O . TYR A 1 447 ? -19.953 27.922 -10.516 1 97.88 447 TYR A O 1
ATOM 3517 N N . TRP A 1 448 ? -20.703 28.797 -8.609 1 98.44 448 TRP A N 1
ATOM 3518 C CA . TRP A 1 448 ? -21.219 27.531 -8.086 1 98.44 448 TRP A CA 1
ATOM 3519 C C . TRP A 1 448 ? -22.328 26.984 -8.977 1 98.44 448 TRP A C 1
ATOM 3521 O O . TRP A 1 448 ? -22.344 25.797 -9.312 1 98.44 448 TRP A O 1
ATOM 3531 N N . ASN A 1 449 ? -23.281 27.859 -9.344 1 98.31 449 ASN A N 1
ATOM 3532 C CA . ASN A 1 449 ? -24.375 27.469 -10.219 1 98.31 449 ASN A CA 1
ATOM 3533 C C . ASN A 1 449 ? -23.875 26.938 -11.555 1 98.31 449 ASN A C 1
ATOM 3535 O O . ASN A 1 449 ? -24.422 25.953 -12.086 1 98.31 449 ASN A O 1
ATOM 3539 N N . LYS A 1 450 ? -22.859 27.562 -12 1 97.31 450 LYS A N 1
ATOM 3540 C CA . LYS A 1 450 ? -22.312 27.203 -13.297 1 97.31 450 LYS A CA 1
ATOM 3541 C C . LYS A 1 450 ? -21.594 25.844 -13.242 1 97.31 450 LYS A C 1
ATOM 3543 O O . LYS A 1 450 ? -21.812 24.984 -14.102 1 97.31 450 LYS A O 1
ATOM 3548 N N . ASP A 1 451 ? -20.828 25.609 -12.234 1 97.31 451 ASP A N 1
ATOM 3549 C CA . ASP A 1 451 ? -19.844 24.531 -12.312 1 97.31 451 ASP A CA 1
ATOM 3550 C C . ASP A 1 451 ? -20.219 23.375 -11.375 1 97.31 451 ASP A C 1
ATOM 3552 O O . ASP A 1 451 ? -19.766 22.25 -11.562 1 97.31 451 ASP A O 1
ATOM 3556 N N . PHE A 1 452 ? -21.109 23.594 -10.367 1 97.56 452 PHE A N 1
ATOM 3557 C CA . PHE A 1 452 ? -21.219 22.609 -9.297 1 97.56 452 PHE A CA 1
ATOM 3558 C C . PHE A 1 452 ? -22.672 22.219 -9.062 1 97.56 452 PHE A C 1
ATOM 3560 O O . PHE A 1 452 ? -22.953 21.219 -8.375 1 97.56 452 PHE A O 1
ATOM 3567 N N . LYS A 1 453 ? -23.594 22.875 -9.633 1 97.62 453 LYS A N 1
ATOM 3568 C CA . LYS A 1 453 ? -25 22.641 -9.367 1 97.62 453 LYS A CA 1
ATOM 3569 C C . LYS A 1 453 ? -25.469 21.312 -9.969 1 97.62 453 LYS A C 1
ATOM 3571 O O . LYS A 1 453 ? -26.172 20.531 -9.32 1 97.62 453 LYS A O 1
ATOM 3576 N N . ASP A 1 454 ? -25.094 21.078 -11.227 1 96.75 454 ASP A N 1
ATOM 3577 C CA . ASP A 1 454 ? -25.547 19.875 -11.93 1 96.75 454 ASP A CA 1
ATOM 3578 C C . ASP A 1 454 ? -24.688 18.672 -11.562 1 96.75 454 ASP A C 1
ATOM 3580 O O . ASP A 1 454 ? -23.594 18.484 -12.109 1 96.75 454 ASP A O 1
ATOM 3584 N N . ILE A 1 455 ? -25.203 17.812 -10.734 1 95.88 455 ILE A N 1
ATOM 3585 C CA . ILE A 1 455 ? -24.438 16.656 -10.258 1 95.88 455 ILE A CA 1
ATOM 3586 C C . ILE A 1 455 ? -24.844 15.414 -11.031 1 95.88 455 ILE A C 1
ATOM 3588 O O . ILE A 1 455 ? -24.562 14.289 -10.602 1 95.88 455 ILE A O 1
ATOM 3592 N N . THR A 1 456 ? -25.547 15.555 -12.078 1 95 456 THR A N 1
ATOM 3593 C CA . THR A 1 456 ? -25.969 14.414 -12.883 1 95 456 THR A CA 1
ATOM 3594 C C . THR A 1 456 ? -25 14.172 -14.031 1 95 456 THR A C 1
ATOM 3596 O O . THR A 1 456 ? -25.094 13.164 -14.734 1 95 456 THR A O 1
ATOM 3599 N N . LYS A 1 457 ? -24.031 15.062 -14.234 1 94.5 457 LYS A N 1
ATOM 3600 C CA . LYS A 1 457 ? -23.047 14.93 -15.312 1 94.5 457 LYS A CA 1
ATOM 3601 C C . LYS A 1 457 ? -22.094 13.773 -15.039 1 94.5 457 LYS A C 1
ATOM 3603 O O . LYS A 1 457 ? -21.781 13.477 -13.883 1 94.5 457 LYS A O 1
ATOM 3608 N N . PRO A 1 458 ? -21.531 13.102 -16.016 1 92.75 458 PRO A N 1
ATOM 3609 C CA . PRO A 1 458 ? -20.703 11.906 -15.844 1 92.75 458 PRO A CA 1
ATOM 3610 C C . PRO A 1 458 ? -19.328 12.219 -15.242 1 92.75 458 PRO A C 1
ATOM 3612 O O . PRO A 1 458 ? -18.625 11.312 -14.789 1 92.75 458 PRO A O 1
ATOM 3615 N N . ASP A 1 459 ? -18.922 13.422 -15.203 1 93.81 459 ASP A N 1
ATOM 3616 C CA . ASP A 1 459 ? -17.562 13.75 -14.781 1 93.81 459 ASP A CA 1
ATOM 3617 C C . ASP A 1 459 ? -17.547 14.219 -13.328 1 93.81 459 ASP A C 1
ATOM 3619 O O . ASP A 1 459 ? -16.5 14.641 -12.82 1 93.81 459 ASP A O 1
ATOM 3623 N N . VAL A 1 460 ? -18.641 14.141 -12.578 1 93.88 460 VAL A N 1
ATOM 3624 C CA . VAL A 1 460 ? -18.75 14.773 -11.273 1 93.88 460 VAL A CA 1
ATOM 3625 C C . VAL A 1 460 ? -17.922 14.008 -10.25 1 93.88 460 VAL A C 1
ATOM 3627 O O . VAL A 1 460 ? -17.641 14.523 -9.164 1 93.88 460 VAL A O 1
ATOM 3630 N N . ASP A 1 461 ? -17.5 12.742 -10.555 1 92.06 461 ASP A N 1
ATOM 3631 C CA . ASP A 1 461 ? -16.688 11.953 -9.625 1 92.06 461 ASP A CA 1
ATOM 3632 C C . ASP A 1 461 ? -15.336 11.609 -10.234 1 92.06 461 ASP A C 1
ATOM 3634 O O . ASP A 1 461 ? -14.695 10.641 -9.828 1 92.06 461 ASP A O 1
ATOM 3638 N N . ARG A 1 462 ? -14.906 12.359 -11.258 1 91.75 462 ARG A N 1
ATOM 3639 C CA . ARG A 1 462 ? -13.602 12.172 -11.883 1 91.75 462 ARG A CA 1
ATOM 3640 C C . ARG A 1 462 ? -12.57 13.125 -11.297 1 91.75 462 ARG A C 1
ATOM 3642 O O . ARG A 1 462 ? -12.891 14.273 -10.969 1 91.75 462 ARG A O 1
ATOM 3649 N N . ILE A 1 463 ? -11.305 12.695 -11.078 1 88.69 463 ILE A N 1
ATOM 3650 C CA . ILE A 1 463 ? -10.195 13.523 -10.633 1 88.69 463 ILE A CA 1
ATOM 3651 C C . ILE A 1 463 ? -9.094 13.523 -11.688 1 88.69 463 ILE A C 1
ATOM 3653 O O . ILE A 1 463 ? -8.609 12.461 -12.094 1 88.69 463 ILE A O 1
ATOM 3657 N N . PRO A 1 464 ? -8.734 14.625 -12.352 1 84.12 464 PRO A N 1
ATOM 3658 C CA . PRO A 1 464 ? -9.352 15.93 -12.117 1 84.12 464 PRO A CA 1
ATOM 3659 C C . PRO A 1 464 ? -10.516 16.219 -13.055 1 84.12 464 PRO A C 1
ATOM 3661 O O . PRO A 1 464 ? -10.453 15.867 -14.242 1 84.12 464 PRO A O 1
ATOM 3664 N N . ALA A 1 465 ? -11.547 16.719 -12.547 1 88.12 465 ALA A N 1
ATOM 3665 C CA . ALA A 1 465 ? -12.664 17.156 -13.383 1 88.12 465 ALA A CA 1
ATOM 3666 C C . ALA A 1 465 ? -12.57 18.656 -13.672 1 88.12 465 ALA A C 1
ATOM 3668 O O . ALA A 1 465 ? -12.234 19.438 -12.789 1 88.12 465 ALA A O 1
ATOM 3669 N N . ARG A 1 466 ? -12.773 19.078 -14.945 1 92.25 466 ARG A N 1
ATOM 3670 C CA . ARG A 1 466 ? -12.984 20.469 -15.344 1 92.25 466 ARG A CA 1
ATOM 3671 C C . ARG A 1 466 ? -11.805 21.344 -14.93 1 92.25 466 ARG A C 1
ATOM 3673 O O . ARG A 1 466 ? -11.984 22.5 -14.531 1 92.25 466 ARG A O 1
ATOM 3680 N N . GLY A 1 467 ? -10.617 20.719 -14.75 1 90.5 467 GLY A N 1
ATOM 3681 C CA . GLY A 1 467 ? -9.422 21.484 -14.398 1 90.5 467 GLY A CA 1
ATOM 3682 C C . GLY A 1 467 ? -9.273 21.688 -12.898 1 90.5 467 GLY A C 1
ATOM 3683 O O . GLY A 1 467 ? -8.398 22.438 -12.461 1 90.5 467 GLY A O 1
ATOM 3684 N N . LEU A 1 468 ? -10.055 21.062 -12.094 1 93 468 LEU A N 1
ATOM 3685 C CA . LEU A 1 468 ? -9.977 21.156 -10.641 1 93 468 LEU A CA 1
ATOM 3686 C C . LEU A 1 468 ? -8.633 20.656 -10.141 1 93 468 LEU A C 1
ATOM 3688 O O . LEU A 1 468 ? -8.094 19.672 -10.664 1 93 468 LEU A O 1
ATOM 3692 N N . TYR A 1 469 ? -8.195 21.391 -9.156 1 89.69 469 TYR A N 1
ATOM 3693 C CA . TYR A 1 469 ? -6.953 20.969 -8.516 1 89.69 469 TYR A CA 1
ATOM 3694 C C . TYR A 1 469 ? -7.188 19.797 -7.566 1 89.69 469 TYR A C 1
ATOM 3696 O O . TYR A 1 469 ? -7.75 19.984 -6.484 1 89.69 469 TYR A O 1
ATOM 3704 N N . GLN A 1 470 ? -6.77 18.625 -7.871 1 87.88 470 GLN A N 1
ATOM 3705 C CA . GLN A 1 470 ? -6.777 17.422 -7.059 1 87.88 470 GLN A CA 1
ATOM 3706 C C . GLN A 1 470 ? -8.148 17.172 -6.438 1 87.88 470 GLN A C 1
ATOM 3708 O O . GLN A 1 470 ? -8.258 16.938 -5.234 1 87.88 470 GLN A O 1
ATOM 3713 N N . GLY A 1 471 ? -9.18 17.297 -7.051 1 92.06 471 GLY A N 1
ATOM 3714 C CA . GLY A 1 471 ? -10.516 17.062 -6.527 1 92.06 471 GLY A CA 1
ATOM 3715 C C . GLY A 1 471 ? -11.547 16.828 -7.609 1 92.06 471 GLY A C 1
ATOM 3716 O O . GLY A 1 471 ? -11.266 17.016 -8.797 1 92.06 471 GLY A O 1
ATOM 3717 N N . THR A 1 472 ? -12.727 16.359 -7.199 1 95.5 472 THR A N 1
ATOM 3718 C CA . THR A 1 472 ? -13.875 16.156 -8.07 1 95.5 472 THR A CA 1
ATOM 3719 C C . THR A 1 472 ? -14.898 17.281 -7.867 1 95.5 472 THR A C 1
ATOM 3721 O O . THR A 1 472 ? -14.742 18.109 -6.977 1 95.5 472 THR A O 1
ATOM 3724 N N . VAL A 1 473 ? -15.883 17.25 -8.742 1 96.56 473 VAL A N 1
ATOM 3725 C CA . VAL A 1 473 ? -16.984 18.203 -8.602 1 96.56 473 VAL A CA 1
ATOM 3726 C C . VAL A 1 473 ? -17.703 17.953 -7.277 1 96.56 473 VAL A C 1
ATOM 3728 O O . VAL A 1 473 ? -18.031 18.891 -6.547 1 96.56 473 VAL A O 1
ATOM 3731 N N . TRP A 1 474 ? -17.859 16.656 -6.879 1 96.56 474 TRP A N 1
ATOM 3732 C CA . TRP A 1 474 ? -18.5 16.297 -5.617 1 96.56 474 TRP A CA 1
ATOM 3733 C C . TRP A 1 474 ? -17.703 16.844 -4.434 1 96.56 474 TRP A C 1
ATOM 3735 O O . TRP A 1 474 ? -18.297 17.25 -3.422 1 96.56 474 TRP A O 1
ATOM 3745 N N . GLN A 1 475 ? -16.5 16.938 -4.59 1 96.19 475 GLN A N 1
ATOM 3746 C CA . GLN A 1 475 ? -15.633 17.312 -3.471 1 96.19 475 GLN A CA 1
ATOM 3747 C C . GLN A 1 475 ? -15.547 18.828 -3.307 1 96.19 475 GLN A C 1
ATOM 3749 O O . GLN A 1 475 ? -15.773 19.344 -2.215 1 96.19 475 GLN A O 1
ATOM 3754 N N . TYR A 1 476 ? -15.406 19.609 -4.363 1 96.5 476 TYR A N 1
ATOM 3755 C CA . TYR A 1 476 ? -15.148 21.047 -4.305 1 96.5 476 TYR A CA 1
ATOM 3756 C C . TYR A 1 476 ? -16.438 21.828 -4.109 1 96.5 476 TYR A C 1
ATOM 3758 O O . TYR A 1 476 ? -16.406 22.984 -3.68 1 96.5 476 TYR A O 1
ATOM 3766 N N . ARG A 1 477 ? -17.562 21.234 -4.438 1 97.12 477 ARG A N 1
ATOM 3767 C CA . ARG A 1 477 ? -18.812 21.984 -4.434 1 97.12 477 ARG A CA 1
ATOM 3768 C C . ARG A 1 477 ? -19.172 22.453 -3.025 1 97.12 477 ARG A C 1
ATOM 3770 O O . ARG A 1 477 ? -19.984 23.359 -2.857 1 97.12 477 ARG A O 1
ATOM 3777 N N . TRP A 1 478 ? -18.516 21.875 -2.01 1 97.62 478 TRP A N 1
ATOM 3778 C CA . TRP A 1 478 ? -18.797 22.203 -0.62 1 97.62 478 TRP A CA 1
ATOM 3779 C C . TRP A 1 478 ? -17.891 23.344 -0.135 1 97.62 478 TRP A C 1
ATOM 3781 O O . TRP A 1 478 ? -18.062 23.828 0.984 1 97.62 478 TRP A O 1
ATOM 3791 N N . PHE A 1 479 ? -16.938 23.859 -0.914 1 96.56 479 PHE A N 1
ATOM 3792 C CA . PHE A 1 479 ? -15.914 24.812 -0.477 1 96.56 479 PHE A CA 1
ATOM 3793 C C . PHE A 1 479 ? -16.453 26.234 -0.464 1 96.56 479 PHE A C 1
ATOM 3795 O O . PHE A 1 479 ? -15.977 27.094 -1.198 1 96.56 479 PHE A O 1
ATOM 3802 N N . VAL A 1 480 ? -17.438 26.469 0.37 1 96.81 480 VAL A N 1
ATOM 3803 C CA . VAL A 1 480 ? -18 27.797 0.652 1 96.81 480 VAL A CA 1
ATOM 3804 C C . VAL A 1 480 ? -18.141 27.984 2.162 1 96.81 480 VAL A C 1
ATOM 3806 O O . VAL A 1 480 ? -19.219 28.312 2.664 1 96.81 480 VAL A O 1
ATOM 3809 N N . PRO A 1 481 ? -17.047 27.797 2.826 1 95.5 481 PRO A N 1
ATOM 3810 C CA . PRO A 1 481 ? -17.141 27.828 4.289 1 95.5 481 PRO A CA 1
ATOM 3811 C C . PRO A 1 481 ? -17.609 29.172 4.824 1 95.5 481 PRO A C 1
ATOM 3813 O O . PRO A 1 481 ? -18.156 29.25 5.922 1 95.5 481 PRO A O 1
ATOM 3816 N N . PHE A 1 482 ? -17.5 30.297 4.078 1 96.81 482 PHE A N 1
ATOM 3817 C CA . PHE A 1 482 ? -17.781 31.641 4.539 1 96.81 482 PHE A CA 1
ATOM 3818 C C . PHE A 1 482 ? -19.266 31.984 4.375 1 96.81 482 PHE A C 1
ATOM 3820 O O . PHE A 1 482 ? -19.734 33 4.867 1 96.81 482 PHE A O 1
ATOM 3827 N N . ASP A 1 483 ? -20.016 31.031 3.736 1 98.12 483 ASP A N 1
ATOM 3828 C CA . ASP A 1 483 ? -21.438 31.297 3.508 1 98.12 483 ASP A CA 1
ATOM 3829 C C . ASP A 1 483 ? -22.203 29.984 3.334 1 98.12 483 ASP A C 1
ATOM 3831 O O . ASP A 1 483 ? -22.891 29.797 2.328 1 98.12 483 ASP A O 1
ATOM 3835 N N . ILE A 1 484 ? -22.234 29.203 4.344 1 98 484 ILE A N 1
ATOM 3836 C CA . ILE A 1 484 ? -22.938 27.938 4.301 1 98 484 ILE A CA 1
ATOM 3837 C C . ILE A 1 484 ? -24.438 28.188 4.18 1 98 484 ILE A C 1
ATOM 3839 O O . ILE A 1 484 ? -25.156 27.422 3.521 1 98 484 ILE A O 1
ATOM 3843 N N . LYS A 1 485 ? -24.922 29.266 4.785 1 97.56 485 LYS A N 1
ATOM 3844 C CA . LYS A 1 485 ? -26.328 29.625 4.605 1 97.56 485 LYS A CA 1
ATOM 3845 C C . LYS A 1 485 ? -26.672 29.797 3.125 1 97.56 485 LYS A C 1
ATOM 3847 O O . LYS A 1 485 ? -27.672 29.266 2.648 1 97.56 485 LYS A O 1
ATOM 3852 N N . GLY A 1 486 ? -25.812 30.594 2.426 1 98.31 486 GLY A N 1
ATOM 3853 C CA . GLY A 1 486 ? -26 30.75 0.993 1 98.31 486 GLY A CA 1
ATOM 3854 C C . GLY A 1 486 ? -25.891 29.453 0.224 1 98.31 486 GLY A C 1
ATOM 3855 O O . GLY A 1 486 ? -26.672 29.203 -0.706 1 98.31 486 GLY A O 1
ATOM 3856 N N . LEU A 1 487 ? -24.953 28.609 0.573 1 98.5 487 LEU A N 1
ATOM 3857 C CA . LEU A 1 487 ? -24.766 27.312 -0.075 1 98.5 487 LEU A CA 1
ATOM 3858 C C . LEU A 1 487 ? -26.016 26.438 0.093 1 98.5 487 LEU A C 1
ATOM 3860 O O . LEU A 1 487 ? -26.406 25.734 -0.836 1 98.5 487 LEU A O 1
ATOM 3864 N N . THR A 1 488 ? -26.609 26.469 1.281 1 98.19 488 THR A N 1
ATOM 3865 C CA . THR A 1 488 ? -27.812 25.703 1.557 1 98.19 488 THR A CA 1
ATOM 3866 C C . THR A 1 488 ? -28.938 26.109 0.596 1 98.19 488 THR A C 1
ATOM 3868 O O . THR A 1 488 ? -29.656 25.25 0.081 1 98.19 488 THR A O 1
ATOM 3871 N N . VAL A 1 489 ? -29.031 27.344 0.332 1 98 489 VAL A N 1
ATOM 3872 C CA . VAL A 1 489 ? -30.031 27.844 -0.613 1 98 489 VAL A CA 1
ATOM 3873 C C . VAL A 1 489 ? -29.703 27.344 -2.018 1 98 489 VAL A C 1
ATOM 3875 O O . VAL A 1 489 ? -30.578 26.875 -2.738 1 98 489 VAL A O 1
ATOM 3878 N N . LEU A 1 490 ? -28.438 27.406 -2.371 1 98.44 490 LEU A N 1
ATOM 3879 C CA . LEU A 1 490 ? -28 27.016 -3.707 1 98.44 490 LEU A CA 1
ATOM 3880 C C . LEU A 1 490 ? -28.266 25.531 -3.953 1 98.44 490 LEU A C 1
ATOM 3882 O O . LEU A 1 490 ? -28.562 25.125 -5.078 1 98.44 490 LEU A O 1
ATOM 3886 N N . THR A 1 491 ? -28.172 24.75 -2.914 1 98.06 491 THR A N 1
ATOM 3887 C CA . THR A 1 491 ? -28.375 23.312 -3.043 1 98.06 491 THR A CA 1
ATOM 3888 C C . THR A 1 491 ? -29.859 22.984 -3.148 1 98.06 491 THR A C 1
ATOM 3890 O O . THR A 1 491 ? -30.234 21.859 -3.469 1 98.06 491 THR A O 1
ATOM 3893 N N . GLY A 1 492 ? -30.766 23.875 -2.775 1 97.94 492 GLY A N 1
ATOM 3894 C CA . GLY A 1 492 ? -32.188 23.656 -2.898 1 97.94 492 GLY A CA 1
ATOM 3895 C C . GLY A 1 492 ? -32.938 23.719 -1.57 1 97.94 492 GLY A C 1
ATOM 3896 O O . GLY A 1 492 ? -34.094 23.328 -1.481 1 97.94 492 GLY A O 1
ATOM 3897 N N . GLY A 1 493 ? -32.25 24.109 -0.517 1 97.88 493 GLY A N 1
ATOM 3898 C CA . GLY A 1 493 ? -32.875 24.203 0.797 1 97.88 493 GLY A CA 1
ATOM 3899 C C . GLY A 1 493 ? -32.312 23.219 1.797 1 97.88 493 GLY A C 1
ATOM 3900 O O . GLY A 1 493 ? -31.469 22.375 1.444 1 97.88 493 GLY A O 1
ATOM 3901 N N . PRO A 1 494 ? -32.719 23.312 3.021 1 97.06 494 PRO A N 1
ATOM 3902 C CA . PRO A 1 494 ? -32.125 22.547 4.113 1 97.06 494 PRO A CA 1
ATOM 3903 C C . PRO A 1 494 ? -32.188 21.031 3.879 1 97.06 494 PRO A C 1
ATOM 3905 O O . PRO A 1 494 ? -31.188 20.328 4.078 1 97.06 494 PRO A O 1
ATOM 3908 N N . GLN A 1 495 ? -33.344 20.562 3.418 1 97.75 495 GLN A N 1
ATOM 3909 C CA . GLN A 1 495 ? -33.469 19.125 3.223 1 97.75 495 GLN A CA 1
ATOM 3910 C C . GLN A 1 495 ? -32.625 18.641 2.049 1 97.75 495 GLN A C 1
ATOM 3912 O O . GLN A 1 495 ? -31.984 17.578 2.123 1 97.75 495 GLN A O 1
ATOM 3917 N N . ALA A 1 496 ? -32.625 19.391 0.994 1 98 496 ALA A N 1
ATOM 3918 C CA . ALA A 1 496 ? -31.812 19.047 -0.167 1 98 496 ALA A CA 1
ATOM 3919 C C . ALA A 1 496 ? -30.328 19.062 0.182 1 98 496 ALA A C 1
ATOM 3921 O O . ALA A 1 496 ? -29.562 18.203 -0.292 1 98 496 ALA A O 1
ATOM 3922 N N . TYR A 1 497 ? -29.969 20.062 0.958 1 98.12 497 TYR A N 1
ATOM 3923 C CA . TYR A 1 497 ? -28.594 20.172 1.45 1 98.12 497 TYR A CA 1
ATOM 3924 C C . TYR A 1 497 ? -28.172 18.891 2.174 1 98.12 497 TYR A C 1
ATOM 3926 O O . TYR A 1 497 ? -27.141 18.297 1.843 1 98.12 497 TYR A O 1
ATOM 3934 N N . ILE A 1 498 ? -28.984 18.375 3.062 1 98.31 498 ILE A N 1
ATOM 3935 C CA . ILE A 1 498 ? -28.703 17.188 3.84 1 98.31 498 ILE A CA 1
ATOM 3936 C C . ILE A 1 498 ? -28.672 15.969 2.918 1 98.31 498 ILE A C 1
ATOM 3938 O O . ILE A 1 498 ? -27.766 15.125 3.018 1 98.31 498 ILE A O 1
ATOM 3942 N N . ASN A 1 499 ? -29.641 15.883 2.004 1 98.31 499 ASN A N 1
ATOM 3943 C CA . ASN A 1 499 ? -29.719 14.758 1.081 1 98.31 499 ASN A CA 1
ATOM 3944 C C . ASN A 1 499 ? -28.469 14.648 0.221 1 98.31 499 ASN A C 1
ATOM 3946 O O . ASN A 1 499 ? -27.984 13.547 -0.058 1 98.31 499 ASN A O 1
ATOM 3950 N N . GLN A 1 500 ? -28 15.758 -0.228 1 98.25 500 GLN A N 1
ATOM 3951 C CA . GLN A 1 500 ? -26.828 15.758 -1.084 1 98.25 500 GLN A CA 1
ATOM 3952 C C . GLN A 1 500 ? -25.578 15.406 -0.291 1 98.25 500 GLN A C 1
ATOM 3954 O O . GLN A 1 500 ? -24.688 14.719 -0.801 1 98.25 500 GLN A O 1
ATOM 3959 N N . LEU A 1 501 ? -25.453 15.82 0.986 1 98.5 501 LEU A N 1
ATOM 3960 C CA . LEU A 1 501 ? -24.375 15.375 1.857 1 98.5 501 LEU A CA 1
ATOM 3961 C C . LEU A 1 501 ? -24.438 13.867 2.086 1 98.5 501 LEU A C 1
ATOM 3963 O O . LEU A 1 501 ? -23.406 13.188 2.045 1 98.5 501 LEU A O 1
ATOM 3967 N N . ASP A 1 502 ? -25.688 13.414 2.32 1 98.5 502 ASP A N 1
ATOM 3968 C CA . ASP A 1 502 ? -25.875 11.969 2.479 1 98.5 502 ASP A CA 1
ATOM 3969 C C . ASP A 1 502 ? -25.391 11.219 1.248 1 98.5 502 ASP A C 1
ATOM 3971 O O . ASP A 1 502 ? -24.656 10.227 1.373 1 98.5 502 ASP A O 1
ATOM 3975 N N . GLN A 1 503 ? -25.781 11.688 0.135 1 97.88 503 GLN A N 1
ATOM 3976 C CA . GLN A 1 503 ? -25.359 11.055 -1.107 1 97.88 503 GLN A CA 1
ATOM 3977 C C . GLN A 1 503 ? -23.828 11.062 -1.236 1 97.88 503 GLN A C 1
ATOM 3979 O O . GLN A 1 503 ? -23.234 10.07 -1.656 1 97.88 503 GLN A O 1
ATOM 3984 N N . PHE A 1 504 ? -23.219 12.148 -0.892 1 97.81 504 PHE A N 1
ATOM 3985 C CA . PHE A 1 504 ? -21.781 12.352 -0.968 1 97.81 504 PHE A CA 1
ATOM 3986 C C . PHE A 1 504 ? -21.047 11.336 -0.099 1 97.81 504 PHE A C 1
ATOM 3988 O O . PHE A 1 504 ? -20.141 10.648 -0.571 1 97.81 504 PHE A O 1
ATOM 3995 N N . PHE A 1 505 ? -21.453 11.109 1.151 1 97.94 505 PHE A N 1
ATOM 3996 C CA . PHE A 1 505 ? -20.766 10.25 2.098 1 97.94 505 PHE A CA 1
ATOM 3997 C C . PHE A 1 505 ? -21.172 8.789 1.91 1 97.94 505 PHE A C 1
ATOM 3999 O O . PHE A 1 505 ? -20.344 7.891 2.016 1 97.94 505 PHE A O 1
ATOM 4006 N N . ASP A 1 506 ? -22.453 8.547 1.554 1 96.06 506 ASP A N 1
ATOM 4007 C CA . ASP A 1 506 ? -22.969 7.184 1.424 1 96.06 506 ASP A CA 1
ATOM 4008 C C . ASP A 1 506 ? -22.375 6.488 0.203 1 96.06 506 ASP A C 1
ATOM 4010 O O . ASP A 1 506 ? -22.312 5.258 0.152 1 96.06 506 ASP A O 1
ATOM 4014 N N . ASN A 1 507 ? -21.875 7.27 -0.789 1 95.56 507 ASN A N 1
ATOM 4015 C CA . ASN A 1 507 ? -21.328 6.691 -2.012 1 95.56 507 ASN A CA 1
ATOM 4016 C C . ASN A 1 507 ? -19.812 6.766 -2.033 1 95.56 507 ASN A C 1
ATOM 4018 O O . ASN A 1 507 ? -19.188 6.605 -3.088 1 95.56 507 ASN A O 1
ATOM 4022 N N . ASP A 1 508 ? -19.203 7.07 -0.904 1 95.25 508 ASP A N 1
ATOM 4023 C CA . ASP A 1 508 ? -17.75 7.113 -0.724 1 95.25 508 ASP A CA 1
ATOM 4024 C C . ASP A 1 508 ? -17.109 8.102 -1.694 1 95.25 508 ASP A C 1
ATOM 4026 O O . ASP A 1 508 ? -16.031 7.824 -2.244 1 95.25 508 ASP A O 1
ATOM 4030 N N . TYR A 1 509 ? -17.797 9.25 -1.994 1 96.19 509 TYR A N 1
ATOM 4031 C CA . TYR A 1 509 ? -17.219 10.297 -2.834 1 96.19 509 TYR A CA 1
ATOM 4032 C C . TYR A 1 509 ? -16.266 11.18 -2.035 1 96.19 509 TYR A C 1
ATOM 4034 O O . TYR A 1 509 ? -15.477 11.922 -2.613 1 96.19 509 TYR A O 1
ATOM 4042 N N . TYR A 1 510 ? -16.312 11.094 -0.686 1 96.81 510 TYR A N 1
ATOM 4043 C CA . TYR A 1 510 ? -15.43 11.867 0.195 1 96.81 510 TYR A CA 1
ATOM 4044 C C . TYR A 1 510 ? -13.984 11.398 0.076 1 96.81 510 TYR A C 1
ATOM 4046 O O . TYR A 1 510 ? -13.719 10.195 0.019 1 96.81 510 TYR A O 1
ATOM 4054 N N . ASN A 1 511 ? -13.117 12.383 0.012 1 95.75 511 ASN A N 1
ATOM 4055 C CA . ASN A 1 511 ? -11.688 12.117 -0.008 1 95.75 511 ASN A CA 1
ATOM 4056 C C . ASN A 1 511 ? -10.977 12.758 1.182 1 95.75 511 ASN A C 1
ATOM 4058 O O . ASN A 1 511 ? -10.82 13.977 1.23 1 95.75 511 ASN A O 1
ATOM 4062 N N . HIS A 1 512 ? -10.484 11.922 2.111 1 96.62 512 HIS A N 1
ATOM 4063 C CA . HIS A 1 512 ? -9.828 12.43 3.312 1 96.62 512 HIS A CA 1
ATOM 4064 C C . HIS A 1 512 ? -8.375 12.789 3.037 1 96.62 512 HIS A C 1
ATOM 4066 O O . HIS A 1 512 ? -7.715 13.414 3.875 1 96.62 512 HIS A O 1
ATOM 4072 N N . ALA A 1 513 ? -7.836 12.43 1.886 1 93.38 513 ALA A N 1
ATOM 4073 C CA . ALA A 1 513 ? -6.418 12.602 1.583 1 93.38 513 ALA A CA 1
ATOM 4074 C C . ALA A 1 513 ? -6.121 14.039 1.162 1 93.38 513 ALA A C 1
ATOM 4076 O O . ALA A 1 513 ? -4.961 14.445 1.097 1 93.38 513 ALA A O 1
ATOM 4077 N N . ASN A 1 514 ? -7.234 14.836 0.95 1 89.75 514 ASN A N 1
ATOM 4078 C CA . ASN A 1 514 ? -6.953 16.125 0.347 1 89.75 514 ASN A CA 1
ATOM 4079 C C . ASN A 1 514 ? -7.727 17.25 1.039 1 89.75 514 ASN A C 1
ATOM 4081 O O . ASN A 1 514 ? -8.891 17.062 1.403 1 89.75 514 ASN A O 1
ATOM 4085 N N . GLU A 1 515 ? -7.18 18.422 1.127 1 90.19 515 GLU A N 1
ATOM 4086 C CA . GLU A 1 515 ? -7.578 19.547 1.95 1 90.19 515 GLU A CA 1
ATOM 4087 C C . GLU A 1 515 ? -8.945 20.094 1.522 1 90.19 515 GLU A C 1
ATOM 4089 O O . GLU A 1 515 ? -9.758 20.453 2.365 1 90.19 515 GLU A O 1
ATOM 4094 N N . PRO A 1 516 ? -9.234 20.047 0.225 1 86.44 516 PRO A N 1
ATOM 4095 C CA . PRO A 1 516 ? -10.531 20.625 -0.135 1 86.44 516 PRO A CA 1
ATOM 4096 C C . PRO A 1 516 ? -11.703 19.938 0.543 1 86.44 516 PRO A C 1
ATOM 4098 O O . PRO A 1 516 ? -12.789 20.516 0.661 1 86.44 516 PRO A O 1
ATOM 4101 N N . ASP A 1 517 ? -11.43 18.719 1.079 1 93.38 517 ASP A N 1
ATOM 4102 C CA . ASP A 1 517 ? -12.539 17.906 1.562 1 93.38 517 ASP A CA 1
ATOM 4103 C C . ASP A 1 517 ? -12.531 17.812 3.086 1 93.38 517 ASP A C 1
ATOM 4105 O O . ASP A 1 517 ? -13.523 17.422 3.695 1 93.38 517 ASP A O 1
ATOM 4109 N N . ILE A 1 518 ? -11.492 18.203 3.752 1 95.19 518 ILE A N 1
ATOM 4110 C CA . ILE A 1 518 ? -11.297 17.734 5.121 1 95.19 518 ILE A CA 1
ATOM 4111 C C . ILE A 1 518 ? -12.219 18.5 6.062 1 95.19 518 ILE A C 1
ATOM 4113 O O . ILE A 1 518 ? -12.367 18.141 7.234 1 95.19 518 ILE A O 1
ATOM 4117 N N . GLN A 1 519 ? -12.977 19.547 5.602 1 95.31 519 GLN A N 1
ATOM 4118 C CA . GLN A 1 519 ? -13.922 20.281 6.438 1 95.31 519 GLN A CA 1
ATOM 4119 C C . GLN A 1 519 ? -15.336 19.719 6.277 1 95.31 519 GLN A C 1
ATOM 4121 O O . GLN A 1 519 ? -16.234 20.047 7.07 1 95.31 519 GLN A O 1
ATOM 4126 N N . VAL A 1 520 ? -15.57 18.938 5.234 1 97.88 520 VAL A N 1
ATOM 4127 C CA . VAL A 1 520 ? -16.922 18.594 4.828 1 97.88 520 VAL A CA 1
ATOM 4128 C C . VAL A 1 520 ? -17.594 17.734 5.902 1 97.88 520 VAL A C 1
ATOM 4130 O O . VAL A 1 520 ? -18.797 17.844 6.137 1 97.88 520 VAL A O 1
ATOM 4133 N N . PRO A 1 521 ? -16.844 16.891 6.617 1 98.44 521 PRO A N 1
ATOM 4134 C CA . PRO A 1 521 ? -17.484 16.109 7.684 1 98.44 521 PRO A CA 1
ATOM 4135 C C . PRO A 1 521 ? -18.141 16.984 8.742 1 98.44 521 PRO A C 1
ATOM 4137 O O . PRO A 1 521 ? -19.047 16.516 9.453 1 98.44 521 PRO A O 1
ATOM 4140 N N . LEU A 1 522 ? -17.844 18.25 8.836 1 98.06 522 LEU A N 1
ATOM 4141 C CA . LEU A 1 522 ? -18.375 19.156 9.852 1 98.06 522 LEU A CA 1
ATOM 4142 C C . LEU A 1 522 ? -19.641 19.828 9.352 1 98.06 522 LEU A C 1
ATOM 4144 O O . LEU A 1 522 ? -20.359 20.453 10.133 1 98.06 522 LEU A O 1
ATOM 4148 N N . MET A 1 523 ? -19.969 19.656 8.133 1 97.69 523 MET A N 1
ATOM 4149 C CA . MET A 1 523 ? -20.938 20.547 7.492 1 97.69 523 MET A CA 1
ATOM 4150 C C . MET A 1 523 ? -22.359 20.219 7.945 1 97.69 523 MET A C 1
ATOM 4152 O O . MET A 1 523 ? -23.266 21.062 7.824 1 97.69 523 MET A O 1
ATOM 4156 N N . TYR A 1 524 ? -22.594 19 8.484 1 98.25 524 TYR A N 1
ATOM 4157 C CA . TYR A 1 524 ? -23.922 18.703 9.023 1 98.25 524 TYR A CA 1
ATOM 4158 C C . TYR A 1 524 ? -24.234 19.562 10.242 1 98.25 524 TYR A C 1
ATOM 4160 O O . TYR A 1 524 ? -25.391 19.688 10.633 1 98.25 524 TYR A O 1
ATOM 4168 N N . ASN A 1 525 ? -23.203 20.109 10.914 1 97.75 525 ASN A N 1
ATOM 4169 C CA . ASN A 1 525 ? -23.422 20.969 12.07 1 97.75 525 ASN A CA 1
ATOM 4170 C C . ASN A 1 525 ? -24.25 22.188 11.719 1 97.75 525 ASN A C 1
ATOM 4172 O O . ASN A 1 525 ? -24.922 22.766 12.578 1 97.75 525 ASN A O 1
ATOM 4176 N N . ALA A 1 526 ? -24.219 22.609 10.477 1 95.75 526 ALA A N 1
ATOM 4177 C CA . ALA A 1 526 ? -25 23.766 10 1 95.75 526 ALA A CA 1
ATOM 4178 C C . ALA A 1 526 ? -26.406 23.344 9.617 1 95.75 526 ALA A C 1
ATOM 4180 O O . ALA A 1 526 ? -27.125 24.094 8.93 1 95.75 526 ALA A O 1
ATOM 4181 N N . SER A 1 527 ? -26.844 22.172 10.023 1 96.38 527 SER A N 1
ATOM 4182 C CA . SER A 1 527 ? -28.172 21.641 9.75 1 96.38 527 SER A CA 1
ATOM 4183 C C . SER A 1 527 ? -28.844 21.141 11.023 1 96.38 527 SER A C 1
ATOM 4185 O O . SER A 1 527 ? -28.328 21.344 12.125 1 96.38 527 SER A O 1
ATOM 4187 N N . LEU A 1 528 ? -30.016 20.469 10.82 1 95.56 528 LEU A N 1
ATOM 4188 C CA . LEU A 1 528 ? -30.766 19.938 11.961 1 95.56 528 LEU A CA 1
ATOM 4189 C C . LEU A 1 528 ? -30.312 18.516 12.289 1 95.56 528 LEU A C 1
ATOM 4191 O O . LEU A 1 528 ? -30.969 17.812 13.062 1 95.56 528 LEU A O 1
ATOM 4195 N N . GLN A 1 529 ? -29.203 18.156 11.734 1 97.75 529 GLN A N 1
ATOM 4196 C CA . GLN A 1 529 ? -28.703 16.812 11.992 1 97.75 529 GLN A CA 1
ATOM 4197 C C . GLN A 1 529 ? -27.219 16.828 12.336 1 97.75 529 GLN A C 1
ATOM 4199 O O . GLN A 1 529 ? -26.438 16.094 11.742 1 97.75 529 GLN A O 1
ATOM 4204 N N . PRO A 1 530 ? -26.859 17.578 13.375 1 97.69 530 PRO A N 1
ATOM 4205 C CA . PRO A 1 530 ? -25.438 17.672 13.727 1 97.69 530 PRO A CA 1
ATOM 4206 C C . PRO A 1 530 ? -24.828 16.344 14.148 1 97.69 530 PRO A C 1
ATOM 4208 O O . PRO A 1 530 ? -23.609 16.156 14.102 1 97.69 530 PRO A O 1
ATOM 4211 N N . TYR A 1 531 ? -25.641 15.336 14.578 1 98.19 531 TYR A N 1
ATOM 4212 C CA . TYR A 1 531 ? -25.156 14.031 15.008 1 98.19 531 TYR A CA 1
ATOM 4213 C C . TYR A 1 531 ? -24.453 13.312 13.867 1 98.19 531 TYR A C 1
ATOM 4215 O O . TYR A 1 531 ? -23.594 12.453 14.102 1 98.19 531 TYR A O 1
ATOM 4223 N N . LYS A 1 532 ? -24.75 13.664 12.602 1 98.5 532 LYS A N 1
ATOM 4224 C CA . LYS A 1 532 ? -24.062 13.047 11.461 1 98.5 532 LYS A CA 1
ATOM 4225 C C . LYS A 1 532 ? -22.609 13.5 11.375 1 98.5 532 LYS A C 1
ATOM 4227 O O . LYS A 1 532 ? -21.734 12.734 10.977 1 98.5 532 LYS A O 1
ATOM 4232 N N . SER A 1 533 ? -22.359 14.758 11.734 1 98.56 533 SER A N 1
ATOM 4233 C CA . SER A 1 533 ? -20.984 15.234 11.82 1 98.56 533 SER A CA 1
ATOM 4234 C C . SER A 1 533 ? -20.219 14.523 12.922 1 98.56 533 SER A C 1
ATOM 4236 O O . SER A 1 533 ? -19.031 14.203 12.758 1 98.56 533 SER A O 1
ATOM 4238 N N . GLN A 1 534 ? -20.938 14.32 14.07 1 98.62 534 GLN A N 1
ATOM 4239 C CA . GLN A 1 534 ? -20.312 13.594 15.164 1 98.62 534 GLN A CA 1
ATOM 4240 C C . GLN A 1 534 ? -19.859 12.203 14.711 1 98.62 534 GLN A C 1
ATOM 4242 O O . GLN A 1 534 ? -18.719 11.805 14.938 1 98.62 534 GLN A O 1
ATOM 4247 N N . ALA A 1 535 ? -20.672 11.547 13.969 1 98.5 535 ALA A N 1
ATOM 4248 C CA . ALA A 1 535 ? -20.391 10.203 13.469 1 98.5 535 ALA A CA 1
ATOM 4249 C C . ALA A 1 535 ? -19.234 10.227 12.469 1 98.5 535 ALA A C 1
ATOM 4251 O O . ALA A 1 535 ? -18.359 9.352 12.492 1 98.5 535 ALA A O 1
ATOM 4252 N N . LEU A 1 536 ? -19.234 11.172 11.57 1 98.75 536 LEU A N 1
ATOM 4253 C CA . LEU A 1 536 ? -18.219 11.25 10.523 1 98.75 536 LEU A CA 1
ATOM 4254 C C . LEU A 1 536 ? -16.844 11.578 11.102 1 98.75 536 LEU A C 1
ATOM 4256 O O . LEU A 1 536 ? -15.836 11.047 10.656 1 98.75 536 LEU A O 1
ATOM 4260 N N . MET A 1 537 ? -16.812 12.508 12.07 1 98.56 537 MET A N 1
ATOM 4261 C CA . MET A 1 537 ? -15.547 12.852 12.711 1 98.56 537 MET A CA 1
ATOM 4262 C C . MET A 1 537 ? -14.938 11.633 13.391 1 98.56 537 MET A C 1
ATOM 4264 O O . MET A 1 537 ? -13.727 11.414 13.305 1 98.56 537 MET A O 1
ATOM 4268 N N . HIS A 1 538 ? -15.766 10.875 14.031 1 98.69 538 HIS A N 1
ATOM 4269 C CA . HIS A 1 538 ? -15.312 9.633 14.648 1 98.69 538 HIS A CA 1
ATOM 4270 C C . HIS A 1 538 ? -14.852 8.633 13.602 1 98.69 538 HIS A C 1
ATOM 4272 O O . HIS A 1 538 ? -13.766 8.055 13.719 1 98.69 538 HIS A O 1
ATOM 4278 N N . LYS A 1 539 ? -15.633 8.445 12.586 1 98.12 539 LYS A N 1
ATOM 4279 C CA . LYS A 1 539 ? -15.406 7.469 11.531 1 98.12 539 LYS A CA 1
ATOM 4280 C C . LYS A 1 539 ? -14.047 7.68 10.875 1 98.12 539 LYS A C 1
ATOM 4282 O O . LYS A 1 539 ? -13.227 6.762 10.82 1 98.12 539 LYS A O 1
ATOM 4287 N N . TYR A 1 540 ? -13.727 8.812 10.422 1 98.31 540 TYR A N 1
ATOM 4288 C CA . TYR A 1 540 ? -12.523 9.07 9.641 1 98.31 540 TYR A CA 1
ATOM 4289 C C . TYR A 1 540 ? -11.297 9.156 10.539 1 98.31 540 TYR A C 1
ATOM 4291 O O . TYR A 1 540 ? -10.164 9.039 10.062 1 98.31 540 TYR A O 1
ATOM 4299 N N . ALA A 1 541 ? -11.523 9.281 11.883 1 98.44 541 ALA A N 1
ATOM 4300 C CA . ALA A 1 541 ? -10.398 9.328 12.82 1 98.44 541 ALA A CA 1
ATOM 4301 C C . ALA A 1 541 ? -9.953 7.918 13.203 1 98.44 541 ALA A C 1
ATOM 4303 O O . ALA A 1 541 ? -8.758 7.656 13.352 1 98.44 541 ALA A O 1
ATOM 4304 N N . VAL A 1 542 ? -11 6.977 13.336 1 97.88 542 VAL A N 1
ATOM 4305 C CA . VAL A 1 542 ? -10.547 5.797 14.07 1 97.88 542 VAL A CA 1
ATOM 4306 C C . VAL A 1 542 ? -11.172 4.539 13.461 1 97.88 542 VAL A C 1
ATOM 4308 O O . VAL A 1 542 ? -10.781 3.42 13.797 1 97.88 542 VAL A O 1
ATOM 4311 N N . ASP A 1 543 ? -12.172 4.664 12.586 1 97.38 543 ASP A N 1
ATOM 4312 C CA . ASP A 1 543 ? -12.82 3.475 12.031 1 97.38 543 ASP A CA 1
ATOM 4313 C C . ASP A 1 543 ? -12.164 3.059 10.719 1 97.38 543 ASP A C 1
ATOM 4315 O O . ASP A 1 543 ? -11.43 3.836 10.109 1 97.38 543 ASP A O 1
ATOM 4319 N N . THR A 1 544 ? -12.406 1.773 10.273 1 96.88 544 THR A N 1
ATOM 4320 C CA . THR A 1 544 ? -12.078 1.352 8.914 1 96.88 544 THR A CA 1
ATOM 4321 C C . THR A 1 544 ? -12.945 2.08 7.891 1 96.88 544 THR A C 1
ATOM 4323 O O . THR A 1 544 ? -14.164 2.131 8.031 1 96.88 544 THR A O 1
ATOM 4326 N N . VAL A 1 545 ? -12.328 2.664 6.93 1 97.44 545 VAL A N 1
ATOM 4327 C CA . VAL A 1 545 ? -13.07 3.432 5.934 1 97.44 545 VAL A CA 1
ATOM 4328 C C . VAL A 1 545 ? -12.719 2.943 4.531 1 97.44 545 VAL A C 1
ATOM 4330 O O . VAL A 1 545 ? -11.758 2.188 4.355 1 97.44 545 VAL A O 1
ATOM 4333 N N . VAL A 1 546 ? -13.523 3.297 3.562 1 96.5 546 VAL A N 1
ATOM 4334 C CA . VAL A 1 546 ? -13.289 3.094 2.137 1 96.5 546 VAL A CA 1
ATOM 4335 C C . VAL A 1 546 ? -12.961 4.43 1.472 1 96.5 546 VAL A C 1
ATOM 4337 O O . VAL A 1 546 ? -13.734 5.383 1.564 1 96.5 546 VAL A O 1
ATOM 4340 N N . GLN A 1 547 ? -11.797 4.578 0.906 1 96.25 547 GLN A N 1
ATOM 4341 C CA . GLN A 1 547 ? -11.375 5.758 0.158 1 96.25 547 GLN A CA 1
ATOM 4342 C C . GLN A 1 547 ? -10.977 5.391 -1.27 1 96.25 547 GLN A C 1
ATOM 4344 O O . GLN A 1 547 ? -10.148 4.504 -1.483 1 96.25 547 GLN A O 1
ATOM 4349 N N . TYR A 1 548 ? -11.508 6.094 -2.295 1 93.94 548 TYR A N 1
ATOM 4350 C CA . TYR A 1 548 ? -11.297 5.734 -3.693 1 93.94 548 TYR A CA 1
ATOM 4351 C C . TYR A 1 548 ? -10.344 6.715 -4.371 1 93.94 548 TYR A C 1
ATOM 4353 O O . TYR A 1 548 ? -9.812 6.426 -5.445 1 93.94 548 TYR A O 1
ATOM 4361 N N . TYR A 1 549 ? -10.172 7.863 -3.803 1 93.19 549 TYR A N 1
ATOM 4362 C CA . TYR A 1 549 ? -9.43 8.93 -4.461 1 93.19 549 TYR A CA 1
ATOM 4363 C C . TYR A 1 549 ? -8.055 9.117 -3.83 1 93.19 549 TYR A C 1
ATOM 4365 O O . TYR A 1 549 ? -7.91 9.023 -2.609 1 93.19 549 TYR A O 1
ATOM 4373 N N . PHE A 1 550 ? -7.059 9.438 -4.648 1 89.12 550 PHE A N 1
ATOM 4374 C CA . PHE A 1 550 ? -5.668 9.516 -4.223 1 89.12 550 PHE A CA 1
ATOM 4375 C C . PHE A 1 550 ? -5.004 10.773 -4.77 1 89.12 550 PHE A C 1
ATOM 4377 O O . PHE A 1 550 ? -5.484 11.359 -5.734 1 89.12 550 PHE A O 1
ATOM 4384 N N . ASN A 1 551 ? -3.92 11.219 -4.191 1 84.62 551 ASN A N 1
ATOM 4385 C CA . ASN A 1 551 ? -3.283 12.492 -4.516 1 84.62 551 ASN A CA 1
ATOM 4386 C C . ASN A 1 551 ? -2.445 12.391 -5.789 1 84.62 551 ASN A C 1
ATOM 4388 O O . ASN A 1 551 ? -1.86 13.383 -6.23 1 84.62 551 ASN A O 1
ATOM 4392 N N . ASP A 1 552 ? -2.451 11.258 -6.445 1 78.25 552 ASP A N 1
ATOM 4393 C CA . ASP A 1 552 ? -1.835 11.148 -7.766 1 78.25 552 ASP A CA 1
ATOM 4394 C C . ASP A 1 552 ? -2.855 11.422 -8.875 1 78.25 552 ASP A C 1
ATOM 4396 O O . ASP A 1 552 ? -2.682 10.969 -10.008 1 78.25 552 ASP A O 1
ATOM 4400 N N . ASN A 1 553 ? -3.959 12.039 -8.492 1 79.38 553 ASN A N 1
ATOM 4401 C CA . ASN A 1 553 ? -5.043 12.484 -9.359 1 79.38 553 ASN A CA 1
ATOM 4402 C C . ASN A 1 553 ? -5.758 11.305 -10.023 1 79.38 553 ASN A C 1
ATOM 4404 O O . ASN A 1 553 ? -6.008 11.328 -11.227 1 79.38 553 ASN A O 1
ATOM 4408 N N . SER A 1 554 ? -6.031 10.328 -9.227 1 83.25 554 SER A N 1
ATOM 4409 C CA . SER A 1 554 ? -6.715 9.156 -9.766 1 83.25 554 SER A CA 1
ATOM 4410 C C . SER A 1 554 ? -7.754 8.625 -8.781 1 83.25 554 SER A C 1
ATOM 4412 O O . SER A 1 554 ? -7.668 8.875 -7.582 1 83.25 554 SER A O 1
ATOM 4414 N N . ARG A 1 555 ? -8.805 8.07 -9.43 1 86.75 555 ARG A N 1
ATOM 4415 C CA . ARG A 1 555 ? -9.602 7.109 -8.68 1 86.75 555 ARG A CA 1
ATOM 4416 C C . ARG A 1 555 ? -8.953 5.73 -8.695 1 86.75 555 ARG A C 1
ATOM 4418 O O . ARG A 1 555 ? -8.891 5.082 -9.742 1 86.75 555 ARG A O 1
ATOM 4425 N N . GLY A 1 556 ? -8.031 5.453 -7.887 1 74.75 556 GLY A N 1
ATOM 4426 C CA . GLY A 1 556 ? -7.25 4.227 -7.832 1 74.75 556 GLY A CA 1
ATOM 4427 C C . GLY A 1 556 ? -7.969 3.041 -8.453 1 74.75 556 GLY A C 1
ATOM 4428 O O . GLY A 1 556 ? -9.195 3.053 -8.586 1 74.75 556 GLY A O 1
ATOM 4429 N N . ILE A 1 557 ? -7.195 2.02 -8.93 1 74.12 557 ILE A N 1
ATOM 4430 C CA . ILE A 1 557 ? -7.719 0.758 -9.438 1 74.12 557 ILE A CA 1
ATOM 4431 C C . ILE A 1 557 ? -8.422 -0.002 -8.312 1 74.12 557 ILE A C 1
ATOM 4433 O O . ILE A 1 557 ? -9.398 -0.708 -8.555 1 74.12 557 ILE A O 1
ATOM 4437 N N . ASP A 1 558 ? -7.914 0.203 -7.086 1 84.94 558 ASP A N 1
ATOM 4438 C CA . ASP A 1 558 ? -8.539 -0.346 -5.887 1 84.94 558 ASP A CA 1
ATOM 4439 C C . ASP A 1 558 ? -8.648 0.712 -4.793 1 84.94 558 ASP A C 1
ATOM 4441 O O . ASP A 1 558 ? -7.863 1.66 -4.754 1 84.94 558 ASP A O 1
ATOM 4445 N N . PRO A 1 559 ? -9.625 0.566 -3.965 1 92.38 559 PRO A N 1
ATOM 4446 C CA . PRO A 1 559 ? -9.781 1.524 -2.869 1 92.38 559 PRO A CA 1
ATOM 4447 C C . PRO A 1 559 ? -8.844 1.242 -1.696 1 92.38 559 PRO A C 1
ATOM 4449 O O . PRO A 1 559 ? -8.32 0.132 -1.574 1 92.38 559 PRO A O 1
ATOM 4452 N N . PHE A 1 560 ? -8.547 2.219 -0.992 1 95.38 560 PHE A N 1
ATOM 4453 C CA . PHE A 1 560 ? -8.031 2.061 0.36 1 95.38 560 PHE A CA 1
ATOM 4454 C C . PHE A 1 560 ? -9.117 1.562 1.306 1 95.38 560 PHE A C 1
ATOM 4456 O O . PHE A 1 560 ? -10.188 2.158 1.396 1 95.38 560 PHE A O 1
ATOM 4463 N N . VAL A 1 561 ? -8.953 0.474 1.965 1 96.44 561 VAL A N 1
ATOM 4464 C CA . VAL A 1 561 ? -9.859 -0.041 2.984 1 96.44 561 VAL A CA 1
ATOM 4465 C C . VAL A 1 561 ? -9.094 -0.308 4.273 1 96.44 561 VAL A C 1
ATOM 4467 O O . VAL A 1 561 ? -8.508 -1.38 4.445 1 96.44 561 VAL A O 1
ATOM 4470 N N . ASP A 1 562 ? -9.133 0.605 5.207 1 97.25 562 ASP A N 1
ATOM 4471 C CA . ASP A 1 562 ? -8.391 0.525 6.465 1 97.25 562 ASP A CA 1
ATOM 4472 C C . ASP A 1 562 ? -8.68 1.733 7.352 1 97.25 562 ASP A C 1
ATOM 4474 O O . ASP A 1 562 ? -9.492 2.592 6.996 1 97.25 562 ASP A O 1
ATOM 4478 N N . VAL A 1 563 ? -8.062 1.731 8.547 1 97.94 563 VAL A N 1
ATOM 4479 C CA . VAL A 1 563 ? -8.039 2.904 9.414 1 97.94 563 VAL A CA 1
ATOM 4480 C C . VAL A 1 563 ? -7 3.902 8.906 1 97.94 563 VAL A C 1
ATOM 4482 O O . VAL A 1 563 ? -5.867 3.525 8.602 1 97.94 563 VAL A O 1
ATOM 4485 N N . ILE A 1 564 ? -7.367 5.145 8.773 1 98.31 564 ILE A N 1
ATOM 4486 C CA . ILE A 1 564 ? -6.504 6.145 8.156 1 98.31 564 ILE A CA 1
ATOM 4487 C C . ILE A 1 564 ? -5.359 6.492 9.109 1 98.31 564 ILE A C 1
ATOM 4489 O O . ILE A 1 564 ? -4.191 6.48 8.711 1 98.31 564 ILE A O 1
ATOM 4493 N N . TYR A 1 565 ? -5.684 6.797 10.359 1 98.56 565 TYR A N 1
ATOM 4494 C CA . TYR A 1 565 ? -4.684 7.227 11.336 1 98.56 565 TYR A CA 1
ATOM 4495 C C . TYR A 1 565 ? -4.238 6.059 12.211 1 98.56 565 TYR A C 1
ATOM 4497 O O . TYR A 1 565 ? -4.996 5.59 13.062 1 98.56 565 TYR A O 1
ATOM 4505 N N . GLN A 1 566 ? -3.055 5.617 12 1 98.25 566 GLN A N 1
ATOM 4506 C CA . GLN A 1 566 ? -2.445 4.531 12.758 1 98.25 566 GLN A CA 1
ATOM 4507 C C . GLN A 1 566 ? -1.021 4.883 13.18 1 98.25 566 GLN A C 1
ATOM 4509 O O . GLN A 1 566 ? -0.349 5.668 12.508 1 98.25 566 GLN A O 1
ATOM 4514 N N . ASN A 1 567 ? -0.568 4.328 14.305 1 98.44 567 ASN A N 1
ATOM 4515 C CA . ASN A 1 567 ? 0.774 4.609 14.805 1 98.44 567 ASN A CA 1
ATOM 4516 C C . ASN A 1 567 ? 1.803 3.65 14.211 1 98.44 567 ASN A C 1
ATOM 4518 O O . ASN A 1 567 ? 2.424 2.877 14.945 1 98.44 567 ASN A O 1
ATOM 4522 N N . LYS A 1 568 ? 1.986 3.77 12.898 1 97.75 568 LYS A N 1
ATOM 4523 C CA . LYS A 1 568 ? 2.924 2.916 12.18 1 97.75 568 LYS A CA 1
ATOM 4524 C C . LYS A 1 568 ? 3.51 3.643 10.969 1 97.75 568 LYS A C 1
ATOM 4526 O O . LYS A 1 568 ? 3 4.688 10.562 1 97.75 568 LYS A O 1
ATOM 4531 N N . PRO A 1 569 ? 4.555 3.119 10.367 1 97.06 569 PRO A N 1
ATOM 4532 C CA . PRO A 1 569 ? 5.262 3.842 9.305 1 97.06 569 PRO A CA 1
ATOM 4533 C C . PRO A 1 569 ? 4.418 4.02 8.047 1 97.06 569 PRO A C 1
ATOM 4535 O O . PRO A 1 569 ? 4.586 5.004 7.32 1 97.06 569 PRO A O 1
ATOM 4538 N N . ASP A 1 570 ? 3.555 3.064 7.727 1 95.38 570 ASP A N 1
ATOM 4539 C CA . ASP A 1 570 ? 2.756 3.139 6.508 1 95.38 570 ASP A CA 1
ATOM 4540 C C . ASP A 1 570 ? 1.307 3.506 6.82 1 95.38 570 ASP A C 1
ATOM 4542 O O . ASP A 1 570 ? 0.378 2.941 6.238 1 95.38 570 ASP A O 1
ATOM 4546 N N . THR A 1 571 ? 1.144 4.453 7.73 1 96.38 571 THR A N 1
ATOM 4547 C CA . THR A 1 571 ? -0.175 4.992 8.039 1 96.38 571 THR A CA 1
ATOM 4548 C C . THR A 1 571 ? -0.729 5.785 6.859 1 96.38 571 THR A C 1
ATOM 4550 O O . THR A 1 571 ? -0.123 5.812 5.789 1 96.38 571 THR A O 1
ATOM 4553 N N . TYR A 1 572 ? -1.95 6.402 6.992 1 96.69 572 TYR A N 1
ATOM 4554 C CA . TYR A 1 572 ? -2.58 7.297 6.023 1 96.69 572 TYR A CA 1
ATOM 4555 C C . TYR A 1 572 ? -2.969 6.543 4.758 1 96.69 572 TYR A C 1
ATOM 4557 O O . TYR A 1 572 ? -2.557 5.398 4.559 1 96.69 572 TYR A O 1
ATOM 4565 N N . VAL A 1 573 ? -3.758 7.129 3.967 1 95.69 573 VAL A N 1
ATOM 4566 C CA . VAL A 1 573 ? -4.109 6.668 2.627 1 95.69 573 VAL A CA 1
ATOM 4567 C C . VAL A 1 573 ? -2.891 6.773 1.71 1 95.69 573 VAL A C 1
ATOM 4569 O O . VAL A 1 573 ? -2.072 7.684 1.857 1 95.69 573 VAL A O 1
ATOM 4572 N N . ARG A 1 574 ? -2.777 5.84 0.827 1 90.88 574 ARG A N 1
ATOM 4573 C CA . ARG A 1 574 ? -1.696 5.93 -0.151 1 90.88 574 ARG A CA 1
ATOM 4574 C C . ARG A 1 574 ? -1.721 7.273 -0.873 1 90.88 574 ARG A C 1
ATOM 4576 O O . ARG A 1 574 ? -2.785 7.746 -1.276 1 90.88 574 ARG A O 1
ATOM 4583 N N . THR A 1 575 ? -0.589 7.934 -0.999 1 90.44 575 THR A N 1
ATOM 4584 C CA . THR A 1 575 ? -0.31 9.211 -1.647 1 90.44 575 THR A CA 1
ATOM 4585 C C . THR A 1 575 ? -0.808 10.375 -0.792 1 90.44 575 THR A C 1
ATOM 4587 O O . THR A 1 575 ? -0.699 11.531 -1.189 1 90.44 575 THR A O 1
ATOM 4590 N N . MET A 1 576 ? -1.436 10.086 0.411 1 94.44 576 MET A N 1
ATOM 4591 C CA . MET A 1 576 ? -1.868 11.125 1.344 1 94.44 576 MET A CA 1
ATOM 4592 C C . MET A 1 576 ? -0.673 11.75 2.055 1 94.44 576 MET A C 1
ATOM 4594 O O . MET A 1 576 ? 0.175 11.039 2.596 1 94.44 576 MET A O 1
ATOM 4598 N N . ASP A 1 577 ? -0.571 13.062 1.967 1 95.5 577 ASP A N 1
ATOM 4599 C CA . ASP A 1 577 ? 0.448 13.797 2.707 1 95.5 577 ASP A CA 1
ATOM 4600 C C . ASP A 1 577 ? -0.093 14.281 4.051 1 95.5 577 ASP A C 1
ATOM 4602 O O . ASP A 1 577 ? -1.294 14.523 4.191 1 95.5 577 ASP A O 1
ATOM 4606 N N . ASP A 1 578 ? 0.786 14.398 5.035 1 97.31 578 ASP A N 1
ATOM 4607 C CA . ASP A 1 578 ? 0.401 15.062 6.277 1 97.31 578 ASP A CA 1
ATOM 4608 C C . ASP A 1 578 ? 0.181 16.562 6.055 1 97.31 578 ASP A C 1
ATOM 4610 O O . ASP A 1 578 ? -0.597 17.188 6.773 1 97.31 578 ASP A O 1
ATOM 4614 N N . ASP A 1 579 ? 0.94 17.078 5.039 1 96.19 579 ASP A N 1
ATOM 4615 C CA . ASP A 1 579 ? 0.819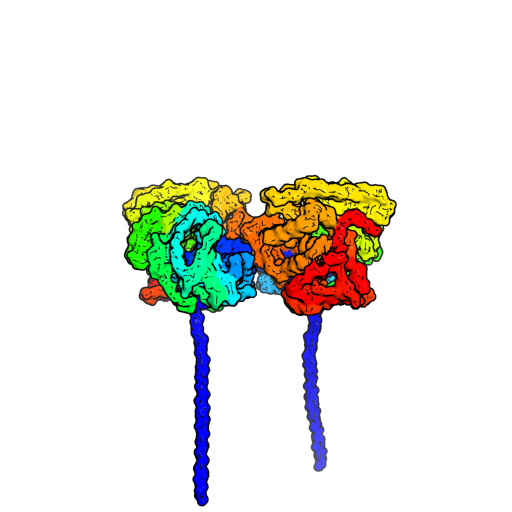 18.469 4.598 1 96.19 579 ASP A CA 1
ATOM 4616 C C . ASP A 1 579 ? 1.167 19.438 5.723 1 96.19 579 ASP A C 1
ATOM 4618 O O . ASP A 1 579 ? 0.367 20.312 6.07 1 96.19 579 ASP A O 1
ATOM 4622 N N . ALA A 1 580 ? 2.389 19.297 6.262 1 97.06 580 ALA A N 1
ATOM 4623 C CA . ALA A 1 580 ? 2.963 20.172 7.289 1 97.06 580 ALA A CA 1
ATOM 4624 C C . ALA A 1 580 ? 2.055 20.25 8.516 1 97.06 580 ALA A C 1
ATOM 4626 O O . ALA A 1 580 ? 1.754 21.328 9.008 1 97.06 580 ALA A O 1
ATOM 4627 N N . GLY A 1 581 ? 1.498 19.125 8.938 1 97.88 581 GLY A N 1
ATOM 4628 C CA . GLY A 1 581 ? 0.72 19.047 10.164 1 97.88 581 GLY A CA 1
ATOM 4629 C C . GLY A 1 581 ? -0.77 19.219 9.938 1 97.88 581 GLY A C 1
ATOM 4630 O O . GLY A 1 581 ? -1.56 19.141 10.875 1 97.88 581 GLY A O 1
ATOM 4631 N N . ALA A 1 582 ? -1.235 19.469 8.711 1 98.25 582 ALA A N 1
ATOM 4632 C CA . ALA A 1 582 ? -2.652 19.688 8.438 1 98.25 582 ALA A CA 1
ATOM 4633 C C . ALA A 1 582 ? -3.488 18.484 8.836 1 98.25 582 ALA A C 1
ATOM 4635 O O . ALA A 1 582 ? -4.48 18.609 9.555 1 98.25 582 ALA A O 1
ATOM 4636 N N . MET A 1 583 ? -3.072 17.312 8.336 1 98.38 583 MET A N 1
ATOM 4637 C CA . MET A 1 583 ? -3.84 16.094 8.609 1 98.38 583 MET A CA 1
ATOM 4638 C C . MET A 1 583 ? -3.674 15.656 10.055 1 98.38 583 MET A C 1
ATOM 4640 O O . MET A 1 583 ? -4.625 15.18 10.68 1 98.38 583 MET A O 1
ATOM 4644 N N . SER A 1 584 ? -2.445 15.82 10.602 1 98.69 584 SER A N 1
ATOM 4645 C CA . SER A 1 584 ? -2.205 15.547 12.016 1 98.69 584 SER A CA 1
ATOM 4646 C C . SER A 1 584 ? -3.1 16.406 12.898 1 98.69 584 SER A C 1
ATOM 4648 O O . SER A 1 584 ? -3.699 15.914 13.859 1 98.69 584 SER A O 1
ATOM 4650 N N . ALA A 1 585 ? -3.197 17.641 12.555 1 98.81 585 ALA A N 1
ATOM 4651 C CA . ALA A 1 585 ? -4.008 18.562 13.344 1 98.81 585 ALA A CA 1
ATOM 4652 C C . ALA A 1 585 ? -5.488 18.234 13.234 1 98.81 585 ALA A C 1
ATOM 4654 O O . ALA A 1 585 ? -6.242 18.406 14.203 1 98.81 585 ALA A O 1
ATOM 4655 N N . TRP A 1 586 ? -5.91 17.781 12.047 1 98.81 586 TRP A N 1
ATOM 4656 C CA . TRP A 1 586 ? -7.293 17.328 11.898 1 98.81 586 TRP A CA 1
ATOM 4657 C C . TRP A 1 586 ? -7.629 16.266 12.938 1 98.81 586 TRP A C 1
ATOM 4659 O O . TRP A 1 586 ? -8.656 16.344 13.609 1 98.81 586 TRP A O 1
ATOM 4669 N N . PHE A 1 587 ? -6.773 15.297 13.062 1 98.81 587 PHE A N 1
ATOM 4670 C CA . PHE A 1 587 ? -6.977 14.227 14.039 1 98.81 587 PHE A CA 1
ATOM 4671 C C . PHE A 1 587 ? -7 14.789 15.461 1 98.81 587 PHE A C 1
ATOM 4673 O O . PHE A 1 587 ? -7.832 14.391 16.281 1 98.81 587 PHE A O 1
ATOM 4680 N N . VAL A 1 588 ? -6.043 15.664 15.773 1 98.94 588 VAL A N 1
ATOM 4681 C CA . VAL A 1 588 ? -5.949 16.234 17.109 1 98.94 588 VAL A CA 1
ATOM 4682 C C . VAL A 1 588 ? -7.254 16.953 17.469 1 98.94 588 VAL A C 1
ATOM 4684 O O . VAL A 1 588 ? -7.789 16.781 18.562 1 98.94 588 VAL A O 1
ATOM 4687 N N . PHE A 1 589 ? -7.809 17.719 16.531 1 98.88 589 PHE A N 1
ATOM 4688 C CA . PHE A 1 589 ? -9.086 18.391 16.75 1 98.88 589 PHE A CA 1
ATOM 4689 C C . PHE A 1 589 ? -10.195 17.375 16.984 1 98.88 589 PHE A C 1
ATOM 4691 O O . PHE A 1 589 ? -10.945 17.484 17.953 1 98.88 589 PHE A O 1
ATOM 4698 N N . ALA A 1 590 ? -10.258 16.406 16.109 1 98.75 590 ALA A N 1
ATOM 4699 C CA . ALA A 1 590 ? -11.289 15.383 16.25 1 98.75 590 ALA A CA 1
ATOM 4700 C C . ALA A 1 590 ? -11.195 14.703 17.609 1 98.75 590 ALA A C 1
ATOM 4702 O O . ALA A 1 590 ? -12.211 14.484 18.281 1 98.75 590 ALA A O 1
ATOM 4703 N N . ALA A 1 591 ? -9.977 14.43 18.031 1 98.81 591 ALA A N 1
ATOM 4704 C CA . ALA A 1 591 ? -9.719 13.719 19.266 1 98.81 591 ALA A CA 1
ATOM 4705 C C . ALA A 1 591 ? -10.117 14.555 20.484 1 98.81 591 ALA A C 1
ATOM 4707 O O . ALA A 1 591 ? -10.547 14.016 21.5 1 98.81 591 ALA A O 1
ATOM 4708 N N . 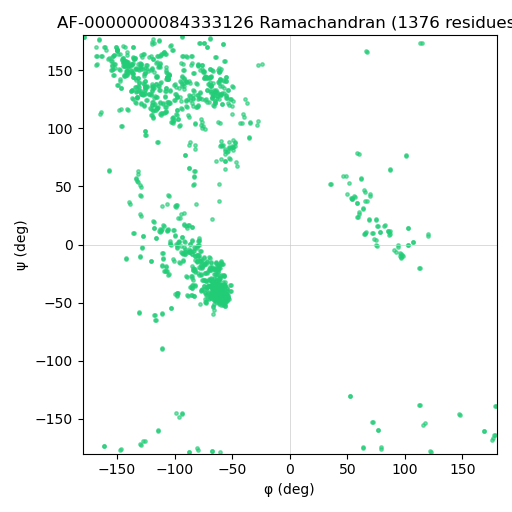CYS A 1 592 ? -9.977 15.828 20.328 1 98.75 592 CYS A N 1
ATOM 4709 C CA . CYS A 1 592 ? -10.281 16.734 21.438 1 98.75 592 CYS A CA 1
ATOM 4710 C C . CYS A 1 592 ? -11.773 17.047 21.5 1 98.75 592 CYS A C 1
ATOM 4712 O O . CYS A 1 592 ? -12.266 17.547 22.5 1 98.75 592 CYS A O 1
ATOM 4714 N N . GLY A 1 593 ? -12.477 16.891 20.422 1 98.69 593 GLY A N 1
ATOM 4715 C CA . GLY A 1 593 ? -13.922 16.984 20.453 1 98.69 593 GLY A CA 1
ATOM 4716 C C . GLY A 1 593 ? -14.438 18.312 19.906 1 98.69 593 GLY A C 1
ATOM 4717 O O . GLY A 1 593 ? -15.586 18.688 20.156 1 98.69 593 GLY A O 1
ATOM 4718 N N . PHE A 1 594 ? -13.617 19.078 19.234 1 98.62 594 PHE A N 1
ATOM 4719 C CA . PHE A 1 594 ? -14.07 20.297 18.562 1 98.62 594 PHE A CA 1
ATOM 4720 C C . PHE A 1 594 ? -13.156 20.641 17.391 1 98.62 594 PHE A C 1
ATOM 4722 O O . PHE A 1 594 ? -11.977 20.281 17.391 1 98.62 594 PHE A O 1
ATOM 4729 N N . SER A 1 595 ? -13.648 21.281 16.344 1 98.62 595 SER A N 1
ATOM 4730 C CA . SER A 1 595 ? -12.922 21.656 15.141 1 98.62 595 SER A CA 1
ATOM 4731 C C . SER A 1 595 ? -13.391 23.016 14.617 1 98.62 595 SER A C 1
ATOM 4733 O O . SER A 1 595 ? -14.539 23.391 14.828 1 98.62 595 SER A O 1
ATOM 4735 N N . PRO A 1 596 ? -12.523 23.688 13.93 1 98.31 596 PRO A N 1
ATOM 4736 C CA . PRO A 1 596 ? -12.93 24.984 13.391 1 98.31 596 PRO A CA 1
ATOM 4737 C C . PRO A 1 596 ? -14.156 24.891 12.484 1 98.31 596 PRO A C 1
ATOM 4739 O O . PRO A 1 596 ? -14.188 24.047 11.57 1 98.31 596 PRO A O 1
ATOM 4742 N N . ALA A 1 597 ? -15.109 25.766 12.781 1 97.81 597 ALA A N 1
ATOM 4743 C CA . ALA A 1 597 ? -16.312 25.781 11.953 1 97.81 597 ALA A CA 1
ATOM 4744 C C . ALA A 1 597 ? -16.047 26.484 10.625 1 97.81 597 ALA A C 1
ATOM 4746 O O . ALA A 1 597 ? -16.5 26.016 9.57 1 97.81 597 ALA A O 1
ATOM 4747 N N . CYS A 1 598 ? -15.297 27.547 10.672 1 96.69 598 CYS A N 1
ATOM 4748 C CA . CYS A 1 598 ? -14.891 28.359 9.531 1 96.69 598 CYS A CA 1
ATOM 4749 C C . CYS A 1 598 ? -13.719 29.266 9.898 1 96.69 598 CYS A C 1
ATOM 4751 O O . CYS A 1 598 ? -13.875 30.188 10.688 1 96.69 598 CYS A O 1
ATOM 4753 N N . VAL A 1 599 ? -12.602 29.031 9.305 1 97.81 599 VAL A N 1
ATOM 4754 C CA . VAL A 1 599 ? -11.469 29.906 9.555 1 97.81 599 VAL A CA 1
ATOM 4755 C C . VAL A 1 599 ? -11.82 31.328 9.117 1 97.81 599 VAL A C 1
ATOM 4757 O O . VAL A 1 599 ? -12.289 31.547 7.996 1 97.81 599 VAL A O 1
ATOM 4760 N N . GLY A 1 600 ? -11.633 32.25 9.898 1 97.81 600 GLY A N 1
ATOM 4761 C CA . GLY A 1 600 ? -12.125 33.625 9.734 1 97.81 600 GLY A CA 1
ATOM 4762 C C . GLY A 1 600 ? -13.164 34 10.766 1 97.81 600 GLY A C 1
ATOM 4763 O O . GLY A 1 600 ? -13.438 35.188 10.969 1 97.81 600 GLY A O 1
ATOM 4764 N N . TRP A 1 601 ? -13.758 33.031 11.352 1 97.19 601 TRP A N 1
ATOM 4765 C CA . TRP A 1 601 ? -14.625 33.188 12.516 1 97.19 601 TRP A CA 1
ATOM 4766 C C . TRP A 1 601 ? -14.078 32.406 13.703 1 97.19 601 TRP A C 1
ATOM 4768 O O . TRP A 1 601 ? -13.594 31.281 13.547 1 97.19 601 TRP A O 1
ATOM 4778 N N . PRO A 1 602 ? -14.102 32.969 14.906 1 97.81 602 PRO A N 1
ATOM 4779 C CA . PRO A 1 602 ? -13.523 32.312 16.078 1 97.81 602 PRO A CA 1
ATOM 4780 C C . PRO A 1 602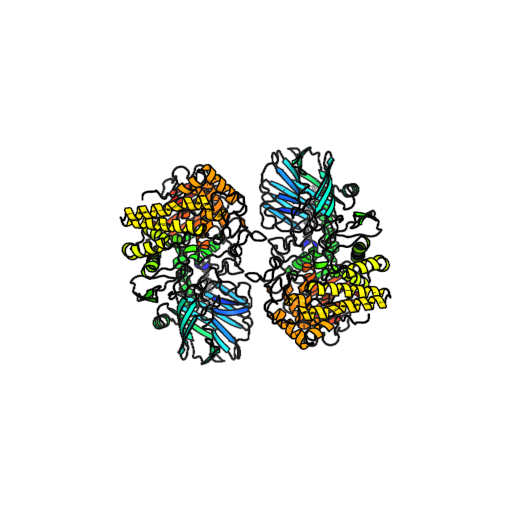 ? -14.484 31.312 16.719 1 97.81 602 PRO A C 1
ATOM 4782 O O . PRO A 1 602 ? -14.711 31.359 17.938 1 97.81 602 PRO A O 1
ATOM 4785 N N . VAL A 1 603 ? -15.055 30.375 15.906 1 98.06 603 VAL A N 1
ATOM 4786 C CA . VAL A 1 603 ? -16.094 29.438 16.312 1 98.06 603 VAL A CA 1
ATOM 4787 C C . VAL A 1 603 ? -15.648 28 15.992 1 98.06 603 VAL A C 1
ATOM 4789 O O . VAL A 1 603 ? -14.992 27.766 14.977 1 98.06 603 VAL A O 1
ATOM 4792 N N . TYR A 1 604 ? -15.953 27.062 16.906 1 98.62 604 TYR A N 1
ATOM 4793 C CA . TYR A 1 604 ? -15.633 25.641 16.75 1 98.62 604 TYR A CA 1
ATOM 4794 C C . TYR A 1 604 ? -16.875 24.781 16.875 1 98.62 604 TYR A C 1
ATOM 4796 O O . TYR A 1 604 ? -17.719 25.031 17.75 1 98.62 604 TYR A O 1
ATOM 4804 N N . TYR A 1 605 ? -17.031 23.812 16 1 98.62 605 TYR A N 1
ATOM 4805 C CA . TYR A 1 605 ? -18.094 22.812 16.125 1 98.62 605 TYR A CA 1
ATOM 4806 C C . TYR A 1 605 ? -17.688 21.688 17.062 1 98.62 605 TYR A C 1
ATOM 4808 O O . TYR A 1 605 ? -16.516 21.281 17.078 1 98.62 605 TYR A O 1
ATOM 4816 N N . LEU A 1 606 ? -18.641 21.156 17.75 1 98.62 606 LEU A N 1
ATOM 4817 C CA . LEU A 1 606 ? -18.375 20.094 18.719 1 98.62 606 LEU A CA 1
ATOM 4818 C C . LEU A 1 606 ? -18.562 18.719 18.078 1 98.62 606 LEU A C 1
ATOM 4820 O O . LEU A 1 606 ? -19.406 18.531 17.203 1 98.62 606 LEU A O 1
ATOM 4824 N N . ASN A 1 607 ? -17.797 17.719 18.422 1 98.5 607 ASN A N 1
ATOM 4825 C CA . ASN A 1 607 ? -17.969 16.281 18.266 1 98.5 607 ASN A CA 1
ATOM 4826 C C . ASN A 1 607 ? -17.578 15.516 19.516 1 98.5 607 ASN A C 1
ATOM 4828 O O . ASN A 1 607 ? -17.094 16.109 20.484 1 98.5 607 ASN A O 1
ATOM 4832 N N . ALA A 1 608 ? -17.875 14.227 19.594 1 98.44 608 ALA A N 1
ATOM 4833 C CA . ALA A 1 608 ? -17.453 13.406 20.734 1 98.44 608 ALA A CA 1
ATOM 4834 C C . ALA A 1 608 ? -15.945 13.234 20.781 1 98.44 608 ALA A C 1
ATOM 4836 O O . ALA A 1 608 ? -15.336 12.812 19.781 1 98.44 608 ALA A O 1
ATOM 4837 N N . PRO A 1 609 ? -15.273 13.562 21.906 1 98.62 609 PRO A N 1
ATOM 4838 C CA . PRO A 1 609 ? -13.828 13.336 22 1 98.62 609 PRO A CA 1
ATOM 4839 C C . PRO A 1 609 ? -13.453 11.859 21.938 1 98.62 609 PRO A C 1
ATOM 4841 O O . PRO A 1 609 ? -14.312 10.992 22.141 1 98.62 609 PRO A O 1
ATOM 4844 N N . LEU A 1 610 ? -12.203 11.562 21.641 1 98.56 610 LEU A N 1
ATOM 4845 C CA . LEU A 1 610 ? -11.727 10.195 21.516 1 98.56 610 LEU A CA 1
ATOM 4846 C C . LEU A 1 610 ? -11.07 9.727 22.812 1 98.56 610 LEU A C 1
ATOM 4848 O O . LEU A 1 610 ? -10.516 8.625 22.875 1 98.56 610 LEU A O 1
ATOM 4852 N N . PHE A 1 611 ? -11.07 10.617 23.875 1 98.38 611 PHE A N 1
ATOM 4853 C CA . PHE A 1 611 ? -10.469 10.344 25.172 1 98.38 611 PHE A CA 1
ATOM 4854 C C . PHE A 1 611 ? -11.453 10.617 26.297 1 98.38 611 PHE A C 1
ATOM 4856 O O . PHE A 1 611 ? -12.422 11.352 26.125 1 98.38 611 PHE A O 1
ATOM 4863 N N . ASN A 1 612 ? -11.203 10.078 27.484 1 97.38 612 ASN A N 1
ATOM 4864 C CA . ASN A 1 612 ? -12.039 10.312 28.656 1 97.38 612 ASN A CA 1
ATOM 4865 C C . ASN A 1 612 ? -11.805 11.695 29.25 1 97.38 612 ASN A C 1
ATOM 4867 O O . ASN A 1 612 ? -12.703 12.281 29.859 1 97.38 612 ASN A O 1
ATOM 4871 N N . HIS A 1 613 ? -10.617 12.102 29.062 1 98.38 613 HIS A N 1
ATOM 4872 C CA . HIS A 1 613 ? -10.234 13.398 29.594 1 98.38 613 HIS A CA 1
ATOM 4873 C C . HIS A 1 613 ? -9.219 14.094 28.703 1 98.38 613 HIS A C 1
ATOM 4875 O O . HIS A 1 613 ? -8.281 13.461 28.203 1 98.38 613 HIS A O 1
ATOM 4881 N N . VAL A 1 614 ? -9.422 15.352 28.438 1 98.75 614 VAL A N 1
ATOM 4882 C CA . VAL A 1 614 ? -8.5 16.219 27.719 1 98.75 614 VAL A CA 1
ATOM 4883 C C . VAL A 1 614 ? -8.281 17.5 28.516 1 98.75 614 VAL A C 1
ATOM 4885 O O . VAL A 1 614 ? -9.242 18.156 28.938 1 98.75 614 VAL A O 1
ATOM 4888 N N . GLN A 1 615 ? -7.059 17.844 28.719 1 98.75 615 GLN A N 1
ATOM 4889 C CA . GLN A 1 615 ? -6.742 19.047 29.469 1 98.75 615 GLN A CA 1
ATOM 4890 C C . GLN A 1 615 ? -5.801 19.953 28.672 1 98.75 615 GLN A C 1
ATOM 4892 O O . GLN A 1 615 ? -4.711 19.531 28.281 1 98.75 615 GLN A O 1
ATOM 4897 N N . PHE A 1 616 ? -6.25 21.141 28.375 1 98.56 616 PHE A N 1
ATOM 4898 C CA . PHE A 1 616 ? -5.398 22.203 27.844 1 98.56 616 PHE A CA 1
ATOM 4899 C C . PHE A 1 616 ? -4.816 23.031 28.969 1 98.56 616 PHE A C 1
ATOM 4901 O O . PHE A 1 616 ? -5.504 23.344 29.953 1 98.56 616 PHE A O 1
ATOM 4908 N N . LYS A 1 617 ? -3.566 23.391 28.828 1 96.94 617 LYS A N 1
ATOM 4909 C CA . LYS A 1 617 ? -2.891 24.234 29.812 1 96.94 617 LYS A CA 1
ATOM 4910 C C . LYS A 1 617 ? -2.1 25.344 29.109 1 96.94 617 LYS A C 1
ATOM 4912 O O . LYS A 1 617 ? -1.409 25.094 28.125 1 96.94 617 LYS A O 1
ATOM 4917 N N . TRP A 1 618 ? -2.25 26.5 29.672 1 96.06 618 TRP A N 1
ATOM 4918 C CA . TRP A 1 618 ? -1.528 27.641 29.109 1 96.06 618 TRP A CA 1
ATOM 4919 C C . TRP A 1 618 ? -0.597 28.25 30.141 1 96.06 618 TRP A C 1
ATOM 4921 O O . TRP A 1 618 ? -0.757 28.031 31.344 1 96.06 618 TRP A O 1
ATOM 4931 N N . PRO A 1 619 ? 0.385 29.047 29.75 1 90.62 619 PRO A N 1
ATOM 4932 C CA . PRO A 1 619 ? 1.373 29.625 30.656 1 90.62 619 PRO A CA 1
ATOM 4933 C C . PRO A 1 619 ? 0.753 30.609 31.641 1 90.62 619 PRO A C 1
ATOM 4935 O O . PRO A 1 619 ? 1.301 30.828 32.719 1 90.62 619 PRO A O 1
ATOM 4938 N N . ASN A 1 620 ? -0.353 31.156 31.391 1 92.06 620 ASN A N 1
ATOM 4939 C CA . ASN A 1 620 ? -0.988 32.125 32.281 1 92.06 620 ASN A CA 1
ATOM 4940 C C . ASN A 1 620 ? -1.693 31.406 33.438 1 92.06 620 ASN A C 1
ATOM 4942 O O . ASN A 1 620 ? -2.314 32.062 34.281 1 92.06 620 ASN A O 1
ATOM 4946 N N . GLY A 1 621 ? -1.621 30.094 33.438 1 93 621 GLY A N 1
ATOM 4947 C CA . GLY A 1 621 ? -2.15 29.344 34.562 1 93 621 GLY A CA 1
ATOM 4948 C C . GLY A 1 621 ? -3.557 28.828 34.312 1 93 621 GLY A C 1
ATOM 4949 O O . GLY A 1 621 ? -4.051 27.984 35.094 1 93 621 GLY A O 1
ATOM 4950 N N . LYS A 1 622 ? -4.152 29.297 33.281 1 95.75 622 LYS A N 1
ATOM 4951 C CA . LYS A 1 622 ? -5.496 28.812 32.969 1 95.75 622 LYS A CA 1
ATOM 4952 C C . LYS A 1 622 ? -5.445 27.422 32.344 1 95.75 622 LYS A C 1
ATOM 4954 O O . LYS A 1 622 ? -4.441 27.031 31.75 1 95.75 622 LYS A O 1
ATOM 4959 N N . SER A 1 623 ? -6.551 26.734 32.531 1 98.06 623 SER A N 1
ATOM 4960 C CA . SER A 1 623 ? -6.707 25.406 31.922 1 98.06 623 SER A CA 1
ATOM 4961 C C . SER A 1 623 ? -8.141 25.188 31.469 1 98.06 623 SER A C 1
ATOM 4963 O O . SER A 1 623 ? -9.078 25.75 32.031 1 98.06 623 SER A O 1
ATOM 4965 N N . PHE A 1 624 ? -8.281 24.531 30.438 1 98.62 624 PHE A N 1
ATOM 4966 C CA . PHE A 1 624 ? -9.57 24.078 29.938 1 98.62 624 PHE A CA 1
ATOM 4967 C C . PHE A 1 624 ? -9.656 22.547 29.969 1 98.62 624 PHE A C 1
ATOM 4969 O O . PHE A 1 624 ? -8.859 21.859 29.312 1 98.62 624 PHE A O 1
ATOM 4976 N N . ASN A 1 625 ? -10.625 22.031 30.766 1 98.69 625 ASN A N 1
ATOM 4977 C CA . ASN A 1 625 ? -10.766 20.594 30.984 1 98.69 625 ASN A CA 1
ATOM 4978 C C . ASN A 1 625 ? -12.008 20.047 30.281 1 98.69 625 ASN A C 1
ATOM 4980 O O . ASN A 1 625 ? -13.117 20.531 30.5 1 98.69 625 ASN A O 1
ATOM 4984 N N . ILE A 1 626 ? -11.82 19.047 29.516 1 98.88 626 ILE A N 1
ATOM 4985 C CA . ILE A 1 626 ? -12.922 18.328 28.859 1 98.88 626 ILE A CA 1
ATOM 4986 C C . ILE A 1 626 ? -13.062 16.938 29.453 1 98.88 626 ILE A C 1
ATOM 4988 O O . ILE A 1 626 ? -12.156 16.109 29.344 1 98.88 626 ILE A O 1
ATOM 4992 N N . ASP A 1 627 ? -14.133 16.672 30.125 1 98.81 627 ASP A N 1
ATOM 4993 C CA . ASP A 1 627 ? -14.453 15.367 30.672 1 98.81 627 ASP A CA 1
ATOM 4994 C C . ASP A 1 627 ? -15.586 14.703 29.891 1 98.81 627 ASP A C 1
ATOM 4996 O O . ASP A 1 627 ? -16.609 15.344 29.609 1 98.81 627 ASP A O 1
ATOM 5000 N N . VAL A 1 628 ? -15.375 13.477 29.547 1 98.75 628 VAL A N 1
ATOM 5001 C CA . VAL A 1 628 ? -16.359 12.742 28.766 1 98.75 628 VAL A CA 1
ATOM 5002 C C . VAL A 1 628 ? -17.062 11.711 29.641 1 98.75 628 VAL A C 1
ATOM 5004 O O . VAL A 1 628 ? -16.422 10.773 30.125 1 98.75 628 VAL A O 1
ATOM 5007 N N . LEU A 1 629 ? -18.312 11.898 29.859 1 98.44 629 LEU A N 1
ATOM 5008 C CA . LEU A 1 629 ? -19.125 10.938 30.609 1 98.44 629 LEU A CA 1
ATOM 5009 C C . LEU A 1 629 ? -19.672 9.844 29.703 1 98.44 629 LEU A C 1
ATOM 5011 O O . LEU A 1 629 ? -20.062 10.117 28.562 1 98.44 629 LEU A O 1
ATOM 5015 N N . ASN A 1 630 ? -19.672 8.586 30.188 1 97.75 630 ASN A N 1
ATOM 5016 C CA . ASN A 1 630 ? -20.094 7.395 29.453 1 97.75 630 ASN A CA 1
ATOM 5017 C C . ASN A 1 630 ? -19.141 7.098 28.297 1 97.75 630 ASN A C 1
ATOM 5019 O O . ASN A 1 630 ? -19.578 6.727 27.203 1 97.75 630 ASN A O 1
ATOM 5023 N N . TYR A 1 631 ? -17.938 7.34 28.594 1 96.94 631 TYR A N 1
ATOM 5024 C CA . TYR A 1 631 ? -16.938 7.113 27.562 1 96.94 631 TYR A CA 1
ATOM 5025 C C . TYR A 1 631 ? -16.875 5.637 27.172 1 96.94 631 TYR A C 1
ATOM 5027 O O . TYR A 1 631 ? -16.828 4.77 28.047 1 96.94 631 TYR A O 1
ATOM 5035 N N . ASP A 1 632 ? -16.969 5.414 25.969 1 94.69 632 ASP A N 1
ATOM 5036 C CA . ASP A 1 632 ? -16.75 4.129 25.312 1 94.69 632 ASP A CA 1
ATOM 5037 C C . ASP A 1 632 ? -16.188 4.32 23.906 1 94.69 632 ASP A C 1
ATOM 5039 O O . ASP A 1 632 ? -16.5 5.305 23.234 1 94.69 632 ASP A O 1
ATOM 5043 N N . GLU A 1 633 ? -15.414 3.344 23.453 1 92.06 633 GLU A N 1
ATOM 5044 C CA . GLU A 1 633 ? -14.758 3.475 22.156 1 92.06 633 GLU A CA 1
ATOM 5045 C C . GLU A 1 633 ? -15.781 3.617 21.047 1 92.06 633 GLU A C 1
ATOM 5047 O O . GLU A 1 633 ? -15.469 4.156 19.969 1 92.06 633 GLU A O 1
ATOM 5052 N N . HIS A 1 634 ? -16.984 3.227 21.281 1 91.5 634 HIS A N 1
ATOM 5053 C CA . HIS A 1 634 ? -17.969 3.217 20.203 1 91.5 634 HIS A CA 1
ATOM 5054 C C . HIS A 1 634 ? -19.031 4.281 20.438 1 91.5 634 HIS A C 1
ATOM 5056 O O . HIS A 1 634 ? -19.906 4.48 19.578 1 91.5 634 HIS A O 1
ATOM 5062 N N . ASN A 1 635 ? -19.062 4.98 21.594 1 97.19 635 ASN A N 1
ATOM 5063 C CA . ASN A 1 635 ? -19.984 6.082 21.828 1 97.19 635 ASN A CA 1
ATOM 5064 C C . ASN A 1 635 ? -19.562 7.348 21.094 1 97.19 635 ASN A C 1
ATOM 5066 O O . ASN A 1 635 ? -18.672 8.07 21.562 1 97.19 635 ASN A O 1
ATOM 5070 N N . LYS A 1 636 ? -20.188 7.617 20.016 1 98.06 636 LYS A N 1
ATOM 5071 C CA . LYS A 1 636 ? -19.672 8.672 19.141 1 98.06 636 LYS A CA 1
ATOM 5072 C C . LYS A 1 636 ? -20.656 9.828 19.047 1 98.06 636 LYS A C 1
ATOM 5074 O O . LYS A 1 636 ? -20.438 10.773 18.281 1 98.06 636 LYS A O 1
ATOM 5079 N N . TYR A 1 637 ? -21.781 9.82 19.828 1 98.62 637 TYR A N 1
ATOM 5080 C CA . TYR A 1 637 ? -22.781 10.875 19.75 1 98.62 637 TYR A CA 1
ATOM 5081 C C . TYR A 1 637 ? -22.859 11.656 21.062 1 98.62 637 TYR A C 1
ATOM 5083 O O . TYR A 1 637 ? -22.719 11.086 22.141 1 98.62 637 TYR A O 1
ATOM 5091 N N . ILE A 1 638 ? -23.094 12.945 20.969 1 98.56 638 ILE A N 1
ATOM 5092 C CA . ILE A 1 638 ? -23.25 13.812 22.125 1 98.56 638 ILE A CA 1
ATOM 5093 C C . ILE A 1 638 ? -24.703 13.805 22.594 1 98.56 638 ILE A C 1
ATOM 5095 O O . ILE A 1 638 ? -25.609 14.062 21.812 1 98.56 638 ILE A O 1
ATOM 5099 N N . LYS A 1 639 ? -24.844 13.547 23.875 1 97.81 639 LYS A N 1
ATOM 5100 C CA . LYS A 1 639 ? -26.156 13.578 24.5 1 97.81 639 LYS A CA 1
ATOM 5101 C C . LYS A 1 639 ? -26.406 14.922 25.188 1 97.81 639 LYS A C 1
ATOM 5103 O O . LYS A 1 639 ? -27.516 15.469 25.141 1 97.81 639 LYS A O 1
ATOM 5108 N N . SER A 1 640 ? -25.375 15.398 25.859 1 97.69 640 SER A N 1
ATOM 5109 C CA . SER A 1 640 ? -25.453 16.688 26.531 1 97.69 640 SER A CA 1
ATOM 5110 C C . SER A 1 640 ? -24.078 17.281 26.75 1 97.69 640 SER A C 1
ATOM 5112 O O . SER A 1 640 ? -23.062 16.562 26.719 1 97.69 640 SER A O 1
ATOM 5114 N N . VAL A 1 641 ? -24.094 18.641 26.969 1 98.44 641 VAL A N 1
ATOM 5115 C CA . VAL A 1 641 ? -22.859 19.375 27.219 1 98.44 641 VAL A CA 1
ATOM 5116 C C . VAL A 1 641 ? -23.078 20.391 28.344 1 98.44 641 VAL A C 1
ATOM 5118 O O . VAL A 1 641 ? -24.125 21.047 28.391 1 98.44 641 VAL A O 1
ATOM 5121 N N . ILE A 1 642 ? -22.141 20.406 29.312 1 98.62 642 ILE A N 1
ATOM 5122 C CA . ILE A 1 642 ? -22.125 21.406 30.375 1 98.62 642 ILE A CA 1
ATOM 5123 C C . ILE A 1 642 ? -20.844 22.219 30.297 1 98.62 642 ILE A C 1
ATOM 5125 O O . ILE A 1 642 ? -19.734 21.656 30.312 1 98.62 642 ILE A O 1
ATOM 5129 N N . LEU A 1 643 ? -20.984 23.5 30.125 1 98.5 643 LEU A N 1
ATOM 5130 C CA . LEU A 1 643 ? -19.844 24.422 30.125 1 98.5 643 LEU A CA 1
ATOM 5131 C C . LEU A 1 643 ? -19.844 25.266 31.391 1 98.5 643 LEU A C 1
ATOM 5133 O O . LEU A 1 643 ? -20.766 26.047 31.625 1 98.5 643 LEU A O 1
ATOM 5137 N N . ASN A 1 644 ? -18.812 25.031 32.219 1 98.12 644 ASN A N 1
ATOM 5138 C CA . ASN A 1 644 ? -18.656 25.766 33.469 1 98.12 644 ASN A CA 1
ATOM 5139 C C . ASN A 1 644 ? -19.922 25.688 34.344 1 98.12 644 ASN A C 1
ATOM 5141 O O . ASN A 1 644 ? -20.406 26.703 34.844 1 98.12 644 ASN A O 1
ATOM 5145 N N . GLY A 1 645 ? -20.484 24.594 34.344 1 97.81 645 GLY A N 1
ATOM 5146 C CA . GLY A 1 645 ? -21.609 24.328 35.219 1 97.81 645 GLY A CA 1
ATOM 5147 C C . GLY A 1 645 ? -22.953 24.625 34.562 1 97.81 645 GLY A C 1
ATOM 5148 O O . GLY A 1 645 ? -24 24.312 35.156 1 97.81 645 GLY A O 1
ATOM 5149 N N . LYS A 1 646 ? -22.969 25.172 33.406 1 97.88 646 LYS A N 1
ATOM 5150 C CA . LYS A 1 646 ? -24.203 25.516 32.75 1 97.88 646 LYS A CA 1
ATOM 5151 C C . LYS A 1 646 ? -24.438 24.641 31.516 1 97.88 646 LYS A C 1
ATOM 5153 O O . LYS A 1 646 ? -23.516 24.406 30.734 1 97.88 646 LYS A O 1
ATOM 5158 N N . LYS A 1 647 ? -25.672 24.25 31.344 1 96.81 647 LYS A N 1
ATOM 5159 C CA . LYS A 1 647 ? -26.016 23.453 30.172 1 96.81 647 LYS A CA 1
ATOM 5160 C C . LYS A 1 647 ? -25.812 24.25 28.891 1 96.81 647 LYS A C 1
ATOM 5162 O O . LYS A 1 647 ? -26.188 25.406 28.797 1 96.81 647 LYS A O 1
ATOM 5167 N N . LEU A 1 648 ? -25.156 23.625 27.953 1 95.94 648 LEU A N 1
ATOM 5168 C CA . LEU A 1 648 ? -24.906 24.234 26.656 1 95.94 648 LEU A CA 1
ATOM 5169 C C . LEU A 1 648 ? -25.875 23.688 25.609 1 95.94 648 LEU A C 1
ATOM 5171 O O . LEU A 1 648 ? -25.781 22.516 25.219 1 95.94 648 LEU A O 1
ATOM 5175 N N . ASN A 1 649 ? -26.828 24.406 25.094 1 91.94 649 ASN A N 1
ATOM 5176 C CA . ASN A 1 649 ? -27.812 23.969 24.109 1 91.94 649 ASN A CA 1
ATOM 5177 C C . ASN A 1 649 ? -27.406 24.375 22.688 1 91.94 649 ASN A C 1
ATOM 5179 O O . ASN A 1 649 ? -28.25 24.844 21.922 1 91.94 649 ASN A O 1
ATOM 5183 N N . ARG A 1 650 ? -26.156 24.375 22.453 1 95.88 650 ARG A N 1
ATOM 5184 C CA . ARG A 1 650 ? -25.609 24.625 21.125 1 95.88 650 ARG A CA 1
ATOM 5185 C C . ARG A 1 650 ? -24.469 23.656 20.812 1 95.88 650 ARG A C 1
ATOM 5187 O O . ARG A 1 650 ? -23.859 23.094 21.719 1 95.88 650 ARG A O 1
ATOM 5194 N N . ASN A 1 651 ? -24.25 23.422 19.578 1 96.75 651 ASN A N 1
ATOM 5195 C CA . ASN A 1 651 ? -23.234 22.469 19.125 1 96.75 651 ASN A CA 1
ATOM 5196 C C . ASN A 1 651 ? -21.922 23.172 18.797 1 96.75 651 ASN A C 1
ATOM 5198 O O . ASN A 1 651 ? -21.172 22.703 17.938 1 96.75 651 ASN A O 1
ATOM 5202 N N . TRP A 1 652 ? -21.656 24.312 19.328 1 98.12 652 TRP A N 1
ATOM 5203 C CA . TRP A 1 652 ? -20.469 25.078 19 1 98.12 652 TRP A CA 1
ATOM 5204 C C . TRP A 1 652 ? -19.938 25.828 20.219 1 98.12 652 TRP A C 1
ATOM 5206 O O . TRP A 1 652 ? -20.672 26.016 21.203 1 98.12 652 TRP A O 1
ATOM 5216 N N . LEU A 1 653 ? -18.641 26.156 20.188 1 98.31 653 LEU A N 1
ATOM 5217 C CA . LEU A 1 653 ? -17.922 26.984 21.156 1 98.31 653 LEU A CA 1
ATOM 5218 C C . LEU A 1 653 ? -17.219 28.141 20.484 1 98.31 653 LEU A C 1
ATOM 5220 O O . LEU A 1 653 ? -16.906 28.078 19.281 1 98.31 653 LEU A O 1
ATOM 5224 N N . THR A 1 654 ? -17.016 29.172 21.25 1 98.06 654 THR A N 1
ATOM 5225 C CA . THR A 1 654 ? -16.172 30.25 20.75 1 98.06 654 THR A CA 1
ATOM 5226 C C . THR A 1 654 ? -14.719 30.047 21.188 1 98.06 654 THR A C 1
ATOM 5228 O O . THR A 1 654 ? -14.461 29.344 22.156 1 98.06 654 THR A O 1
ATOM 5231 N N . HIS A 1 655 ? -13.852 30.625 20.422 1 98.31 655 HIS A N 1
ATOM 5232 C CA . HIS A 1 655 ? -12.438 30.625 20.781 1 98.31 655 HIS A CA 1
ATOM 5233 C C . HIS A 1 655 ? -12.227 31.203 22.172 1 98.31 655 HIS A C 1
ATOM 5235 O O . HIS A 1 655 ? -11.453 30.656 22.969 1 98.31 655 HIS A O 1
ATOM 5241 N N . GLN A 1 656 ? -12.922 32.219 22.5 1 97.38 656 GLN A N 1
ATOM 5242 C CA . GLN A 1 656 ? -12.812 32.875 23.797 1 97.38 656 GLN A CA 1
ATOM 5243 C C . GLN A 1 656 ? -13.258 31.969 24.922 1 97.38 656 GLN A C 1
ATOM 5245 O O . GLN A 1 656 ? -12.641 31.938 25.984 1 97.38 656 GLN A O 1
ATOM 5250 N N . GLU A 1 657 ? -14.344 31.234 24.703 1 97.94 657 GLU A N 1
ATOM 5251 C CA . GLU A 1 657 ? -14.828 30.312 25.719 1 97.94 657 GLU A CA 1
ATOM 5252 C C . GLU A 1 657 ? -13.773 29.25 26.047 1 97.94 657 GLU A C 1
ATOM 5254 O O . GLU A 1 657 ? -13.656 28.828 27.203 1 97.94 657 GLU A O 1
ATOM 5259 N N . ILE A 1 658 ? -13.016 28.828 25.109 1 98.25 658 ILE A N 1
ATOM 5260 C CA . ILE A 1 658 ? -11.969 27.844 25.312 1 98.25 658 ILE A CA 1
ATOM 5261 C C . ILE A 1 658 ? -10.789 28.469 26.047 1 98.25 658 ILE A C 1
ATOM 5263 O O . ILE A 1 658 ? -10.352 27.953 27.078 1 98.25 658 ILE A O 1
ATOM 5267 N N . LEU A 1 659 ? -10.352 29.609 25.641 1 96.94 659 LEU A N 1
ATOM 5268 C CA . LEU A 1 659 ? -9.133 30.219 26.156 1 96.94 659 LEU A CA 1
ATOM 5269 C C . LEU A 1 659 ? -9.375 30.812 27.547 1 96.94 659 LEU A C 1
ATOM 5271 O O . LEU A 1 659 ? -8.43 31.094 28.281 1 96.94 659 LEU A O 1
ATOM 5275 N N . GLN A 1 660 ? -10.617 31.016 27.875 1 96 660 GLN A N 1
ATOM 5276 C CA . GLN A 1 660 ? -10.953 31.5 29.203 1 96 660 GLN A CA 1
ATOM 5277 C C . GLN A 1 660 ? -10.805 30.391 30.25 1 96 660 GLN A C 1
ATOM 5279 O O . GLN A 1 660 ? -10.781 30.656 31.453 1 96 660 GLN A O 1
ATOM 5284 N N . GLY A 1 661 ? -10.648 29.188 29.781 1 97.19 661 GLY A N 1
ATOM 5285 C CA . GLY A 1 661 ? -10.516 28.047 30.672 1 97.19 661 GLY A CA 1
ATOM 5286 C C . GLY A 1 661 ? -11.836 27.562 31.234 1 97.19 661 GLY A C 1
ATOM 5287 O O . GLY A 1 661 ? -12.898 28.031 30.828 1 97.19 661 GLY A O 1
ATOM 5288 N N . GLY A 1 662 ? -11.742 26.625 32.125 1 98.12 662 GLY A N 1
ATOM 5289 C CA . GLY A 1 662 ? -12.93 26.062 32.719 1 98.12 662 GLY A CA 1
ATOM 5290 C C . GLY A 1 662 ? -13.133 24.594 32.406 1 98.12 662 GLY A C 1
ATOM 5291 O O . GLY A 1 662 ? -12.164 23.844 32.281 1 98.12 662 GLY A O 1
ATOM 5292 N N . SER A 1 663 ? -14.383 24.312 32.5 1 98.56 663 SER A N 1
ATOM 5293 C CA . SER A 1 663 ? -14.711 22.891 32.375 1 98.56 663 SER A CA 1
ATOM 5294 C C . SER A 1 663 ? -15.812 22.656 31.344 1 98.56 663 SER A C 1
ATOM 5296 O O . SER A 1 663 ? -16.812 23.375 31.328 1 98.56 663 SER A O 1
ATOM 5298 N N . LEU A 1 664 ? -15.547 21.719 30.5 1 98.81 664 LEU A N 1
ATOM 5299 C CA . LEU A 1 664 ? -16.531 21.203 29.547 1 98.81 664 LEU A CA 1
ATOM 5300 C C . LEU A 1 664 ? -16.812 19.734 29.812 1 98.81 664 LEU A C 1
ATOM 5302 O O . LEU A 1 664 ? -15.906 18.906 29.734 1 98.81 664 LEU A O 1
ATOM 5306 N N . ILE A 1 665 ? -18.016 19.422 30.188 1 98.81 665 ILE A N 1
ATOM 5307 C CA . ILE A 1 665 ? -18.422 18.031 30.391 1 98.81 665 ILE A CA 1
ATOM 5308 C C . ILE A 1 665 ? -19.297 17.594 29.234 1 98.81 665 ILE A C 1
ATOM 5310 O O . ILE A 1 665 ? -20.344 18.188 28.969 1 98.81 665 ILE A O 1
ATOM 5314 N N . ILE A 1 666 ? -18.953 16.594 28.531 1 98.75 666 ILE A N 1
ATOM 5315 C CA . ILE A 1 666 ? -19.703 16.047 27.406 1 98.75 666 ILE A CA 1
ATOM 5316 C C . ILE A 1 666 ? -20.188 14.633 27.734 1 98.75 666 ILE A C 1
ATOM 5318 O O . ILE A 1 666 ? -19.375 13.742 28 1 98.75 666 ILE A O 1
ATOM 5322 N N . THR A 1 667 ? -21.422 14.43 27.766 1 98.69 667 THR A N 1
ATOM 5323 C CA . THR A 1 667 ? -21.984 13.094 27.891 1 98.69 667 THR A CA 1
ATOM 5324 C C . THR A 1 667 ? -22.219 12.477 26.5 1 98.69 667 THR A C 1
ATOM 5326 O O . THR A 1 667 ? -22.906 13.07 25.672 1 98.69 667 THR A O 1
ATOM 5329 N N . VAL A 1 668 ? -21.641 11.312 26.281 1 98.56 668 VAL A N 1
ATOM 5330 C CA . VAL A 1 668 ? -21.734 10.711 24.953 1 98.56 668 VAL A CA 1
ATOM 5331 C C . VAL A 1 668 ? -22.609 9.461 25.016 1 98.56 668 VAL A C 1
ATOM 5333 O O . VAL A 1 668 ? -22.922 8.969 26.094 1 98.56 668 VAL A O 1
ATOM 5336 N N . SER A 1 669 ? -23.047 9 23.844 1 98.19 669 SER A N 1
ATOM 5337 C CA . SER A 1 669 ? -23.938 7.848 23.719 1 98.19 669 SER A CA 1
ATOM 5338 C C . SER A 1 669 ? -23.672 7.078 22.438 1 98.19 669 SER A C 1
ATOM 5340 O O . SER A 1 669 ? -23.016 7.582 21.516 1 98.19 669 SER A O 1
ATOM 5342 N N . ALA A 1 670 ? -24.188 5.824 22.391 1 96.44 670 ALA A N 1
ATOM 5343 C CA . ALA A 1 670 ? -24.078 4.973 21.203 1 96.44 670 ALA A CA 1
ATOM 5344 C C . ALA A 1 670 ? -25.125 5.355 20.156 1 96.44 670 ALA A C 1
ATOM 5346 O O . ALA A 1 670 ? -24.922 5.129 18.969 1 96.44 670 ALA A O 1
ATOM 5347 N N . GLN A 1 671 ? -26.172 5.93 20.625 1 96.94 671 GLN A N 1
ATOM 5348 C CA . GLN A 1 671 ? -27.25 6.352 19.734 1 96.94 671 GLN A CA 1
ATOM 5349 C C . GLN A 1 671 ? -27.281 7.871 19.594 1 96.94 671 GLN A C 1
ATOM 5351 O O . GLN A 1 671 ? -27.031 8.594 20.547 1 96.94 671 GLN A O 1
ATOM 5356 N N . PRO A 1 672 ? -27.688 8.289 18.453 1 97.69 672 PRO A N 1
ATOM 5357 C CA . PRO A 1 672 ? -27.703 9.742 18.25 1 97.69 672 PRO A CA 1
ATOM 5358 C C . PRO A 1 672 ? -28.797 10.43 19.062 1 97.69 672 PRO A C 1
ATOM 5360 O O . PRO A 1 672 ? -29.891 9.883 19.219 1 97.69 672 PRO A O 1
ATOM 5363 N N . ASP A 1 673 ? -28.5 11.547 19.656 1 96.5 673 ASP A N 1
ATOM 5364 C CA . ASP A 1 673 ? -29.516 12.469 20.141 1 96.5 673 ASP A CA 1
ATOM 5365 C C . ASP A 1 673 ? -29.938 13.453 19.062 1 96.5 673 ASP A C 1
ATOM 5367 O O . ASP A 1 673 ? -29.219 14.406 18.766 1 96.5 673 ASP A O 1
ATOM 5371 N N . LYS A 1 674 ? -31.109 13.344 18.562 1 95.94 674 LYS A N 1
ATOM 5372 C CA . LYS A 1 674 ? -31.547 14.102 17.406 1 95.94 674 LYS A CA 1
ATOM 5373 C C . LYS A 1 674 ? -31.953 15.523 17.797 1 95.94 674 LYS A C 1
ATOM 5375 O O . LYS A 1 674 ? -32.188 16.359 16.922 1 95.94 674 LYS A O 1
ATOM 5380 N N . GLN A 1 675 ? -31.875 15.836 19.078 1 95 675 GLN A N 1
ATOM 5381 C CA . GLN A 1 675 ? -32.281 17.156 19.531 1 95 675 GLN A CA 1
ATOM 5382 C C . GLN A 1 675 ? -31.094 18.016 19.906 1 95 675 GLN A C 1
ATOM 5384 O O . GLN A 1 675 ? -31.172 19.25 19.922 1 95 675 GLN A O 1
ATOM 5389 N N . PHE A 1 676 ? -30.016 17.453 20.219 1 95.31 676 PHE A N 1
ATOM 5390 C CA . PHE A 1 676 ? -28.859 18.219 20.656 1 95.31 676 PHE A CA 1
ATOM 5391 C C . PHE A 1 676 ? -28.344 19.109 19.531 1 95.31 676 PHE A C 1
ATOM 5393 O O . PHE A 1 676 ? -28.094 18.641 18.422 1 95.31 676 PHE A O 1
ATOM 5400 N N . GLY A 1 677 ? -28.125 20.344 19.812 1 93.25 677 GLY A N 1
ATOM 5401 C CA . GLY A 1 677 ? -27.469 21.281 18.922 1 93.25 677 GLY A CA 1
ATOM 5402 C C . GLY A 1 677 ? -28.375 21.766 17.797 1 93.25 677 GLY A C 1
ATOM 5403 O O . GLY A 1 677 ? -27.906 22.25 16.781 1 93.25 677 GLY A O 1
ATOM 5404 N N . THR A 1 678 ? -29.703 21.594 17.875 1 93.75 678 THR A N 1
ATOM 5405 C CA . THR A 1 678 ? -30.578 21.922 16.766 1 93.75 678 THR A CA 1
ATOM 5406 C C . THR A 1 678 ? -31.266 23.266 17 1 93.75 678 THR A C 1
ATOM 5408 O O . THR A 1 678 ? -31.859 23.828 16.078 1 93.75 678 THR A O 1
ATOM 5411 N N . THR A 1 679 ? -31.219 23.828 18.188 1 90.44 679 THR A N 1
ATOM 5412 C CA . THR A 1 679 ? -32 25.031 18.484 1 90.44 679 THR A CA 1
ATOM 5413 C C . THR A 1 679 ? -31.125 26.281 18.344 1 90.44 679 THR A C 1
ATOM 5415 O O . THR A 1 679 ? -31.578 27.297 17.828 1 90.44 679 THR A O 1
ATOM 5418 N N . ASN A 1 680 ? -29.953 26.312 18.828 1 93.19 680 ASN A N 1
ATOM 5419 C CA . ASN A 1 680 ? -29 27.406 18.734 1 93.19 680 ASN A CA 1
ATOM 5420 C C . ASN A 1 680 ? -27.781 27.016 17.906 1 93.19 680 ASN A C 1
ATOM 5422 O O . ASN A 1 680 ? -26.75 26.625 18.453 1 93.19 680 ASN A O 1
ATOM 5426 N N . GLN A 1 681 ? -27.969 27.266 16.609 1 93 681 GLN A N 1
ATOM 5427 C CA . GLN A 1 681 ? -26.906 26.859 15.688 1 93 681 GLN A CA 1
ATOM 5428 C C . GLN A 1 681 ? -26.109 28.062 15.203 1 93 681 GLN A C 1
ATOM 5430 O O . GLN A 1 681 ? -26.625 29.172 15.117 1 93 681 GLN A O 1
ATOM 5435 N N . TRP A 1 682 ? -24.906 27.844 15.008 1 95.75 682 TRP A N 1
ATOM 5436 C CA . TRP A 1 682 ? -24.078 28.812 14.297 1 95.75 682 TRP A CA 1
ATOM 5437 C C . TRP A 1 682 ? -23.875 28.391 12.844 1 95.75 682 TRP A C 1
ATOM 5439 O O . TRP A 1 682 ? -23.453 27.266 12.57 1 95.75 682 TRP A O 1
ATOM 5449 N N . VAL A 1 683 ? -24.203 29.219 11.891 1 96.5 683 VAL A N 1
ATOM 5450 C CA . VAL A 1 683 ? -24.047 28.984 10.453 1 96.5 683 VAL A CA 1
ATOM 5451 C C . VAL A 1 683 ? -23.391 30.219 9.812 1 96.5 683 VAL A C 1
ATOM 5453 O O . VAL A 1 683 ? -23.812 31.344 10.047 1 96.5 683 VAL A O 1
ATOM 5456 N N . SER A 1 684 ? -22.328 29.969 9.102 1 97.12 684 SER A N 1
ATOM 5457 C CA . SER A 1 684 ? -21.688 31.094 8.438 1 97.12 684 SER A CA 1
ATOM 5458 C C . SER A 1 684 ? -22.625 31.766 7.449 1 97.12 684 SER A C 1
ATOM 5460 O O . SER A 1 684 ? -23.391 31.094 6.75 1 97.12 684 SER A O 1
ATOM 5462 N N . ASP A 1 685 ? -22.578 33 7.523 1 97 685 ASP A N 1
ATOM 5463 C CA . ASP A 1 685 ? -23.422 33.875 6.711 1 97 685 ASP A CA 1
ATOM 5464 C C . ASP A 1 685 ? -22.641 35.125 6.25 1 97 685 ASP A C 1
ATOM 5466 O O . ASP A 1 685 ? -22.266 35.969 7.062 1 97 685 ASP A O 1
ATOM 5470 N N . ILE A 1 686 ? -22.484 35.219 4.953 1 95.12 686 ILE A N 1
ATOM 5471 C CA . ILE A 1 686 ? -21.688 36.312 4.387 1 95.12 686 ILE A CA 1
ATOM 5472 C C . ILE A 1 686 ? -22.344 37.625 4.746 1 95.12 686 ILE A C 1
ATOM 5474 O O . ILE A 1 686 ? -21.656 38.656 4.77 1 95.12 686 ILE A O 1
ATOM 5478 N N . ASN A 1 687 ? -23.609 37.562 5.129 1 89.75 687 ASN A N 1
ATOM 5479 C CA . ASN A 1 687 ? -24.344 38.781 5.453 1 89.75 687 ASN A CA 1
ATOM 5480 C C . ASN A 1 687 ? -24.375 39.031 6.957 1 89.75 687 ASN A C 1
ATOM 5482 O O . ASN A 1 687 ? -24.953 40.031 7.414 1 89.75 687 ASN A O 1
ATOM 5486 N N . ALA A 1 688 ? -23.797 38.125 7.621 1 85.38 688 ALA A N 1
ATOM 5487 C CA . ALA A 1 688 ? -23.828 38.312 9.07 1 85.38 688 ALA A CA 1
ATOM 5488 C C . ALA A 1 688 ? -23.094 39.562 9.484 1 85.38 688 ALA A C 1
ATOM 5490 O O . ALA A 1 688 ? -22.047 39.906 8.914 1 85.38 688 ALA A O 1
ATOM 5491 N N . LYS A 1 689 ? -23.812 40.438 10.258 1 66.88 689 LYS A N 1
ATOM 5492 C CA . LYS A 1 689 ? -23.203 41.656 10.781 1 66.88 689 LYS A CA 1
ATOM 5493 C C . LYS A 1 689 ? -22.438 41.375 12.07 1 66.88 689 LYS A C 1
ATOM 5495 O O . LYS A 1 689 ? -22.828 40.531 12.875 1 66.88 689 LYS A O 1
ATOM 5500 N N . GLU A 1 690 ? -21.125 41.625 12.078 1 59.84 690 GLU A N 1
ATOM 5501 C CA . GLU A 1 690 ? -20.375 41.438 13.32 1 59.84 690 GLU A CA 1
ATOM 5502 C C . GLU A 1 690 ? -20.922 42.344 14.422 1 59.84 690 GLU A C 1
ATOM 5504 O O . GLU A 1 690 ? -21.453 43.438 14.141 1 59.84 690 GLU A O 1
ATOM 5509 N N . MET B 1 1 ? -14.438 -57.219 75.688 1 27.27 1 MET B N 1
ATOM 5510 C CA . MET B 1 1 ? -13.227 -56.5 75.312 1 27.27 1 MET B CA 1
ATOM 5511 C C . MET B 1 1 ? -13.016 -56.625 73.812 1 27.27 1 MET B C 1
ATOM 5513 O O . MET B 1 1 ? -12.422 -57.562 73.312 1 27.27 1 MET B O 1
ATOM 5517 N N . LYS B 1 2 ? -14.18 -56.5 73.188 1 31.19 2 LYS B N 1
ATOM 5518 C CA . LYS B 1 2 ? -14.664 -56.531 71.812 1 31.19 2 LYS B CA 1
ATOM 5519 C C . LYS B 1 2 ? -13.914 -55.531 70.938 1 31.19 2 LYS B C 1
ATOM 5521 O O . LYS B 1 2 ? -13.969 -54.312 71.188 1 31.19 2 LYS B O 1
ATOM 5526 N N . PHE B 1 3 ? -12.633 -55.969 70.5 1 29.09 3 PHE B N 1
ATOM 5527 C CA . PHE B 1 3 ? -11.562 -55.375 69.688 1 29.09 3 PHE B CA 1
ATOM 5528 C C . PHE B 1 3 ? -12.109 -54.781 68.375 1 29.09 3 PHE B C 1
ATOM 5530 O O . PHE B 1 3 ? -12.781 -55.5 67.625 1 29.09 3 PHE B O 1
ATOM 5537 N N . LEU B 1 4 ? -12.469 -53.531 68.438 1 34.25 4 LEU B N 1
ATOM 5538 C CA . LEU B 1 4 ? -12.859 -52.594 67.438 1 34.25 4 LEU B CA 1
ATOM 5539 C C . LEU B 1 4 ? -11.82 -52.531 66.312 1 34.25 4 LEU B C 1
ATOM 5541 O O . LEU B 1 4 ? -10.664 -52.188 66.562 1 34.25 4 LEU B O 1
ATOM 5545 N N . PHE B 1 5 ? -11.766 -53.594 65.438 1 33.69 5 PHE B N 1
ATOM 5546 C CA . PHE B 1 5 ? -10.914 -53.719 64.25 1 33.69 5 PHE B CA 1
ATOM 5547 C C . PHE B 1 5 ? -11.047 -52.469 63.406 1 33.69 5 PHE B C 1
ATOM 5549 O O . PHE B 1 5 ? -12.148 -51.969 63.188 1 33.69 5 PHE B O 1
ATOM 5556 N N . PHE B 1 6 ? -9.961 -51.656 63.312 1 32.72 6 PHE B N 1
ATOM 5557 C CA . PHE B 1 6 ? -9.484 -50.469 62.594 1 32.72 6 PHE B CA 1
ATOM 5558 C C . PHE B 1 6 ? -9.547 -50.688 61.094 1 32.72 6 PHE B C 1
ATOM 5560 O O . PHE B 1 6 ? -8.758 -51.469 60.531 1 32.72 6 PHE B O 1
ATOM 5567 N N . VAL B 1 7 ? -10.695 -50.844 60.469 1 35.47 7 VAL B N 1
ATOM 5568 C CA . VAL B 1 7 ? -10.695 -51 59.031 1 35.47 7 VAL B CA 1
ATOM 5569 C C . VAL B 1 7 ? -10.164 -49.719 58.375 1 35.47 7 VAL B C 1
ATOM 5571 O O . VAL B 1 7 ? -10.789 -48.656 58.469 1 35.47 7 VAL B O 1
ATOM 5574 N N . SER B 1 8 ? -8.852 -49.438 58.469 1 32.81 8 SER B N 1
ATOM 5575 C CA . SER B 1 8 ? -8.258 -48.344 57.719 1 32.81 8 SER B CA 1
ATOM 5576 C C . SER B 1 8 ? -8.484 -48.531 56.219 1 32.81 8 SER B C 1
ATOM 5578 O O . SER B 1 8 ? -8.062 -49.531 55.625 1 32.81 8 SER B O 1
ATOM 5580 N N . ILE B 1 9 ? -9.633 -48.062 55.75 1 36 9 ILE B N 1
ATOM 5581 C CA . ILE B 1 9 ? -9.969 -48 54.312 1 36 9 ILE B CA 1
ATOM 5582 C C . ILE B 1 9 ? -8.961 -47.125 53.594 1 36 9 ILE B C 1
ATOM 5584 O O . ILE B 1 9 ? -8.812 -45.938 53.938 1 36 9 ILE B O 1
ATOM 5588 N N . ALA B 1 10 ? -7.805 -47.688 53.156 1 35 10 ALA B N 1
ATOM 5589 C CA . ALA B 1 10 ? -6.832 -47.094 52.25 1 35 10 ALA B CA 1
ATOM 5590 C C . ALA B 1 10 ? -7.516 -46.562 51 1 35 10 ALA B C 1
ATOM 5592 O O . ALA B 1 10 ? -8.133 -47.344 50.25 1 35 10 ALA B O 1
ATOM 5593 N N . PHE B 1 11 ? -8.016 -45.344 51.094 1 39.41 11 PHE B N 1
ATOM 5594 C CA . PHE B 1 11 ? -8.469 -44.594 49.906 1 39.41 11 PHE B CA 1
ATOM 5595 C C . PHE B 1 11 ? -7.348 -44.469 48.875 1 39.41 11 PHE B C 1
ATOM 5597 O O . PHE B 1 11 ? -6.363 -43.781 49.125 1 39.41 11 PHE B O 1
ATOM 5604 N N . ALA B 1 12 ? -6.922 -45.531 48.125 1 38.34 12 ALA B N 1
ATOM 5605 C CA . ALA B 1 12 ? -6.098 -45.406 46.938 1 38.34 12 ALA B CA 1
ATOM 5606 C C . ALA B 1 12 ? -6.719 -44.406 45.938 1 38.34 12 ALA B C 1
ATOM 5608 O O . ALA B 1 12 ? -7.766 -44.688 45.344 1 38.34 12 ALA B O 1
ATOM 5609 N N . CYS B 1 13 ? -6.59 -43.125 46.312 1 36.88 13 CYS B N 1
ATOM 5610 C CA . CYS B 1 13 ? -6.895 -42.125 45.281 1 36.88 13 CYS B CA 1
ATOM 5611 C C . CYS B 1 13 ? -6.176 -42.438 43.969 1 36.88 13 CYS B C 1
ATOM 5613 O O . CYS B 1 13 ? -4.945 -42.438 43.906 1 36.88 13 CYS B O 1
ATOM 5615 N N . LEU B 1 14 ? -6.711 -43.312 43.094 1 39 14 LEU B N 1
ATOM 5616 C CA . LEU B 1 14 ? -6.34 -43.406 41.688 1 39 14 LEU B CA 1
ATOM 5617 C C . LEU B 1 14 ? -6.262 -42.062 41.031 1 39 14 LEU B C 1
ATOM 5619 O O . LEU B 1 14 ? -7.293 -41.438 40.75 1 39 14 LEU B O 1
ATOM 5623 N N . SER B 1 15 ? -5.238 -41.281 41.5 1 39.06 15 SER B N 1
ATOM 5624 C CA . SER B 1 15 ? -4.977 -40.156 40.594 1 39.06 15 SER B CA 1
ATOM 5625 C C . SER B 1 15 ? -4.676 -40.656 39.188 1 39.06 15 SER B C 1
ATOM 5627 O O . SER B 1 15 ? -3.629 -41.25 38.938 1 39.06 15 SER B O 1
ATOM 5629 N N . ALA B 1 16 ? -5.691 -40.969 38.375 1 45.81 16 ALA B N 1
ATOM 5630 C CA . ALA B 1 16 ? -5.535 -41.031 36.938 1 45.81 16 ALA B CA 1
ATOM 5631 C C . ALA B 1 16 ? -4.883 -39.75 36.406 1 45.81 16 ALA B C 1
ATOM 5633 O O . ALA B 1 16 ? -5.5 -38.688 36.375 1 45.81 16 ALA B O 1
ATOM 5634 N N . HIS B 1 17 ? -3.57 -39.75 36.5 1 42.03 17 HIS B N 1
ATOM 5635 C CA . HIS B 1 17 ? -2.848 -38.781 35.688 1 42.03 17 HIS B CA 1
ATOM 5636 C C . HIS B 1 17 ? -3.314 -38.812 34.25 1 42.03 17 HIS B C 1
ATOM 5638 O O . HIS B 1 17 ? -3.145 -39.812 33.562 1 42.03 17 HIS B O 1
ATOM 5644 N N . SER B 1 18 ? -4.391 -38.094 33.969 1 40.81 18 SER B N 1
ATOM 5645 C CA . SER B 1 18 ? -4.66 -37.844 32.562 1 40.81 18 SER B CA 1
ATOM 5646 C C . SER B 1 18 ? -3.404 -37.375 31.828 1 40.81 18 SER B C 1
ATOM 5648 O O . SER B 1 18 ? -2.801 -36.344 32.219 1 40.81 18 SER B O 1
ATOM 5650 N N . GLN B 1 19 ? -2.67 -38.375 31.344 1 45.12 19 GLN B N 1
ATOM 5651 C CA . GLN B 1 19 ? -1.612 -38 30.422 1 45.12 19 GLN B CA 1
ATOM 5652 C C . GLN B 1 19 ? -2.088 -36.875 29.484 1 45.12 19 GLN B C 1
ATOM 5654 O O . GLN B 1 19 ? -3.17 -37 28.906 1 45.12 19 GLN B O 1
ATOM 5659 N N . PRO B 1 20 ? -1.55 -35.719 29.688 1 41.56 20 PRO B N 1
ATOM 5660 C CA . PRO B 1 20 ? -1.948 -34.75 28.688 1 41.56 20 PRO B CA 1
ATOM 5661 C C . PRO B 1 20 ? -1.985 -35.312 27.281 1 41.56 20 PRO B C 1
ATOM 5663 O O . PRO B 1 20 ? -1.035 -35.969 26.844 1 41.56 20 PRO B O 1
ATOM 5666 N N . LYS B 1 21 ? -3.143 -35.562 26.766 1 42.06 21 LYS B N 1
ATOM 5667 C CA . LYS B 1 21 ? -3.193 -35.875 25.328 1 42.06 21 LYS B CA 1
ATOM 5668 C C . LYS B 1 21 ? -2.146 -35.062 24.562 1 42.06 21 LYS B C 1
ATOM 5670 O O . LYS B 1 21 ? -2.168 -33.812 24.594 1 42.06 21 LYS B O 1
ATOM 5675 N N . LYS B 1 22 ? -1.051 -35.531 24.375 1 46.22 22 LYS B N 1
ATOM 5676 C CA . LYS B 1 22 ? -0.097 -34.812 23.531 1 46.22 22 LYS B CA 1
ATOM 5677 C C . LYS B 1 22 ? -0.808 -34.094 22.406 1 46.22 22 LYS B C 1
ATOM 5679 O O . LYS B 1 22 ? -1.54 -34.688 21.625 1 46.22 22 LYS B O 1
ATOM 5684 N N . ALA B 1 23 ? -0.968 -32.844 22.453 1 52.31 23 ALA B N 1
ATOM 5685 C CA . ALA B 1 23 ? -1.491 -32.031 21.344 1 52.31 23 ALA B CA 1
ATOM 5686 C C . ALA B 1 23 ? -1.173 -32.688 20 1 52.31 23 ALA B C 1
ATOM 5688 O O . ALA B 1 23 ? -0.023 -33.031 19.734 1 52.31 23 ALA B O 1
ATOM 5689 N N . ALA B 1 24 ? -2.01 -33.344 19.156 1 54.22 24 ALA B N 1
ATOM 5690 C CA . ALA B 1 24 ? -1.837 -33.938 17.844 1 54.22 24 ALA B CA 1
ATOM 5691 C C . ALA B 1 24 ? -0.935 -33.062 16.969 1 54.22 24 ALA B C 1
ATOM 5693 O O . ALA B 1 24 ? -1.085 -31.844 16.922 1 54.22 24 ALA B O 1
ATOM 5694 N N . ALA B 1 25 ? 0.25 -33.656 16.359 1 70.06 25 ALA B N 1
ATOM 5695 C CA . ALA B 1 25 ? 1.241 -32.969 15.531 1 70.06 25 ALA B CA 1
ATOM 5696 C C . ALA B 1 25 ? 0.573 -32.25 14.375 1 70.06 25 ALA B C 1
ATOM 5698 O O . ALA B 1 25 ? -0.296 -32.812 13.695 1 70.06 25 ALA B O 1
ATOM 5699 N N . GLN B 1 26 ? 0.737 -30.906 14.242 1 85.56 26 GLN B N 1
ATOM 5700 C CA . GLN B 1 26 ? 0.2 -30.062 13.18 1 85.56 26 GLN B CA 1
ATOM 5701 C C . GLN B 1 26 ? 0.508 -30.641 11.805 1 85.56 26 GLN B C 1
ATOM 5703 O O . GLN B 1 26 ? 1.635 -31.078 11.547 1 85.56 26 GLN B O 1
ATOM 5708 N N . GLN B 1 27 ? -0.608 -30.938 11.062 1 95.31 27 GLN B N 1
ATOM 5709 C CA . GLN B 1 27 ? -0.499 -31.375 9.68 1 95.31 27 GLN B CA 1
ATOM 5710 C C . GLN B 1 27 ? -0.405 -30.172 8.734 1 95.31 27 GLN B C 1
ATOM 5712 O O . GLN B 1 27 ? -0.704 -29.047 9.125 1 95.31 27 GLN B O 1
ATOM 5717 N N . PRO B 1 28 ? 0.052 -30.438 7.52 1 97.94 28 PRO B N 1
ATOM 5718 C CA . PRO B 1 28 ? 0.298 -29.328 6.59 1 97.94 28 PRO B CA 1
ATOM 5719 C C . PRO B 1 28 ? -0.926 -28.438 6.398 1 97.94 28 PRO B C 1
ATOM 5721 O O . PRO B 1 28 ? -0.798 -27.219 6.336 1 97.94 28 PRO B O 1
ATOM 5724 N N . ALA B 1 29 ? -2.113 -28.938 6.352 1 98.5 29 ALA B N 1
ATOM 5725 C CA . ALA B 1 29 ? -3.324 -28.156 6.141 1 98.5 29 ALA B CA 1
ATOM 5726 C C . ALA B 1 29 ? -3.523 -27.141 7.262 1 98.5 29 ALA B C 1
ATOM 5728 O O . ALA B 1 29 ? -4.07 -26.062 7.039 1 98.5 29 ALA B O 1
ATOM 5729 N N . ASP B 1 30 ? -3.037 -27.5 8.484 1 97.81 30 ASP B N 1
ATOM 5730 C CA . ASP B 1 30 ? -3.191 -26.641 9.656 1 97.81 30 ASP B CA 1
ATOM 5731 C C . ASP B 1 30 ? -2.246 -25.438 9.586 1 97.81 30 ASP B C 1
ATOM 5733 O O . ASP B 1 30 ? -2.416 -24.469 10.32 1 97.81 30 ASP B O 1
ATOM 5737 N N . LEU B 1 31 ? -1.252 -25.531 8.742 1 98.31 31 LEU B N 1
ATOM 5738 C CA . LEU B 1 31 ? -0.248 -24.484 8.641 1 98.31 31 LEU B CA 1
ATOM 5739 C C . LEU B 1 31 ? -0.652 -23.453 7.594 1 98.31 31 LEU B C 1
ATOM 5741 O O . LEU B 1 31 ? -0.028 -22.391 7.488 1 98.31 31 LEU B O 1
ATOM 5745 N N . VAL B 1 32 ? -1.724 -23.703 6.887 1 98.75 32 VAL B N 1
ATOM 5746 C CA . VAL B 1 32 ? -2.121 -22.875 5.758 1 98.75 32 VAL B CA 1
ATOM 5747 C C . VAL B 1 32 ? -2.83 -21.609 6.27 1 98.75 32 VAL B C 1
ATOM 5749 O O . VAL B 1 32 ? -3.783 -21.703 7.043 1 98.75 32 VAL B O 1
ATOM 5752 N N . ASN B 1 33 ? -2.363 -20.422 5.883 1 98.69 33 ASN B N 1
ATOM 5753 C CA . ASN B 1 33 ? -3.064 -19.156 6.039 1 98.69 33 ASN B CA 1
ATOM 5754 C C . ASN B 1 33 ? -3.832 -18.781 4.773 1 98.69 33 ASN B C 1
ATOM 5756 O O . ASN B 1 33 ? -3.256 -18.234 3.834 1 98.69 33 ASN B O 1
ATOM 5760 N N . VAL B 1 34 ? -5.121 -18.984 4.816 1 98.38 34 VAL B N 1
ATOM 5761 C CA . VAL B 1 34 ? -5.91 -18.797 3.6 1 98.38 34 VAL B CA 1
ATOM 5762 C C . VAL B 1 34 ? -6.172 -17.312 3.377 1 98.38 34 VAL B C 1
ATOM 5764 O O . VAL B 1 34 ? -6.641 -16.922 2.309 1 98.38 34 VAL B O 1
ATOM 5767 N N . PHE B 1 35 ? -5.844 -16.453 4.348 1 98.19 35 PHE B N 1
ATOM 5768 C CA . PHE B 1 35 ? -6.031 -15.023 4.207 1 98.19 35 PHE B CA 1
ATOM 5769 C C . PHE B 1 35 ? -4.844 -14.383 3.5 1 98.19 35 PHE B C 1
ATOM 5771 O O . PHE B 1 35 ? -4.879 -13.195 3.162 1 98.19 35 PHE B O 1
ATOM 5778 N N . LEU B 1 36 ? -3.771 -15.133 3.273 1 98.06 36 LEU B N 1
ATOM 5779 C CA . LEU B 1 36 ? -2.598 -14.617 2.58 1 98.06 36 LEU B CA 1
ATOM 5780 C C . LEU B 1 36 ? -2.982 -14.031 1.224 1 98.06 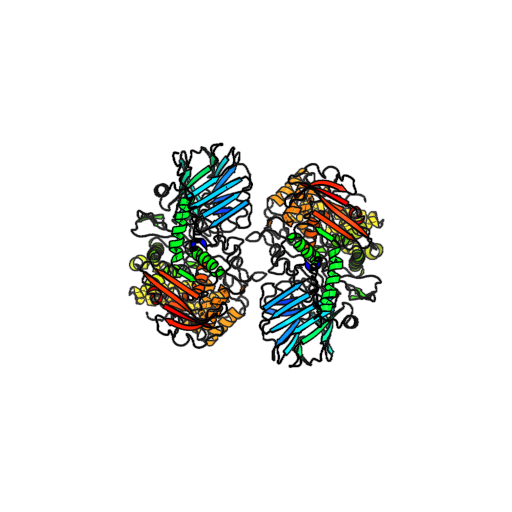36 LEU B C 1
ATOM 5782 O O . LEU B 1 36 ? -3.646 -14.695 0.425 1 98.06 36 LEU B O 1
ATOM 5786 N N . GLY B 1 37 ? -2.561 -12.703 1.018 1 96.69 37 GLY B N 1
ATOM 5787 C CA . GLY B 1 37 ? -2.771 -12.07 -0.276 1 96.69 37 GLY B CA 1
ATOM 5788 C C . GLY B 1 37 ? -4.215 -11.672 -0.515 1 96.69 37 GLY B C 1
ATOM 5789 O O . GLY B 1 37 ? -4.633 -11.5 -1.661 1 96.69 37 GLY B O 1
ATOM 5790 N N . SER B 1 38 ? -5.055 -11.5 0.554 1 96 38 SER B N 1
ATOM 5791 C CA . SER B 1 38 ? -6.484 -11.273 0.381 1 96 38 SER B CA 1
ATOM 5792 C C . SER B 1 38 ? -6.852 -9.82 0.682 1 96 38 SER B C 1
ATOM 5794 O O . SER B 1 38 ? -8.031 -9.492 0.831 1 96 38 SER B O 1
ATOM 5796 N N . SER B 1 39 ? -5.855 -8.938 0.808 1 95.38 39 SER B N 1
ATOM 5797 C CA . SER B 1 39 ? -6.113 -7.52 1.063 1 95.38 39 SER B CA 1
ATOM 5798 C C . SER B 1 39 ? -5.406 -6.637 0.044 1 95.38 39 SER B C 1
ATOM 5800 O O . SER B 1 39 ? -4.254 -6.891 -0.312 1 95.38 39 SER B O 1
ATOM 5802 N N . GLY B 1 40 ? -6.184 -5.621 -0.376 1 91.81 40 GLY B N 1
ATOM 5803 C CA . GLY B 1 40 ? -5.613 -4.723 -1.369 1 91.81 40 GLY B CA 1
ATOM 5804 C C . GLY B 1 40 ? -5.316 -5.41 -2.689 1 91.81 40 GLY B C 1
ATOM 5805 O O . GLY B 1 40 ? -5.703 -6.562 -2.896 1 91.81 40 GLY B O 1
ATOM 5806 N N . ASP B 1 41 ? -4.695 -4.652 -3.57 1 89.88 41 ASP B N 1
ATOM 5807 C CA . ASP B 1 41 ? -4.293 -5.191 -4.867 1 89.88 41 ASP B CA 1
ATOM 5808 C C . ASP B 1 41 ? -2.963 -5.934 -4.762 1 89.88 41 ASP B C 1
ATOM 5810 O O . ASP B 1 41 ? -1.95 -5.484 -5.305 1 89.88 41 ASP B O 1
ATOM 5814 N N . HIS B 1 42 ? -2.996 -6.902 -3.914 1 92 42 HIS B N 1
ATOM 5815 C CA . HIS B 1 42 ? -1.843 -7.746 -3.625 1 92 42 HIS B CA 1
ATOM 5816 C C . HIS B 1 42 ? -2.172 -9.219 -3.832 1 92 42 HIS B C 1
ATOM 5818 O O . HIS B 1 42 ? -2.9 -9.82 -3.035 1 92 42 HIS B O 1
ATOM 5824 N N . GLY B 1 43 ? -1.946 -9.711 -4.809 1 82.81 43 GLY B N 1
ATOM 5825 C CA . GLY B 1 43 ? -1.92 -11.039 -5.414 1 82.81 43 GLY B CA 1
ATOM 5826 C C . GLY B 1 43 ? -3.225 -11.797 -5.25 1 82.81 43 GLY B C 1
ATOM 5827 O O . GLY B 1 43 ? -3.229 -13.023 -5.156 1 82.81 43 GLY B O 1
ATOM 5828 N N . GLN B 1 44 ? -4.387 -11.148 -5.371 1 92.75 44 GLN B N 1
ATOM 5829 C CA . GLN B 1 44 ? -5.793 -11.359 -5.695 1 92.75 44 GLN B CA 1
ATOM 5830 C C . GLN B 1 44 ? -6.273 -12.719 -5.195 1 92.75 44 GLN B C 1
ATOM 5832 O O . GLN B 1 44 ? -6.918 -13.461 -5.938 1 92.75 44 GLN B O 1
ATOM 5837 N N . MET B 1 45 ? -6.043 -12.961 -3.961 1 95.31 45 MET B N 1
ATOM 5838 C CA . MET B 1 45 ? -6.438 -14.242 -3.367 1 95.31 45 MET B CA 1
ATOM 5839 C C . MET B 1 45 ? -7.629 -14.055 -2.434 1 95.31 45 MET B C 1
ATOM 5841 O O . MET B 1 45 ? -8.016 -12.93 -2.129 1 95.31 45 MET B O 1
ATOM 5845 N N . SER B 1 46 ? -8.289 -15.078 -2.082 1 96.19 46 SER B N 1
ATOM 5846 C CA . SER B 1 46 ? -9.43 -15.07 -1.176 1 96.19 46 SER B CA 1
ATOM 5847 C C . SER B 1 46 ? -9.328 -16.188 -0.141 1 96.19 46 SER B C 1
ATOM 5849 O O . SER B 1 46 ? -8.57 -17.141 -0.32 1 96.19 46 SER B O 1
ATOM 5851 N N . PRO B 1 47 ? -10.055 -16.062 0.936 1 97.75 47 PRO B N 1
ATOM 5852 C CA . PRO B 1 47 ? -10.094 -17.125 1.938 1 97.75 47 PRO B CA 1
ATOM 5853 C C . PRO B 1 47 ? -11.172 -18.172 1.647 1 97.75 47 PRO B C 1
ATOM 5855 O O . PRO B 1 47 ? -11.57 -18.922 2.543 1 97.75 47 PRO B O 1
ATOM 5858 N N . ALA B 1 48 ? -11.68 -18.219 0.446 1 98 48 ALA B N 1
ATOM 5859 C CA . ALA B 1 48 ? -12.797 -19.109 0.105 1 98 48 ALA B CA 1
ATOM 5860 C C . ALA B 1 48 ? -12.477 -20.562 0.449 1 98 48 ALA B C 1
ATOM 5862 O O . ALA B 1 48 ? -11.344 -21.016 0.257 1 98 48 ALA B O 1
ATOM 5863 N N . ALA B 1 49 ? -13.492 -21.25 0.958 1 98.62 49 ALA B N 1
ATOM 5864 C CA . ALA B 1 49 ? -13.383 -22.688 1.144 1 98.62 49 ALA B CA 1
ATOM 5865 C C . ALA B 1 49 ? -13.25 -23.406 -0.197 1 98.62 49 ALA B C 1
ATOM 5867 O O . ALA B 1 49 ? -14.086 -23.234 -1.084 1 98.62 49 ALA B O 1
ATOM 5868 N N . SER B 1 50 ? -12.203 -24.125 -0.276 1 97.81 50 SER B N 1
ATOM 5869 C CA . SER B 1 50 ? -11.961 -24.844 -1.521 1 97.81 50 SER B CA 1
ATOM 5870 C C . SER B 1 50 ? -11.383 -26.234 -1.252 1 97.81 50 SER B C 1
ATOM 5872 O O . SER B 1 50 ? -11.055 -26.562 -0.112 1 97.81 50 SER B O 1
ATOM 5874 N N . TYR B 1 51 ? -11.398 -27.062 -2.223 1 98.44 51 TYR B N 1
ATOM 5875 C CA . TYR B 1 51 ? -10.805 -28.391 -2.244 1 98.44 51 TYR B CA 1
ATOM 5876 C C . TYR B 1 51 ? -9.766 -28.516 -3.35 1 98.44 51 TYR B C 1
ATOM 5878 O O . TYR B 1 51 ? -9.812 -27.781 -4.34 1 98.44 51 TYR B O 1
ATOM 5886 N N . PRO B 1 52 ? -8.711 -29.344 -3.213 1 98.31 52 PRO B N 1
ATOM 5887 C CA . PRO B 1 52 ? -7.68 -29.438 -4.254 1 98.31 52 PRO B CA 1
ATOM 5888 C C . PRO B 1 52 ? -8.266 -29.688 -5.641 1 98.31 52 PRO B C 1
ATOM 5890 O O . PRO B 1 52 ? -9.055 -30.625 -5.816 1 98.31 52 PRO B O 1
ATOM 5893 N N . PHE B 1 53 ? -7.934 -28.828 -6.605 1 98.12 53 PHE B N 1
ATOM 5894 C CA . PHE B 1 53 ? -8.266 -28.984 -8.016 1 98.12 53 PHE B CA 1
ATOM 5895 C C . PHE B 1 53 ? -9.773 -28.953 -8.227 1 98.12 53 PHE B C 1
ATOM 5897 O O . PHE B 1 53 ? -10.297 -29.625 -9.125 1 98.12 53 PHE B O 1
ATOM 5904 N N . SER B 1 54 ? -10.5 -28.234 -7.406 1 97.06 54 SER B N 1
ATOM 5905 C CA . SER B 1 54 ? -11.953 -28.188 -7.477 1 97.06 54 SER B CA 1
ATOM 5906 C C . SER B 1 54 ? -12.438 -26.891 -8.086 1 97.06 54 SER B C 1
ATOM 5908 O O . SER B 1 54 ? -11.859 -25.828 -7.844 1 97.06 54 SER B O 1
ATOM 5910 N N . MET B 1 55 ? -13.516 -26.969 -8.812 1 94.75 55 MET B N 1
ATOM 5911 C CA . MET B 1 55 ? -14.133 -25.781 -9.383 1 94.75 55 MET B CA 1
ATOM 5912 C C . MET B 1 55 ? -14.914 -25.016 -8.328 1 94.75 55 MET B C 1
ATOM 5914 O O . MET B 1 55 ? -15.188 -23.812 -8.492 1 94.75 55 MET B O 1
ATOM 5918 N N . MET B 1 56 ? -15.344 -25.734 -7.328 1 96.81 56 MET B N 1
ATOM 5919 C CA . MET B 1 56 ? -16.141 -25.094 -6.281 1 96.81 56 MET B CA 1
ATOM 5920 C C . MET B 1 56 ? -15.234 -24.359 -5.293 1 96.81 56 MET B C 1
ATOM 5922 O O . MET B 1 56 ? -14.258 -24.938 -4.793 1 96.81 56 MET B O 1
ATOM 5926 N N . SER B 1 57 ? -15.523 -23.203 -5.059 1 96.81 57 SER B N 1
ATOM 5927 C CA . SER B 1 57 ? -14.875 -22.312 -4.102 1 96.81 57 SER B CA 1
ATOM 5928 C C . SER B 1 57 ? -15.883 -21.344 -3.477 1 96.81 57 SER B C 1
ATOM 5930 O O . SER B 1 57 ? -16.266 -20.359 -4.098 1 96.81 57 SER B O 1
ATOM 5932 N N . ILE B 1 58 ? -16.328 -21.609 -2.227 1 98.38 58 ILE B N 1
ATOM 5933 C CA . ILE B 1 58 ? -17.359 -20.797 -1.597 1 98.38 58 ILE B CA 1
ATOM 5934 C C . ILE B 1 58 ? -16.719 -19.766 -0.682 1 98.38 58 ILE B C 1
ATOM 5936 O O . ILE B 1 58 ? -16.016 -20.109 0.269 1 98.38 58 ILE B O 1
ATOM 5940 N N . GLY B 1 59 ? -16.875 -18.562 -0.975 1 95.81 59 GLY B N 1
ATOM 5941 C CA . GLY B 1 59 ? -16.234 -17.531 -0.184 1 95.81 59 GLY B CA 1
ATOM 5942 C C . GLY B 1 59 ? -17.078 -16.266 -0.05 1 95.81 59 GLY B C 1
ATOM 5943 O O . GLY B 1 59 ? -18.125 -16.156 -0.686 1 95.81 59 GLY B O 1
ATOM 5944 N N . PRO B 1 60 ? -16.625 -15.383 0.806 1 96.62 60 PRO B N 1
ATOM 5945 C CA . PRO B 1 60 ? -17.359 -14.148 1.074 1 96.62 60 PRO B CA 1
ATOM 5946 C C . PRO B 1 60 ? -17.266 -13.141 -0.072 1 96.62 60 PRO B C 1
ATOM 5948 O O . PRO B 1 60 ? -16.25 -13.094 -0.775 1 96.62 60 PRO B O 1
ATOM 5951 N N . GLN B 1 61 ? -18.328 -12.438 -0.302 1 96.12 61 GLN B N 1
ATOM 5952 C CA . GLN B 1 61 ? -18.406 -11.234 -1.123 1 96.12 61 GLN B CA 1
ATOM 5953 C C . GLN B 1 61 ? -18.547 -9.984 -0.258 1 96.12 61 GLN B C 1
ATOM 5955 O O . GLN B 1 61 ? -19.469 -9.875 0.541 1 96.12 61 GLN B O 1
ATOM 5960 N N . THR B 1 62 ? -17.562 -9.047 -0.451 1 95.81 62 THR B N 1
ATOM 5961 C CA . THR B 1 62 ? -17.578 -7.883 0.425 1 95.81 62 THR B CA 1
ATOM 5962 C C . THR B 1 62 ? -17.875 -6.613 -0.373 1 95.81 62 THR B C 1
ATOM 5964 O O . THR B 1 62 ? -17.844 -6.629 -1.604 1 95.81 62 THR B O 1
ATOM 5967 N N . TYR B 1 63 ? -18.25 -5.629 0.279 1 93.62 63 TYR B N 1
ATOM 5968 C CA . TYR B 1 63 ? -18.141 -4.25 -0.186 1 93.62 63 TYR B CA 1
ATOM 5969 C C . TYR B 1 63 ? -17.016 -3.514 0.541 1 93.62 63 TYR B C 1
ATOM 5971 O O . TYR B 1 63 ? -16.984 -3.484 1.773 1 93.62 63 TYR B O 1
ATOM 5979 N N . PRO B 1 64 ? -16.203 -2.592 -0.1 1 89.69 64 PRO B N 1
ATOM 5980 C CA . PRO B 1 64 ? -16.094 -2.775 -1.548 1 89.69 64 PRO B CA 1
ATOM 5981 C C . PRO B 1 64 ? -15.586 -4.164 -1.927 1 89.69 64 PRO B C 1
ATOM 5983 O O . PRO B 1 64 ? -15.117 -4.914 -1.062 1 89.69 64 PRO B O 1
ATOM 5986 N N . ASN B 1 65 ? -15.898 -4.539 -3.178 1 79.56 65 ASN B N 1
ATOM 5987 C CA . ASN B 1 65 ? -15.211 -5.742 -3.639 1 79.56 65 ASN B CA 1
ATOM 5988 C C . ASN B 1 65 ? -13.906 -5.402 -4.352 1 79.56 65 ASN B C 1
ATOM 5990 O O . ASN B 1 65 ? -13.812 -4.379 -5.035 1 79.56 65 ASN B O 1
ATOM 5994 N N . LEU B 1 66 ? -12.969 -6.074 -4.016 1 79.31 66 LEU B N 1
ATOM 5995 C CA . LEU B 1 66 ? -11.711 -6.035 -4.75 1 79.31 66 LEU B CA 1
ATOM 5996 C C . LEU B 1 66 ? -11.641 -7.176 -5.762 1 79.31 66 LEU B C 1
ATOM 5998 O O . LEU B 1 66 ? -12.672 -7.672 -6.219 1 79.31 66 LEU B O 1
ATOM 6002 N N . HIS B 1 67 ? -10.617 -7.805 -6.176 1 78.94 67 HIS B N 1
ATOM 6003 C CA . HIS B 1 67 ? -10.383 -8.742 -7.27 1 78.94 67 HIS B CA 1
ATOM 6004 C C . HIS B 1 67 ? -11.141 -10.047 -7.047 1 78.94 67 HIS B C 1
ATOM 6006 O O . HIS B 1 67 ? -11.914 -10.477 -7.902 1 78.94 67 HIS B O 1
ATOM 6012 N N . MET B 1 68 ? -11.039 -10.797 -6.012 1 86.69 68 MET B N 1
ATOM 6013 C CA . MET B 1 68 ? -11.68 -12.086 -5.781 1 86.69 68 MET B CA 1
ATOM 6014 C C . MET B 1 68 ? -12.977 -11.93 -5.004 1 86.69 68 MET B C 1
ATOM 6016 O O . MET B 1 68 ? -13.438 -12.867 -4.355 1 86.69 68 MET B O 1
ATOM 6020 N N . GLY B 1 69 ? -13.609 -10.68 -5.16 1 93.12 69 GLY B N 1
ATOM 6021 C CA . GLY B 1 69 ? -14.875 -10.383 -4.508 1 93.12 69 GLY B CA 1
ATOM 6022 C C . GLY B 1 69 ? -14.727 -10.133 -3.016 1 93.12 69 GLY B C 1
ATOM 6023 O O . GLY B 1 69 ? -15.727 -9.953 -2.312 1 93.12 69 GLY B O 1
ATOM 6024 N N . TYR B 1 70 ? -13.5 -10.125 -2.502 1 94.94 70 TYR B N 1
ATOM 6025 C CA . TYR B 1 70 ? -13.25 -10.078 -1.065 1 94.94 70 TYR B CA 1
ATOM 6026 C C . TYR B 1 70 ? -12.125 -9.109 -0.738 1 94.94 70 TYR B C 1
ATOM 6028 O O . TYR B 1 70 ? -11.109 -9.07 -1.434 1 94.94 70 TYR B O 1
ATOM 6036 N N . GLU B 1 71 ? -12.328 -8.258 0.241 1 95.94 71 GLU B N 1
ATOM 6037 C CA . GLU B 1 71 ? -11.312 -7.441 0.899 1 95.94 71 GLU B CA 1
ATOM 6038 C C . GLU B 1 71 ? -11.234 -7.754 2.391 1 95.94 71 GLU B C 1
ATOM 6040 O O . GLU B 1 71 ? -12.219 -7.609 3.113 1 95.94 71 GLU B O 1
ATOM 6045 N N . HIS B 1 72 ? -10.055 -8.203 2.869 1 96.56 72 HIS B N 1
ATOM 6046 C CA . HIS B 1 72 ? -9.859 -8.719 4.219 1 96.56 72 HIS B CA 1
ATOM 6047 C C . HIS B 1 72 ? -10.289 -7.695 5.266 1 96.56 72 HIS B C 1
ATOM 6049 O O . HIS B 1 72 ? -10.852 -8.062 6.301 1 96.56 72 HIS B O 1
ATOM 6055 N N . LYS B 1 73 ? -10.078 -6.449 4.996 1 96.12 73 LYS B N 1
ATOM 6056 C CA . LYS B 1 73 ? -10.344 -5.406 5.984 1 96.12 73 LYS B CA 1
ATOM 6057 C C . LYS B 1 73 ? -11.75 -4.848 5.836 1 96.12 73 LYS B C 1
ATOM 6059 O O . LYS B 1 73 ? -12.195 -4.031 6.652 1 96.12 73 LYS B O 1
ATOM 6064 N N . ALA B 1 74 ? -12.469 -5.191 4.848 1 96.44 74 ALA B N 1
ATOM 6065 C CA . ALA B 1 74 ? -13.844 -4.727 4.656 1 96.44 74 ALA B CA 1
ATOM 6066 C C . ALA B 1 74 ? -14.742 -5.176 5.805 1 96.44 74 ALA B C 1
ATOM 6068 O O . ALA B 1 74 ? -14.586 -6.281 6.328 1 96.44 74 ALA B O 1
ATOM 6069 N N . LYS B 1 75 ? -15.727 -4.344 6.094 1 96.06 75 LYS B N 1
ATOM 6070 C CA . LYS B 1 75 ? -16.641 -4.645 7.188 1 96.06 75 LYS B CA 1
ATOM 6071 C C . LYS B 1 75 ? -18 -5.113 6.66 1 96.06 75 LYS B C 1
ATOM 6073 O O . LYS B 1 75 ? -18.719 -5.855 7.336 1 96.06 75 LYS B O 1
ATOM 6078 N N . THR B 1 76 ? -18.312 -4.703 5.488 1 95.94 76 THR B N 1
ATOM 6079 C CA . THR B 1 76 ? -19.625 -4.996 4.926 1 95.94 76 THR B CA 1
ATOM 6080 C C . THR B 1 76 ? -19.562 -6.184 3.971 1 95.94 76 THR B C 1
ATOM 6082 O O . THR B 1 76 ? -18.719 -6.211 3.074 1 95.94 76 THR B O 1
ATOM 6085 N N . PHE B 1 77 ? -20.469 -7.164 4.184 1 96.62 77 PHE B N 1
ATOM 6086 C CA . PHE B 1 77 ? -20.594 -8.312 3.299 1 96.62 77 PHE B CA 1
ATOM 6087 C C . PHE B 1 77 ? -21.844 -8.219 2.445 1 96.62 77 PHE B C 1
ATOM 6089 O O . PHE B 1 77 ? -22.891 -7.77 2.922 1 96.62 77 PHE B O 1
ATOM 6096 N N . LEU B 1 78 ? -21.734 -8.648 1.222 1 95.75 78 LEU B N 1
ATOM 6097 C CA . LEU B 1 78 ? -22.906 -8.805 0.357 1 95.75 78 LEU B CA 1
ATOM 6098 C C . LEU B 1 78 ? -23.484 -10.211 0.494 1 95.75 78 LEU B C 1
ATOM 6100 O O . LEU B 1 78 ? -24.672 -10.414 0.242 1 95.75 78 LEU B O 1
ATOM 6104 N N . GLY B 1 79 ? -22.75 -11.164 0.822 1 96.88 79 GLY B N 1
ATOM 6105 C CA . GLY B 1 79 ? -23.109 -12.57 0.932 1 96.88 79 GLY B CA 1
ATOM 6106 C C . GLY B 1 79 ? -21.969 -13.508 0.576 1 96.88 79 GLY B C 1
ATOM 6107 O O . GLY B 1 79 ? -20.812 -13.258 0.928 1 96.88 79 GLY B O 1
ATOM 6108 N N . PHE B 1 80 ? -22.344 -14.656 -0.034 1 97.69 80 PHE B N 1
ATOM 6109 C CA . PHE B 1 80 ? -21.359 -15.68 -0.373 1 97.69 80 PHE B CA 1
ATOM 6110 C C . PHE B 1 80 ? -21.531 -16.141 -1.817 1 97.69 80 PHE B C 1
ATOM 6112 O O . PHE B 1 80 ? -22.656 -16.297 -2.293 1 97.69 80 PHE B O 1
ATOM 6119 N N . THR B 1 81 ? -20.406 -16.266 -2.496 1 97.19 81 THR B N 1
ATOM 6120 C CA . THR B 1 81 ? -20.406 -16.766 -3.863 1 97.19 81 THR B CA 1
ATOM 6121 C C . THR B 1 81 ? -19.703 -18.125 -3.938 1 97.19 81 THR B C 1
ATOM 6123 O O . THR B 1 81 ? -19.094 -18.562 -2.961 1 97.19 81 THR B O 1
ATOM 6126 N N . HIS B 1 82 ? -19.719 -18.75 -5.152 1 98.25 82 HIS B N 1
ATOM 6127 C CA . HIS B 1 82 ? -19.5 -20.188 -5.062 1 98.25 82 HIS B CA 1
ATOM 6128 C C . HIS B 1 82 ? -18.375 -20.641 -6 1 98.25 82 HIS B C 1
ATOM 6130 O O . HIS B 1 82 ? -18.016 -21.812 -6.02 1 98.25 82 HIS B O 1
ATOM 6136 N N . ASN B 1 83 ? -17.797 -19.797 -6.785 1 96.56 83 ASN B N 1
ATOM 6137 C CA . ASN B 1 83 ? -16.609 -20.125 -7.566 1 96.56 83 ASN B CA 1
ATOM 6138 C C . ASN B 1 83 ? -15.773 -18.891 -7.887 1 96.56 83 ASN B C 1
ATOM 6140 O O . ASN B 1 83 ? -16.281 -17.766 -7.82 1 96.56 83 ASN B O 1
ATOM 6144 N N . ARG B 1 84 ? -14.555 -19.062 -8.164 1 95.12 84 ARG B N 1
ATOM 6145 C CA . ARG B 1 84 ? -13.602 -18.031 -8.555 1 95.12 84 ARG B CA 1
ATOM 6146 C C . ARG B 1 84 ? -12.32 -18.656 -9.109 1 95.12 84 ARG B C 1
ATOM 6148 O O . ARG B 1 84 ? -12.047 -19.828 -8.875 1 95.12 84 ARG B O 1
ATOM 6155 N N . VAL B 1 85 ? -11.562 -17.953 -9.938 1 94.44 85 VAL B N 1
ATOM 6156 C CA . VAL B 1 85 ? -10.195 -18.312 -10.305 1 94.44 85 VAL B CA 1
ATOM 6157 C C . VAL B 1 85 ? -9.211 -17.5 -9.477 1 94.44 85 VAL B C 1
ATOM 6159 O O . VAL B 1 85 ? -9.117 -16.281 -9.641 1 94.44 85 VAL B O 1
ATOM 6162 N N . GLU B 1 86 ? -8.516 -18.125 -8.633 1 94.06 86 GLU B N 1
ATOM 6163 C CA . GLU B 1 86 ? -7.691 -17.438 -7.637 1 94.06 86 GLU B CA 1
ATOM 6164 C C . GLU B 1 86 ? -6.469 -16.797 -8.281 1 94.06 86 GLU B C 1
ATOM 6166 O O . GLU B 1 86 ? -5.805 -17.406 -9.117 1 94.06 86 GLU B O 1
ATOM 6171 N N . GLY B 1 87 ? -6.203 -15.531 -7.926 1 94.44 87 GLY B N 1
ATOM 6172 C CA . GLY B 1 87 ? -4.926 -14.875 -8.148 1 94.44 87 GLY B CA 1
ATOM 6173 C C . GLY B 1 87 ? -4.777 -14.32 -9.555 1 94.44 87 GLY B C 1
ATOM 6174 O O . GLY B 1 87 ? -3.66 -14.07 -10.016 1 94.44 87 GLY B O 1
ATOM 6175 N N . VAL B 1 88 ? -5.867 -14.18 -10.289 1 93.81 88 VAL B N 1
ATOM 6176 C CA . VAL B 1 88 ? -5.699 -13.836 -11.695 1 93.81 88 VAL B CA 1
ATOM 6177 C C . VAL B 1 88 ? -6.16 -12.398 -11.938 1 93.81 88 VAL B C 1
ATOM 6179 O O . VAL B 1 88 ? -6.844 -11.812 -11.094 1 93.81 88 VAL B O 1
ATOM 6182 N N . GLY B 1 89 ? -5.824 -11.828 -13.047 1 90.19 89 GLY B N 1
ATOM 6183 C CA . GLY B 1 89 ? -6.102 -10.445 -13.383 1 90.19 89 GLY B CA 1
ATOM 6184 C C . GLY B 1 89 ? -7.52 -10.219 -13.875 1 90.19 89 GLY B C 1
ATOM 6185 O O . GLY B 1 89 ? -8.344 -11.133 -13.836 1 90.19 89 GLY B O 1
ATOM 6186 N N . CYS B 1 90 ? -7.832 -8.984 -14.297 1 88.56 90 CYS B N 1
ATOM 6187 C CA . CYS B 1 90 ? -9.109 -8.562 -14.859 1 88.56 90 CYS B CA 1
ATOM 6188 C C . CYS B 1 90 ? -10.242 -8.781 -13.867 1 88.56 90 CYS B C 1
ATOM 6190 O O . CYS B 1 90 ? -11.367 -9.102 -14.266 1 88.56 90 CYS B O 1
ATOM 6192 N N . GLN B 1 91 ? -9.914 -8.742 -12.578 1 85.62 91 GLN B N 1
ATOM 6193 C CA . GLN B 1 91 ? -10.852 -8.977 -11.484 1 85.62 91 GLN B CA 1
ATOM 6194 C C . GLN B 1 91 ? -11.359 -10.422 -11.492 1 85.62 91 GLN B C 1
ATOM 6196 O O . GLN B 1 91 ? -12.352 -10.742 -10.836 1 85.62 91 GLN B O 1
ATOM 6201 N N . GLY B 1 92 ? -10.719 -11.234 -12.32 1 90.25 92 GLY B N 1
ATOM 6202 C CA . GLY B 1 92 ? -10.992 -12.664 -12.344 1 90.25 92 GLY B CA 1
ATOM 6203 C C . GLY B 1 92 ? -12.289 -13.008 -13.055 1 90.25 92 GLY B C 1
ATOM 6204 O O . GLY B 1 92 ? -12.648 -12.367 -14.047 1 90.25 92 GLY B O 1
ATOM 6205 N N . SER B 1 93 ? -12.812 -14.117 -12.805 1 93.81 93 SER B N 1
ATOM 6206 C CA . SER B 1 93 ? -14.102 -14.656 -13.211 1 93.81 93 SER B CA 1
ATOM 6207 C C . SER B 1 93 ? -14.711 -15.531 -12.125 1 93.81 93 SER B C 1
ATOM 6209 O O . SER B 1 93 ? -14 -15.992 -11.227 1 93.81 93 SER B O 1
ATOM 6211 N N . GLY B 1 94 ? -15.984 -15.734 -12.203 1 95.5 94 GLY B N 1
ATOM 6212 C CA . GLY B 1 94 ? -16.734 -16.438 -11.172 1 95.5 94 GLY B CA 1
ATOM 6213 C C . GLY B 1 94 ? -17.703 -15.531 -10.422 1 95.5 94 GLY B C 1
ATOM 6214 O O . GLY B 1 94 ? -18.422 -14.734 -11.023 1 95.5 94 GLY B O 1
ATOM 6215 N N . GLY B 1 95 ? -17.688 -15.781 -9.062 1 96.44 95 GLY B N 1
ATOM 6216 C CA . GLY B 1 95 ? -18.656 -15.039 -8.266 1 96.44 95 GLY B CA 1
ATOM 6217 C C . GLY B 1 95 ? -20.094 -15.453 -8.523 1 96.44 95 GLY B C 1
ATOM 6218 O O . GLY B 1 95 ? -21.016 -14.672 -8.32 1 96.44 95 GLY B O 1
ATOM 6219 N N . ASN B 1 96 ? -20.281 -16.641 -9.047 1 97.5 96 ASN B N 1
ATOM 6220 C CA . ASN B 1 96 ? -21.625 -17.109 -9.422 1 97.5 96 ASN B CA 1
ATOM 6221 C C . ASN B 1 96 ? -22.438 -17.484 -8.188 1 97.5 96 ASN B C 1
ATOM 6223 O O . ASN B 1 96 ? -21.891 -17.938 -7.188 1 97.5 96 ASN B O 1
ATOM 6227 N N . ILE B 1 97 ? -23.781 -17.281 -8.344 1 98.06 97 ILE B N 1
ATOM 6228 C CA . ILE B 1 97 ? -24.766 -17.656 -7.344 1 98.06 97 ILE B CA 1
ATOM 6229 C C . ILE B 1 97 ? -24.469 -16.953 -6.023 1 98.06 97 ILE B C 1
ATOM 6231 O O . ILE B 1 97 ? -23.953 -17.562 -5.09 1 98.06 97 ILE B O 1
ATOM 6235 N N . LEU B 1 98 ? -24.797 -15.742 -5.891 1 96.81 98 LEU B N 1
ATOM 6236 C CA . LEU B 1 98 ? -24.641 -14.977 -4.656 1 96.81 98 LEU B CA 1
ATOM 6237 C C . LEU B 1 98 ? -25.797 -15.258 -3.701 1 96.81 98 LEU B C 1
ATOM 6239 O O . LEU B 1 98 ? -26.969 -15.023 -4.039 1 96.81 98 LEU B O 1
ATOM 6243 N N . ILE B 1 99 ? -25.531 -15.773 -2.578 1 97.38 99 ILE B N 1
ATOM 6244 C CA . ILE B 1 99 ? -26.531 -16.047 -1.549 1 97.38 99 ILE B CA 1
ATOM 6245 C C . ILE B 1 99 ? -26.328 -15.094 -0.371 1 97.38 99 ILE B C 1
ATOM 6247 O O . ILE B 1 99 ? -25.266 -15.078 0.249 1 97.38 99 ILE B O 1
ATOM 6251 N N . THR B 1 100 ? -27.328 -14.328 -0.067 1 96.62 100 THR B N 1
ATOM 6252 C CA . THR B 1 100 ? -27.297 -13.336 0.999 1 96.62 100 THR B CA 1
ATOM 6253 C C . THR B 1 100 ? -28.344 -13.656 2.07 1 96.62 100 THR B C 1
ATOM 6255 O O . THR B 1 100 ? -29.547 -13.531 1.829 1 96.62 100 THR B O 1
ATOM 6258 N N . PRO B 1 101 ? -27.906 -14.07 3.252 1 96.75 101 PRO B N 1
ATOM 6259 C CA . PRO B 1 101 ? -28.875 -14.172 4.344 1 96.75 101 PRO B CA 1
ATOM 6260 C C . PRO B 1 101 ? -29.375 -12.812 4.82 1 96.75 101 PRO B C 1
ATOM 6262 O O . PRO B 1 101 ? -28.609 -11.844 4.828 1 96.75 101 PRO B O 1
ATOM 6265 N N . PHE B 1 102 ? -30.609 -12.719 5.199 1 95.06 102 PHE B N 1
ATOM 6266 C CA . PHE B 1 102 ? -31.125 -11.438 5.66 1 95.06 102 PHE B CA 1
ATOM 6267 C C . PHE B 1 102 ? -32.156 -11.641 6.77 1 95.06 102 PHE B C 1
ATOM 6269 O O . PHE B 1 102 ? -32.656 -12.75 6.973 1 95.06 102 PHE B O 1
ATOM 6276 N N . LEU B 1 103 ? -32.375 -10.648 7.523 1 93.19 103 LEU B N 1
ATOM 6277 C CA . LEU B 1 103 ? -33.438 -10.586 8.531 1 93.19 103 LEU B CA 1
ATOM 6278 C C . LEU B 1 103 ? -34.562 -9.648 8.086 1 93.19 103 LEU B C 1
ATOM 6280 O O . LEU B 1 103 ? -34.312 -8.695 7.34 1 93.19 103 LEU B O 1
ATOM 6284 N N . GLY B 1 104 ? -35.719 -9.922 8.57 1 89.88 104 GLY B N 1
ATOM 6285 C CA . GLY B 1 104 ? -36.875 -9.086 8.266 1 89.88 104 GLY B CA 1
ATOM 6286 C C . GLY B 1 104 ? -37.375 -9.242 6.84 1 89.88 104 GLY B C 1
ATOM 6287 O O . GLY B 1 104 ? -37.375 -10.352 6.297 1 89.88 104 GLY B O 1
ATOM 6288 N N . ASP B 1 105 ? -38.062 -8.188 6.156 1 75 105 ASP B N 1
ATOM 6289 C CA . ASP B 1 105 ? -38.688 -8.289 4.84 1 75 105 ASP B CA 1
ATOM 6290 C C . ASP B 1 105 ? -37.625 -8.219 3.732 1 75 105 ASP B C 1
ATOM 6292 O O . ASP B 1 105 ? -37.75 -8.867 2.693 1 75 105 ASP B O 1
ATOM 6296 N N . THR B 1 106 ? -36.75 -7.199 3.787 1 63.91 106 THR B N 1
ATOM 6297 C CA . THR B 1 106 ? -35.844 -7.176 2.639 1 63.91 106 THR B CA 1
ATOM 6298 C C . THR B 1 106 ? -34.375 -7.016 3.09 1 63.91 106 THR B C 1
ATOM 6300 O O . THR B 1 106 ? -34.125 -6.551 4.203 1 63.91 106 THR B O 1
ATOM 6303 N N . ALA B 1 107 ? -33.531 -7.566 2.086 1 61.47 107 ALA B N 1
ATOM 6304 C CA . ALA B 1 107 ? -32.094 -7.656 2.213 1 61.47 107 ALA B CA 1
ATOM 6305 C C . ALA B 1 107 ? -31.469 -6.27 2.357 1 61.47 107 ALA B C 1
ATOM 6307 O O . ALA B 1 107 ? -30.328 -6.059 1.962 1 61.47 107 ALA B O 1
ATOM 6308 N N . LYS B 1 108 ? -32.125 -5.426 3.049 1 63.78 108 LYS B N 1
ATOM 6309 C CA . LYS B 1 108 ? -31.594 -4.07 3.072 1 63.78 108 LYS B CA 1
ATOM 6310 C C . LYS B 1 108 ? -30.562 -3.906 4.195 1 63.78 108 LYS B C 1
ATOM 6312 O O . LYS B 1 108 ? -29.891 -2.877 4.281 1 63.78 108 LYS B O 1
ATOM 6317 N N . VAL B 1 109 ? -30.5 -4.93 4.918 1 67.69 109 VAL B N 1
ATOM 6318 C CA . VAL B 1 109 ? -29.625 -4.719 6.07 1 67.69 109 VAL B CA 1
ATOM 6319 C C . VAL B 1 109 ? -28.219 -5.219 5.75 1 67.69 109 VAL B C 1
ATOM 6321 O O . VAL B 1 109 ? -28.047 -6.371 5.352 1 67.69 109 VAL B O 1
ATOM 6324 N N . ALA B 1 110 ? -27.312 -4.363 5.879 1 77.81 110 ALA B N 1
ATOM 6325 C CA . ALA B 1 110 ? -25.906 -4.66 5.613 1 77.81 110 ALA B CA 1
ATOM 6326 C C . ALA B 1 110 ? -25.375 -5.73 6.566 1 77.81 110 ALA B C 1
ATOM 6328 O O . ALA B 1 110 ? -25.719 -5.746 7.746 1 77.81 110 ALA B O 1
ATOM 6329 N N . LEU B 1 111 ? -24.719 -6.773 6.074 1 93.88 111 LEU B N 1
ATOM 6330 C CA . LEU B 1 111 ? -23.969 -7.73 6.879 1 93.88 111 LEU B CA 1
ATOM 6331 C C . LEU B 1 111 ? -22.625 -7.141 7.324 1 93.88 111 LEU B C 1
ATOM 6333 O O . LEU B 1 111 ? -21.672 -7.098 6.547 1 93.88 111 LEU B O 1
ATOM 6337 N N . THR B 1 112 ? -22.625 -6.703 8.555 1 95.69 112 THR B N 1
ATOM 6338 C CA . THR B 1 112 ? -21.406 -6.117 9.094 1 95.69 112 THR B CA 1
ATOM 6339 C C . THR B 1 112 ? -20.578 -7.172 9.828 1 95.69 112 THR B C 1
ATOM 6341 O O . THR B 1 112 ? -21.016 -7.715 10.844 1 95.69 112 THR B O 1
ATOM 6344 N N . LYS B 1 113 ? -19.469 -7.43 9.375 1 97.19 113 LYS B N 1
ATOM 6345 C CA . LYS B 1 113 ? -18.578 -8.469 9.883 1 97.19 113 LYS B CA 1
ATOM 6346 C C . LYS B 1 113 ? -18.219 -8.219 11.344 1 97.19 113 LYS B C 1
ATOM 6348 O O . LYS B 1 113 ? -17.828 -7.105 11.711 1 97.19 113 LYS B O 1
ATOM 6353 N N . ALA B 1 114 ? -18.375 -9.164 12.195 1 96.94 114 ALA B N 1
ATOM 6354 C CA . ALA B 1 114 ? -17.922 -9.109 13.586 1 96.94 114 ALA B CA 1
ATOM 6355 C C . ALA B 1 114 ? -16.656 -9.914 13.789 1 96.94 114 ALA B C 1
ATOM 6357 O O . ALA B 1 114 ? -15.664 -9.414 14.328 1 96.94 114 ALA B O 1
ATOM 6358 N N . LYS B 1 115 ? -16.719 -11.18 13.391 1 97.06 115 LYS B N 1
ATOM 6359 C CA . LYS B 1 115 ? -15.578 -12.102 13.484 1 97.06 115 LYS B CA 1
ATOM 6360 C C . LYS B 1 115 ? -15.531 -13.031 12.273 1 97.06 115 LYS B C 1
ATOM 6362 O O . LYS B 1 115 ? -16.578 -13.406 11.734 1 97.06 115 LYS B O 1
ATOM 6367 N N . GLU B 1 116 ? -14.312 -13.391 11.883 1 98 116 GLU B N 1
ATOM 6368 C CA . GLU B 1 116 ? -14.18 -14.359 10.789 1 98 116 GLU B CA 1
ATOM 6369 C C . GLU B 1 116 ? -13.016 -15.312 11.039 1 98 116 GLU B C 1
ATOM 6371 O O . GLU B 1 116 ? -12.078 -14.984 11.766 1 98 116 GLU B O 1
ATOM 6376 N N . ASN B 1 117 ? -13.109 -16.438 10.594 1 98.12 117 ASN B N 1
ATOM 6377 C CA . ASN B 1 117 ? -12.102 -17.5 10.641 1 98.12 117 ASN B CA 1
ATOM 6378 C C . ASN B 1 117 ? -12.18 -18.391 9.406 1 98.12 117 ASN B C 1
ATOM 6380 O O . ASN B 1 117 ? -13.273 -18.656 8.891 1 98.12 117 ASN B O 1
ATOM 6384 N N . ALA B 1 118 ? -10.984 -18.812 8.93 1 98.69 118 ALA B N 1
ATOM 6385 C CA . ALA B 1 118 ? -10.969 -19.656 7.742 1 98.69 118 ALA B CA 1
ATOM 6386 C C . ALA B 1 118 ? -9.711 -20.516 7.707 1 98.69 118 ALA B C 1
ATOM 6388 O O . ALA B 1 118 ? -8.734 -20.234 8.398 1 98.69 118 ALA B O 1
ATOM 6389 N N . GLY B 1 119 ? -9.727 -21.531 6.957 1 98.38 119 GLY B N 1
ATOM 6390 C CA . GLY B 1 119 ? -8.633 -22.453 6.688 1 98.38 119 GLY B CA 1
ATOM 6391 C C . GLY B 1 119 ? -8.844 -23.281 5.438 1 98.38 119 GLY B C 1
ATOM 6392 O O . GLY B 1 119 ? -9.805 -23.078 4.703 1 98.38 119 GLY B O 1
ATOM 6393 N N . ALA B 1 120 ? -7.922 -24.219 5.254 1 98.31 120 ALA B N 1
ATOM 6394 C CA . ALA B 1 120 ? -8.039 -25.094 4.082 1 98.31 120 ALA B CA 1
ATOM 6395 C C . ALA B 1 120 ? -9.336 -25.891 4.117 1 98.31 120 ALA B C 1
ATOM 6397 O O . ALA B 1 120 ? -9.492 -26.797 4.938 1 98.31 120 ALA B O 1
ATOM 6398 N N . GLY B 1 121 ? -10.281 -25.469 3.283 1 98.5 121 GLY B N 1
ATOM 6399 C CA . GLY B 1 121 ? -11.5 -26.234 3.109 1 98.5 121 GLY B CA 1
ATOM 6400 C C . GLY B 1 121 ? -12.695 -25.656 3.84 1 98.5 121 GLY B C 1
ATOM 6401 O O . GLY B 1 121 ? -13.805 -26.172 3.746 1 98.5 121 GLY B O 1
ATOM 6402 N N . TYR B 1 122 ? -12.484 -24.531 4.559 1 98.75 122 TYR B N 1
ATOM 6403 C CA . TYR B 1 122 ? -13.641 -24 5.281 1 98.75 122 TYR B CA 1
ATOM 6404 C C . TYR B 1 122 ? -13.523 -22.5 5.469 1 98.75 122 TYR B C 1
ATOM 6406 O O . TYR B 1 122 ? -12.445 -21.922 5.316 1 98.75 122 TYR B O 1
ATOM 6414 N N . TYR B 1 123 ? -14.633 -21.844 5.785 1 98.75 123 TYR B N 1
ATOM 6415 C CA . TYR B 1 123 ? -14.781 -20.438 6.082 1 98.75 123 TYR B CA 1
ATOM 6416 C C . TYR B 1 123 ? -15.93 -20.203 7.062 1 98.75 123 TYR B C 1
ATOM 6418 O O . TYR B 1 123 ? -17 -20.812 6.938 1 98.75 123 TYR B O 1
ATOM 6426 N N . GLN B 1 124 ? -15.727 -19.328 8.062 1 98.75 124 GLN B N 1
ATOM 6427 C CA . GLN B 1 124 ? -16.734 -18.984 9.062 1 98.75 124 GLN B CA 1
ATOM 6428 C C . GLN B 1 124 ? -16.781 -17.484 9.312 1 98.75 124 GLN B C 1
ATOM 6430 O O . GLN B 1 124 ? -15.742 -16.828 9.312 1 98.75 124 GLN B O 1
ATOM 6435 N N . VAL B 1 125 ? -18 -17 9.555 1 98.62 125 VAL B N 1
ATOM 6436 C CA . VAL B 1 125 ? -18.125 -15.578 9.844 1 98.62 125 VAL B CA 1
ATOM 6437 C C . VAL B 1 125 ? -19.375 -15.344 10.703 1 98.62 125 VAL B C 1
ATOM 6439 O O . VAL B 1 125 ? -20.344 -16.094 10.625 1 98.62 125 VAL B O 1
ATOM 6442 N N . SER B 1 126 ? -19.297 -14.391 11.578 1 98.31 126 SER B N 1
ATOM 6443 C CA . SER B 1 126 ? -20.438 -13.852 12.305 1 98.31 126 SER B CA 1
ATOM 6444 C C . SER B 1 126 ? -20.625 -12.367 12.023 1 98.31 126 SER B C 1
ATOM 6446 O O . SER B 1 126 ? -19.672 -11.656 11.719 1 98.31 126 SER B O 1
ATOM 6448 N N . PHE B 1 127 ? -21.859 -11.977 12.125 1 97.44 127 PHE B N 1
ATOM 6449 C CA . PHE B 1 127 ? -22.203 -10.594 11.828 1 97.44 127 PHE B CA 1
ATOM 6450 C C . PHE B 1 127 ? -22.797 -9.906 13.062 1 97.44 127 PHE B C 1
ATOM 6452 O O . PHE B 1 127 ? -23.281 -10.578 13.977 1 97.44 127 PHE B O 1
ATOM 6459 N N . SER B 1 128 ? -22.766 -8.578 13.07 1 93.69 128 SER B N 1
ATOM 6460 C CA . SER B 1 128 ? -23.219 -7.777 14.211 1 93.69 128 SER B CA 1
ATOM 6461 C C . SER B 1 128 ? -24.703 -7.977 14.461 1 93.69 128 SER B C 1
ATOM 6463 O O . SER B 1 128 ? -25.188 -7.793 15.586 1 93.69 128 SER B O 1
ATOM 6465 N N . ASN B 1 129 ? -25.5 -8.352 13.461 1 92.75 129 ASN B N 1
ATOM 6466 C CA . ASN B 1 129 ? -26.922 -8.578 13.625 1 92.75 129 ASN B CA 1
ATOM 6467 C C . ASN B 1 129 ? -27.219 -9.992 14.117 1 92.75 129 ASN B C 1
ATOM 6469 O O . ASN B 1 129 ? -28.359 -10.445 14.07 1 92.75 129 ASN B O 1
ATOM 6473 N N . HIS B 1 130 ? -26.172 -10.789 14.398 1 94.31 130 HIS B N 1
ATOM 6474 C CA . HIS B 1 130 ? -26.219 -12.078 15.07 1 94.31 130 HIS B CA 1
ATOM 6475 C C . HIS B 1 130 ? -26.5 -13.203 14.078 1 94.31 130 HIS B C 1
ATOM 6477 O O . HIS B 1 130 ? -26.766 -14.344 14.477 1 94.31 130 HIS B O 1
ATOM 6483 N N . ILE B 1 131 ? -26.438 -12.945 12.797 1 96.62 131 ILE B N 1
ATOM 6484 C CA . ILE B 1 131 ? -26.344 -14.016 11.812 1 96.62 131 ILE B CA 1
ATOM 6485 C C . ILE B 1 131 ? -24.938 -14.602 11.836 1 96.62 131 ILE B C 1
ATOM 6487 O O . ILE B 1 131 ? -23.953 -13.875 12.062 1 96.62 131 ILE B O 1
ATOM 6491 N N . ALA B 1 132 ? -24.797 -15.852 11.656 1 98.06 132 ALA B N 1
ATOM 6492 C CA . ALA B 1 132 ? -23.484 -16.484 11.484 1 98.06 132 ALA B CA 1
ATOM 6493 C C . ALA B 1 132 ? -23.531 -17.531 10.367 1 98.06 132 ALA B C 1
ATOM 6495 O O . ALA B 1 132 ? -24.594 -18.125 10.102 1 98.06 132 ALA B O 1
ATOM 6496 N N . ALA B 1 133 ? -22.469 -17.734 9.719 1 98.44 133 ALA B N 1
ATOM 6497 C CA . ALA B 1 133 ? -22.344 -18.703 8.641 1 98.44 133 ALA B CA 1
ATOM 6498 C C . ALA B 1 133 ? -21.094 -19.562 8.82 1 98.44 133 ALA B C 1
ATOM 6500 O O . ALA B 1 133 ? -20.031 -19.062 9.18 1 98.44 133 ALA B O 1
ATOM 6501 N N . LYS B 1 134 ? -21.234 -20.875 8.688 1 98.69 134 LYS B N 1
ATOM 6502 C CA . LYS B 1 134 ? -20.156 -21.859 8.609 1 98.69 134 LYS B CA 1
ATOM 6503 C C . LYS B 1 134 ? -20.203 -22.609 7.281 1 98.69 134 LYS B C 1
ATOM 6505 O O . LYS B 1 134 ? -21.188 -23.281 6.969 1 98.69 134 LYS B O 1
ATOM 6510 N N . ILE B 1 135 ? -19.109 -22.531 6.582 1 98.81 135 ILE B N 1
ATOM 6511 C CA . ILE B 1 135 ? -19.078 -23.047 5.219 1 98.81 135 ILE B CA 1
ATOM 6512 C C . ILE B 1 135 ? -17.922 -24.047 5.082 1 98.81 135 ILE B C 1
ATOM 6514 O O . ILE B 1 135 ? -16.828 -23.812 5.59 1 98.81 135 ILE B O 1
ATOM 6518 N N . ALA B 1 136 ? -18.141 -25.172 4.445 1 98.62 136 ALA B N 1
ATOM 6519 C CA . ALA B 1 136 ? -17.109 -26.156 4.105 1 98.62 136 ALA B CA 1
ATOM 6520 C C . ALA B 1 136 ? -17.359 -26.75 2.727 1 98.62 136 ALA B C 1
ATOM 6522 O O . ALA B 1 136 ? -18.484 -26.766 2.242 1 98.62 136 ALA B O 1
ATOM 6523 N N . VAL B 1 137 ? -16.328 -27.203 2.123 1 98.12 137 VAL B N 1
ATOM 6524 C CA . VAL B 1 137 ? -16.453 -27.797 0.79 1 98.12 137 VAL B CA 1
ATOM 6525 C C . VAL B 1 137 ? -15.758 -29.156 0.759 1 98.12 137 VAL B C 1
ATOM 6527 O O . VAL B 1 137 ? -14.883 -29.422 1.582 1 98.12 137 VAL B O 1
ATOM 6530 N N . TYR B 1 138 ? -16.125 -30.031 -0.082 1 97.31 138 TYR B N 1
ATOM 6531 C CA . TYR B 1 138 ? -15.523 -31.312 -0.436 1 97.31 138 TYR B CA 1
ATOM 6532 C C . TYR B 1 138 ? -15.742 -31.625 -1.911 1 97.31 138 TYR B C 1
ATOM 6534 O O . TYR B 1 138 ? -16.875 -31.828 -2.346 1 97.31 138 TYR B O 1
ATOM 6542 N N . LYS B 1 139 ? -14.578 -31.703 -2.658 1 96.25 139 LYS B N 1
ATOM 6543 C CA . LYS B 1 139 ? -14.695 -31.812 -4.109 1 96.25 139 LYS B CA 1
ATOM 6544 C C . LYS B 1 139 ? -15.578 -30.703 -4.672 1 96.25 139 LYS B C 1
ATOM 6546 O O . LYS B 1 139 ? -15.359 -29.516 -4.375 1 96.25 139 LYS B O 1
ATOM 6551 N N . ASN B 1 140 ? -16.547 -30.969 -5.496 1 96.94 140 ASN B N 1
ATOM 6552 C CA . ASN B 1 140 ? -17.422 -29.953 -6.074 1 96.94 140 ASN B CA 1
ATOM 6553 C C . ASN B 1 140 ? -18.75 -29.875 -5.336 1 96.94 140 ASN B C 1
ATOM 6555 O O . ASN B 1 140 ? -19.797 -29.656 -5.953 1 96.94 140 ASN B O 1
ATOM 6559 N N . GLN B 1 141 ? -18.734 -30.125 -4.051 1 96.31 141 GLN B N 1
ATOM 6560 C CA . GLN B 1 141 ? -19.891 -29.969 -3.186 1 96.31 141 GLN B CA 1
ATOM 6561 C C . GLN B 1 141 ? -19.562 -29.094 -1.981 1 96.31 141 GLN B C 1
ATOM 6563 O O . GLN B 1 141 ? -18.406 -29 -1.563 1 96.31 141 GLN B O 1
ATOM 6568 N N . GLY B 1 142 ? -20.562 -28.391 -1.46 1 98 142 GLY B N 1
ATOM 6569 C CA . GLY B 1 142 ? -20.391 -27.547 -0.298 1 98 142 GLY B CA 1
ATOM 6570 C C . GLY B 1 142 ? -21.594 -27.547 0.631 1 98 142 GLY B C 1
ATOM 6571 O O . GLY B 1 142 ? -22.672 -27.984 0.253 1 98 142 GLY B O 1
ATOM 6572 N N . VAL B 1 143 ? -21.344 -27.188 1.867 1 98.25 143 VAL B N 1
ATOM 6573 C CA . VAL B 1 143 ? -22.391 -27 2.869 1 98.25 143 VAL B CA 1
ATOM 6574 C C . VAL B 1 143 ? -22.281 -25.609 3.486 1 98.25 143 VAL B C 1
ATOM 6576 O O . VAL B 1 143 ? -21.172 -25.125 3.723 1 98.25 143 VAL B O 1
ATOM 6579 N N . GLU B 1 144 ? -23.359 -24.953 3.629 1 98.44 144 GLU B N 1
ATOM 6580 C CA . GLU B 1 144 ? -23.484 -23.688 4.348 1 98.44 144 GLU B CA 1
ATOM 6581 C C . GLU B 1 144 ? -24.469 -23.797 5.504 1 98.44 144 GLU B C 1
ATOM 6583 O O . GLU B 1 144 ? -25.656 -24.047 5.289 1 98.44 144 GLU B O 1
ATOM 6588 N N . ASN B 1 145 ? -23.984 -23.625 6.699 1 98.19 145 ASN B N 1
ATOM 6589 C CA . ASN B 1 145 ? -24.828 -23.609 7.895 1 98.19 145 ASN B CA 1
ATOM 6590 C C . ASN B 1 145 ? -25.016 -22.188 8.422 1 98.19 145 ASN B C 1
ATOM 6592 O O . ASN B 1 145 ? -24.047 -21.516 8.781 1 98.19 145 ASN B O 1
ATOM 6596 N N . TYR B 1 146 ? -26.25 -21.797 8.508 1 97.81 146 TYR B N 1
ATOM 6597 C CA . TYR B 1 146 ? -26.562 -20.453 8.969 1 97.81 146 TYR B CA 1
ATOM 6598 C C . TYR B 1 146 ? -27.281 -20.5 10.32 1 97.81 146 TYR B C 1
ATOM 6600 O O . TYR B 1 146 ? -28.141 -21.344 10.547 1 97.81 146 TYR B O 1
ATOM 6608 N N . SER B 1 147 ? -26.828 -19.672 11.219 1 97.62 147 SER B N 1
ATOM 6609 C CA . SER B 1 147 ? -27.562 -19.391 12.445 1 97.62 147 SER B CA 1
ATOM 6610 C C . SER B 1 147 ? -28.25 -18.031 12.383 1 97.62 147 SER B C 1
ATOM 6612 O O . SER B 1 147 ? -27.656 -17.047 11.961 1 97.62 147 SER B O 1
ATOM 6614 N N . PHE B 1 148 ? -29.5 -18.031 12.758 1 95.75 148 PHE B N 1
ATOM 6615 C CA . PHE B 1 148 ? -30.312 -16.828 12.727 1 95.75 148 PHE B CA 1
ATOM 6616 C C . PHE B 1 148 ? -30.891 -16.531 14.102 1 95.75 148 PHE B C 1
ATOM 6618 O O . PHE B 1 148 ? -31.203 -17.438 14.867 1 95.75 148 PHE B O 1
ATOM 6625 N N . PRO B 1 149 ? -31.078 -15.227 14.367 1 93.25 149 PRO B N 1
ATOM 6626 C CA . PRO B 1 149 ? -31.984 -14.922 15.477 1 93.25 149 PRO B CA 1
ATOM 6627 C C . PRO B 1 149 ? -33.438 -15.211 15.141 1 93.25 149 PRO B C 1
ATOM 6629 O O . PRO B 1 149 ? -33.781 -15.539 14 1 93.25 149 PRO B O 1
ATOM 6632 N N . GLN B 1 150 ? -34.312 -15.148 16.188 1 91.62 150 GLN B N 1
ATOM 6633 C CA . GLN B 1 150 ? -35.75 -15.336 15.945 1 91.62 150 GLN B CA 1
ATOM 6634 C C . GLN B 1 150 ? -36.312 -14.188 15.125 1 91.62 150 GLN B C 1
ATOM 6636 O O . GLN B 1 150 ? -35.812 -13.062 15.172 1 91.62 150 GLN B O 1
ATOM 6641 N N . GLY B 1 151 ? -37.406 -14.672 14.32 1 91.81 151 GLY B N 1
ATOM 6642 C CA . GLY B 1 151 ? -38.094 -13.648 13.531 1 91.81 151 GLY B CA 1
ATOM 6643 C C . GLY B 1 151 ? -38.062 -13.953 12.039 1 91.81 151 GLY B C 1
ATOM 6644 O O . GLY B 1 151 ? -37.625 -15.016 11.625 1 91.81 151 GLY B O 1
ATOM 6645 N N . GLN B 1 152 ? -38.656 -12.992 11.305 1 91.94 152 GLN B N 1
ATOM 6646 C CA . GLN B 1 152 ? -38.688 -13.109 9.852 1 91.94 152 GLN B CA 1
ATOM 6647 C C . GLN B 1 152 ? -37.312 -13.055 9.258 1 91.94 152 GLN B C 1
ATOM 6649 O O . GLN B 1 152 ? -36.469 -12.242 9.68 1 91.94 152 GLN B O 1
ATOM 6654 N N . LYS B 1 153 ? -37.062 -14 8.344 1 93.38 153 LYS B N 1
ATOM 6655 C CA . LYS B 1 153 ? -35.719 -14.117 7.766 1 93.38 153 LYS B CA 1
ATOM 6656 C C . LYS B 1 153 ? -35.75 -14.906 6.461 1 93.38 153 LYS B C 1
ATOM 6658 O O . LYS B 1 153 ? -36.781 -15.484 6.109 1 93.38 153 LYS B O 1
ATOM 6663 N N . GLY B 1 154 ? -34.656 -14.891 5.77 1 94.56 154 GLY B N 1
ATOM 6664 C CA . GLY B 1 154 ? -34.531 -15.672 4.551 1 94.56 154 GLY B CA 1
ATOM 6665 C C . GLY B 1 154 ? -33.188 -15.5 3.85 1 94.56 154 GLY B C 1
ATOM 6666 O O . GLY B 1 154 ? -32.188 -15.164 4.484 1 94.56 154 GLY B O 1
ATOM 6667 N N . PHE B 1 155 ? -33.25 -15.945 2.568 1 96.06 155 PHE B N 1
ATOM 6668 C CA . PHE B 1 155 ? -32.062 -15.828 1.697 1 96.06 155 PHE B CA 1
ATOM 6669 C C . PHE B 1 155 ? -32.438 -15.141 0.387 1 96.06 155 PHE B C 1
ATOM 6671 O O . PHE B 1 155 ? -33.469 -15.445 -0.209 1 96.06 155 PHE B O 1
ATOM 6678 N N . MET B 1 156 ? -31.672 -14.148 0.026 1 95.62 156 MET B N 1
ATOM 6679 C CA . MET B 1 156 ? -31.703 -13.672 -1.354 1 95.62 156 MET B CA 1
ATOM 6680 C C . MET B 1 156 ? -30.703 -14.438 -2.211 1 95.62 156 MET B C 1
ATOM 6682 O O . MET B 1 156 ? -29.531 -14.562 -1.841 1 95.62 156 MET B O 1
ATOM 6686 N N . ILE B 1 157 ? -31.094 -15.031 -3.283 1 96.69 157 ILE B N 1
ATOM 6687 C CA . ILE B 1 157 ? -30.25 -15.758 -4.223 1 96.69 157 ILE B CA 1
ATOM 6688 C C . ILE B 1 157 ? -30.172 -15.008 -5.551 1 96.69 157 ILE B C 1
ATOM 6690 O O . ILE B 1 157 ? -31.188 -14.883 -6.254 1 96.69 157 ILE B O 1
ATOM 6694 N N . ASP B 1 158 ? -29.047 -14.484 -5.875 1 96.75 158 ASP B N 1
ATOM 6695 C CA . ASP B 1 158 ? -28.812 -13.773 -7.125 1 96.75 158 ASP B CA 1
ATOM 6696 C C . ASP B 1 158 ? -28.062 -14.641 -8.125 1 96.75 158 ASP B C 1
ATOM 6698 O O . ASP B 1 158 ? -26.844 -14.797 -8.023 1 96.75 158 ASP B O 1
ATOM 6702 N N . LEU B 1 159 ? -28.719 -15.148 -9.133 1 97.81 159 LEU B N 1
ATOM 6703 C CA . LEU B 1 159 ? -28.156 -16.078 -10.109 1 97.81 159 LEU B CA 1
ATOM 6704 C C . LEU B 1 159 ? -27.422 -15.32 -11.203 1 97.81 159 LEU B C 1
ATOM 6706 O O . LEU B 1 159 ? -26.719 -15.93 -12.016 1 97.81 159 LEU B O 1
ATOM 6710 N N . SER B 1 160 ? -27.484 -13.961 -11.203 1 97.19 160 SER B N 1
ATOM 6711 C CA . SER B 1 160 ? -26.828 -13.164 -12.234 1 97.19 160 SER B CA 1
ATOM 6712 C C . SER B 1 160 ? -25.531 -12.531 -11.711 1 97.19 160 SER B C 1
ATOM 6714 O O . SER B 1 160 ? -24.844 -11.828 -12.445 1 97.19 160 SER B O 1
ATOM 6716 N N . HIS B 1 161 ? -25.219 -12.781 -10.453 1 95.94 161 HIS B N 1
ATOM 6717 C CA . HIS B 1 161 ? -24.031 -12.156 -9.867 1 95.94 161 HIS B CA 1
ATOM 6718 C C . HIS B 1 161 ? -22.75 -12.711 -10.492 1 95.94 161 HIS B C 1
ATOM 6720 O O . HIS B 1 161 ? -22.641 -13.914 -10.719 1 95.94 161 HIS B O 1
ATOM 6726 N N . THR B 1 162 ? -21.828 -11.844 -10.781 1 95.5 162 THR B N 1
ATOM 6727 C CA . THR B 1 162 ? -20.484 -12.188 -11.227 1 95.5 162 THR B CA 1
ATOM 6728 C C . THR B 1 162 ? -19.469 -11.211 -10.656 1 95.5 162 THR B C 1
ATOM 6730 O O . THR B 1 162 ? -19.828 -10.125 -10.203 1 95.5 162 THR B O 1
ATOM 6733 N N . LEU B 1 163 ? -18.188 -11.516 -10.523 1 91.19 163 LEU B N 1
ATOM 6734 C CA . LEU B 1 163 ? -17.125 -10.641 -10.055 1 91.19 163 LEU B CA 1
ATOM 6735 C C . LEU B 1 163 ? -16.891 -9.484 -11.031 1 91.19 163 LEU B C 1
ATOM 6737 O O . LEU B 1 163 ? -16.719 -8.336 -10.609 1 91.19 163 LEU B O 1
ATOM 6741 N N . ALA B 1 164 ? -16.766 -9.586 -12.312 1 81.94 164 ALA B N 1
ATOM 6742 C CA . ALA B 1 164 ? -16.422 -8.539 -13.273 1 81.94 164 ALA B CA 1
ATOM 6743 C C . ALA B 1 164 ? -17.609 -8.195 -14.148 1 81.94 164 ALA B C 1
ATOM 6745 O O . ALA B 1 164 ? -17.453 -7.785 -15.305 1 81.94 164 ALA B O 1
ATOM 6746 N N . ASN B 1 165 ? -18.906 -8.266 -13.602 1 68.38 165 ASN B N 1
ATOM 6747 C CA . ASN B 1 165 ? -20.156 -7.93 -14.281 1 68.38 165 ASN B CA 1
ATOM 6748 C C . ASN B 1 165 ? -20.234 -8.594 -15.648 1 68.38 165 ASN B C 1
ATOM 6750 O O . ASN B 1 165 ? -20.578 -7.938 -16.641 1 68.38 165 ASN B O 1
ATOM 6754 N N . LYS B 1 166 ? -20.156 -9.867 -15.609 1 86.88 166 LYS B N 1
ATOM 6755 C CA . LYS B 1 166 ? -20.016 -10.648 -16.828 1 86.88 166 LYS B CA 1
ATOM 6756 C C . LYS B 1 166 ? -21.047 -11.773 -16.891 1 86.88 166 LYS B C 1
ATOM 6758 O O . LYS B 1 166 ? -20.703 -12.914 -17.219 1 86.88 166 LYS B O 1
ATOM 6763 N N . PHE B 1 167 ? -22.312 -11.523 -16.516 1 96.12 167 PHE B N 1
ATOM 6764 C CA . PHE B 1 167 ? -23.406 -12.492 -16.594 1 96.12 167 PHE B CA 1
ATOM 6765 C C . PHE B 1 167 ? -23.859 -12.672 -18.047 1 96.12 167 PHE B C 1
ATOM 6767 O O . PHE B 1 167 ? -23.984 -11.703 -18.797 1 96.12 167 PHE B O 1
ATOM 6774 N N . VAL B 1 168 ? -24.234 -13.922 -18.422 1 97.75 168 VAL B N 1
ATOM 6775 C CA . VAL B 1 168 ? -24.688 -14.203 -19.766 1 97.75 168 VAL B CA 1
ATOM 6776 C C . VAL B 1 168 ? -26.141 -14.695 -19.734 1 97.75 168 VAL B C 1
ATOM 6778 O O . VAL B 1 168 ? -27.031 -14.078 -20.328 1 97.75 168 VAL B O 1
ATOM 6781 N N . ALA B 1 169 ? -26.375 -15.789 -19.062 1 97.81 169 ALA B N 1
ATOM 6782 C CA . ALA B 1 169 ? -27.703 -16.391 -19 1 97.81 169 ALA B CA 1
ATOM 6783 C C . ALA B 1 169 ? -27.797 -17.391 -17.859 1 97.81 169 ALA B C 1
ATOM 6785 O O . ALA B 1 169 ? -26.781 -17.812 -17.312 1 97.81 169 ALA B O 1
ATOM 6786 N N . GLU B 1 170 ? -29.031 -17.734 -17.453 1 98.06 170 GLU B N 1
ATOM 6787 C CA . GLU B 1 170 ? -29.25 -18.812 -16.484 1 98.06 170 GLU B CA 1
ATOM 6788 C C . GLU B 1 170 ? -30.625 -19.453 -16.688 1 98.06 170 GLU B C 1
ATOM 6790 O O . GLU B 1 170 ? -31.516 -18.859 -17.281 1 98.06 170 GLU B O 1
ATOM 6795 N N . GLU B 1 171 ? -30.797 -20.625 -16.312 1 97.81 171 GLU B N 1
ATOM 6796 C CA . GLU B 1 171 ? -32.062 -21.344 -16.156 1 97.81 171 GLU B CA 1
ATOM 6797 C C . GLU B 1 171 ? -32.125 -22.031 -14.797 1 97.81 171 GLU B C 1
ATOM 6799 O O . GLU B 1 171 ? -31.109 -22.516 -14.281 1 97.81 171 GLU B O 1
ATOM 6804 N N . HIS B 1 172 ? -33.281 -21.984 -14.195 1 97.62 172 HIS B N 1
ATOM 6805 C CA . HIS B 1 172 ? -33.438 -22.688 -12.922 1 97.62 172 HIS B CA 1
ATOM 6806 C C . HIS B 1 172 ? -34.781 -23.359 -12.805 1 97.62 172 HIS B C 1
ATOM 6808 O O . HIS B 1 172 ? -35.75 -22.938 -13.469 1 97.62 172 HIS B O 1
ATOM 6814 N N . LYS B 1 173 ? -34.875 -24.344 -12.086 1 97.44 173 LYS B N 1
ATOM 6815 C CA . LYS B 1 173 ? -36.062 -25.047 -11.664 1 97.44 173 LYS B CA 1
ATOM 6816 C C . LYS B 1 173 ? -36.188 -25.062 -10.141 1 97.44 173 LYS B C 1
ATOM 6818 O O . LYS B 1 173 ? -35.25 -25.469 -9.445 1 97.44 173 LYS B O 1
ATOM 6823 N N . LEU B 1 174 ? -37.375 -24.641 -9.688 1 96.88 174 LEU B N 1
ATOM 6824 C CA . LEU B 1 174 ? -37.594 -24.594 -8.25 1 96.88 174 LEU B CA 1
ATOM 6825 C C . LEU B 1 174 ? -38.156 -25.922 -7.75 1 96.88 174 LEU B C 1
ATOM 6827 O O . LEU B 1 174 ? -38.969 -26.562 -8.445 1 96.88 174 LEU B O 1
ATOM 6831 N N . GLN B 1 175 ? -37.688 -26.266 -6.66 1 95.19 175 GLN B N 1
ATOM 6832 C CA . GLN B 1 175 ? -38.25 -27.375 -5.887 1 95.19 175 GLN B CA 1
ATOM 6833 C C . GLN B 1 175 ? -38.75 -26.906 -4.523 1 95.19 175 GLN B C 1
ATOM 6835 O O . GLN B 1 175 ? -38.562 -25.75 -4.156 1 95.19 175 GLN B O 1
ATOM 6840 N N . ALA B 1 176 ? -39.344 -27.844 -3.756 1 94.5 176 ALA B N 1
ATOM 6841 C CA . ALA B 1 176 ? -39.938 -27.484 -2.463 1 94.5 176 ALA B CA 1
ATOM 6842 C C . ALA B 1 176 ? -38.844 -27.047 -1.481 1 94.5 176 ALA B C 1
ATOM 6844 O O . ALA B 1 176 ? -39.094 -26.203 -0.611 1 94.5 176 ALA B O 1
ATOM 6845 N N . ASN B 1 177 ? -37.719 -27.625 -1.626 1 95.56 177 ASN B N 1
ATOM 6846 C CA . ASN B 1 177 ? -36.656 -27.297 -0.682 1 95.56 177 ASN B CA 1
ATOM 6847 C C . ASN B 1 177 ? -35.375 -26.953 -1.401 1 95.56 177 ASN B C 1
ATOM 6849 O O . ASN B 1 177 ? -34.281 -27.234 -0.894 1 95.56 177 ASN B O 1
ATOM 6853 N N . GLY B 1 178 ? -35.531 -26.469 -2.652 1 96.19 178 GLY B N 1
ATOM 6854 C CA . GLY B 1 178 ? -34.281 -26.141 -3.326 1 96.19 178 GLY B CA 1
ATOM 6855 C C . GLY B 1 178 ? -34.469 -25.703 -4.762 1 96.19 178 GLY B C 1
ATOM 6856 O O . GLY B 1 178 ? -35.594 -25.281 -5.141 1 96.19 178 GLY B O 1
ATOM 6857 N N . LEU B 1 179 ? -33.406 -25.625 -5.508 1 96.75 179 LEU B N 1
ATOM 6858 C CA . LEU B 1 179 ? -33.438 -25.281 -6.926 1 96.75 179 LEU B CA 1
ATOM 6859 C C . LEU B 1 179 ? -32.281 -25.906 -7.668 1 96.75 179 LEU B C 1
ATOM 6861 O O . LEU B 1 179 ? -31.234 -26.203 -7.066 1 96.75 179 LEU B O 1
ATOM 6865 N N . THR B 1 180 ? -32.406 -26.188 -8.906 1 98.31 180 THR B N 1
ATOM 6866 C CA . THR B 1 180 ? -31.391 -26.703 -9.82 1 98.31 180 THR B CA 1
ATOM 6867 C C . THR B 1 180 ? -31.344 -25.875 -11.102 1 98.31 180 THR B C 1
ATOM 6869 O O . THR B 1 180 ? -32.281 -25.172 -11.422 1 98.31 180 THR B O 1
ATOM 6872 N N . GLY B 1 181 ? -30.203 -25.859 -11.719 1 98.56 181 GLY B N 1
ATOM 6873 C CA . GLY B 1 181 ? -30.109 -25.141 -12.977 1 98.56 181 GLY B CA 1
ATOM 6874 C C . GLY B 1 181 ? -28.688 -24.969 -13.461 1 98.56 181 GLY B C 1
ATOM 6875 O O . GLY B 1 181 ? -27.828 -25.812 -13.172 1 98.56 181 GLY B O 1
ATOM 6876 N N . TRP B 1 182 ? -28.484 -24.031 -14.328 1 98.56 182 TRP B N 1
ATOM 6877 C CA . TRP B 1 182 ? -27.156 -23.672 -14.812 1 98.56 182 TRP B CA 1
ATOM 6878 C C . TRP B 1 182 ? -27.016 -22.156 -14.945 1 98.56 182 TRP B C 1
ATOM 6880 O O . TRP B 1 182 ? -28.016 -21.438 -15.016 1 98.56 182 TRP B O 1
ATOM 6890 N N . VAL B 1 183 ? -25.812 -21.688 -14.859 1 98.25 183 VAL B N 1
ATOM 6891 C CA . VAL B 1 183 ? -25.453 -20.281 -15.078 1 98.25 183 VAL B CA 1
ATOM 6892 C C . VAL B 1 183 ? -24.359 -20.188 -16.125 1 98.25 183 VAL B C 1
ATOM 6894 O O . VAL B 1 183 ? -23.375 -20.938 -16.078 1 98.25 183 VAL B O 1
ATOM 6897 N N . ASP B 1 184 ? -24.516 -19.344 -17.156 1 98.12 184 ASP B N 1
ATOM 6898 C CA . ASP B 1 184 ? -23.469 -18.953 -18.109 1 98.12 184 ASP B CA 1
ATOM 6899 C C . ASP B 1 184 ? -22.844 -17.609 -17.719 1 98.12 184 ASP B C 1
ATOM 6901 O O . ASP B 1 184 ? -23.547 -16.641 -17.453 1 98.12 184 ASP B O 1
ATOM 6905 N N . SER B 1 185 ? -21.578 -17.641 -17.625 1 97.44 185 SER B N 1
ATOM 6906 C CA . SER B 1 185 ? -20.844 -16.422 -17.328 1 97.44 185 SER B CA 1
ATOM 6907 C C . SER B 1 185 ? -19.609 -16.297 -18.219 1 97.44 185 SER B C 1
ATOM 6909 O O . SER B 1 185 ? -19.188 -17.266 -18.844 1 97.44 185 SER B O 1
ATOM 6911 N N . ARG B 1 186 ? -19.078 -15.125 -18.328 1 97.25 186 ARG B N 1
ATOM 6912 C CA . ARG B 1 186 ? -17.891 -14.891 -19.125 1 97.25 186 ARG B CA 1
ATOM 6913 C C . ARG B 1 186 ? -16.625 -15.352 -18.406 1 97.25 186 ARG B C 1
ATOM 6915 O O . ARG B 1 186 ? -16.594 -15.352 -17.172 1 97.25 186 ARG B O 1
ATOM 6922 N N . THR B 1 187 ? -15.617 -15.758 -19.188 1 96.19 187 THR B N 1
ATOM 6923 C CA . THR B 1 187 ? -14.32 -16.141 -18.625 1 96.19 187 THR B CA 1
ATOM 6924 C C . THR B 1 187 ? -13.5 -14.898 -18.281 1 96.19 187 THR B C 1
ATOM 6926 O O . THR B 1 187 ? -13.953 -13.766 -18.469 1 96.19 187 THR B O 1
ATOM 6929 N N . THR B 1 188 ? -12.375 -15.07 -17.641 1 94.94 188 THR B N 1
ATOM 6930 C CA . THR B 1 188 ? -11.477 -13.992 -17.25 1 94.94 188 THR B CA 1
ATOM 6931 C C . THR B 1 188 ? -11.203 -13.062 -18.422 1 94.94 188 THR B C 1
ATOM 6933 O O . THR B 1 188 ? -10.984 -13.523 -19.547 1 94.94 188 THR B O 1
ATOM 6936 N N . CYS B 1 189 ? -11.227 -11.734 -18.234 1 93.12 189 CYS B N 1
ATOM 6937 C CA . CYS B 1 189 ? -11.008 -10.656 -19.188 1 93.12 189 CYS B CA 1
ATOM 6938 C C . CYS B 1 189 ? -12.109 -10.641 -20.25 1 93.12 189 CYS B C 1
ATOM 6940 O O . CYS B 1 189 ? -11.953 -10.023 -21.297 1 93.12 189 CYS B O 1
ATOM 6942 N N . ASN B 1 190 ? -13.148 -11.398 -20.109 1 94.25 190 ASN B N 1
ATOM 6943 C CA . ASN B 1 190 ? -14.367 -11.359 -20.922 1 94.25 190 ASN B CA 1
ATOM 6944 C C . ASN B 1 190 ? -14.117 -11.867 -22.328 1 94.25 190 ASN B C 1
ATOM 6946 O O . ASN B 1 190 ? -14.609 -11.281 -23.297 1 94.25 190 ASN B O 1
ATOM 6950 N N . VAL B 1 191 ? -13.414 -12.906 -22.422 1 95.25 191 VAL B N 1
ATOM 6951 C CA . VAL B 1 191 ? -13.031 -13.367 -23.75 1 95.25 191 VAL B CA 1
ATOM 6952 C C . VAL B 1 191 ? -13.953 -14.5 -24.188 1 95.25 191 VAL B C 1
ATOM 6954 O O . VAL B 1 191 ? -14.359 -14.562 -25.359 1 95.25 191 VAL B O 1
ATOM 6957 N N . GLY B 1 192 ? -14.258 -15.383 -23.359 1 96.75 192 GLY B N 1
ATOM 6958 C CA . GLY B 1 192 ? -15.094 -16.531 -23.641 1 96.75 192 GLY B CA 1
ATOM 6959 C C . GLY B 1 192 ? -16.266 -16.672 -22.688 1 96.75 192 GLY B C 1
ATOM 6960 O O . GLY B 1 192 ? -16.609 -15.734 -21.984 1 96.75 192 GLY B O 1
ATOM 6961 N N . THR B 1 193 ? -16.922 -17.844 -22.766 1 97.62 193 THR B N 1
ATOM 6962 C CA . THR B 1 193 ? -18.047 -18.156 -21.906 1 97.62 193 THR B CA 1
ATOM 6963 C C . THR B 1 193 ? -17.891 -19.547 -21.281 1 97.62 193 THR B C 1
ATOM 6965 O O . THR B 1 193 ? -17.344 -20.453 -21.922 1 97.62 193 THR B O 1
ATOM 6968 N N . TYR B 1 194 ? -18.297 -19.719 -20.062 1 97.44 194 TYR B N 1
ATOM 6969 C CA . TYR B 1 194 ? -18.375 -21.031 -19.422 1 97.44 194 TYR B CA 1
ATOM 6970 C C . TYR B 1 194 ? -19.734 -21.25 -18.797 1 97.44 194 TYR B C 1
ATOM 6972 O O . TYR B 1 194 ? -20.469 -20.297 -18.547 1 97.44 194 TYR B O 1
ATOM 6980 N N . ARG B 1 195 ? -20.172 -22.516 -18.609 1 97.38 195 ARG B N 1
ATOM 6981 C CA . ARG B 1 195 ? -21.422 -22.891 -17.969 1 97.38 195 ARG B CA 1
ATOM 6982 C C . ARG B 1 195 ? -21.172 -23.75 -16.734 1 97.38 195 ARG B C 1
ATOM 6984 O O . ARG B 1 195 ? -20.391 -24.703 -16.781 1 97.38 195 ARG B O 1
ATOM 6991 N N . VAL B 1 196 ? -21.781 -23.469 -15.656 1 97.19 196 VAL B N 1
ATOM 6992 C CA . VAL B 1 196 ? -21.766 -24.297 -14.453 1 97.19 196 VAL B CA 1
ATOM 6993 C C . VAL B 1 196 ? -23.188 -24.797 -14.164 1 97.19 196 VAL B C 1
ATOM 6995 O O . VAL B 1 196 ? -24.141 -24.016 -14.18 1 97.19 196 VAL B O 1
ATOM 6998 N N . TYR B 1 197 ? -23.312 -26.031 -14.016 1 98.62 197 TYR B N 1
ATOM 6999 C CA . TYR B 1 197 ? -24.562 -26.641 -13.547 1 98.62 197 TYR B CA 1
ATOM 7000 C C . TYR B 1 197 ? -24.547 -26.797 -12.031 1 98.62 197 TYR B C 1
ATOM 7002 O O . TYR B 1 197 ? -23.516 -27.094 -11.43 1 98.62 197 TYR B O 1
ATOM 7010 N N . TYR B 1 198 ? -25.75 -26.562 -11.406 1 98.62 198 TYR B N 1
ATOM 7011 C CA . TYR B 1 198 ? -25.75 -26.578 -9.953 1 98.62 198 TYR B CA 1
ATOM 7012 C C . TYR B 1 198 ? -27.031 -27.234 -9.422 1 98.62 198 TYR B C 1
ATOM 7014 O O . TYR B 1 198 ? -28.016 -27.328 -10.133 1 98.62 198 TYR B O 1
ATOM 7022 N N . ALA B 1 199 ? -26.969 -27.734 -8.219 1 98.38 199 ALA B N 1
ATOM 7023 C CA . ALA B 1 199 ? -28.094 -28.172 -7.387 1 98.38 199 ALA B CA 1
ATOM 7024 C C . ALA B 1 199 ? -27.969 -27.625 -5.965 1 98.38 199 ALA B C 1
ATOM 7026 O O . ALA B 1 199 ? -26.906 -27.734 -5.348 1 98.38 199 ALA B O 1
ATOM 7027 N N . ILE B 1 200 ? -28.984 -26.953 -5.441 1 98.19 200 ILE B N 1
ATOM 7028 C CA . ILE B 1 200 ? -29.047 -26.438 -4.082 1 98.19 200 ILE B CA 1
ATOM 7029 C C . ILE B 1 200 ? -30.203 -27.094 -3.33 1 98.19 200 ILE B C 1
ATOM 7031 O O . ILE B 1 200 ? -31.297 -27.219 -3.863 1 98.19 200 ILE B O 1
ATOM 7035 N N . ARG B 1 201 ? -29.984 -27.516 -2.125 1 97.56 201 ARG B N 1
ATOM 7036 C CA . ARG B 1 201 ? -31.016 -28.125 -1.292 1 97.56 201 ARG B CA 1
ATOM 7037 C C . ARG B 1 201 ? -30.953 -27.594 0.135 1 97.56 201 ARG B C 1
ATOM 7039 O O . ARG B 1 201 ? -29.906 -27.656 0.78 1 97.56 201 ARG B O 1
ATOM 7046 N N . PHE B 1 202 ? -32.062 -27.094 0.628 1 96.88 202 PHE B N 1
ATOM 7047 C CA . PHE B 1 202 ? -32.219 -26.688 2.025 1 96.88 202 PHE B CA 1
ATOM 7048 C C . PHE B 1 202 ? -32.625 -27.891 2.887 1 96.88 202 PHE B C 1
ATOM 7050 O O . PHE B 1 202 ? -33.25 -28.828 2.4 1 96.88 202 PHE B O 1
ATOM 7057 N N . ASN B 1 203 ? -32.312 -27.844 4.176 1 95.19 203 ASN B N 1
ATOM 7058 C CA . ASN B 1 203 ? -32.688 -28.906 5.098 1 95.19 203 ASN B CA 1
ATOM 7059 C C . ASN B 1 203 ? -34.125 -28.797 5.52 1 95.19 203 ASN B C 1
ATOM 7061 O O . ASN B 1 203 ? -34.594 -29.562 6.371 1 95.19 203 ASN B O 1
ATOM 7065 N N . GLN B 1 204 ? -34.844 -27.891 4.949 1 94.88 204 GLN B N 1
ATOM 7066 C CA . GLN B 1 204 ? -36.25 -27.656 5.207 1 94.88 204 GLN B CA 1
ATOM 7067 C C . GLN B 1 204 ? -36.969 -27.078 3.979 1 94.88 204 GLN B C 1
ATOM 7069 O O . GLN B 1 204 ? -36.281 -26.641 3.029 1 94.88 204 GLN B O 1
ATOM 7074 N N . GLN B 1 205 ? -38.25 -27.047 4.09 1 94.75 205 GLN B N 1
ATOM 7075 C CA . GLN B 1 205 ? -39.031 -26.406 3.018 1 94.75 205 GLN B CA 1
ATOM 7076 C C . GLN B 1 205 ? -38.812 -24.891 3.033 1 94.75 205 GLN B C 1
ATOM 7078 O O . GLN B 1 205 ? -38.688 -24.297 4.098 1 94.75 205 GLN B O 1
ATOM 7083 N N . VAL B 1 206 ? -38.781 -24.359 1.831 1 95.19 206 VAL B N 1
ATOM 7084 C CA . VAL B 1 206 ? -38.625 -22.922 1.699 1 95.19 206 VAL B CA 1
ATOM 7085 C C . VAL B 1 206 ? -39.688 -22.391 0.749 1 95.19 206 VAL B C 1
ATOM 7087 O O . VAL B 1 206 ? -40.188 -23.109 -0.114 1 95.19 206 VAL B O 1
ATOM 7090 N N . LYS B 1 207 ? -40.094 -21.172 0.957 1 93.94 207 LYS B N 1
ATOM 7091 C CA . LYS B 1 207 ? -41.031 -20.484 0.078 1 93.94 207 LYS B CA 1
ATOM 7092 C C . LYS B 1 207 ? -40.312 -19.531 -0.867 1 93.94 207 LYS B C 1
ATOM 7094 O O . LYS B 1 207 ? -39.906 -18.438 -0.458 1 93.94 207 LYS B O 1
ATOM 7099 N N . PHE B 1 208 ? -40.25 -19.906 -2.125 1 95.06 208 PHE B N 1
ATOM 7100 C CA . PHE B 1 208 ? -39.594 -19.078 -3.107 1 95.06 208 PHE B CA 1
ATOM 7101 C C . PHE B 1 208 ? -40.531 -17.984 -3.613 1 95.06 208 PHE B C 1
ATOM 7103 O O . PHE B 1 208 ? -41.688 -18.234 -3.881 1 95.06 208 PHE B O 1
ATOM 7110 N N . THR B 1 209 ? -40.062 -16.781 -3.656 1 91.69 209 THR B N 1
ATOM 7111 C CA . THR B 1 209 ? -40.719 -15.672 -4.34 1 91.69 209 THR B CA 1
ATOM 7112 C C . THR B 1 209 ? -39.781 -15 -5.32 1 91.69 209 THR B C 1
ATOM 7114 O O . THR B 1 209 ? -38.562 -15 -5.105 1 91.69 209 THR B O 1
ATOM 7117 N N . ASN B 1 210 ? -40.375 -14.562 -6.402 1 83.69 210 ASN B N 1
ATOM 7118 C CA . ASN B 1 210 ? -39.562 -13.906 -7.41 1 83.69 210 ASN B CA 1
ATOM 7119 C C . ASN B 1 210 ? -39.188 -12.484 -6.992 1 83.69 210 ASN B C 1
ATOM 7121 O O . ASN B 1 210 ? -40.031 -11.727 -6.52 1 83.69 210 ASN B O 1
ATOM 7125 N N . GLY B 1 211 ? -37.938 -12.32 -7.016 1 78.25 211 GLY B N 1
ATOM 7126 C CA . GLY B 1 211 ? -37.5 -10.938 -6.938 1 78.25 211 GLY B CA 1
ATOM 7127 C C . GLY B 1 211 ? -37.281 -10.297 -8.297 1 78.25 211 GLY B C 1
ATOM 7128 O O . GLY B 1 211 ? -38.125 -10.453 -9.188 1 78.25 211 GLY B O 1
ATOM 7129 N N . GLU B 1 212 ? -36.281 -9.414 -8.398 1 83.94 212 GLU B N 1
ATOM 7130 C CA . GLU B 1 212 ? -35.844 -8.891 -9.695 1 83.94 212 GLU B CA 1
ATOM 7131 C C . GLU B 1 212 ? -35.406 -10.016 -10.625 1 83.94 212 GLU B C 1
ATOM 7133 O O . GLU B 1 212 ? -35.312 -11.172 -10.203 1 83.94 212 GLU B O 1
ATOM 7138 N N . GLU B 1 213 ? -35.156 -9.664 -11.82 1 88.5 213 GLU B N 1
ATOM 7139 C CA . GLU B 1 213 ? -34.75 -10.656 -12.805 1 88.5 213 GLU B CA 1
ATOM 7140 C C . GLU B 1 213 ? -33.531 -11.438 -12.336 1 88.5 213 GLU B C 1
ATOM 7142 O O . GLU B 1 213 ? -32.531 -10.852 -11.906 1 88.5 213 GLU B O 1
ATOM 7147 N N . HIS B 1 214 ? -33.594 -12.805 -12.359 1 95.06 214 HIS B N 1
ATOM 7148 C CA . HIS B 1 214 ? -32.531 -13.75 -12.031 1 95.06 214 HIS B CA 1
ATOM 7149 C C . HIS B 1 214 ? -32.25 -13.773 -10.539 1 95.06 214 HIS B C 1
ATOM 7151 O O . HIS B 1 214 ? -31.219 -14.289 -10.102 1 95.06 214 HIS B O 1
ATOM 7157 N N . LYS B 1 215 ? -33.125 -13.117 -9.711 1 95.31 215 LYS B N 1
ATOM 7158 C CA . LYS B 1 215 ? -33.031 -13.125 -8.258 1 95.31 215 LYS B CA 1
ATOM 7159 C C . LYS B 1 215 ? -34.219 -13.789 -7.609 1 95.31 215 LYS B C 1
ATOM 7161 O O . LYS B 1 215 ? -35.375 -13.586 -8.047 1 95.31 215 LYS B O 1
ATOM 7166 N N . LEU B 1 216 ? -33.969 -14.555 -6.637 1 95.38 216 LEU B N 1
ATOM 7167 C CA . LEU B 1 216 ? -35 -15.273 -5.891 1 95.38 216 LEU B CA 1
ATOM 7168 C C . LEU B 1 216 ? -34.906 -14.984 -4.398 1 95.38 216 LEU B C 1
ATOM 7170 O O . LEU B 1 216 ? -33.812 -14.742 -3.889 1 95.38 216 LEU B O 1
ATOM 7174 N N . VAL B 1 217 ? -36 -14.977 -3.742 1 94.75 217 VAL B N 1
ATOM 7175 C CA . VAL B 1 217 ? -36.031 -14.914 -2.283 1 94.75 217 VAL B CA 1
ATOM 7176 C C . VAL B 1 217 ? -36.562 -16.234 -1.726 1 94.75 217 VAL B C 1
ATOM 7178 O O . VAL B 1 217 ? -37.625 -16.703 -2.121 1 94.75 217 VAL B O 1
ATOM 7181 N N . ALA B 1 218 ? -35.812 -16.812 -0.955 1 95.44 218 ALA B N 1
ATOM 7182 C CA . ALA B 1 218 ? -36.219 -18.016 -0.234 1 95.44 218 ALA B CA 1
ATOM 7183 C C . ALA B 1 218 ? -36.594 -17.688 1.21 1 95.44 218 ALA B C 1
ATOM 7185 O O . ALA B 1 218 ? -35.719 -17.5 2.053 1 95.44 218 ALA B O 1
ATOM 7186 N N . GLY B 1 219 ? -37.812 -17.672 1.499 1 93.69 219 GLY B N 1
ATOM 7187 C CA . GLY B 1 219 ? -38.281 -17.422 2.855 1 93.69 219 GLY B CA 1
ATOM 7188 C C . GLY B 1 219 ? -38.219 -18.656 3.742 1 93.69 219 GLY B C 1
ATOM 7189 O O . GLY B 1 219 ? -38.469 -19.766 3.291 1 93.69 219 GLY B O 1
ATOM 7190 N N . ILE B 1 220 ? -37.781 -18.422 4.934 1 92.75 220 ILE B N 1
ATOM 7191 C CA . ILE B 1 220 ? -37.625 -19.484 5.91 1 92.75 220 ILE B CA 1
ATOM 7192 C C . ILE B 1 220 ? -38.625 -19.312 7.047 1 92.75 220 ILE B C 1
ATOM 7194 O O . ILE B 1 220 ? -39.094 -18.203 7.309 1 92.75 220 ILE B O 1
ATOM 7198 N N . ASN B 1 221 ? -38.906 -20.469 7.676 1 91.19 221 ASN B N 1
ATOM 7199 C CA . ASN B 1 221 ? -39.781 -20.422 8.852 1 91.19 221 ASN B CA 1
ATOM 7200 C C . ASN B 1 221 ? -39.219 -19.484 9.922 1 91.19 221 ASN B C 1
ATOM 7202 O O . ASN B 1 221 ? -38.031 -19.562 10.258 1 91.19 221 ASN B O 1
ATOM 7206 N N . ASN B 1 222 ? -40.062 -18.766 10.555 1 90.06 222 ASN B N 1
ATOM 7207 C CA . ASN B 1 222 ? -39.688 -17.734 11.508 1 90.06 222 ASN B CA 1
ATOM 7208 C C . ASN B 1 222 ? -39.062 -18.328 12.766 1 90.06 222 ASN B C 1
ATOM 7210 O O . ASN B 1 222 ? -38.312 -17.656 13.477 1 90.06 222 ASN B O 1
ATOM 7214 N N . GLN B 1 223 ? -39.344 -19.578 13.008 1 91.06 223 GLN B N 1
ATOM 7215 C CA . GLN B 1 223 ? -38.875 -20.219 14.242 1 91.06 223 GLN B CA 1
ATOM 7216 C C . GLN B 1 223 ? -37.531 -20.922 14.023 1 91.06 223 GLN B C 1
ATOM 7218 O O . GLN B 1 223 ? -36.875 -21.297 14.984 1 91.06 223 GLN B O 1
ATOM 7223 N N . ALA B 1 224 ? -37.25 -21.062 12.781 1 91.5 224 ALA B N 1
ATOM 7224 C CA . ALA B 1 224 ? -36 -21.75 12.492 1 91.5 224 ALA B CA 1
ATOM 7225 C C . ALA B 1 224 ? -34.781 -20.938 12.953 1 91.5 224 ALA B C 1
ATOM 7227 O O . ALA B 1 224 ? -34.719 -19.734 12.695 1 91.5 224 ALA B O 1
ATOM 7228 N N . GLN B 1 225 ? -33.906 -21.562 13.688 1 93.94 225 GLN B N 1
ATOM 7229 C CA . GLN B 1 225 ? -32.719 -20.859 14.148 1 93.94 225 GLN B CA 1
ATOM 7230 C C . GLN B 1 225 ? -31.469 -21.359 13.406 1 93.94 225 GLN B C 1
ATOM 7232 O O . GLN B 1 225 ? -30.438 -20.703 13.414 1 93.94 225 GLN B O 1
ATOM 7237 N N . GLN B 1 226 ? -31.609 -22.547 12.914 1 96.19 226 GLN B N 1
ATOM 7238 C CA . GLN B 1 226 ? -30.531 -23.156 12.117 1 96.19 226 GLN B CA 1
ATOM 7239 C C . GLN B 1 226 ? -31.047 -23.578 10.75 1 96.19 226 GLN B C 1
ATOM 7241 O O . GLN B 1 226 ? -32.062 -24.297 10.648 1 96.19 226 GLN B O 1
ATOM 7246 N N . VAL B 1 227 ? -30.406 -23.094 9.75 1 96.88 227 VAL B N 1
ATOM 7247 C CA . VAL B 1 227 ? -30.75 -23.469 8.383 1 96.88 227 VAL B CA 1
ATOM 7248 C C . VAL B 1 227 ? -29.484 -23.938 7.652 1 96.88 227 VAL B C 1
ATOM 7250 O O . VAL B 1 227 ? -28.453 -23.266 7.699 1 96.88 227 VAL B O 1
ATOM 7253 N N . LYS B 1 228 ? -29.578 -25.062 7.059 1 97.06 228 LYS B N 1
ATOM 7254 C CA . LYS B 1 228 ? -28.469 -25.625 6.297 1 97.06 228 LYS B CA 1
ATOM 7255 C C . LYS B 1 228 ? -28.797 -25.703 4.809 1 97.06 228 LYS B C 1
ATOM 7257 O O . LYS B 1 228 ? -29.922 -26.062 4.441 1 97.06 228 LYS B O 1
ATOM 7262 N N . LEU B 1 229 ? -27.906 -25.344 4.02 1 95.94 229 LEU B N 1
ATOM 7263 C CA . LEU B 1 229 ? -28.031 -25.562 2.582 1 95.94 229 LEU B CA 1
ATOM 7264 C C . LEU B 1 229 ? -26.812 -26.312 2.039 1 95.94 229 LEU B C 1
ATOM 7266 O O . LEU B 1 229 ? -25.688 -26.062 2.453 1 95.94 229 LEU B O 1
ATOM 7270 N N . ASN B 1 230 ? -27.062 -27.281 1.263 1 97.81 230 ASN B N 1
ATOM 7271 C CA . ASN B 1 230 ? -26.047 -28 0.497 1 97.81 230 ASN B CA 1
ATOM 7272 C C . ASN B 1 230 ? -26.094 -27.625 -0.98 1 97.81 230 ASN B C 1
ATOM 7274 O O . ASN B 1 230 ? -27.172 -27.422 -1.545 1 97.81 230 ASN B O 1
ATOM 7278 N N . ILE B 1 231 ? -24.922 -27.531 -1.577 1 98.06 231 ILE B N 1
ATOM 7279 C CA . ILE B 1 231 ? -24.812 -27.172 -2.986 1 98.06 231 ILE B CA 1
ATOM 7280 C C . ILE B 1 231 ? -23.781 -28.062 -3.676 1 98.06 231 ILE B C 1
ATOM 7282 O O . ILE B 1 231 ? -22.797 -28.453 -3.062 1 98.06 231 ILE B O 1
ATOM 7286 N N . ALA B 1 232 ? -23.969 -28.359 -4.945 1 98.25 232 ALA B N 1
ATOM 7287 C CA . ALA B 1 232 ? -23.016 -29.109 -5.762 1 98.25 232 ALA B CA 1
ATOM 7288 C C . ALA B 1 232 ? -22.953 -28.547 -7.18 1 98.25 232 ALA B C 1
ATOM 7290 O O . ALA B 1 232 ? -23.938 -28.016 -7.691 1 98.25 232 ALA B O 1
ATOM 7291 N N . PHE B 1 233 ? -21.781 -28.672 -7.785 1 98.25 233 PHE B N 1
ATOM 7292 C CA . PHE B 1 233 ? -21.547 -28.234 -9.156 1 98.25 233 PHE B CA 1
ATOM 7293 C C . PHE B 1 233 ? -21.266 -29.438 -10.062 1 98.25 233 PHE B C 1
ATOM 7295 O O . PHE B 1 233 ? -20.812 -30.484 -9.602 1 98.25 233 PHE B O 1
ATOM 7302 N N . SER B 1 234 ? -21.578 -29.266 -11.336 1 98.44 234 SER B N 1
ATOM 7303 C CA . SER B 1 234 ? -21.125 -30.109 -12.43 1 98.44 234 SER B CA 1
ATOM 7304 C C . SER B 1 234 ? -20.812 -29.297 -13.68 1 98.44 234 SER B C 1
ATOM 7306 O O . SER B 1 234 ? -21.438 -28.266 -13.93 1 98.44 234 SER B O 1
ATOM 7308 N N . SER B 1 235 ? -19.828 -29.75 -14.398 1 97.38 235 SER B N 1
ATOM 7309 C CA . SE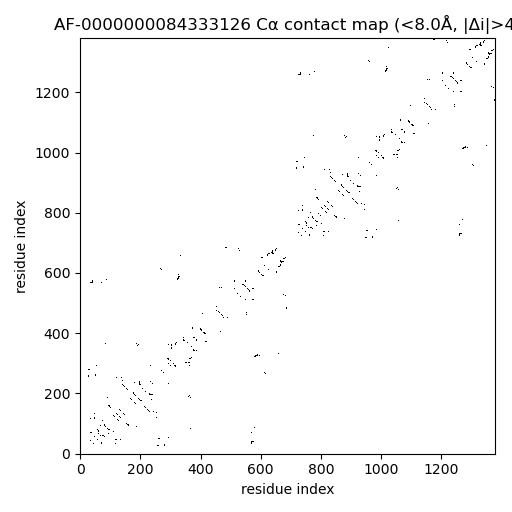R B 1 235 ? -19.531 -29.156 -15.695 1 97.38 235 SER B CA 1
ATOM 7310 C C . SER B 1 235 ? -20.281 -29.859 -16.812 1 97.38 235 SER B C 1
ATOM 7312 O O . SER B 1 235 ? -20.203 -29.469 -17.984 1 97.38 235 SER B O 1
ATOM 7314 N N . VAL B 1 236 ? -21.094 -30.828 -16.469 1 98.44 236 VAL B N 1
ATOM 7315 C CA . VAL B 1 236 ? -21.656 -31.688 -17.5 1 98.44 236 VAL B CA 1
ATOM 7316 C C . VAL B 1 236 ? -23.156 -31.422 -17.625 1 98.44 236 VAL B C 1
ATOM 7318 O O . VAL B 1 236 ? -23.656 -31.125 -18.719 1 98.44 236 VAL B O 1
ATOM 7321 N N . ASP B 1 237 ? -23.891 -31.609 -16.516 1 98.38 237 ASP B N 1
ATOM 7322 C CA . ASP B 1 237 ? -25.328 -31.344 -16.547 1 98.38 237 ASP B CA 1
ATOM 7323 C C . ASP B 1 237 ? -25.906 -31.281 -15.141 1 98.38 237 ASP B C 1
ATOM 7325 O O . ASP B 1 237 ? -25.188 -31.453 -14.156 1 98.38 237 ASP B O 1
ATOM 7329 N N . VAL B 1 238 ? -27.188 -30.969 -15.008 1 98.56 238 VAL B N 1
ATOM 7330 C CA . VAL B 1 238 ? -27.891 -30.828 -13.742 1 98.56 238 VAL B CA 1
ATOM 7331 C C . VAL B 1 238 ? -27.953 -32.156 -13.023 1 98.56 238 VAL B C 1
ATOM 7333 O O . VAL B 1 238 ? -27.859 -32.219 -11.797 1 98.56 238 VAL B O 1
ATOM 7336 N N . ASN B 1 239 ? -28.141 -33.25 -13.773 1 98.12 239 ASN B N 1
ATOM 7337 C CA . ASN B 1 239 ? -28.25 -34.562 -13.164 1 98.12 239 ASN B CA 1
ATOM 7338 C C . ASN B 1 239 ? -26.984 -34.938 -12.383 1 98.12 239 ASN B C 1
ATOM 7340 O O . ASN B 1 239 ? -27.078 -35.469 -11.281 1 98.12 239 ASN B O 1
ATOM 7344 N N . HIS B 1 240 ? -25.875 -34.688 -12.961 1 98.19 240 HIS B N 1
ATOM 7345 C CA . HIS B 1 240 ? -24.625 -34.969 -12.273 1 98.19 240 HIS B CA 1
ATOM 7346 C C . HIS B 1 240 ? -24.484 -34.062 -11.039 1 98.19 240 HIS B C 1
ATOM 7348 O O . HIS B 1 240 ? -23.969 -34.531 -10.008 1 98.19 240 HIS B O 1
ATOM 7354 N N . ALA B 1 241 ? -24.891 -32.812 -11.133 1 98.12 241 ALA B N 1
ATOM 7355 C CA . ALA B 1 241 ? -24.859 -31.922 -9.977 1 98.12 241 ALA B CA 1
ATOM 7356 C C . ALA B 1 241 ? -25.734 -32.469 -8.844 1 98.12 241 ALA B C 1
ATOM 7358 O O . ALA B 1 241 ? -25.328 -32.469 -7.684 1 98.12 241 ALA B O 1
ATOM 7359 N N . GLU B 1 242 ? -26.906 -32.906 -9.164 1 96.94 242 GLU B N 1
ATOM 7360 C CA . GLU B 1 242 ? -27.812 -33.469 -8.172 1 96.94 242 GLU B CA 1
ATOM 7361 C C . GLU B 1 242 ? -27.234 -34.719 -7.527 1 96.94 242 GLU B C 1
ATOM 7363 O O . GLU B 1 242 ? -27.375 -34.938 -6.316 1 96.94 242 GLU B O 1
ATOM 7368 N N . ALA B 1 243 ? -26.609 -35.5 -8.359 1 95.56 243 ALA B N 1
ATOM 7369 C CA . ALA B 1 243 ? -26.031 -36.719 -7.863 1 95.56 243 ALA B CA 1
ATOM 7370 C C . ALA B 1 243 ? -24.891 -36.469 -6.895 1 95.56 243 ALA B C 1
ATOM 7372 O O . ALA B 1 243 ? -24.625 -37.25 -5.988 1 95.56 243 ALA B O 1
ATOM 7373 N N . ALA B 1 244 ? -24.25 -35.406 -7.078 1 94.19 244 ALA B N 1
ATOM 7374 C CA . ALA B 1 244 ? -23.078 -35.062 -6.266 1 94.19 244 ALA B CA 1
ATOM 7375 C C . ALA B 1 244 ? -23.5 -34.438 -4.926 1 94.19 244 ALA B C 1
ATOM 7377 O O . ALA B 1 244 ? -22.703 -34.375 -3.99 1 94.19 244 ALA B O 1
ATOM 7378 N N . LEU B 1 245 ? -24.766 -34.062 -4.809 1 93.62 245 LEU B N 1
ATOM 7379 C CA . LEU B 1 245 ? -25.234 -33.406 -3.596 1 93.62 245 LEU B CA 1
ATOM 7380 C C . LEU B 1 245 ? -25.188 -34.375 -2.406 1 93.62 245 LEU B C 1
ATOM 7382 O O . LEU B 1 245 ? -25.703 -35.469 -2.479 1 93.62 245 LEU B O 1
ATOM 7386 N N . THR B 1 246 ? -24.469 -34.031 -1.443 1 84.5 246 THR B N 1
ATOM 7387 C CA . THR B 1 246 ? -24.438 -34.781 -0.203 1 84.5 246 THR B CA 1
ATOM 7388 C C . THR B 1 246 ? -25.266 -34.094 0.875 1 84.5 246 THR B C 1
ATOM 7390 O O . THR B 1 246 ? -25.672 -32.938 0.711 1 84.5 246 THR B O 1
ATOM 7393 N N . THR B 1 247 ? -25.5 -34.875 1.962 1 83.94 247 THR B N 1
ATOM 7394 C CA . THR B 1 247 ? -26.219 -34.281 3.09 1 83.94 247 THR B CA 1
ATOM 7395 C C . THR B 1 247 ? -25.281 -34.094 4.281 1 83.94 247 THR B C 1
ATOM 7397 O O . THR B 1 247 ? -25.734 -33.906 5.41 1 83.94 247 THR B O 1
ATOM 7400 N N . GLY B 1 248 ? -24.016 -34.156 3.938 1 88.75 248 GLY B N 1
ATOM 7401 C CA . GLY B 1 248 ? -23.078 -34 5.027 1 88.75 248 GLY B CA 1
ATOM 7402 C C . GLY B 1 248 ? -23.188 -32.656 5.719 1 88.75 248 GLY B C 1
ATOM 7403 O O . GLY B 1 248 ? -23.578 -31.656 5.102 1 88.75 248 GLY B O 1
ATOM 7404 N N . ASN B 1 249 ? -22.828 -32.625 7 1 94 249 ASN B N 1
ATOM 7405 C CA . ASN B 1 249 ? -22.844 -31.359 7.742 1 94 249 ASN B CA 1
ATOM 7406 C C . ASN B 1 249 ? -21.484 -30.672 7.727 1 94 249 ASN B C 1
ATOM 7408 O O . ASN B 1 249 ? -20.531 -31.203 7.137 1 94 249 ASN B O 1
ATOM 7412 N N . PHE B 1 250 ? -21.453 -29.578 8.336 1 97.19 250 PHE B N 1
ATOM 7413 C CA . PHE B 1 250 ? -20.266 -28.719 8.297 1 97.19 250 PHE B CA 1
ATOM 7414 C C . PHE B 1 250 ? -19.047 -29.469 8.82 1 97.19 250 PHE B C 1
ATOM 7416 O O . PHE B 1 250 ? -18 -29.484 8.164 1 97.19 250 PHE B O 1
ATOM 7423 N N . GLU B 1 251 ? -19.125 -30.062 9.977 1 97.88 251 GLU B N 1
ATOM 7424 C CA . GLU B 1 251 ? -17.984 -30.734 10.594 1 97.88 251 GLU B CA 1
ATOM 7425 C C . GLU B 1 251 ? -17.469 -31.875 9.719 1 97.88 251 GLU B C 1
ATOM 7427 O O . GLU B 1 251 ? -16.25 -32.094 9.609 1 97.88 251 GLU B O 1
ATOM 7432 N N . GLN B 1 252 ? -18.359 -32.562 9.125 1 97.31 252 GLN B N 1
ATOM 7433 C CA . GLN B 1 252 ? -18.016 -33.688 8.273 1 97.31 252 GLN B CA 1
ATOM 7434 C C . GLN B 1 252 ? -17.266 -33.219 7.023 1 97.31 252 GLN B C 1
ATOM 7436 O O . GLN B 1 252 ? -16.203 -33.75 6.688 1 97.31 252 GLN B O 1
ATOM 7441 N N . LEU B 1 253 ? -17.828 -32.281 6.309 1 97.5 253 LEU B N 1
ATOM 7442 C CA . LEU B 1 253 ? -17.203 -31.812 5.086 1 97.5 253 LEU B CA 1
ATOM 7443 C C . LEU B 1 253 ? -15.875 -31.125 5.391 1 97.5 253 LEU B C 1
ATOM 7445 O O . LEU B 1 253 ? -14.922 -31.25 4.625 1 97.5 253 LEU B O 1
ATOM 7449 N N . LYS B 1 254 ? -15.844 -30.375 6.473 1 98.19 254 LYS B N 1
ATOM 7450 C CA . LYS B 1 254 ? -14.586 -29.75 6.898 1 98.19 254 LYS B CA 1
ATOM 7451 C C . LYS B 1 254 ? -13.5 -30.797 7.109 1 98.19 254 LYS B C 1
ATOM 7453 O O . LYS B 1 254 ? -12.359 -30.625 6.672 1 98.19 254 LYS B O 1
ATOM 7458 N N . ALA B 1 255 ? -13.828 -31.875 7.758 1 98.06 255 ALA B N 1
ATOM 7459 C CA . ALA B 1 255 ? -12.875 -32.938 8.023 1 98.06 255 ALA B CA 1
ATOM 7460 C C . ALA B 1 255 ? -12.43 -33.625 6.727 1 98.06 255 ALA B C 1
ATOM 7462 O O . ALA B 1 255 ? -11.25 -33.938 6.555 1 98.06 255 ALA B O 1
ATOM 7463 N N . GLN B 1 256 ? -13.367 -33.906 5.848 1 97.62 256 GLN B N 1
ATOM 7464 C CA . GLN B 1 256 ? -13.047 -34.5 4.562 1 97.62 256 GLN B CA 1
ATOM 7465 C C . GLN B 1 256 ? -12.141 -33.594 3.732 1 97.62 256 GLN B C 1
ATOM 7467 O O . GLN B 1 256 ? -11.195 -34.094 3.092 1 97.62 256 GLN B O 1
ATOM 7472 N N . SER B 1 257 ? -12.484 -32.375 3.721 1 98 257 SER B N 1
ATOM 7473 C CA . SER B 1 257 ? -11.656 -31.406 2.998 1 98 257 SER B CA 1
ATOM 7474 C C . SER B 1 257 ? -10.242 -31.359 3.57 1 98 257 SER B C 1
ATOM 7476 O O . SER B 1 257 ? -9.266 -31.328 2.822 1 98 257 SER B O 1
ATOM 7478 N N . ARG B 1 258 ? -10.164 -31.266 4.895 1 98.25 258 ARG B N 1
ATOM 7479 C CA . ARG B 1 258 ? -8.859 -31.266 5.559 1 98.25 258 ARG B CA 1
ATOM 7480 C C . ARG B 1 258 ? -8.039 -32.469 5.148 1 98.25 258 ARG B C 1
ATOM 7482 O O . ARG B 1 258 ? -6.832 -32.375 4.906 1 98.25 258 ARG B O 1
ATOM 7489 N N . GLN B 1 259 ? -8.633 -33.594 5.102 1 98.25 259 GLN B N 1
ATOM 7490 C CA . GLN B 1 259 ? -7.949 -34.812 4.672 1 98.25 259 GLN B CA 1
ATOM 7491 C C . GLN B 1 259 ? -7.449 -34.688 3.234 1 98.25 259 GLN B C 1
ATOM 7493 O O . GLN B 1 259 ? -6.316 -35.062 2.932 1 98.25 259 GLN B O 1
ATOM 7498 N N . GLY B 1 260 ? -8.32 -34.25 2.355 1 98.12 260 GLY B N 1
ATOM 7499 C CA . GLY B 1 260 ? -7.91 -34.031 0.975 1 98.12 260 GLY B CA 1
ATOM 7500 C C . GLY B 1 260 ? -6.727 -33.094 0.841 1 98.12 260 GLY B C 1
ATOM 7501 O O . GLY B 1 260 ? -5.801 -33.344 0.07 1 98.12 260 GLY B O 1
ATOM 7502 N N . TRP B 1 261 ? -6.746 -32.031 1.591 1 98.69 261 TRP B N 1
ATOM 7503 C CA . TRP B 1 261 ? -5.648 -31.062 1.56 1 98.69 261 TRP B CA 1
ATOM 7504 C C . TRP B 1 261 ? -4.367 -31.688 2.115 1 98.69 261 TRP B C 1
ATOM 7506 O O . TRP B 1 261 ? -3.283 -31.469 1.573 1 98.69 261 TRP B O 1
ATOM 7516 N N . ASN B 1 262 ? -4.492 -32.438 3.199 1 98.5 262 ASN B N 1
ATOM 7517 C CA . ASN B 1 262 ? -3.307 -33.062 3.744 1 98.5 262 ASN B CA 1
ATOM 7518 C C . ASN B 1 262 ? -2.723 -34.094 2.764 1 98.5 262 ASN B C 1
ATOM 7520 O O . ASN B 1 262 ? -1.503 -34.25 2.686 1 98.5 262 ASN B O 1
ATOM 7524 N N . GLU B 1 263 ? -3.529 -34.75 2.021 1 97.12 263 GLU B N 1
ATOM 7525 C CA . GLU B 1 263 ? -3.049 -35.688 1.021 1 97.12 263 GLU B CA 1
ATOM 7526 C C . GLU B 1 263 ? -2.17 -35 -0.019 1 97.12 263 GLU B C 1
ATOM 7528 O O . GLU B 1 263 ? -1.144 -35.531 -0.43 1 97.12 263 GLU B O 1
ATOM 7533 N N . VAL B 1 264 ? -2.545 -33.875 -0.446 1 97.81 264 VAL B N 1
ATOM 7534 C CA . VAL B 1 264 ? -1.81 -33.188 -1.516 1 97.81 264 VAL B CA 1
ATOM 7535 C C . VAL B 1 264 ? -0.65 -32.406 -0.924 1 97.81 264 VAL B C 1
ATOM 7537 O O . VAL B 1 264 ? 0.442 -32.375 -1.496 1 97.81 264 VAL B O 1
ATOM 7540 N N . LEU B 1 265 ? -0.836 -31.797 0.257 1 98.56 265 LEU B N 1
ATOM 7541 C CA . LEU B 1 265 ? 0.186 -30.922 0.825 1 98.56 265 LEU B CA 1
ATOM 7542 C C . LEU B 1 265 ? 1.298 -31.734 1.475 1 98.56 265 LEU B C 1
ATOM 7544 O O . LEU B 1 265 ? 2.412 -31.234 1.657 1 98.56 265 LEU B O 1
ATOM 7548 N N . SER B 1 266 ? 1.024 -32.969 1.79 1 97.44 266 SER B N 1
ATOM 7549 C CA . SER B 1 266 ? 2.004 -33.812 2.473 1 97.44 266 SER B CA 1
ATOM 7550 C C . SER B 1 266 ? 2.99 -34.438 1.483 1 97.44 266 SER B C 1
ATOM 7552 O O . SER B 1 266 ? 3.928 -35.125 1.884 1 97.44 266 SER B O 1
ATOM 7554 N N . ARG B 1 267 ? 2.785 -34.156 0.2 1 97.94 267 ARG B N 1
ATOM 7555 C CA . ARG B 1 267 ? 3.711 -34.656 -0.812 1 97.94 267 ARG B CA 1
ATOM 7556 C C . ARG B 1 267 ? 5.094 -34.062 -0.641 1 97.94 267 ARG B C 1
ATOM 7558 O O . ARG B 1 267 ? 6.082 -34.562 -1.175 1 97.94 267 ARG B O 1
ATOM 7565 N N . ILE B 1 268 ? 5.215 -32.969 0.017 1 98.38 268 ILE B N 1
ATOM 7566 C CA . ILE B 1 268 ? 6.484 -32.344 0.344 1 98.38 268 ILE B CA 1
ATOM 7567 C C . ILE B 1 268 ? 6.496 -31.938 1.818 1 98.38 268 ILE B C 1
ATOM 7569 O O . ILE B 1 268 ? 5.523 -31.375 2.322 1 98.38 268 ILE B O 1
ATOM 7573 N N . LYS B 1 269 ? 7.504 -32.25 2.525 1 98.19 269 LYS B N 1
ATOM 7574 C CA . LYS B 1 269 ? 7.715 -31.859 3.914 1 98.19 269 LYS B CA 1
ATOM 7575 C C . LYS B 1 269 ? 8.969 -31 4.059 1 98.19 269 LYS B C 1
ATOM 7577 O O . LYS B 1 269 ? 10.039 -31.375 3.576 1 98.19 269 LYS B O 1
ATOM 7582 N N . VAL B 1 270 ? 8.805 -29.875 4.648 1 98.38 270 VAL B N 1
ATOM 7583 C CA . VAL B 1 270 ? 9.938 -28.984 4.879 1 98.38 270 VAL B CA 1
ATOM 7584 C C . VAL B 1 270 ? 10.172 -28.812 6.379 1 98.38 270 VAL B C 1
ATOM 7586 O O . VAL B 1 270 ? 9.227 -28.828 7.164 1 98.38 270 VAL B O 1
ATOM 7589 N N . THR B 1 271 ? 11.391 -28.703 6.781 1 97.44 271 THR B N 1
ATOM 7590 C CA . THR B 1 271 ? 11.766 -28.469 8.172 1 97.44 271 THR B CA 1
ATOM 7591 C C . THR B 1 271 ? 12.727 -27.297 8.281 1 97.44 271 THR B C 1
ATOM 7593 O O . THR B 1 271 ? 13.766 -27.266 7.621 1 97.44 271 THR B O 1
ATOM 7596 N N . GLY B 1 272 ? 12.383 -26.328 9 1 95.69 272 GLY B N 1
ATOM 7597 C CA . GLY B 1 272 ? 13.195 -25.156 9.227 1 95.69 272 GLY B CA 1
ATOM 7598 C C . GLY B 1 272 ? 12.523 -24.125 10.109 1 95.69 272 GLY B C 1
ATOM 7599 O O . GLY B 1 272 ? 12.008 -24.453 11.18 1 95.69 272 GLY B O 1
ATOM 7600 N N . ASN B 1 273 ? 12.648 -22.812 9.773 1 95.12 273 ASN B N 1
ATOM 7601 C CA . ASN B 1 273 ? 11.984 -21.719 10.469 1 95.12 273 ASN B CA 1
ATOM 7602 C C . ASN B 1 273 ? 10.469 -21.891 10.453 1 95.12 273 ASN B C 1
ATOM 7604 O O . ASN B 1 273 ? 9.859 -21.969 9.383 1 95.12 273 ASN B O 1
ATOM 7608 N N . PRO B 1 274 ? 9.844 -21.969 11.68 1 96.62 274 PRO B N 1
ATOM 7609 C CA . PRO B 1 274 ? 8.406 -22.234 11.742 1 96.62 274 PRO B CA 1
ATOM 7610 C C . PRO B 1 274 ? 7.582 -21.219 10.953 1 96.62 274 PRO B C 1
ATOM 7612 O O . PRO B 1 274 ? 6.617 -21.594 10.281 1 96.62 274 PRO B O 1
ATOM 7615 N N . ALA B 1 275 ? 7.906 -19.953 11.031 1 97.44 275 ALA B N 1
ATOM 7616 C CA . ALA B 1 275 ? 7.168 -18.938 10.289 1 97.44 275 ALA B CA 1
ATOM 7617 C C . ALA B 1 275 ? 7.293 -19.156 8.789 1 97.44 275 ALA B C 1
ATOM 7619 O O . ALA B 1 275 ? 6.34 -18.938 8.039 1 97.44 275 ALA B O 1
ATOM 7620 N N . ARG B 1 276 ? 8.422 -19.594 8.375 1 97.75 276 ARG B N 1
ATOM 7621 C CA . ARG B 1 276 ? 8.648 -19.859 6.961 1 97.75 276 ARG B CA 1
ATOM 7622 C C . ARG B 1 276 ? 7.898 -21.109 6.512 1 97.75 276 ARG B C 1
ATOM 7624 O O . ARG B 1 276 ? 7.414 -21.172 5.379 1 97.75 276 ARG B O 1
ATOM 7631 N N . GLU B 1 277 ? 7.836 -22.094 7.391 1 98.44 277 GLU B N 1
ATOM 7632 C CA . GLU B 1 277 ? 7.047 -23.281 7.062 1 98.44 277 GLU B CA 1
ATOM 7633 C C . GLU B 1 277 ? 5.586 -22.922 6.809 1 98.44 277 GLU B C 1
ATOM 7635 O O . GLU B 1 277 ? 4.98 -23.406 5.852 1 98.44 277 GLU B O 1
ATOM 7640 N N . GLN B 1 278 ? 5.051 -22.047 7.664 1 98.69 278 GLN B N 1
ATOM 7641 C CA . GLN B 1 278 ? 3.672 -21.609 7.473 1 98.69 278 GLN B CA 1
ATOM 7642 C C . GLN B 1 278 ? 3.502 -20.906 6.133 1 98.69 278 GLN B C 1
ATOM 7644 O O . GLN B 1 278 ? 2.529 -21.141 5.414 1 98.69 278 GLN B O 1
ATOM 7649 N N . LEU B 1 279 ? 4.445 -20 5.875 1 98.81 279 LEU B N 1
ATOM 7650 C CA . LEU B 1 279 ? 4.414 -19.328 4.582 1 98.81 279 LEU B CA 1
ATOM 7651 C C . LEU B 1 279 ? 4.477 -20.328 3.439 1 98.81 279 LEU B C 1
ATOM 7653 O O . LEU B 1 279 ? 3.709 -20.234 2.479 1 98.81 279 LEU B O 1
ATOM 7657 N N . PHE B 1 280 ? 5.375 -21.328 3.578 1 98.81 280 PHE B N 1
ATOM 7658 C CA . PHE B 1 280 ? 5.582 -22.344 2.549 1 98.81 280 PHE B CA 1
ATOM 7659 C C . PHE B 1 280 ? 4.285 -23.078 2.248 1 98.81 280 PHE B C 1
ATOM 7661 O O . PHE B 1 280 ? 3.859 -23.156 1.094 1 98.81 280 PHE B O 1
ATOM 7668 N N . TYR B 1 281 ? 3.609 -23.562 3.217 1 98.88 281 TYR B N 1
ATOM 7669 C CA . TYR B 1 281 ? 2.408 -24.375 3 1 98.88 281 TYR B CA 1
ATOM 7670 C C . TYR B 1 281 ? 1.248 -23.5 2.537 1 98.88 281 TYR B C 1
ATOM 7672 O O . TYR B 1 281 ? 0.39 -23.938 1.774 1 98.88 281 TYR B O 1
ATOM 7680 N N . SER B 1 282 ? 1.238 -22.25 2.992 1 98.88 282 SER B N 1
ATOM 7681 C CA . SER B 1 282 ? 0.228 -21.312 2.496 1 98.88 282 SER B CA 1
ATOM 7682 C C . SER B 1 282 ? 0.362 -21.109 0.992 1 98.88 282 SER B C 1
ATOM 7684 O O . SER B 1 282 ? -0.641 -21.047 0.277 1 98.88 282 SER B O 1
ATOM 7686 N N . LEU B 1 283 ? 1.592 -21 0.54 1 98.81 283 LEU B N 1
ATOM 7687 C CA . LEU B 1 283 ? 1.84 -20.797 -0.883 1 98.81 283 LEU B CA 1
ATOM 7688 C C . LEU B 1 283 ? 1.649 -22.094 -1.659 1 98.81 283 LEU B C 1
ATOM 7690 O O . LEU B 1 283 ? 1.117 -22.078 -2.771 1 98.81 283 LEU B O 1
ATOM 7694 N N . LEU B 1 284 ? 2.068 -23.203 -1.098 1 98.88 284 LEU B N 1
ATOM 7695 C CA . LEU B 1 284 ? 1.839 -24.5 -1.739 1 98.88 284 LEU B CA 1
ATOM 7696 C C . LEU B 1 284 ? 0.348 -24.75 -1.949 1 98.88 284 LEU B C 1
ATOM 7698 O O . LEU B 1 284 ? -0.061 -25.25 -2.996 1 98.88 284 LEU B O 1
ATOM 7702 N N . TYR B 1 285 ? -0.419 -24.391 -0.958 1 98.69 285 TYR B N 1
ATOM 7703 C CA . TYR B 1 285 ? -1.875 -24.453 -1.013 1 98.69 285 TYR B CA 1
ATOM 7704 C C . TYR B 1 285 ? -2.406 -23.766 -2.264 1 98.69 285 TYR B C 1
ATOM 7706 O O . TYR B 1 285 ? -3.301 -24.281 -2.936 1 98.69 285 TYR B O 1
ATOM 7714 N N . ARG B 1 286 ? -1.851 -22.688 -2.627 1 98.44 286 ARG B N 1
ATOM 7715 C CA . ARG B 1 286 ? -2.32 -21.891 -3.756 1 98.44 286 ARG B CA 1
ATOM 7716 C C . ARG B 1 286 ? -2.002 -22.578 -5.078 1 98.44 286 ARG B C 1
ATOM 7718 O O . ARG B 1 286 ? -2.682 -22.344 -6.082 1 98.44 286 ARG B O 1
ATOM 7725 N N . THR B 1 287 ? -1.019 -23.438 -5.156 1 98.56 287 THR B N 1
ATOM 7726 C CA . THR B 1 287 ? -0.56 -24.062 -6.398 1 98.56 287 THR B CA 1
ATOM 7727 C C . THR B 1 287 ? -1.493 -25.188 -6.812 1 98.56 287 THR B C 1
ATOM 7729 O O . THR B 1 287 ? -1.412 -25.688 -7.938 1 98.56 287 THR B O 1
ATOM 7732 N N . VAL B 1 288 ? -2.393 -25.594 -5.922 1 98 288 VAL B N 1
ATOM 7733 C CA . VAL B 1 288 ? -3.193 -26.766 -6.242 1 98 288 VAL B CA 1
ATOM 7734 C C . VAL B 1 288 ? -4.672 -26.375 -6.316 1 98 288 VAL B C 1
ATOM 7736 O O . VAL B 1 288 ? -5.547 -27.25 -6.277 1 98 288 VAL B O 1
ATOM 7739 N N . GLN B 1 289 ? -4.949 -25.109 -6.383 1 97.56 289 GLN B N 1
ATOM 7740 C CA . GLN B 1 289 ? -6.336 -24.656 -6.457 1 97.56 289 GLN B CA 1
ATOM 7741 C C . GLN B 1 289 ? -6.844 -24.672 -7.895 1 97.56 289 GLN B C 1
ATOM 7743 O O . GLN B 1 289 ? -8.047 -24.609 -8.133 1 97.56 289 GLN B O 1
ATOM 7748 N N . SER B 1 290 ? -5.992 -24.703 -8.883 1 97.19 290 SER B N 1
ATOM 7749 C CA . SER B 1 290 ? -6.258 -24.922 -10.297 1 97.19 290 SER B CA 1
ATOM 7750 C C . SER B 1 290 ? -5.164 -25.766 -10.938 1 97.19 290 SER B C 1
ATOM 7752 O O . SER B 1 290 ? -4.059 -25.859 -10.406 1 97.19 290 SER B O 1
ATOM 7754 N N . PRO B 1 291 ? -5.445 -26.438 -12.07 1 98.06 291 PRO B N 1
ATOM 7755 C CA . PRO B 1 291 ? -6.699 -26.516 -12.82 1 98.06 291 PRO B CA 1
ATOM 7756 C C . PRO B 1 291 ? -7.781 -27.297 -12.086 1 98.06 291 PRO B C 1
ATOM 7758 O O . PRO B 1 291 ? -7.539 -27.812 -11 1 98.06 291 PRO B O 1
ATOM 7761 N N . TYR B 1 292 ? -8.969 -27.344 -12.711 1 98.25 292 TYR B N 1
ATOM 7762 C CA . TYR B 1 292 ? -10.117 -27.969 -12.055 1 98.25 292 TYR B CA 1
ATOM 7763 C C . TYR B 1 292 ? -10.453 -29.312 -12.688 1 98.25 292 TYR B C 1
ATOM 7765 O O . TYR B 1 292 ? -10.438 -29.453 -13.914 1 98.25 292 TYR B O 1
ATOM 7773 N N . LEU B 1 293 ? -10.672 -30.25 -11.828 1 97.94 293 LEU B N 1
ATOM 7774 C CA . LEU B 1 293 ? -11.258 -31.5 -12.32 1 97.94 293 LEU B CA 1
ATOM 7775 C C . LEU B 1 293 ? -12.664 -31.266 -12.859 1 97.94 293 LEU B C 1
ATOM 7777 O O . LEU B 1 293 ? -13.547 -30.828 -12.125 1 97.94 293 LEU B O 1
ATOM 7781 N N . VAL B 1 294 ? -12.922 -31.609 -14.172 1 98.06 294 VAL B N 1
ATOM 7782 C CA . VAL B 1 294 ? -14.203 -31.281 -14.773 1 98.06 294 VAL B CA 1
ATOM 7783 C C . VAL B 1 294 ? -14.898 -32.562 -15.25 1 98.06 294 VAL B C 1
ATOM 7785 O O . VAL B 1 294 ? -16.078 -32.531 -15.617 1 98.06 294 VAL B O 1
ATOM 7788 N N . SER B 1 295 ? -14.18 -33.656 -15.328 1 98.06 295 SER B N 1
ATOM 7789 C CA . SER B 1 295 ? -14.828 -34.938 -15.664 1 98.06 295 SER B CA 1
ATOM 7790 C C . SER B 1 295 ? -15.609 -35.469 -14.477 1 98.06 295 SER B C 1
ATOM 7792 O O . SER B 1 295 ? -15.234 -35.25 -13.32 1 98.06 295 SER B O 1
ATOM 7794 N N . GLU B 1 296 ? -16.656 -36.156 -14.758 1 97.94 296 GLU B N 1
ATOM 7795 C CA . GLU B 1 296 ? -17.5 -36.812 -13.758 1 97.94 296 GLU B CA 1
ATOM 7796 C C . GLU B 1 296 ? -17.016 -38.219 -13.453 1 97.94 296 GLU B C 1
ATOM 7798 O O . GLU B 1 296 ? -16.266 -38.812 -14.234 1 97.94 296 GLU B O 1
ATOM 7803 N N . PRO B 1 297 ? -17.422 -38.812 -12.336 1 95.44 297 PRO B N 1
ATOM 7804 C CA . PRO B 1 297 ? -16.969 -40.156 -11.938 1 95.44 297 PRO B CA 1
ATOM 7805 C C . PRO B 1 297 ? -17.266 -41.219 -13 1 95.44 297 PRO B C 1
ATOM 7807 O O . PRO B 1 297 ? -16.547 -42.219 -13.109 1 95.44 297 PRO B O 1
ATOM 7810 N N . ASP B 1 298 ? -18.297 -41 -13.82 1 97.5 298 ASP B N 1
ATOM 7811 C CA . ASP B 1 298 ? -18.656 -41.969 -14.836 1 97.5 298 ASP B CA 1
ATOM 7812 C C . ASP B 1 298 ? -17.859 -41.75 -16.125 1 97.5 298 ASP B C 1
ATOM 7814 O O . ASP B 1 298 ? -18.094 -42.406 -17.125 1 97.5 298 ASP B O 1
ATOM 7818 N N . GLY B 1 299 ? -16.984 -40.75 -16.125 1 97.69 299 GLY B N 1
ATOM 7819 C CA . GLY B 1 299 ? -16.109 -40.5 -17.25 1 97.69 299 GLY B CA 1
ATOM 7820 C C . GLY B 1 299 ? -16.625 -39.406 -18.188 1 97.69 299 GLY B C 1
ATOM 7821 O O . GLY B 1 299 ? -15.898 -38.938 -19.062 1 97.69 299 GLY B O 1
ATOM 7822 N N . SER B 1 300 ? -17.859 -38.969 -17.969 1 98.44 300 SER B N 1
ATOM 7823 C CA . SER B 1 300 ? -18.406 -37.938 -18.828 1 98.44 300 SER B CA 1
ATOM 7824 C C . SER B 1 300 ? -17.703 -36.594 -18.594 1 98.44 300 SER B C 1
ATOM 7826 O O . SER B 1 300 ? -17.391 -36.25 -17.453 1 98.44 300 SER B O 1
ATOM 7828 N N . TYR B 1 301 ? -17.469 -35.938 -19.641 1 98.31 301 TYR B N 1
ATOM 7829 C CA . TYR B 1 301 ? -16.984 -34.562 -19.547 1 98.31 301 TYR B CA 1
ATOM 7830 C C . TYR B 1 301 ? -17.359 -33.75 -20.797 1 98.31 301 TYR B C 1
ATOM 7832 O O . TYR B 1 301 ? -17.641 -34.344 -21.844 1 98.31 301 TYR B O 1
ATOM 7840 N N . ARG B 1 302 ? -17.484 -32.438 -20.703 1 98 302 ARG B N 1
ATOM 7841 C CA . ARG B 1 302 ? -17.656 -31.578 -21.859 1 98 302 ARG B CA 1
ATOM 7842 C C . ARG B 1 302 ? -16.312 -31 -22.328 1 98 302 ARG B C 1
ATOM 7844 O O . ARG B 1 302 ? -15.57 -30.422 -21.531 1 98 302 ARG B O 1
ATOM 7851 N N . ALA B 1 303 ? -15.992 -31.172 -23.594 1 97.44 303 ALA B N 1
ATOM 7852 C CA . ALA B 1 303 ? -14.781 -30.594 -24.172 1 97.44 303 ALA B CA 1
ATOM 7853 C C . ALA B 1 303 ? -14.93 -29.094 -24.391 1 97.44 303 ALA B C 1
ATOM 7855 O O . ALA B 1 303 ? -16 -28.531 -24.156 1 97.44 303 ALA B O 1
ATOM 7856 N N . THR B 1 304 ? -13.891 -28.438 -24.766 1 97 304 THR B N 1
ATOM 7857 C CA . THR B 1 304 ? -13.875 -26.984 -24.875 1 97 304 THR B CA 1
ATOM 7858 C C . THR B 1 304 ? -14.742 -26.5 -26.031 1 97 304 THR B C 1
ATOM 7860 O O . THR B 1 304 ? -15.047 -25.312 -26.141 1 97 304 THR B O 1
ATOM 7863 N N . ASP B 1 305 ? -15.219 -27.328 -26.922 1 96.5 305 ASP B N 1
ATOM 7864 C CA . ASP B 1 305 ? -16.156 -26.984 -27.984 1 96.5 305 ASP B CA 1
ATOM 7865 C C . ASP B 1 305 ? -17.594 -27.25 -27.562 1 96.5 305 ASP B C 1
ATOM 7867 O O . ASP B 1 305 ? -18.516 -27.094 -28.375 1 96.5 305 ASP B O 1
ATOM 7871 N N . GLY B 1 306 ? -17.766 -27.75 -26.375 1 96.69 306 GLY B N 1
ATOM 7872 C CA . GLY B 1 306 ? -19.094 -27.969 -25.828 1 96.69 306 GLY B CA 1
ATOM 7873 C C . GLY B 1 306 ? -19.594 -29.391 -26.016 1 96.69 306 GLY B C 1
ATOM 7874 O O . GLY B 1 306 ? -20.594 -29.781 -25.406 1 96.69 306 GLY B O 1
ATOM 7875 N N . SER B 1 307 ? -18.891 -30.156 -26.734 1 98 307 SER B N 1
ATOM 7876 C CA . SER B 1 307 ? -19.344 -31.516 -27.016 1 98 307 SER B CA 1
ATOM 7877 C C . SER B 1 307 ? -19.203 -32.406 -25.797 1 98 307 SER B C 1
ATOM 7879 O O . SER B 1 307 ? -18.266 -32.281 -25.016 1 98 307 SER B O 1
ATOM 7881 N N . LEU B 1 308 ? -20.125 -33.344 -25.609 1 98.38 308 LEU B N 1
ATOM 7882 C CA . LEU B 1 308 ? -20.062 -34.344 -24.547 1 98.38 308 LEU B CA 1
ATOM 7883 C C . LEU B 1 308 ? -19.109 -35.469 -24.938 1 98.38 308 LEU B C 1
ATOM 7885 O O . LEU B 1 308 ? -19.281 -36.094 -25.984 1 98.38 308 LEU B O 1
ATOM 7889 N N . GLN B 1 309 ? -18.125 -35.656 -24.203 1 98.25 309 GLN B N 1
ATOM 7890 C CA . GLN B 1 309 ? -17.109 -36.688 -24.422 1 98.25 309 GLN B CA 1
ATOM 7891 C C . GLN B 1 309 ? -17.047 -37.656 -23.25 1 98.25 309 GLN B C 1
ATOM 7893 O O . GLN B 1 309 ? -17.719 -37.469 -22.25 1 98.25 309 GLN B O 1
ATOM 7898 N N . HIS B 1 310 ? -16.25 -38.75 -23.406 1 97.88 310 HIS B N 1
ATOM 7899 C CA . HIS B 1 310 ? -16.062 -39.75 -22.375 1 97.88 310 HIS B CA 1
ATOM 7900 C C . HIS B 1 310 ? -14.586 -40.094 -22.203 1 97.88 310 HIS B C 1
ATOM 7902 O O . HIS B 1 310 ? -13.844 -40.156 -23.188 1 97.88 310 HIS B O 1
ATOM 7908 N N . THR B 1 311 ? -14.219 -40.281 -21 1 97.12 311 THR B N 1
ATOM 7909 C CA . THR B 1 311 ? -12.852 -40.656 -20.688 1 97.12 311 THR B CA 1
ATOM 7910 C C . THR B 1 311 ? -12.82 -41.781 -19.641 1 97.12 311 THR B C 1
ATOM 7912 O O . THR B 1 311 ? -13.797 -41.969 -18.906 1 97.12 311 THR B O 1
ATOM 7915 N N . THR B 1 312 ? -11.758 -42.594 -19.562 1 95 312 THR B N 1
ATOM 7916 C CA . THR B 1 312 ? -11.508 -43.531 -18.484 1 95 312 THR B CA 1
ATOM 7917 C C . THR B 1 312 ? -10.523 -42.938 -17.469 1 95 312 THR B C 1
ATOM 7919 O O . THR B 1 312 ? -10.18 -43.594 -16.484 1 95 312 THR B O 1
ATOM 7922 N N . ASP B 1 313 ? -10.109 -41.781 -17.75 1 93.38 313 ASP B N 1
ATOM 7923 C CA . ASP B 1 313 ? -9.195 -41.031 -16.891 1 93.38 313 ASP B CA 1
ATOM 7924 C C . ASP B 1 313 ? -9.867 -39.781 -16.312 1 93.38 313 ASP B C 1
ATOM 7926 O O . ASP B 1 313 ? -11.078 -39.781 -16.109 1 93.38 313 ASP B O 1
ATOM 7930 N N . SER B 1 314 ? -9.109 -38.812 -15.852 1 96.88 314 SER B N 1
ATOM 7931 C CA . SER B 1 314 ? -9.602 -37.531 -15.383 1 96.88 314 SER B CA 1
ATOM 7932 C C . SER B 1 314 ? -9.297 -36.438 -16.391 1 96.88 314 SER B C 1
ATOM 7934 O O . SER B 1 314 ? -8.266 -36.469 -17.062 1 96.88 314 SER B O 1
ATOM 7936 N N . ILE B 1 315 ? -10.211 -35.5 -16.531 1 98.19 315 ILE B N 1
ATOM 7937 C CA . ILE B 1 315 ? -10.031 -34.344 -17.391 1 98.19 315 ILE B CA 1
ATOM 7938 C C . ILE B 1 315 ? -10.086 -33.062 -16.562 1 98.19 315 ILE B C 1
ATOM 7940 O O . ILE B 1 315 ? -10.93 -32.938 -15.68 1 98.19 315 ILE B O 1
ATOM 7944 N N . TYR B 1 316 ? -9.172 -32.188 -16.859 1 98.38 316 TYR B N 1
ATOM 7945 C CA . TYR B 1 316 ? -9.062 -30.938 -16.156 1 98.38 316 TYR B CA 1
ATOM 7946 C C . TYR B 1 316 ? -9.32 -29.766 -17.094 1 98.38 316 TYR B C 1
ATOM 7948 O O . TYR B 1 316 ? -9.211 -29.891 -18.312 1 98.38 316 TYR B O 1
ATOM 7956 N N . ASN B 1 317 ? -9.727 -28.625 -16.547 1 98 317 ASN B N 1
ATOM 7957 C CA . ASN B 1 317 ? -9.859 -27.328 -17.172 1 98 317 ASN B CA 1
ATOM 7958 C C . ASN B 1 317 ? -9.547 -26.188 -16.203 1 98 317 ASN B C 1
ATOM 7960 O O . ASN B 1 317 ? -9.07 -26.438 -15.086 1 98 317 ASN B O 1
ATOM 7964 N N . GLY B 1 318 ? -9.703 -24.891 -16.594 1 97.25 318 GLY B N 1
ATOM 7965 C CA . GLY B 1 318 ? -9.344 -23.766 -15.75 1 97.25 318 GLY B CA 1
ATOM 7966 C C . GLY B 1 318 ? -7.883 -23.359 -15.883 1 97.25 318 GLY B C 1
ATOM 7967 O O . GLY B 1 318 ? -7.137 -23.406 -14.898 1 97.25 318 GLY B O 1
ATOM 7968 N N . TRP B 1 319 ? -7.5 -22.891 -17.094 1 97.94 319 TRP B N 1
ATOM 7969 C CA . TRP B 1 319 ? -6.102 -22.75 -17.484 1 97.94 319 TRP B CA 1
ATOM 7970 C C . TRP B 1 319 ? -5.641 -21.312 -17.344 1 97.94 319 TRP B C 1
ATOM 7972 O O . TRP B 1 319 ? -6.395 -20.375 -17.641 1 97.94 319 TRP B O 1
ATOM 7982 N N . ALA B 1 320 ? -4.484 -21.125 -16.844 1 97.75 320 ALA B N 1
ATOM 7983 C CA . ALA B 1 320 ? -3.723 -19.875 -16.891 1 97.75 320 ALA B CA 1
ATOM 7984 C C . ALA B 1 320 ? -2.301 -20.125 -17.375 1 97.75 320 ALA B C 1
ATOM 7986 O O . ALA B 1 320 ? -1.337 -19.625 -16.797 1 97.75 320 ALA B O 1
ATOM 7987 N N . ILE B 1 321 ? -2.166 -20.781 -18.438 1 98.25 321 ILE B N 1
ATOM 7988 C CA . ILE B 1 321 ? -0.914 -21.406 -18.844 1 98.25 321 ILE B CA 1
ATOM 7989 C C . ILE B 1 321 ? 0.128 -20.344 -19.156 1 98.25 321 ILE B C 1
ATOM 7991 O O . ILE B 1 321 ? 1.295 -20.469 -18.781 1 98.25 321 ILE B O 1
ATOM 7995 N N . TRP B 1 322 ? -0.286 -19.266 -19.859 1 97.25 322 TRP B N 1
ATOM 7996 C CA . TRP B 1 322 ? 0.673 -18.203 -20.141 1 97.25 322 TRP B CA 1
ATOM 7997 C C . TRP B 1 322 ? 1.374 -17.75 -18.875 1 97.25 322 TRP B C 1
ATOM 7999 O O . TRP B 1 322 ? 2.568 -17.438 -18.891 1 97.25 322 TRP B O 1
ATOM 8009 N N . ASP B 1 323 ? 0.649 -17.766 -17.797 1 96.56 323 ASP B N 1
ATOM 8010 C CA . ASP B 1 323 ? 1.162 -17.25 -16.531 1 96.56 323 ASP B CA 1
ATOM 8011 C C . ASP B 1 323 ? 1.994 -18.297 -15.805 1 96.56 323 ASP B C 1
ATOM 8013 O O . ASP B 1 323 ? 3.029 -17.984 -15.219 1 96.56 323 ASP B O 1
ATOM 8017 N N . ASN B 1 324 ? 1.464 -19.547 -15.781 1 97.75 324 ASN B N 1
ATOM 8018 C CA . ASN B 1 324 ? 2 -20.453 -14.781 1 97.75 324 ASN B CA 1
ATOM 8019 C C . ASN B 1 324 ? 2.762 -21.609 -15.422 1 97.75 324 ASN B C 1
ATOM 8021 O O . ASN B 1 324 ? 3.166 -22.547 -14.734 1 97.75 324 ASN B O 1
ATOM 8025 N N . TYR B 1 325 ? 3.072 -21.562 -16.781 1 97.94 325 TYR B N 1
ATOM 8026 C CA . TYR B 1 325 ? 3.775 -22.656 -17.453 1 97.94 325 TYR B CA 1
ATOM 8027 C C . TYR B 1 325 ? 5.215 -22.766 -16.953 1 97.94 325 TYR B C 1
ATOM 8029 O O . TYR B 1 325 ? 5.836 -23.828 -17.047 1 97.94 325 TYR B O 1
ATOM 8037 N N . ARG B 1 326 ? 5.746 -21.688 -16.359 1 97.31 326 ARG B N 1
ATOM 8038 C CA . ARG B 1 326 ? 7.152 -21.656 -15.984 1 97.31 326 ARG B CA 1
ATOM 8039 C C . ARG B 1 326 ? 7.367 -22.297 -14.609 1 97.31 326 ARG B C 1
ATOM 8041 O O . ARG B 1 326 ? 8.469 -22.75 -14.305 1 97.31 326 ARG B O 1
ATOM 8048 N N . THR B 1 327 ? 6.289 -22.219 -13.805 1 98.38 327 THR B N 1
ATOM 8049 C CA . THR B 1 327 ? 6.535 -22.578 -12.414 1 98.38 327 THR B CA 1
ATOM 8050 C C . THR B 1 327 ? 5.5 -23.578 -11.914 1 98.38 327 THR B C 1
ATOM 8052 O O . THR B 1 327 ? 5.812 -24.75 -11.719 1 98.38 327 THR B O 1
ATOM 8055 N N . GLN B 1 328 ? 4.254 -23.281 -11.945 1 98.75 328 GLN B N 1
ATOM 8056 C CA . GLN B 1 328 ? 3.221 -24.094 -11.312 1 98.75 328 GLN B CA 1
ATOM 8057 C C . GLN B 1 328 ? 3.059 -25.438 -12.023 1 98.75 328 GLN B C 1
ATOM 8059 O O . GLN B 1 328 ? 2.982 -26.484 -11.383 1 98.75 328 GLN B O 1
ATOM 8064 N N . LEU B 1 329 ? 2.998 -25.438 -13.336 1 98.75 329 LEU B N 1
ATOM 8065 C CA . LEU B 1 329 ? 2.783 -26.688 -14.047 1 98.75 329 LEU B CA 1
ATOM 8066 C C . LEU B 1 329 ? 3.99 -27.609 -13.898 1 98.75 329 LEU B C 1
ATOM 8068 O O . LEU B 1 329 ? 3.84 -28.797 -13.594 1 98.75 329 LEU B O 1
ATOM 8072 N N . PRO B 1 330 ? 5.215 -27.078 -14.039 1 98.62 330 PRO B N 1
ATOM 8073 C CA . PRO B 1 330 ? 6.363 -27.922 -13.734 1 98.62 330 PRO B CA 1
ATOM 8074 C C . PRO B 1 330 ? 6.34 -28.453 -12.305 1 98.62 330 PRO B C 1
ATOM 8076 O O . PRO B 1 330 ? 6.734 -29.594 -12.055 1 98.62 330 PRO B O 1
ATOM 8079 N N . LEU B 1 331 ? 5.914 -27.688 -11.383 1 98.88 331 LEU B N 1
ATOM 8080 C CA . LEU B 1 331 ? 5.84 -28.125 -9.992 1 98.88 331 LEU B CA 1
ATOM 8081 C C . LEU B 1 331 ? 4.852 -29.281 -9.844 1 98.88 331 LEU B C 1
ATOM 8083 O O . LEU B 1 331 ? 5.133 -30.25 -9.156 1 98.88 331 LEU B O 1
ATOM 8087 N N . LEU B 1 332 ? 3.721 -29.156 -10.484 1 98.81 332 LEU B N 1
ATOM 8088 C CA . LEU B 1 332 ? 2.729 -30.234 -10.445 1 98.81 332 LEU B CA 1
ATOM 8089 C C . LEU B 1 332 ? 3.291 -31.516 -11.039 1 98.81 332 LEU B C 1
ATOM 8091 O O . LEU B 1 332 ? 2.967 -32.625 -10.578 1 98.81 332 LEU B O 1
ATOM 8095 N N . SER B 1 333 ? 4.16 -31.406 -12.086 1 98.62 333 SER B N 1
ATOM 8096 C CA . SER B 1 333 ? 4.75 -32.594 -12.719 1 98.62 333 SER B CA 1
ATOM 8097 C C . SER B 1 333 ? 5.66 -33.312 -11.75 1 98.62 333 SER B C 1
ATOM 8099 O O . SER B 1 333 ? 5.848 -34.531 -11.867 1 98.62 333 SER B O 1
ATOM 8101 N N . ILE B 1 334 ? 6.184 -32.594 -10.781 1 98.62 334 ILE B N 1
ATOM 8102 C CA . ILE B 1 334 ? 7.07 -33.219 -9.797 1 98.62 334 ILE B CA 1
ATOM 8103 C C . ILE B 1 334 ? 6.246 -33.75 -8.625 1 98.62 334 ILE B C 1
ATOM 8105 O O . ILE B 1 334 ? 6.414 -34.906 -8.219 1 98.62 334 ILE B O 1
ATOM 8109 N N . LEU B 1 335 ? 5.312 -33.031 -8.133 1 98.38 335 LEU B N 1
ATOM 8110 C CA . LEU B 1 335 ? 4.637 -33.344 -6.883 1 98.38 335 LEU B CA 1
ATOM 8111 C C . LEU B 1 335 ? 3.537 -34.375 -7.094 1 98.38 335 LEU B C 1
ATOM 8113 O O . LEU B 1 335 ? 3.285 -35.219 -6.223 1 98.38 335 LEU B O 1
ATOM 8117 N N . TYR B 1 336 ? 2.916 -34.25 -8.234 1 98 336 TYR B N 1
ATOM 8118 C CA . TYR B 1 336 ? 1.729 -35.094 -8.453 1 98 336 TYR B CA 1
ATOM 8119 C C . TYR B 1 336 ? 1.796 -35.781 -9.797 1 98 336 TYR B C 1
ATOM 8121 O O . TYR B 1 336 ? 0.899 -35.656 -10.633 1 98 336 TYR B O 1
ATOM 8129 N N . PRO B 1 337 ? 2.773 -36.625 -9.992 1 96.25 337 PRO B N 1
ATOM 8130 C CA . PRO B 1 337 ? 2.896 -37.281 -11.297 1 96.25 337 PRO B CA 1
ATOM 8131 C C . PRO B 1 337 ? 1.647 -38.062 -11.68 1 96.25 337 PRO B C 1
ATOM 8133 O O . PRO B 1 337 ? 1.318 -38.188 -12.859 1 96.25 337 PRO B O 1
ATOM 8136 N N . ASP B 1 338 ? 0.994 -38.594 -10.727 1 91.69 338 ASP B N 1
ATOM 8137 C CA . ASP B 1 338 ? -0.227 -39.375 -10.961 1 91.69 338 ASP B CA 1
ATOM 8138 C C . ASP B 1 338 ? -1.324 -38.5 -11.547 1 91.69 338 ASP B C 1
ATOM 8140 O O . ASP B 1 338 ? -2.043 -38.906 -12.461 1 91.69 338 ASP B O 1
ATOM 8144 N N . LYS B 1 339 ? -1.461 -37.281 -11.117 1 96.38 339 LYS B N 1
ATOM 8145 C CA . LYS B 1 339 ? -2.457 -36.344 -11.609 1 96.38 339 LYS B CA 1
ATOM 8146 C C . LYS B 1 339 ? -1.964 -35.625 -12.867 1 96.38 339 LYS B C 1
ATOM 8148 O O . LYS B 1 339 ? -2.766 -35.219 -13.703 1 96.38 339 LYS B O 1
ATOM 8153 N N . TYR B 1 340 ? -0.652 -35.469 -12.984 1 98.19 340 TYR B N 1
ATOM 8154 C CA . TYR B 1 340 ? -0.083 -34.656 -14.062 1 98.19 340 TYR B CA 1
ATOM 8155 C C . TYR B 1 340 ? -0.266 -35.344 -15.406 1 98.19 340 TYR B C 1
ATOM 8157 O O . TYR B 1 340 ? -0.385 -34.688 -16.438 1 98.19 340 TYR B O 1
ATOM 8165 N N . GLN B 1 341 ? -0.303 -36.719 -15.414 1 97.94 341 GLN B N 1
ATOM 8166 C CA . GLN B 1 341 ? -0.629 -37.406 -16.656 1 97.94 341 GLN B CA 1
ATOM 8167 C C . GLN B 1 341 ? -1.996 -36.969 -17.188 1 97.94 341 GLN B C 1
ATOM 8169 O O . GLN B 1 341 ? -2.146 -36.688 -18.375 1 97.94 341 GLN B O 1
ATOM 8174 N N . SER B 1 342 ? -2.963 -36.938 -16.297 1 98.19 342 SER B N 1
ATOM 8175 C CA . SER B 1 342 ? -4.301 -36.5 -16.688 1 98.19 342 SER B CA 1
ATOM 8176 C C . SER B 1 342 ? -4.309 -35.031 -17.094 1 98.19 342 SER B C 1
ATOM 8178 O O . SER B 1 342 ? -5.035 -34.656 -18.016 1 98.19 342 SER B O 1
ATOM 8180 N N . ILE B 1 343 ? -3.562 -34.188 -16.406 1 98.62 343 ILE B N 1
ATOM 8181 C CA . ILE B 1 343 ? -3.449 -32.781 -16.734 1 98.62 343 ILE B CA 1
ATOM 8182 C C . ILE B 1 343 ? -2.854 -32.625 -18.125 1 98.62 343 ILE B C 1
ATOM 8184 O O . ILE B 1 343 ? -3.355 -31.844 -18.938 1 98.62 343 ILE B O 1
ATOM 8188 N N . THR B 1 344 ? -1.816 -33.438 -18.422 1 98.25 344 THR B N 1
ATOM 8189 C CA . THR B 1 344 ? -1.184 -33.438 -19.734 1 98.25 344 THR B CA 1
ATOM 8190 C C . THR B 1 344 ? -2.188 -33.812 -20.812 1 98.25 344 THR B C 1
ATOM 8192 O O . THR B 1 344 ? -2.27 -33.156 -21.859 1 98.25 344 THR B O 1
ATOM 8195 N N . THR B 1 345 ? -2.943 -34.844 -20.531 1 97.75 345 THR B N 1
ATOM 8196 C CA . THR B 1 345 ? -3.98 -35.25 -21.453 1 97.75 345 THR B CA 1
ATOM 8197 C C . THR B 1 345 ? -5 -34.156 -21.672 1 97.75 345 THR B C 1
ATOM 8199 O O . THR B 1 345 ? -5.445 -33.938 -22.812 1 97.75 345 THR B O 1
ATOM 8202 N N . SER B 1 346 ? -5.324 -33.5 -20.672 1 98.31 346 SER B N 1
ATOM 8203 C CA . SER B 1 346 ? -6.297 -32.406 -20.75 1 98.31 346 SER B CA 1
ATOM 8204 C C . SER B 1 346 ? -5.758 -31.234 -21.578 1 98.31 346 SER B C 1
ATOM 8206 O O . SER B 1 346 ? -6.512 -30.578 -22.297 1 98.31 346 SER B O 1
ATOM 8208 N N . VAL B 1 347 ? -4.492 -30.922 -21.453 1 98.5 347 VAL B N 1
ATOM 8209 C CA . VAL B 1 347 ? -3.867 -29.875 -22.266 1 98.5 347 VAL B CA 1
ATOM 8210 C C . VAL B 1 347 ? -3.871 -30.297 -23.734 1 98.5 347 VAL B C 1
ATOM 8212 O O . VAL B 1 347 ? -4.148 -29.484 -24.625 1 98.5 347 VAL B O 1
ATOM 8215 N N . ALA B 1 348 ? -3.564 -31.531 -24 1 98.31 348 ALA B N 1
ATOM 8216 C CA . ALA B 1 348 ? -3.615 -32.062 -25.359 1 98.31 348 ALA B CA 1
ATOM 8217 C C . ALA B 1 348 ? -5.02 -31.922 -25.953 1 98.31 348 ALA B C 1
ATOM 8219 O O . ALA B 1 348 ? -5.184 -31.625 -27.141 1 98.31 348 ALA B O 1
ATOM 8220 N N . ASN B 1 349 ? -6.008 -32.125 -25.125 1 97.12 349 ASN B N 1
ATOM 8221 C CA . ASN B 1 349 ? -7.402 -32.031 -25.547 1 97.12 349 ASN B CA 1
ATOM 8222 C C . ASN B 1 349 ? -7.738 -30.625 -26.078 1 97.12 349 ASN B C 1
ATOM 8224 O O . ASN B 1 349 ? -8.633 -30.484 -26.922 1 97.12 349 ASN B O 1
ATOM 8228 N N . LEU B 1 350 ? -7.043 -29.594 -25.594 1 97.75 350 LEU B N 1
ATOM 8229 C CA . LEU B 1 350 ? -7.266 -28.25 -26.125 1 97.75 350 LEU B CA 1
ATOM 8230 C C . LEU B 1 350 ? -7.086 -28.219 -27.641 1 97.75 350 LEU B C 1
ATOM 8232 O O . LEU B 1 350 ? -7.852 -27.562 -28.344 1 97.75 350 LEU B O 1
ATOM 8236 N N . TYR B 1 351 ? -6.074 -28.891 -28.109 1 97.94 351 TYR B N 1
ATOM 8237 C CA . TYR B 1 351 ? -5.777 -28.922 -29.531 1 97.94 351 TYR B CA 1
ATOM 8238 C C . TYR B 1 351 ? -6.77 -29.812 -30.281 1 97.94 351 TYR B C 1
ATOM 8240 O O . TYR B 1 351 ? -7.172 -29.5 -31.406 1 97.94 351 TYR B O 1
ATOM 8248 N N . GLU B 1 352 ? -7.16 -30.844 -29.656 1 96.56 352 GLU B N 1
ATOM 8249 C CA . GLU B 1 352 ? -8.109 -31.781 -30.266 1 96.56 352 GLU B CA 1
ATOM 8250 C C . GLU B 1 352 ? -9.461 -31.109 -30.5 1 96.56 352 GLU B C 1
ATOM 8252 O O . GLU B 1 352 ? -10.125 -31.375 -31.5 1 96.56 352 GLU B O 1
ATOM 8257 N N . PHE B 1 353 ? -9.867 -30.25 -29.594 1 96.38 353 PHE B N 1
ATOM 8258 C CA . PHE B 1 353 ? -11.227 -29.719 -29.625 1 96.38 353 PHE B CA 1
ATOM 8259 C C . PHE B 1 353 ? -11.234 -28.234 -29.953 1 96.38 353 PHE B C 1
ATOM 8261 O O . PHE B 1 353 ? -12.203 -27.531 -29.656 1 96.38 353 PHE B O 1
ATOM 8268 N N . GLY B 1 354 ? -10.18 -27.672 -30.406 1 92.25 354 GLY B N 1
ATOM 8269 C CA . GLY B 1 354 ? -10.156 -26.312 -30.922 1 92.25 354 GLY B CA 1
ATOM 8270 C C . GLY B 1 354 ? -9.594 -25.312 -29.938 1 92.25 354 GLY B C 1
ATOM 8271 O O . GLY B 1 354 ? -10.32 -24.438 -29.469 1 92.25 354 GLY B O 1
ATOM 8272 N N . LYS B 1 355 ? -8.281 -25.312 -29.781 1 93.25 355 LYS B N 1
ATOM 8273 C CA . LYS B 1 355 ? -7.578 -24.438 -28.859 1 93.25 355 LYS B CA 1
ATOM 8274 C C . LYS B 1 355 ? -7.645 -22.984 -29.312 1 93.25 355 LYS B C 1
ATOM 8276 O O . LYS B 1 355 ? -7.465 -22.703 -30.5 1 93.25 355 LYS B O 1
ATOM 8281 N N . LYS B 1 356 ? -7.984 -22.047 -28.406 1 93.06 356 LYS B N 1
ATOM 8282 C CA . LYS B 1 356 ? -7.824 -20.609 -28.547 1 93.06 356 LYS B CA 1
ATOM 8283 C C . LYS B 1 356 ? -6.781 -20.078 -27.578 1 93.06 356 LYS B C 1
ATOM 8285 O O . LYS B 1 356 ? -6.379 -20.766 -26.641 1 93.06 356 LYS B O 1
ATOM 8290 N N . ASP B 1 357 ? -6.23 -18.875 -27.781 1 92.19 357 ASP B N 1
ATOM 8291 C CA . ASP B 1 357 ? -5.215 -18.312 -26.891 1 92.19 357 ASP B CA 1
ATOM 8292 C C . ASP B 1 357 ? -5.801 -17.969 -25.531 1 92.19 357 ASP B C 1
ATOM 8294 O O . ASP B 1 357 ? -5.098 -18.016 -24.516 1 92.19 357 ASP B O 1
ATOM 8298 N N . TYR B 1 358 ? -7.008 -17.609 -25.484 1 94 358 TYR B N 1
ATOM 8299 C CA . TYR B 1 358 ? -7.68 -17.328 -24.219 1 94 358 TYR B CA 1
ATOM 8300 C C . TYR B 1 358 ? -8.734 -18.391 -23.906 1 94 358 TYR B C 1
ATOM 8302 O O . TYR B 1 358 ? -8.398 -19.516 -23.5 1 94 358 TYR B O 1
ATOM 8310 N N . ALA B 1 359 ? -9.898 -18.203 -24.344 1 96.44 359 ALA B N 1
ATOM 8311 C CA . ALA B 1 359 ? -10.992 -19.125 -24.016 1 96.44 359 ALA B CA 1
ATOM 8312 C C . ALA B 1 359 ? -11.953 -19.281 -25.188 1 96.44 359 ALA B C 1
ATOM 8314 O O . ALA B 1 359 ? -12.047 -18.391 -26.047 1 96.44 359 ALA B O 1
ATOM 8315 N N . THR B 1 360 ? -12.602 -20.406 -25.219 1 97.25 360 THR B N 1
ATOM 8316 C CA . THR B 1 360 ? -13.68 -20.641 -26.172 1 97.25 360 THR B CA 1
ATOM 8317 C C . THR B 1 360 ? -15.016 -20.156 -25.609 1 97.25 360 THR B C 1
ATOM 8319 O O . THR B 1 360 ? -15.062 -19.594 -24.516 1 97.25 360 THR B O 1
ATOM 8322 N N . GLN B 1 361 ? -16.078 -20.344 -26.391 1 97.19 361 GLN B N 1
ATOM 8323 C CA . GLN B 1 361 ? -17.391 -19.875 -25.969 1 97.19 361 GLN B CA 1
ATOM 8324 C C . GLN B 1 361 ? -18.156 -20.984 -25.25 1 97.19 361 GLN B C 1
ATOM 8326 O O . GLN B 1 361 ? -19.328 -20.797 -24.891 1 97.19 361 GLN B O 1
ATOM 8331 N N . HIS B 1 362 ? -17.516 -22.125 -24.984 1 97.25 362 HIS B N 1
ATOM 8332 C CA . HIS B 1 362 ? -18.203 -23.281 -24.406 1 97.25 362 HIS B CA 1
ATOM 8333 C C . HIS B 1 362 ? -17.328 -23.953 -23.344 1 97.25 362 HIS B C 1
ATOM 8335 O O . HIS B 1 362 ? -17.328 -25.172 -23.234 1 97.25 362 HIS B O 1
ATOM 8341 N N . GLU B 1 363 ? -16.578 -23.203 -22.625 1 97.62 363 GLU B N 1
ATOM 8342 C CA . GLU B 1 363 ? -15.664 -23.75 -21.625 1 97.62 363 GLU B CA 1
ATOM 8343 C C . GLU B 1 363 ? -16.422 -24.5 -20.547 1 97.62 363 GLU B C 1
ATOM 8345 O O . GLU B 1 363 ? -17.484 -24.062 -20.094 1 97.62 363 GLU B O 1
ATOM 8350 N N . PRO B 1 364 ? -15.93 -25.641 -20.094 1 97.81 364 PRO B N 1
ATOM 8351 C CA . PRO B 1 364 ? -16.609 -26.391 -19.031 1 97.81 364 PRO B CA 1
ATOM 8352 C C . PRO B 1 364 ? -16.406 -25.781 -17.656 1 97.81 364 PRO B C 1
ATOM 8354 O O . PRO B 1 364 ? -17.062 -26.188 -16.688 1 97.81 364 PRO B O 1
ATOM 8357 N N . SER B 1 365 ? -15.5 -24.875 -17.453 1 97.06 365 SER B N 1
ATOM 8358 C CA . SER B 1 365 ? -15.273 -24.094 -16.234 1 97.06 365 SER B CA 1
ATOM 8359 C C . SER B 1 365 ? -14.688 -22.719 -16.562 1 97.06 365 SER B C 1
ATOM 8361 O O . SER B 1 365 ? -14.32 -22.453 -17.703 1 97.06 365 SER B O 1
ATOM 8363 N N . ASN B 1 366 ? -14.664 -21.797 -15.578 1 94.94 366 ASN B N 1
ATOM 8364 C CA . ASN B 1 366 ? -13.953 -20.547 -15.781 1 94.94 366 ASN B CA 1
ATOM 8365 C C . ASN B 1 366 ? -12.469 -20.781 -16.047 1 94.94 366 ASN B C 1
ATOM 8367 O O . ASN B 1 366 ? -11.875 -21.688 -15.484 1 94.94 366 ASN B O 1
ATOM 8371 N N . THR B 1 367 ? -11.875 -20.016 -16.922 1 96.38 367 THR B N 1
ATOM 8372 C CA . THR B 1 367 ? -10.5 -20.156 -17.391 1 96.38 367 THR B CA 1
ATOM 8373 C C . THR B 1 367 ? -9.922 -18.797 -17.766 1 96.38 367 THR B C 1
ATOM 8375 O O . THR B 1 367 ? -10.633 -17.797 -17.766 1 96.38 367 THR B O 1
ATOM 8378 N N . VAL B 1 368 ? -8.609 -18.703 -17.984 1 96.81 368 VAL B N 1
ATOM 8379 C CA . VAL B 1 368 ? -7.945 -17.422 -18.234 1 96.81 368 VAL B CA 1
ATOM 8380 C C . VAL B 1 368 ? -7.34 -17.438 -19.641 1 96.81 368 VAL B C 1
ATOM 8382 O O . VAL B 1 368 ? -7.781 -16.703 -20.516 1 96.81 368 VAL B O 1
ATOM 8385 N N . ARG B 1 369 ? -6.344 -18.328 -19.859 1 97.5 369 ARG B N 1
ATOM 8386 C CA . ARG B 1 369 ? -5.617 -18.297 -21.125 1 97.5 369 ARG B CA 1
ATOM 8387 C C . ARG B 1 369 ? -4.754 -19.547 -21.297 1 97.5 369 ARG B C 1
ATOM 8389 O O . ARG B 1 369 ? -4.441 -20.234 -20.312 1 97.5 369 ARG B O 1
ATOM 8396 N N . THR B 1 370 ? -4.312 -19.844 -22.578 1 97.94 370 THR B N 1
ATOM 8397 C CA . THR B 1 370 ? -3.734 -21.156 -22.828 1 97.94 370 THR B CA 1
ATOM 8398 C C . THR B 1 370 ? -2.463 -21.031 -23.672 1 97.94 370 THR B C 1
ATOM 8400 O O . THR B 1 370 ? -1.95 -22.031 -24.172 1 97.94 370 THR B O 1
ATOM 8403 N N . GLU B 1 371 ? -1.94 -19.828 -23.891 1 97 371 GLU B N 1
ATOM 8404 C CA . GLU B 1 371 ? -0.685 -19.688 -24.625 1 97 371 GLU B CA 1
ATOM 8405 C C . GLU B 1 371 ? 0.425 -20.516 -23.984 1 97 371 GLU B C 1
ATOM 8407 O O . GLU B 1 371 ? 0.449 -20.688 -22.766 1 97 371 GLU B O 1
ATOM 8412 N N . HIS B 1 372 ? 1.345 -21.109 -24.859 1 98 372 HIS B N 1
ATOM 8413 C CA . HIS B 1 372 ? 2.502 -21.922 -24.484 1 98 372 HIS B CA 1
ATOM 8414 C C . HIS B 1 372 ? 2.088 -23.344 -24.125 1 98 372 HIS B C 1
ATOM 8416 O O . HIS B 1 372 ? 2.9 -24.109 -23.609 1 98 372 HIS B O 1
ATOM 8422 N N . ALA B 1 373 ? 0.839 -23.734 -24.391 1 98.62 373 ALA B N 1
ATOM 8423 C CA . ALA B 1 373 ? 0.395 -25.109 -24.125 1 98.62 373 ALA B CA 1
ATOM 8424 C C . ALA B 1 373 ? 1.274 -26.125 -24.859 1 98.62 373 ALA B C 1
ATOM 8426 O O . ALA B 1 373 ? 1.528 -27.203 -24.344 1 98.62 373 ALA B O 1
ATOM 8427 N N . ILE B 1 374 ? 1.762 -25.766 -26.062 1 98.69 374 ILE B N 1
ATOM 8428 C CA . ILE B 1 374 ? 2.592 -26.672 -26.859 1 98.69 374 ILE B CA 1
ATOM 8429 C C . ILE B 1 374 ? 3.906 -26.922 -26.125 1 98.69 374 ILE B C 1
ATOM 8431 O O . ILE B 1 374 ? 4.426 -28.047 -26.156 1 98.69 374 ILE B O 1
ATOM 8435 N N . VAL B 1 375 ? 4.441 -25.938 -25.438 1 98.62 375 VAL B N 1
ATOM 8436 C CA . VAL B 1 375 ? 5.688 -26.078 -24.703 1 98.62 375 VAL B CA 1
ATOM 8437 C C . VAL B 1 375 ? 5.477 -27.016 -23.516 1 98.62 375 VAL B C 1
ATOM 8439 O O . VAL B 1 375 ? 6.355 -27.812 -23.172 1 98.62 375 VAL B O 1
ATOM 8442 N N . ILE B 1 376 ? 4.332 -26.953 -22.953 1 98.75 376 ILE B N 1
ATOM 8443 C CA . ILE B 1 376 ? 3.988 -27.812 -21.828 1 98.75 376 ILE B CA 1
ATOM 8444 C C . ILE B 1 376 ? 3.902 -29.266 -22.281 1 98.75 376 ILE B C 1
ATOM 8446 O O . ILE B 1 376 ? 4.344 -30.172 -21.578 1 98.75 376 ILE B O 1
ATOM 8450 N N . LEU B 1 377 ? 3.314 -29.469 -23.438 1 98.81 377 LEU B N 1
ATOM 8451 C CA . LEU B 1 377 ? 3.195 -30.828 -23.953 1 98.81 377 LEU B CA 1
ATOM 8452 C C . LEU B 1 377 ? 4.57 -31.406 -24.25 1 98.81 377 LEU B C 1
ATOM 8454 O O . LEU B 1 377 ? 4.836 -32.562 -23.938 1 98.81 377 LEU B O 1
ATOM 8458 N N . LEU B 1 378 ? 5.422 -30.594 -24.875 1 98.75 378 LEU B N 1
ATOM 8459 C CA . LEU B 1 378 ? 6.789 -31.047 -25.094 1 98.75 378 LEU B CA 1
ATOM 8460 C C . LEU B 1 378 ? 7.484 -31.375 -23.781 1 98.75 378 LEU B C 1
ATOM 8462 O O . LEU B 1 378 ? 8.141 -32.406 -23.656 1 98.75 378 LEU B O 1
ATOM 8466 N N . ASP B 1 379 ? 7.348 -30.516 -22.844 1 98.75 379 ASP B N 1
ATOM 8467 C CA . ASP B 1 379 ? 7.949 -30.672 -21.516 1 98.75 379 ASP B CA 1
ATOM 8468 C C . ASP B 1 379 ? 7.477 -31.969 -20.859 1 98.75 379 ASP B C 1
ATOM 8470 O O . ASP B 1 379 ? 8.289 -32.719 -20.344 1 98.75 379 ASP B O 1
ATOM 8474 N N . ALA B 1 380 ? 6.172 -32.188 -20.891 1 98.75 380 ALA B N 1
ATOM 8475 C CA . ALA B 1 380 ? 5.59 -33.406 -20.297 1 98.75 380 ALA B CA 1
ATOM 8476 C C . ALA B 1 380 ? 6.137 -34.656 -20.969 1 98.75 380 ALA B C 1
ATOM 8478 O O . ALA B 1 380 ? 6.555 -35.594 -20.297 1 98.75 380 ALA B O 1
ATOM 8479 N N . TYR B 1 381 ? 6.168 -34.594 -22.25 1 98.62 381 TYR B N 1
ATOM 8480 C CA . TYR B 1 381 ? 6.668 -35.75 -23 1 98.62 381 TYR B CA 1
ATOM 8481 C C . TYR B 1 381 ? 8.102 -36.062 -22.594 1 98.62 381 TYR B C 1
ATOM 8483 O O . TYR B 1 381 ? 8.422 -37.219 -22.297 1 98.62 381 TYR B O 1
ATOM 8491 N N . ARG B 1 382 ? 8.922 -35.094 -22.547 1 98.19 382 ARG B N 1
ATOM 8492 C CA . ARG B 1 382 ? 10.336 -35.281 -22.25 1 98.19 382 ARG B CA 1
ATOM 8493 C C . ARG B 1 382 ? 10.531 -35.688 -20.797 1 98.19 382 ARG B C 1
ATOM 8495 O O . ARG B 1 382 ? 11.555 -36.281 -20.438 1 98.19 382 ARG B O 1
ATOM 8502 N N . LYS B 1 383 ? 9.578 -35.438 -19.953 1 98.38 383 LYS B N 1
ATOM 8503 C CA . LYS B 1 383 ? 9.625 -35.844 -18.547 1 98.38 383 LYS B CA 1
ATOM 8504 C C . LYS B 1 383 ? 9.078 -37.25 -18.359 1 98.38 383 LYS B C 1
ATOM 8506 O O . LYS B 1 383 ? 9.047 -37.781 -17.234 1 98.38 383 LYS B O 1
ATOM 8511 N N . GLY B 1 384 ? 8.594 -37.812 -19.422 1 97.56 384 GLY B N 1
ATOM 8512 C CA . GLY B 1 384 ? 8.203 -39.219 -19.375 1 97.56 384 GLY B CA 1
ATOM 8513 C C . GLY B 1 384 ? 6.699 -39.438 -19.375 1 97.56 384 GLY B C 1
ATOM 8514 O O . GLY B 1 384 ? 6.219 -40.562 -19.312 1 97.56 384 GLY B O 1
ATOM 8515 N N . TYR B 1 385 ? 5.926 -38.438 -19.453 1 98.12 385 TYR B N 1
ATOM 8516 C CA . TYR B 1 385 ? 4.477 -38.562 -19.531 1 98.12 385 TYR B CA 1
ATOM 8517 C C . TYR B 1 385 ? 4.039 -38.906 -20.953 1 98.12 385 TYR B C 1
ATOM 8519 O O . TYR B 1 385 ? 4.75 -38.625 -21.906 1 98.12 385 TYR B O 1
ATOM 8527 N N . LYS B 1 386 ? 2.941 -39.5 -21.031 1 97.5 386 LYS B N 1
ATOM 8528 C CA . LYS B 1 386 ? 2.426 -39.906 -22.344 1 97.5 386 LYS B CA 1
ATOM 8529 C C . LYS B 1 386 ? 1.694 -38.75 -23.016 1 97.5 386 LYS B C 1
ATOM 8531 O O . LYS B 1 386 ? 0.847 -38.125 -22.406 1 97.5 386 LYS B O 1
ATOM 8536 N N . VAL B 1 387 ? 2.082 -38.5 -24.219 1 98 387 VAL B N 1
ATOM 8537 C CA . VAL B 1 387 ? 1.416 -37.531 -25.078 1 98 387 VAL B CA 1
ATOM 8538 C C . VAL B 1 387 ? 1.23 -38.125 -26.469 1 98 387 VAL B C 1
ATOM 8540 O O . VAL B 1 387 ? 2.201 -38.531 -27.109 1 98 387 VAL B O 1
ATOM 8543 N N . ASP B 1 388 ? 0.047 -38.188 -26.922 1 96.88 388 ASP B N 1
ATOM 8544 C CA . ASP B 1 388 ? -0.214 -38.688 -28.266 1 96.88 388 ASP B CA 1
ATOM 8545 C C . ASP B 1 388 ? -0.114 -37.562 -29.297 1 96.88 388 ASP B C 1
ATOM 8547 O O . ASP B 1 388 ? -1.133 -37.062 -29.781 1 96.88 388 ASP B O 1
ATOM 8551 N N . PHE B 1 389 ? 1.054 -37.281 -29.781 1 98.12 389 PHE B N 1
ATOM 8552 C CA . PHE B 1 389 ? 1.291 -36.219 -30.719 1 98.12 389 PHE B CA 1
ATOM 8553 C C . PHE B 1 389 ? 0.645 -36.531 -32.062 1 98.12 389 PHE B C 1
ATOM 8555 O O . PHE B 1 389 ? 0.25 -35.594 -32.812 1 98.12 389 PHE B O 1
ATOM 8562 N N . ASN B 1 390 ? 0.547 -37.781 -32.438 1 96.81 390 ASN B N 1
ATOM 8563 C CA . ASN B 1 390 ? -0.052 -38.156 -33.719 1 96.81 390 ASN B CA 1
ATOM 8564 C C . ASN B 1 390 ? -1.488 -37.656 -33.812 1 96.81 390 ASN B C 1
ATOM 8566 O O . ASN B 1 390 ? -1.921 -37.219 -34.906 1 96.81 390 ASN B O 1
ATOM 8570 N N . LYS B 1 391 ? -2.062 -37.688 -32.781 1 96.56 391 LYS B N 1
ATOM 8571 C CA . LYS B 1 391 ? -3.473 -37.312 -32.75 1 96.56 391 LYS B CA 1
ATOM 8572 C C . LYS B 1 391 ? -3.646 -35.812 -32.906 1 96.56 391 LYS B C 1
ATOM 8574 O O . LYS B 1 391 ? -4.691 -35.344 -33.375 1 96.56 391 LYS B O 1
ATOM 8579 N N . ILE B 1 392 ? -2.637 -35 -32.562 1 98.06 392 ILE B N 1
ATOM 8580 C CA . ILE B 1 392 ? -2.883 -33.562 -32.5 1 98.06 392 ILE B CA 1
ATOM 8581 C C . ILE B 1 392 ? -1.84 -32.844 -33.344 1 98.06 392 ILE B C 1
ATOM 8583 O O . ILE B 1 392 ? -1.782 -31.609 -33.312 1 98.06 392 ILE B O 1
ATOM 8587 N N . SER B 1 393 ? -1.004 -33.469 -34.094 1 97.38 393 SER B N 1
ATOM 8588 C CA . SER B 1 393 ? 0.1 -32.875 -34.812 1 97.38 393 SER B CA 1
ATOM 8589 C C . SER B 1 393 ? -0.398 -31.812 -35.781 1 97.38 393 SER B C 1
ATOM 8591 O O . SER B 1 393 ? 0.214 -30.734 -35.906 1 97.38 393 SER B O 1
ATOM 8593 N N . ASP B 1 394 ? -1.487 -32.094 -36.531 1 97.31 394 ASP B N 1
ATOM 8594 C CA . ASP B 1 394 ? -2.035 -31.109 -37.469 1 97.31 394 ASP B CA 1
ATOM 8595 C C . ASP B 1 394 ? -2.521 -29.859 -36.7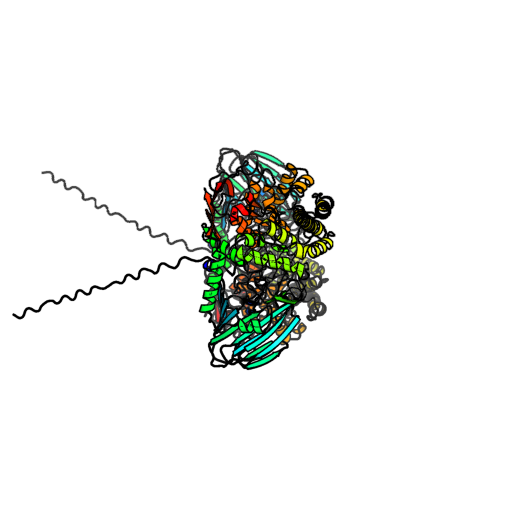5 1 97.31 394 ASP B C 1
ATOM 8597 O O . ASP B 1 394 ? -2.309 -28.734 -37.219 1 97.31 394 ASP B O 1
ATOM 8601 N N . SER B 1 395 ? -3.168 -30.094 -35.594 1 97.81 395 SER B N 1
ATOM 8602 C CA . SER B 1 395 ? -3.662 -28.969 -34.812 1 97.81 395 SER B CA 1
ATOM 8603 C C . SER B 1 395 ? -2.514 -28.141 -34.25 1 97.81 395 SER B C 1
ATOM 8605 O O . SER B 1 395 ? -2.596 -26.922 -34.188 1 97.81 395 SER B O 1
ATOM 8607 N N . LEU B 1 396 ? -1.479 -28.781 -33.781 1 98.5 396 LEU B N 1
ATOM 8608 C CA . LEU B 1 396 ? -0.29 -28.094 -33.312 1 98.5 396 LEU B CA 1
ATOM 8609 C C . LEU B 1 396 ? 0.316 -27.219 -34.406 1 98.5 396 LEU B C 1
ATOM 8611 O O . LEU B 1 396 ? 0.666 -26.062 -34.156 1 98.5 396 LEU B O 1
ATOM 8615 N N . THR B 1 397 ? 0.44 -27.844 -35.562 1 98.12 397 THR B N 1
ATOM 8616 C CA . THR B 1 397 ? 1.013 -27.141 -36.719 1 98.12 397 THR B CA 1
ATOM 8617 C C . THR B 1 397 ? 0.156 -25.938 -37.094 1 98.12 397 THR B C 1
ATOM 8619 O O . THR B 1 397 ? 0.68 -24.844 -37.344 1 98.12 397 THR B O 1
ATOM 8622 N N . ALA B 1 398 ? -1.117 -26.141 -37.125 1 97.56 398 ALA B N 1
ATOM 8623 C CA . ALA B 1 398 ? -2.035 -25.047 -37.438 1 97.56 398 ALA B CA 1
ATOM 8624 C C . ALA B 1 398 ? -1.911 -23.922 -36.406 1 97.56 398 ALA B C 1
ATOM 8626 O O . ALA B 1 398 ? -1.956 -22.75 -36.781 1 97.56 398 ALA B O 1
ATOM 8627 N N . ASP B 1 399 ? -1.851 -24.25 -35.188 1 97.19 399 ASP B N 1
ATOM 8628 C CA . ASP B 1 399 ? -1.711 -23.266 -34.094 1 97.19 399 ASP B CA 1
ATOM 8629 C C . ASP B 1 399 ? -0.438 -22.453 -34.281 1 97.19 399 ASP B C 1
ATOM 8631 O O . ASP B 1 399 ? -0.473 -21.219 -34.188 1 97.19 399 ASP B O 1
ATOM 8635 N N . VAL B 1 400 ? 0.68 -23.047 -34.5 1 98 400 VAL B N 1
ATOM 8636 C CA . VAL B 1 400 ? 1.97 -22.375 -34.656 1 98 400 VAL B CA 1
ATOM 8637 C C . VAL B 1 400 ? 1.957 -21.5 -35.906 1 98 400 VAL B C 1
ATOM 8639 O O . VAL B 1 400 ? 2.537 -20.406 -35.906 1 98 400 VAL B O 1
ATOM 8642 N N . ASN B 1 401 ? 1.294 -21.969 -36.938 1 97.5 401 ASN B N 1
ATOM 8643 C CA . ASN B 1 401 ? 1.24 -21.203 -38.188 1 97.5 401 ASN B CA 1
ATOM 8644 C C . ASN B 1 401 ? 0.42 -19.938 -38.031 1 97.5 401 ASN B C 1
ATOM 8646 O O . ASN B 1 401 ? 0.534 -19.016 -38.844 1 97.5 401 ASN B O 1
ATOM 8650 N N . ARG B 1 402 ? -0.372 -19.812 -36.969 1 96 402 ARG B N 1
ATOM 8651 C CA . ARG B 1 402 ? -1.213 -18.641 -36.75 1 96 402 ARG B CA 1
ATOM 8652 C C . ARG B 1 402 ? -0.639 -17.734 -35.688 1 96 402 ARG B C 1
ATOM 8654 O O . ARG B 1 402 ? -1.241 -16.719 -35.312 1 96 402 ARG B O 1
ATOM 8661 N N . LEU B 1 403 ? 0.459 -18.016 -35.125 1 97 403 LEU B N 1
ATOM 8662 C CA . LEU B 1 403 ? 1.048 -17.234 -34.062 1 97 403 LEU B CA 1
ATOM 8663 C C . LEU B 1 403 ? 1.349 -15.812 -34.5 1 97 403 LEU B C 1
ATOM 8665 O O . LEU B 1 403 ? 1.617 -15.578 -35.688 1 97 403 LEU B O 1
ATOM 8669 N N . ASP B 1 404 ? 1.284 -14.859 -33.562 1 95.44 404 ASP B N 1
ATOM 8670 C CA . ASP B 1 404 ? 1.521 -13.438 -33.781 1 95.44 404 ASP B CA 1
ATOM 8671 C C . ASP B 1 404 ? 2.994 -13.094 -33.594 1 95.44 404 ASP B C 1
ATOM 8673 O O . ASP B 1 404 ? 3.561 -13.336 -32.531 1 95.44 404 ASP B O 1
ATOM 8677 N N . PHE B 1 405 ? 3.633 -12.617 -34.625 1 96.19 405 PHE B N 1
ATOM 8678 C CA . PHE B 1 405 ? 5.027 -12.203 -34.562 1 96.19 405 PHE B CA 1
ATOM 8679 C C . PHE B 1 405 ? 5.148 -10.688 -34.688 1 96.19 405 PHE B C 1
ATOM 8681 O O . PHE B 1 405 ? 6.246 -10.156 -34.875 1 96.19 405 PHE B O 1
ATOM 8688 N N . SER B 1 406 ? 3.996 -9.914 -34.562 1 94.19 406 SER B N 1
ATOM 8689 C CA . SER B 1 406 ? 3.93 -8.516 -35 1 94.19 406 SER B CA 1
ATOM 8690 C C . SER B 1 406 ? 4.504 -7.586 -33.938 1 94.19 406 SER B C 1
ATOM 8692 O O . SER B 1 406 ? 4.891 -6.457 -34.25 1 94.19 406 SER B O 1
ATOM 8694 N N . HIS B 1 407 ? 4.523 -8.016 -32.656 1 94.56 407 HIS B N 1
ATOM 8695 C CA . HIS B 1 407 ? 5.07 -7.223 -31.547 1 94.56 407 HIS B CA 1
ATOM 8696 C C . HIS B 1 407 ? 6.328 -7.867 -30.984 1 94.56 407 HIS B C 1
ATOM 8698 O O . HIS B 1 407 ? 6.508 -9.086 -31.078 1 94.56 407 HIS B O 1
ATOM 8704 N N . PRO B 1 408 ? 7.195 -7 -30.406 1 95.5 408 PRO B N 1
ATOM 8705 C CA . PRO B 1 408 ? 8.477 -7.531 -29.938 1 95.5 408 PRO B CA 1
ATOM 8706 C C . PRO B 1 408 ? 8.312 -8.695 -28.969 1 95.5 408 PRO B C 1
ATOM 8708 O O . PRO B 1 408 ? 9.008 -9.703 -29.078 1 95.5 408 PRO B O 1
ATOM 8711 N N . ASP B 1 409 ? 7.43 -8.57 -28 1 95 409 ASP B N 1
ATOM 8712 C CA . ASP B 1 409 ? 7.227 -9.641 -27.031 1 95 409 ASP B CA 1
ATOM 8713 C C . ASP B 1 409 ? 6.645 -10.883 -27.703 1 95 409 ASP B C 1
ATOM 8715 O O . ASP B 1 409 ? 7.105 -12 -27.453 1 95 409 ASP B O 1
ATOM 8719 N N . LYS B 1 410 ? 5.73 -10.711 -28.609 1 96.19 410 LYS B N 1
ATOM 8720 C CA . LYS B 1 410 ? 5.09 -11.82 -29.312 1 96.19 410 LYS B CA 1
ATOM 8721 C C . LYS B 1 410 ? 6.074 -12.539 -30.234 1 96.19 410 LYS B C 1
ATOM 8723 O O . LYS B 1 410 ? 6.012 -13.758 -30.375 1 96.19 410 LYS B O 1
ATOM 8728 N N . ALA B 1 411 ? 6.941 -11.766 -30.797 1 97.44 411 ALA B N 1
ATOM 8729 C CA . ALA B 1 411 ? 7.938 -12.375 -31.672 1 97.44 411 ALA B CA 1
ATOM 8730 C C . ALA B 1 411 ? 8.797 -13.375 -30.906 1 97.44 411 ALA B C 1
ATOM 8732 O O . ALA B 1 411 ? 9.055 -14.477 -31.406 1 97.44 411 ALA B O 1
ATOM 8733 N N . LEU B 1 412 ? 9.203 -13.016 -29.719 1 97.69 412 LEU B N 1
ATOM 8734 C CA . LEU B 1 412 ? 10.039 -13.922 -28.938 1 97.69 412 LEU B CA 1
ATOM 8735 C C . LEU B 1 412 ? 9.211 -15.086 -28.391 1 97.69 412 LEU B C 1
ATOM 8737 O O . LEU B 1 412 ? 9.648 -16.234 -28.438 1 97.69 412 LEU B O 1
ATOM 8741 N N . GLU B 1 413 ? 8.039 -14.844 -27.938 1 97.38 413 GLU B N 1
ATOM 8742 C CA . GLU B 1 413 ? 7.16 -15.883 -27.406 1 97.38 413 GLU B CA 1
ATOM 8743 C C . GLU B 1 413 ? 6.77 -16.891 -28.484 1 97.38 413 GLU B C 1
ATOM 8745 O O . GLU B 1 413 ? 6.785 -18.094 -28.266 1 97.38 413 GLU B O 1
ATOM 8750 N N . SER B 1 414 ? 6.422 -16.297 -29.656 1 98.25 414 SER B N 1
ATOM 8751 C CA . SER B 1 414 ? 6.039 -17.156 -30.781 1 98.25 414 SER B CA 1
ATOM 8752 C C . SER B 1 414 ? 7.219 -18 -31.25 1 98.25 414 SER B C 1
ATOM 8754 O O . SER B 1 414 ? 7.035 -19.141 -31.688 1 98.25 414 SER B O 1
ATOM 8756 N N . SER B 1 415 ? 8.352 -17.453 -31.188 1 98.69 415 SER B N 1
ATOM 8757 C CA . SER B 1 415 ? 9.547 -18.219 -31.531 1 98.69 415 SER B CA 1
ATOM 8758 C C . SER B 1 415 ? 9.734 -19.406 -30.578 1 98.69 415 SER B C 1
ATOM 8760 O O . SER B 1 415 ? 10.141 -20.484 -31 1 98.69 415 SER B O 1
ATOM 8762 N N . TYR B 1 416 ? 9.477 -19.219 -29.375 1 98.31 416 TYR B N 1
ATOM 8763 C CA . TYR B 1 416 ? 9.555 -20.266 -28.375 1 98.31 416 TYR B CA 1
ATOM 8764 C C . TYR B 1 416 ? 8.578 -21.391 -28.672 1 98.31 416 TYR B C 1
ATOM 8766 O O . TYR B 1 416 ? 8.961 -22.562 -28.672 1 98.31 416 TYR B O 1
ATOM 8774 N N . ASP B 1 417 ? 7.387 -21.062 -29.016 1 98.69 417 ASP B N 1
ATOM 8775 C CA . ASP B 1 417 ? 6.379 -22.062 -29.359 1 98.69 417 ASP B CA 1
ATOM 8776 C C . ASP B 1 417 ? 6.734 -22.781 -30.656 1 98.69 417 ASP B C 1
ATOM 8778 O O . ASP B 1 417 ? 6.504 -23.984 -30.797 1 98.69 417 ASP B O 1
ATOM 8782 N N . THR B 1 418 ? 7.273 -21.984 -31.594 1 98.75 418 THR B N 1
ATOM 8783 C CA . THR B 1 418 ? 7.719 -22.547 -32.844 1 98.75 418 THR B CA 1
ATOM 8784 C C . THR B 1 418 ? 8.852 -23.547 -32.625 1 98.75 418 THR B C 1
ATOM 8786 O O . THR B 1 418 ? 8.883 -24.609 -33.25 1 98.75 418 THR B O 1
ATOM 8789 N N . TRP B 1 419 ? 9.727 -23.172 -31.766 1 98.75 419 TRP B N 1
ATOM 8790 C CA . TRP B 1 419 ? 10.781 -24.109 -31.391 1 98.75 419 TRP B CA 1
ATOM 8791 C C . TRP B 1 419 ? 10.195 -25.391 -30.828 1 98.75 419 TRP B C 1
ATOM 8793 O O . TRP B 1 419 ? 10.625 -26.5 -31.203 1 98.75 419 TRP B O 1
ATOM 8803 N N . ALA B 1 420 ? 9.242 -25.328 -29.984 1 98.69 420 ALA B N 1
ATOM 8804 C CA . ALA B 1 420 ? 8.617 -26.516 -29.391 1 98.69 420 ALA B CA 1
ATOM 8805 C C . ALA B 1 420 ? 8.031 -27.422 -30.469 1 98.69 420 ALA B C 1
ATOM 8807 O O . ALA B 1 420 ? 8.188 -28.641 -30.422 1 98.69 420 ALA B O 1
ATOM 8808 N N . LEU B 1 421 ? 7.363 -26.797 -31.469 1 98.81 421 LEU B N 1
ATOM 8809 C CA . LEU B 1 421 ? 6.824 -27.594 -32.562 1 98.81 421 LEU B CA 1
ATOM 8810 C C . LEU B 1 421 ? 7.941 -28.328 -33.312 1 98.81 421 LEU B C 1
ATOM 8812 O O . LEU B 1 421 ? 7.809 -29.5 -33.656 1 98.81 421 LEU B O 1
ATOM 8816 N N . SER B 1 422 ? 8.977 -27.562 -33.594 1 98.56 422 SER B N 1
ATOM 8817 C CA . SER B 1 422 ? 10.109 -28.172 -34.281 1 98.56 422 SER B CA 1
ATOM 8818 C C . SER B 1 422 ? 10.602 -29.406 -33.531 1 98.56 422 SER B C 1
ATOM 8820 O O . SER B 1 422 ? 10.859 -30.453 -34.125 1 98.56 422 SER B O 1
ATOM 8822 N N . GLN B 1 423 ? 10.727 -29.266 -32.219 1 98.25 423 GLN B N 1
ATOM 8823 C CA . GLN B 1 423 ? 11.188 -30.375 -31.406 1 98.25 423 GLN B CA 1
ATOM 8824 C C . GLN B 1 423 ? 10.203 -31.547 -31.453 1 98.25 423 GLN B C 1
ATOM 8826 O O . GLN B 1 423 ? 10.609 -32.688 -31.578 1 98.25 423 GLN B O 1
ATOM 8831 N N . ILE B 1 424 ? 8.906 -31.281 -31.406 1 98.5 424 ILE B N 1
ATOM 8832 C CA . ILE B 1 424 ? 7.871 -32.312 -31.406 1 98.5 424 ILE B CA 1
ATOM 8833 C C . ILE B 1 424 ? 7.891 -33.062 -32.75 1 98.5 424 ILE B C 1
ATOM 8835 O O . ILE B 1 424 ? 7.852 -34.281 -32.781 1 98.5 424 ILE B O 1
ATOM 8839 N N . LEU B 1 425 ? 7.984 -32.281 -33.844 1 98.25 425 LEU B N 1
ATOM 8840 C CA . LEU B 1 425 ? 8.039 -32.906 -35.156 1 98.25 425 LEU B CA 1
ATOM 8841 C C . LEU B 1 425 ? 9.273 -33.781 -35.281 1 98.25 425 LEU B C 1
ATOM 8843 O O . LEU B 1 425 ? 9.211 -34.844 -35.938 1 98.25 425 LEU B O 1
ATOM 8847 N N . GLY B 1 426 ? 10.383 -33.344 -34.75 1 97.69 426 GLY B N 1
ATOM 8848 C CA . GLY B 1 426 ? 11.562 -34.188 -34.719 1 97.69 426 GLY B CA 1
ATOM 8849 C C . GLY B 1 426 ? 11.352 -35.5 -33.969 1 97.69 426 GLY B C 1
ATOM 8850 O O . GLY B 1 426 ? 11.766 -36.562 -34.438 1 97.69 426 GLY B O 1
ATOM 8851 N N . LEU B 1 427 ? 10.719 -35.438 -32.875 1 96.88 427 LEU B N 1
ATOM 8852 C CA . LEU B 1 427 ? 10.398 -36.625 -32.062 1 96.88 427 LEU B CA 1
ATOM 8853 C C . LEU B 1 427 ? 9.492 -37.594 -32.844 1 96.88 427 LEU B C 1
ATOM 8855 O O . LEU B 1 427 ? 9.539 -38.781 -32.625 1 96.88 427 LEU B O 1
ATOM 8859 N N . MET B 1 428 ? 8.703 -37.031 -33.75 1 97.44 428 MET B N 1
ATOM 8860 C CA . MET B 1 428 ? 7.766 -37.812 -34.562 1 97.44 428 MET B CA 1
ATOM 8861 C C . MET B 1 428 ? 8.445 -38.375 -35.812 1 97.44 428 MET B C 1
ATOM 8863 O O . MET B 1 428 ? 7.816 -39.094 -36.594 1 97.44 428 MET B O 1
ATOM 8867 N N . GLY B 1 429 ? 9.664 -38 -36.031 1 96.44 429 GLY B N 1
ATOM 8868 C CA . GLY B 1 429 ? 10.406 -38.469 -37.188 1 96.44 429 GLY B CA 1
ATOM 8869 C C . GLY B 1 429 ? 10.172 -37.656 -38.438 1 96.44 429 GLY B C 1
ATOM 8870 O O . GLY B 1 429 ? 10.562 -38.094 -39.531 1 96.44 429 GLY B O 1
ATOM 8871 N N . LYS B 1 430 ? 9.555 -36.531 -38.281 1 97.12 430 LYS B N 1
ATOM 8872 C CA . LYS B 1 430 ? 9.336 -35.656 -39.406 1 97.12 430 LYS B CA 1
ATOM 8873 C C . LYS B 1 430 ? 10.484 -34.656 -39.562 1 97.12 430 LYS B C 1
ATOM 8875 O O . LYS B 1 430 ? 10.281 -33.438 -39.406 1 97.12 430 LYS B O 1
ATOM 8880 N N . THR B 1 431 ? 11.547 -35.062 -40.062 1 96.94 431 THR B N 1
ATOM 8881 C CA . THR B 1 431 ? 12.828 -34.344 -40 1 96.94 431 THR B CA 1
ATOM 8882 C C . THR B 1 431 ? 12.781 -33.094 -40.844 1 96.94 431 THR B C 1
ATOM 8884 O O . THR B 1 431 ? 13.242 -32.031 -40.406 1 96.94 431 THR B O 1
ATOM 8887 N N . GLU B 1 432 ? 12.266 -33.156 -42 1 97.44 432 GLU B N 1
ATOM 8888 C CA . GLU B 1 432 ? 12.242 -31.984 -42.906 1 97.44 432 GLU B CA 1
ATOM 8889 C C . GLU B 1 432 ? 11.383 -30.875 -42.312 1 97.44 432 GLU B C 1
ATOM 8891 O O . GLU B 1 432 ? 11.789 -29.703 -42.312 1 97.44 432 GLU B O 1
ATOM 8896 N N . LEU B 1 433 ? 10.203 -31.281 -41.906 1 97.38 433 LEU B N 1
ATOM 8897 C CA . LEU B 1 433 ? 9.312 -30.297 -41.312 1 97.38 433 LEU B CA 1
ATOM 8898 C C . LEU B 1 433 ? 9.914 -29.734 -40 1 97.38 433 LEU B C 1
ATOM 8900 O O . LEU B 1 433 ? 9.773 -28.531 -39.75 1 97.38 433 LEU B O 1
ATOM 8904 N N . SER B 1 434 ? 10.484 -30.562 -39.219 1 97.88 434 SER B N 1
ATOM 8905 C CA . SER B 1 434 ? 11.172 -30.125 -38 1 97.88 434 SER B CA 1
ATOM 8906 C C . SER B 1 434 ? 12.203 -29.047 -38.281 1 97.88 434 SER B C 1
ATOM 8908 O O . SER B 1 434 ? 12.25 -28.031 -37.625 1 97.88 434 SER B O 1
ATOM 8910 N N . ASN B 1 435 ? 13 -29.281 -39.312 1 97.75 435 ASN B N 1
ATOM 8911 C CA . ASN B 1 435 ? 14.047 -28.344 -39.688 1 97.75 435 ASN B CA 1
ATOM 8912 C C . ASN B 1 435 ? 13.453 -27.016 -40.188 1 97.75 435 ASN B C 1
ATOM 8914 O O . ASN B 1 435 ? 14.008 -25.953 -39.906 1 97.75 435 ASN B O 1
ATOM 8918 N N . GLN B 1 436 ? 12.398 -27.125 -40.906 1 98.19 436 GLN B N 1
ATOM 8919 C CA . GLN B 1 436 ? 11.727 -25.922 -41.375 1 98.19 436 GLN B CA 1
ATOM 8920 C C . GLN B 1 436 ? 11.281 -25.047 -40.219 1 98.19 436 GLN B C 1
ATOM 8922 O O . GLN B 1 436 ? 11.508 -23.828 -40.219 1 98.19 436 GLN B O 1
ATOM 8927 N N . TYR B 1 437 ? 10.648 -25.625 -39.219 1 98.5 437 TYR B N 1
ATOM 8928 C CA . TYR B 1 437 ? 10.156 -24.859 -38.094 1 98.5 437 TYR B CA 1
ATOM 8929 C C . TYR B 1 437 ? 11.297 -24.438 -37.188 1 98.5 437 TYR B C 1
ATOM 8931 O O . TYR B 1 437 ? 11.234 -23.391 -36.531 1 98.5 437 TYR B O 1
ATOM 8939 N N . LYS B 1 438 ? 12.344 -25.188 -37.094 1 98.38 438 LYS B N 1
ATOM 8940 C CA . LYS B 1 438 ? 13.547 -24.75 -36.406 1 98.38 438 LYS B CA 1
ATOM 8941 C C . LYS B 1 438 ? 14.109 -23.469 -37 1 98.38 438 LYS B C 1
ATOM 8943 O O . LYS B 1 438 ? 14.477 -22.531 -36.281 1 98.38 438 LYS B O 1
ATOM 8948 N N . GLN B 1 439 ? 14.172 -23.453 -38.312 1 98.19 439 GLN B N 1
ATOM 8949 C CA . GLN B 1 439 ? 14.656 -22.266 -39.031 1 98.19 439 GLN B CA 1
ATOM 8950 C C . GLN B 1 439 ? 13.75 -21.062 -38.75 1 98.19 439 GLN B C 1
ATOM 8952 O O . GLN B 1 439 ? 14.234 -19.953 -38.531 1 98.19 439 GLN B O 1
ATOM 8957 N N . LYS B 1 440 ? 12.484 -21.375 -38.75 1 98.38 440 LYS B N 1
ATOM 8958 C CA . LYS B 1 440 ? 11.547 -20.312 -38.406 1 98.38 440 LYS B CA 1
ATOM 8959 C C . LYS B 1 440 ? 11.781 -19.797 -37 1 98.38 440 LYS B C 1
ATOM 8961 O O . LYS B 1 440 ? 11.781 -18.594 -36.75 1 98.38 440 LYS B O 1
ATOM 8966 N N . ALA B 1 441 ? 11.969 -20.688 -36.031 1 98.56 441 ALA B N 1
ATOM 8967 C CA . ALA B 1 441 ? 12.234 -20.312 -34.656 1 98.56 441 ALA B CA 1
ATOM 8968 C C . ALA B 1 441 ? 13.531 -19.516 -34.531 1 98.56 441 ALA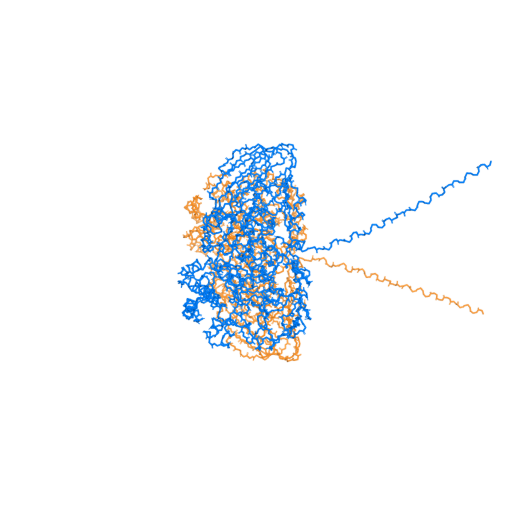 B C 1
ATOM 8970 O O . ALA B 1 441 ? 13.625 -18.594 -33.719 1 98.56 441 ALA B O 1
ATOM 8971 N N . LEU B 1 442 ? 14.539 -19.828 -35.312 1 98.31 442 LEU B N 1
ATOM 8972 C CA . LEU B 1 442 ? 15.82 -19.125 -35.312 1 98.31 442 LEU B CA 1
ATOM 8973 C C . LEU B 1 442 ? 15.648 -17.672 -35.75 1 98.31 442 LEU B C 1
ATOM 8975 O O . LEU B 1 442 ? 16.516 -16.828 -35.469 1 98.31 442 LEU B O 1
ATOM 8979 N N . GLY B 1 443 ? 14.531 -17.406 -36.344 1 97.75 443 GLY B N 1
ATOM 8980 C CA . GLY B 1 443 ? 14.203 -16.047 -36.719 1 97.75 443 GLY B CA 1
ATOM 8981 C C . GLY B 1 443 ? 14.156 -15.094 -35.531 1 97.75 443 GLY B C 1
ATOM 8982 O O . GLY B 1 443 ? 14.242 -13.875 -35.688 1 97.75 443 GLY B O 1
ATOM 8983 N N . TYR B 1 444 ? 14.109 -15.609 -34.281 1 98.44 444 TYR B N 1
ATOM 8984 C CA . TYR B 1 444 ? 14.062 -14.766 -33.094 1 98.44 444 TYR B CA 1
ATOM 8985 C C . TYR B 1 444 ? 15.266 -13.82 -33.031 1 98.44 444 TYR B C 1
ATOM 8987 O O . TYR B 1 444 ? 15.188 -12.734 -32.469 1 98.44 444 TYR B O 1
ATOM 8995 N N . LYS B 1 445 ? 16.375 -14.227 -33.656 1 98.5 445 LYS B N 1
ATOM 8996 C CA . LYS B 1 445 ? 17.609 -13.438 -33.656 1 98.5 445 LYS B CA 1
ATOM 8997 C C . LYS B 1 445 ? 17.406 -12.102 -34.375 1 98.5 445 LYS B C 1
ATOM 8999 O O . LYS B 1 445 ? 17.906 -11.07 -33.906 1 98.5 445 LYS B O 1
ATOM 9004 N N . GLU B 1 446 ? 16.688 -12.172 -35.438 1 98.25 446 GLU B N 1
ATOM 9005 C CA . GLU B 1 446 ? 16.406 -10.938 -36.188 1 98.25 446 GLU B CA 1
ATOM 9006 C C . GLU B 1 446 ? 15.492 -10.023 -35.375 1 98.25 446 GLU B C 1
ATOM 9008 O O . GLU B 1 446 ? 15.703 -8.805 -35.344 1 98.25 446 GLU B O 1
ATOM 9013 N N . TYR B 1 447 ? 14.484 -10.617 -34.781 1 97.88 447 TYR B N 1
ATOM 9014 C CA . TYR B 1 447 ? 13.57 -9.844 -33.938 1 97.88 447 TYR B CA 1
ATOM 9015 C C . TYR B 1 447 ? 14.312 -9.219 -32.75 1 97.88 447 TYR B C 1
ATOM 9017 O O . TYR B 1 447 ? 14.102 -8.047 -32.438 1 97.88 447 TYR B O 1
ATOM 9025 N N . TRP B 1 448 ? 15.18 -9.977 -32.125 1 98.38 448 TRP B N 1
ATOM 9026 C CA . TRP B 1 448 ? 15.93 -9.508 -30.953 1 98.38 448 TRP B CA 1
ATOM 9027 C C . TRP B 1 448 ? 16.859 -8.359 -31.328 1 98.38 448 TRP B C 1
ATOM 9029 O O . TRP B 1 448 ? 16.922 -7.348 -30.625 1 98.38 448 TRP B O 1
ATOM 9039 N N . ASN B 1 449 ? 17.609 -8.539 -32.438 1 98.31 449 ASN B N 1
ATOM 9040 C CA . ASN B 1 449 ? 18.516 -7.504 -32.906 1 98.31 449 ASN B CA 1
ATOM 9041 C C . ASN B 1 449 ? 17.781 -6.199 -33.219 1 98.31 449 ASN B C 1
ATOM 9043 O O . ASN B 1 449 ? 18.297 -5.117 -32.906 1 98.31 449 ASN B O 1
ATOM 9047 N N . LYS B 1 450 ? 16.625 -6.375 -33.719 1 97.38 450 LYS B N 1
ATOM 9048 C CA . LYS B 1 450 ? 15.828 -5.215 -34.125 1 97.38 450 LYS B CA 1
ATOM 9049 C C . LYS B 1 450 ? 15.297 -4.473 -32.875 1 97.38 450 LYS B C 1
ATOM 9051 O O . LYS B 1 450 ? 15.406 -3.246 -32.812 1 97.38 450 LYS B O 1
ATOM 9056 N N . ASP B 1 451 ? 14.812 -5.172 -31.906 1 97.25 451 ASP B N 1
ATOM 9057 C CA . ASP B 1 451 ? 13.969 -4.527 -30.906 1 97.25 451 ASP B CA 1
ATOM 9058 C C . ASP B 1 451 ? 14.672 -4.461 -29.547 1 97.25 451 ASP B C 1
ATOM 9060 O O . ASP B 1 451 ? 14.32 -3.645 -28.703 1 97.25 451 ASP B O 1
ATOM 9064 N N . PHE B 1 452 ? 15.742 -5.266 -29.312 1 97.56 452 PHE B N 1
ATOM 9065 C CA . PHE B 1 452 ? 16.188 -5.441 -27.938 1 97.56 452 PHE B CA 1
ATOM 9066 C C . PHE B 1 452 ? 17.703 -5.207 -27.828 1 97.56 452 PHE B C 1
ATOM 9068 O O . PHE B 1 452 ? 18.234 -5.066 -26.734 1 97.56 452 PHE B O 1
ATOM 9075 N N . LYS B 1 453 ? 18.391 -5.109 -28.906 1 97.62 453 LYS B N 1
ATOM 9076 C CA . LYS B 1 453 ? 19.844 -5.004 -28.891 1 97.62 453 LYS B CA 1
ATOM 9077 C C . LYS B 1 453 ? 20.297 -3.648 -28.344 1 97.62 453 LYS B C 1
ATOM 9079 O O . LYS B 1 453 ? 21.219 -3.57 -27.531 1 97.62 453 LYS B O 1
ATOM 9084 N N . ASP B 1 454 ? 19.672 -2.578 -28.844 1 96.75 454 ASP B N 1
ATOM 9085 C CA . ASP B 1 454 ? 20.078 -1.228 -28.469 1 96.75 454 ASP B CA 1
ATOM 9086 C C . ASP B 1 454 ? 19.453 -0.832 -27.125 1 96.75 454 ASP B C 1
ATOM 9088 O O . ASP B 1 454 ? 18.297 -0.423 -27.062 1 96.75 454 ASP B O 1
ATOM 9092 N N . ILE B 1 455 ? 20.25 -0.849 -26.094 1 95.81 455 ILE B N 1
ATOM 9093 C CA . ILE B 1 455 ? 19.734 -0.561 -24.75 1 95.81 455 ILE B CA 1
ATOM 9094 C C . ILE B 1 455 ? 20.094 0.873 -24.359 1 95.81 455 ILE B C 1
ATOM 9096 O O . ILE B 1 455 ? 20.031 1.235 -23.188 1 95.81 455 ILE B O 1
ATOM 9100 N N . THR B 1 456 ? 20.531 1.651 -25.266 1 94.94 456 THR B N 1
ATOM 9101 C CA . THR B 1 456 ? 20.875 3.039 -24.984 1 94.94 456 THR B CA 1
ATOM 9102 C C . THR B 1 456 ? 19.703 3.965 -25.266 1 94.94 456 THR B C 1
ATOM 9104 O O . THR B 1 456 ? 19.75 5.156 -24.953 1 94.94 456 THR B O 1
ATOM 9107 N N . LYS B 1 457 ? 18.625 3.439 -25.859 1 94.5 457 LYS B N 1
ATOM 9108 C CA . LYS B 1 457 ? 17.438 4.238 -26.188 1 94.5 457 LYS B CA 1
ATOM 9109 C C . LYS B 1 457 ? 16.703 4.672 -24.922 1 94.5 457 LYS B C 1
ATOM 9111 O O . LYS B 1 457 ? 16.703 3.947 -23.922 1 94.5 457 LYS B O 1
ATOM 9116 N N . PRO B 1 458 ? 16.016 5.773 -24.875 1 92.62 458 PRO B N 1
ATOM 9117 C CA . PRO B 1 458 ? 15.383 6.324 -23.672 1 92.62 458 PRO B CA 1
ATOM 9118 C C . PRO B 1 458 ? 14.164 5.523 -23.219 1 92.62 458 PRO B C 1
ATOM 9120 O O . PRO B 1 458 ? 13.688 5.688 -22.094 1 92.62 458 PRO B O 1
ATOM 9123 N N . ASP B 1 459 ? 13.656 4.688 -24.031 1 93.81 459 ASP B N 1
ATOM 9124 C CA . ASP B 1 459 ? 12.406 4.012 -23.703 1 93.81 459 ASP B CA 1
ATOM 9125 C C . ASP B 1 459 ? 12.664 2.605 -23.172 1 93.81 459 ASP B C 1
ATOM 9127 O O . ASP B 1 459 ? 11.719 1.842 -22.938 1 93.81 459 ASP B O 1
ATOM 9131 N N . VAL B 1 460 ? 13.898 2.203 -22.922 1 93.75 460 VAL B N 1
ATOM 9132 C CA . VAL B 1 460 ? 14.234 0.813 -22.641 1 93.75 460 VAL B CA 1
ATOM 9133 C C . VAL B 1 460 ? 13.742 0.436 -21.234 1 93.75 460 VAL B C 1
ATOM 9135 O O . VAL B 1 460 ? 13.664 -0.748 -20.906 1 93.75 460 VAL B O 1
ATOM 9138 N N . ASP B 1 461 ? 13.414 1.437 -20.359 1 91.81 461 ASP B N 1
ATOM 9139 C CA . ASP B 1 461 ? 12.93 1.146 -19.016 1 91.81 461 ASP B CA 1
ATOM 9140 C C . ASP B 1 461 ? 11.516 1.686 -18.812 1 91.81 461 ASP B C 1
ATOM 9142 O O . ASP B 1 461 ? 11.086 1.912 -17.688 1 91.81 461 ASP B O 1
ATOM 9146 N N . ARG B 1 462 ? 10.797 1.948 -19.906 1 91.56 462 ARG B N 1
ATOM 9147 C CA . ARG B 1 462 ? 9.414 2.406 -19.859 1 91.56 462 ARG B CA 1
ATOM 9148 C C . ARG B 1 462 ? 8.445 1.236 -19.984 1 91.56 462 ARG B C 1
ATOM 9150 O O . ARG B 1 462 ? 8.703 0.291 -20.734 1 91.56 462 ARG B O 1
ATOM 9157 N N . ILE B 1 463 ? 7.324 1.212 -19.234 1 88.19 463 ILE B N 1
ATOM 9158 C CA . ILE B 1 463 ? 6.254 0.224 -19.328 1 88.19 463 ILE B CA 1
ATOM 9159 C C . ILE B 1 463 ? 4.945 0.916 -19.703 1 88.19 463 ILE B C 1
ATOM 9161 O O . ILE B 1 463 ? 4.516 1.85 -19.016 1 88.19 463 ILE B O 1
ATOM 9165 N N . PRO B 1 464 ? 4.328 0.692 -20.859 1 83.25 464 PRO B N 1
ATOM 9166 C CA . PRO B 1 464 ? 4.824 -0.261 -21.859 1 83.25 464 PRO B CA 1
ATOM 9167 C C . PRO B 1 464 ? 5.703 0.397 -22.922 1 83.25 464 PRO B C 1
ATOM 9169 O O . PRO B 1 464 ? 5.434 1.527 -23.328 1 83.25 464 PRO B O 1
ATOM 9172 N N . ALA B 1 465 ? 6.734 -0.238 -23.25 1 87.88 465 ALA B N 1
ATOM 9173 C CA . ALA B 1 465 ? 7.566 0.234 -24.359 1 87.88 465 ALA B CA 1
ATOM 9174 C C . ALA B 1 465 ? 7.25 -0.519 -25.641 1 87.88 465 ALA B C 1
ATOM 9176 O O . ALA B 1 465 ? 7.039 -1.733 -25.625 1 87.88 465 ALA B O 1
ATOM 9177 N N . ARG B 1 466 ? 7.121 0.188 -26.797 1 92 466 ARG B N 1
ATOM 9178 C CA . ARG B 1 466 ? 7.098 -0.377 -28.141 1 92 466 ARG B CA 1
ATOM 9179 C C . ARG B 1 466 ? 5.957 -1.375 -28.297 1 92 466 ARG B C 1
ATOM 9181 O O . ARG B 1 466 ? 6.102 -2.393 -28.984 1 92 466 ARG B O 1
ATOM 9188 N N . GLY B 1 467 ? 4.898 -1.251 -27.469 1 90.19 467 GLY B N 1
ATOM 9189 C CA . GLY B 1 467 ? 3.746 -2.129 -27.578 1 90.19 467 GLY B CA 1
ATOM 9190 C C . GLY B 1 467 ? 3.906 -3.42 -26.797 1 90.19 467 GLY B C 1
ATOM 9191 O O . GLY B 1 467 ? 3.086 -4.332 -26.922 1 90.19 467 GLY B O 1
ATOM 9192 N N . LEU B 1 468 ? 4.922 -3.562 -26 1 92.38 468 LEU B N 1
ATOM 9193 C CA . LEU B 1 468 ? 5.141 -4.734 -25.156 1 92.38 468 LEU B CA 1
ATOM 9194 C C . LEU B 1 468 ? 3.986 -4.922 -24.172 1 92.38 468 LEU B C 1
ATOM 9196 O O . LEU B 1 468 ? 3.438 -3.945 -23.656 1 92.38 468 LEU B O 1
ATOM 9200 N N . TYR B 1 469 ? 3.723 -6.266 -24.047 1 87.75 469 TYR B N 1
ATOM 9201 C CA . TYR B 1 469 ? 2.699 -6.617 -23.078 1 87.75 469 TYR B CA 1
ATOM 9202 C C . TYR B 1 469 ? 3.244 -6.52 -21.656 1 87.75 469 TYR B C 1
ATOM 9204 O O . TYR B 1 469 ? 4.09 -7.32 -21.25 1 87.75 469 TYR B O 1
ATOM 9212 N N . GLN B 1 470 ? 2.984 -5.598 -20.828 1 86.25 470 GLN B N 1
ATOM 9213 C CA . GLN B 1 470 ? 3.316 -5.398 -19.422 1 86.25 470 GLN B CA 1
ATOM 9214 C C . GLN B 1 470 ? 4.816 -5.566 -19.188 1 86.25 470 GLN B C 1
ATOM 9216 O O . GLN B 1 470 ? 5.23 -6.379 -18.359 1 86.25 470 GLN B O 1
ATOM 9221 N N . GLY B 1 471 ? 5.688 -5.066 -19.703 1 91.44 471 GLY B N 1
ATOM 9222 C CA . GLY B 1 471 ? 7.125 -5.145 -19.484 1 91.44 471 GLY B CA 1
ATOM 9223 C C . GLY B 1 471 ? 7.895 -4.074 -20.234 1 91.44 471 GLY B C 1
ATOM 9224 O O . GLY B 1 471 ? 7.324 -3.338 -21.047 1 91.44 471 GLY B O 1
ATOM 9225 N N . THR B 1 472 ? 9.18 -3.959 -19.922 1 95.31 472 THR B N 1
ATOM 9226 C CA . THR B 1 472 ? 10.102 -3.049 -20.578 1 95.31 472 THR B CA 1
ATOM 9227 C C . THR B 1 472 ? 11.008 -3.807 -21.547 1 95.31 472 THR B C 1
ATOM 9229 O O . THR B 1 472 ? 10.977 -5.039 -21.609 1 95.31 472 THR B O 1
ATOM 9232 N N . VAL B 1 473 ? 11.742 -3.023 -22.312 1 96.44 473 VAL B N 1
ATOM 9233 C CA . VAL B 1 473 ? 12.742 -3.619 -23.203 1 96.44 473 VAL B CA 1
ATOM 9234 C C . VAL B 1 473 ? 13.773 -4.383 -22.375 1 96.44 473 VAL B C 1
ATOM 9236 O O . VAL B 1 473 ? 14.148 -5.504 -22.719 1 96.44 473 VAL B O 1
ATOM 9239 N N . TRP B 1 474 ? 14.164 -3.838 -21.188 1 96.38 474 TRP B N 1
ATOM 9240 C CA . TRP B 1 474 ? 15.117 -4.496 -20.297 1 96.38 474 TRP B CA 1
ATOM 9241 C C . TRP B 1 474 ? 14.57 -5.832 -19.812 1 96.38 474 TRP B C 1
ATOM 9243 O O . TRP B 1 474 ? 15.32 -6.793 -19.625 1 96.38 474 TRP B O 1
ATOM 9253 N N . GLN B 1 475 ? 13.336 -5.914 -19.703 1 96.06 475 GLN B N 1
ATOM 9254 C CA . GLN B 1 475 ? 12.727 -7.094 -19.094 1 96.06 475 GLN B CA 1
ATOM 9255 C C . GLN B 1 475 ? 12.516 -8.195 -20.141 1 96.06 475 GLN B C 1
ATOM 9257 O O . GLN B 1 475 ? 12.945 -9.328 -19.938 1 96.06 475 GLN B O 1
ATOM 9262 N N . TYR B 1 476 ? 12.039 -7.898 -21.328 1 96.38 476 TYR B N 1
ATOM 9263 C CA . TYR B 1 476 ? 11.641 -8.883 -22.328 1 96.38 476 TYR B CA 1
ATOM 9264 C C . TYR B 1 476 ? 12.844 -9.391 -23.109 1 96.38 476 TYR B C 1
ATOM 9266 O O . TYR B 1 476 ? 12.781 -10.453 -23.734 1 96.38 476 TYR B O 1
ATOM 9274 N N . ARG B 1 477 ? 13.922 -8.656 -23.125 1 97 477 ARG B N 1
ATOM 9275 C CA . ARG B 1 477 ? 15.047 -9.008 -23.984 1 97 477 ARG B CA 1
ATOM 9276 C C . ARG B 1 477 ? 15.656 -10.344 -23.562 1 97 477 ARG B C 1
ATOM 9278 O O . ARG B 1 477 ? 16.391 -10.969 -24.344 1 97 477 ARG B O 1
ATOM 9285 N N . TRP B 1 478 ? 15.32 -10.812 -22.344 1 97.5 478 TRP B N 1
ATOM 9286 C CA . TRP B 1 478 ? 15.883 -12.055 -21.828 1 97.5 478 TRP B CA 1
ATOM 9287 C C . TRP B 1 478 ? 14.992 -13.242 -22.172 1 97.5 478 TRP B C 1
ATOM 9289 O O . TRP B 1 478 ? 15.344 -14.391 -21.906 1 97.5 478 TRP B O 1
ATOM 9299 N N . PHE B 1 479 ? 13.82 -13.094 -22.828 1 96.44 479 PHE B N 1
ATOM 9300 C CA . PHE B 1 479 ? 12.828 -14.141 -23.031 1 96.44 479 PHE B CA 1
ATOM 9301 C C . PHE B 1 479 ? 13.203 -15.008 -24.234 1 96.44 479 PHE B C 1
ATOM 9303 O O . PHE B 1 479 ? 12.469 -15.062 -25.219 1 96.44 479 PHE B O 1
ATOM 9310 N N . VAL B 1 480 ? 14.32 -15.68 -24.141 1 96.88 480 VAL B N 1
ATOM 9311 C CA . VAL B 1 480 ? 14.789 -16.672 -25.094 1 96.88 480 VAL B CA 1
ATOM 9312 C C . VAL B 1 480 ? 15.234 -17.938 -24.359 1 96.88 480 VAL B C 1
ATOM 9314 O O . VAL B 1 480 ? 16.359 -18.406 -24.547 1 96.88 480 VAL B O 1
ATOM 9317 N N . PRO B 1 481 ? 14.359 -18.438 -23.578 1 95.56 481 PRO B N 1
ATOM 9318 C CA . PRO B 1 481 ? 14.773 -19.562 -22.734 1 95.56 481 PRO B CA 1
ATOM 9319 C C . PRO B 1 481 ? 15.203 -20.781 -23.547 1 95.56 481 PRO B C 1
ATOM 9321 O O . PRO B 1 481 ? 15.984 -21.609 -23.062 1 95.56 481 PRO B O 1
ATOM 9324 N N . PHE B 1 482 ? 14.828 -20.938 -24.812 1 96.81 482 PHE B N 1
ATOM 9325 C CA . PHE B 1 482 ? 15.062 -22.125 -25.641 1 96.81 482 PHE B CA 1
ATOM 9326 C C . PHE B 1 482 ? 16.422 -22.047 -26.328 1 96.81 482 PHE B C 1
ATOM 9328 O O . PHE B 1 482 ? 16.875 -23.031 -26.906 1 96.81 482 PHE B O 1
ATOM 9335 N N . ASP B 1 483 ? 17.094 -20.875 -26.172 1 98.12 483 ASP B N 1
ATOM 9336 C CA . ASP B 1 483 ? 18.375 -20.719 -26.828 1 98.12 483 ASP B CA 1
ATOM 9337 C C . ASP B 1 483 ? 19.234 -19.656 -26.125 1 98.12 483 ASP B C 1
ATOM 9339 O O . ASP B 1 483 ? 19.688 -18.703 -26.75 1 98.12 483 ASP B O 1
ATOM 9343 N N . ILE B 1 484 ? 19.578 -19.922 -24.906 1 98 484 ILE B N 1
ATOM 9344 C CA . ILE B 1 484 ? 20.391 -19 -24.141 1 98 484 ILE B CA 1
ATOM 9345 C C . ILE B 1 484 ? 21.797 -18.906 -24.75 1 98 484 ILE B C 1
ATOM 9347 O O . ILE B 1 484 ? 22.406 -17.844 -24.719 1 98 484 ILE B O 1
ATOM 9351 N N . LYS B 1 485 ? 22.281 -20 -25.312 1 97.56 485 LYS B N 1
ATOM 9352 C CA . LYS B 1 485 ? 23.562 -19.953 -26.031 1 97.56 485 LYS B CA 1
ATOM 9353 C C . LYS B 1 485 ? 23.531 -18.891 -27.141 1 97.56 485 LYS B C 1
ATOM 9355 O O . LYS B 1 485 ? 24.453 -18.094 -27.25 1 97.56 485 LYS B O 1
ATOM 9360 N N . GLY B 1 486 ? 22.438 -18.969 -27.953 1 98.25 486 GLY B N 1
ATOM 9361 C CA . GLY B 1 486 ? 22.281 -17.953 -29 1 98.25 486 GLY B CA 1
ATOM 9362 C C . GLY B 1 486 ? 22.156 -16.547 -28.453 1 98.25 486 GLY B C 1
ATOM 9363 O O . GLY B 1 486 ? 22.719 -15.602 -29 1 98.25 486 GLY B O 1
ATOM 9364 N N . LEU B 1 487 ? 21.406 -16.375 -27.375 1 98.5 487 LEU B N 1
ATOM 9365 C CA . LEU B 1 487 ? 21.219 -15.078 -26.734 1 98.5 487 LEU B CA 1
ATOM 9366 C C . LEU B 1 487 ? 22.562 -14.516 -26.266 1 98.5 487 LEU B C 1
ATOM 9368 O O . LEU B 1 487 ? 22.812 -13.312 -26.375 1 98.5 487 LEU B O 1
ATOM 9372 N N . THR B 1 488 ? 23.406 -15.375 -25.703 1 98.19 488 THR B N 1
ATOM 9373 C CA . THR B 1 488 ? 24.719 -14.969 -25.234 1 98.19 488 THR B CA 1
ATOM 9374 C C . THR B 1 488 ? 25.531 -14.367 -26.375 1 98.19 488 THR B C 1
ATOM 9376 O O . THR B 1 488 ? 26.219 -13.352 -26.203 1 98.19 488 THR B O 1
ATOM 9379 N N . VAL B 1 489 ? 25.422 -14.945 -27.5 1 98 489 VAL B N 1
ATOM 9380 C CA . VAL B 1 489 ? 26.125 -14.438 -28.672 1 98 489 VAL B CA 1
ATOM 9381 C C . VAL B 1 489 ? 25.531 -13.078 -29.062 1 98 489 VAL B C 1
ATOM 9383 O O . VAL B 1 489 ? 26.281 -12.133 -29.344 1 98 489 VAL B O 1
ATOM 9386 N N . LEU B 1 490 ? 24.219 -12.984 -29.062 1 98.44 490 LEU B N 1
ATOM 9387 C CA . LEU B 1 490 ? 23.531 -11.766 -29.469 1 98.44 490 LEU B CA 1
ATOM 9388 C C . LEU B 1 490 ? 23.906 -10.609 -28.547 1 98.44 490 LEU B C 1
ATOM 9390 O O . LEU B 1 490 ? 23.969 -9.453 -28.984 1 98.44 490 LEU B O 1
ATOM 9394 N N . THR B 1 491 ? 24.141 -10.914 -27.297 1 98.06 491 THR B N 1
ATOM 9395 C CA . THR B 1 491 ? 24.469 -9.875 -26.328 1 98.06 491 THR B CA 1
ATOM 9396 C C . THR B 1 491 ? 25.922 -9.422 -26.484 1 98.06 491 THR B C 1
ATOM 9398 O O . THR B 1 491 ? 26.328 -8.414 -25.906 1 98.06 491 THR B O 1
ATOM 9401 N N . GLY B 1 492 ? 26.766 -10.172 -27.141 1 97.94 492 GLY B N 1
ATOM 9402 C CA . GLY B 1 492 ? 28.156 -9.781 -27.375 1 97.94 492 GLY B CA 1
ATOM 9403 C C . GLY B 1 492 ? 29.156 -10.75 -26.781 1 97.94 492 GLY B C 1
ATOM 9404 O O . GLY B 1 492 ? 30.344 -10.445 -26.703 1 97.94 492 GLY B O 1
ATOM 9405 N N . GLY B 1 493 ? 28.703 -11.891 -26.297 1 97.88 493 GLY B N 1
ATOM 9406 C CA . GLY B 1 493 ? 29.594 -12.883 -25.719 1 97.88 493 GLY B CA 1
ATOM 9407 C C . GLY B 1 493 ? 29.391 -13.07 -24.234 1 97.88 493 GLY B C 1
ATOM 9408 O O . GLY B 1 493 ? 28.594 -12.359 -23.609 1 97.88 493 GLY B O 1
ATOM 9409 N N . PRO B 1 494 ? 30.062 -14.031 -23.656 1 97.06 494 PRO B N 1
ATOM 9410 C CA . PRO B 1 494 ? 29.812 -14.43 -22.266 1 97.06 494 PRO B CA 1
ATOM 9411 C C . PRO B 1 494 ? 29.984 -13.281 -21.281 1 97.06 494 PRO B C 1
ATOM 9413 O O . PRO B 1 494 ? 29.141 -13.094 -20.391 1 97.06 494 PRO B O 1
ATOM 9416 N N . GLN B 1 495 ? 31.031 -12.5 -21.469 1 97.75 495 GLN B N 1
ATOM 9417 C CA . GLN B 1 495 ? 31.281 -11.414 -20.516 1 97.75 495 GLN B CA 1
ATOM 9418 C C . GLN B 1 495 ? 30.25 -10.305 -20.672 1 97.75 495 GLN B C 1
ATOM 9420 O O . GLN B 1 495 ? 29.766 -9.75 -19.672 1 97.75 495 GLN B O 1
ATOM 9425 N N . ALA B 1 496 ? 29.922 -9.977 -21.875 1 98 496 ALA B N 1
ATOM 9426 C CA . ALA B 1 496 ? 28.906 -8.961 -22.125 1 98 496 ALA B CA 1
ATOM 9427 C C . ALA B 1 496 ? 27.547 -9.398 -21.594 1 98 496 ALA B C 1
ATOM 9429 O O . ALA B 1 496 ? 26.797 -8.578 -21.062 1 98 496 ALA B O 1
ATOM 9430 N N . TYR B 1 497 ? 27.266 -10.672 -21.797 1 98.12 497 TYR B N 1
ATOM 9431 C CA . TYR B 1 497 ? 26.047 -11.266 -21.266 1 98.12 497 TYR B CA 1
ATOM 9432 C C . TYR B 1 497 ? 25.953 -11.047 -19.75 1 98.12 497 TYR B C 1
ATOM 9434 O O . TYR B 1 497 ? 24.938 -10.531 -19.266 1 98.12 497 TYR B O 1
ATOM 9442 N N . ILE B 1 498 ? 27 -11.305 -19.016 1 98.31 498 ILE B N 1
ATOM 9443 C CA . ILE B 1 498 ? 27.031 -11.164 -17.562 1 98.31 498 ILE B CA 1
ATOM 9444 C C . ILE B 1 498 ? 26.922 -9.688 -17.188 1 98.31 498 ILE B C 1
ATOM 9446 O O . ILE B 1 498 ? 26.172 -9.32 -16.281 1 98.31 498 ILE B O 1
ATOM 9450 N N . ASN B 1 499 ? 27.656 -8.836 -17.906 1 98.25 499 ASN B N 1
ATOM 9451 C CA . ASN B 1 499 ? 27.641 -7.402 -17.641 1 98.25 499 ASN B CA 1
ATOM 9452 C C . ASN B 1 499 ? 26.234 -6.816 -17.781 1 98.25 499 ASN B C 1
ATOM 9454 O O . ASN B 1 499 ? 25.844 -5.953 -17 1 98.25 499 ASN B O 1
ATOM 9458 N N . GLN B 1 500 ? 25.578 -7.234 -18.797 1 98.25 500 GLN B N 1
ATOM 9459 C CA . GLN B 1 500 ? 24.234 -6.715 -19.047 1 98.25 500 GLN B CA 1
ATOM 9460 C C . GLN B 1 500 ? 23.25 -7.227 -18 1 98.25 500 GLN B C 1
ATOM 9462 O O . GLN B 1 500 ? 22.344 -6.5 -17.578 1 98.25 500 GLN B O 1
ATOM 9467 N N . LEU B 1 501 ? 23.391 -8.477 -17.516 1 98.5 501 LEU B N 1
ATOM 9468 C CA . LEU B 1 501 ? 22.594 -8.977 -16.391 1 98.5 501 LEU B CA 1
ATOM 9469 C C . LEU B 1 501 ? 22.875 -8.172 -15.125 1 98.5 501 LEU B C 1
ATOM 9471 O O . LEU B 1 501 ? 21.953 -7.82 -14.391 1 98.5 501 LEU B O 1
ATOM 9475 N N . ASP B 1 502 ? 24.188 -7.922 -14.922 1 98.5 502 ASP B N 1
ATOM 9476 C CA . ASP B 1 502 ? 24.562 -7.102 -13.773 1 98.5 502 ASP B CA 1
ATOM 9477 C C . ASP B 1 502 ? 23.891 -5.734 -13.828 1 98.5 502 ASP B C 1
ATOM 9479 O O . ASP B 1 502 ? 23.312 -5.277 -12.836 1 98.5 502 ASP B O 1
ATOM 9483 N N . GLN B 1 503 ? 23.953 -5.141 -14.961 1 97.81 503 GLN B N 1
ATOM 9484 C CA . GLN B 1 503 ? 23.328 -3.834 -15.133 1 97.81 503 GLN B CA 1
ATOM 9485 C C . GLN B 1 503 ? 21.828 -3.908 -14.867 1 97.81 503 GLN B C 1
ATOM 9487 O O . GLN B 1 503 ? 21.266 -3.021 -14.227 1 97.81 503 GLN B O 1
ATOM 9492 N N . PHE B 1 504 ? 21.188 -4.938 -15.344 1 97.75 504 PHE B N 1
ATOM 9493 C CA . PHE B 1 504 ? 19.766 -5.164 -15.211 1 97.75 504 PHE B CA 1
ATOM 9494 C C . PHE B 1 504 ? 19.359 -5.254 -13.742 1 97.75 504 PHE B C 1
ATOM 9496 O O . PHE B 1 504 ? 18.453 -4.555 -13.297 1 97.75 504 PHE B O 1
ATOM 9503 N N . PHE B 1 505 ? 20.078 -6.016 -12.906 1 97.88 505 PHE B N 1
ATOM 9504 C CA . PHE B 1 505 ? 19.719 -6.258 -11.516 1 97.88 505 PHE B CA 1
ATOM 9505 C C . PHE B 1 505 ? 20.234 -5.141 -10.617 1 97.88 505 PHE B C 1
ATOM 9507 O O . PHE B 1 505 ? 19.547 -4.73 -9.672 1 97.88 505 PHE B O 1
ATOM 9514 N N . ASP B 1 506 ? 21.422 -4.574 -10.93 1 96.12 506 ASP B N 1
ATOM 9515 C CA . ASP B 1 506 ? 22.031 -3.553 -10.094 1 96.12 506 ASP B CA 1
ATOM 9516 C C . ASP B 1 506 ? 21.266 -2.238 -10.164 1 96.12 506 ASP B C 1
ATOM 9518 O O . ASP B 1 506 ? 21.328 -1.418 -9.25 1 96.12 506 ASP B O 1
ATOM 9522 N N . ASN B 1 507 ? 20.469 -2.037 -11.25 1 95.5 507 ASN B N 1
ATOM 9523 C CA . ASN B 1 507 ? 19.734 -0.793 -11.43 1 95.5 507 ASN B CA 1
ATOM 9524 C C . ASN B 1 507 ? 18.234 -0.983 -11.148 1 95.5 507 ASN B C 1
ATOM 9526 O O . ASN B 1 507 ? 17.422 -0.139 -11.516 1 95.5 507 ASN B O 1
ATOM 9530 N N . ASP B 1 508 ? 17.875 -2.105 -10.562 1 95.25 508 ASP B N 1
ATOM 9531 C CA . ASP B 1 508 ? 16.5 -2.42 -10.148 1 95.25 508 ASP B CA 1
ATOM 9532 C C . ASP B 1 508 ? 15.547 -2.379 -11.336 1 95.25 508 ASP B C 1
ATOM 9534 O O . ASP B 1 508 ? 14.422 -1.893 -11.219 1 95.25 508 ASP B O 1
ATOM 9538 N N . TYR B 1 509 ? 16.016 -2.818 -12.555 1 96.12 509 TYR B N 1
ATOM 9539 C CA . TYR B 1 509 ? 15.164 -2.908 -13.734 1 96.12 509 TYR B CA 1
ATOM 9540 C C . TYR B 1 509 ? 14.328 -4.18 -13.703 1 96.12 509 TYR B C 1
ATOM 9542 O O . TYR B 1 509 ? 13.344 -4.305 -14.445 1 96.12 509 TYR B O 1
ATOM 9550 N N . TYR B 1 510 ? 14.68 -5.152 -12.844 1 96.75 510 TYR B N 1
ATOM 9551 C CA . TYR B 1 510 ? 13.961 -6.41 -12.695 1 96.75 510 TYR B CA 1
ATOM 9552 C C . TYR B 1 510 ? 12.586 -6.18 -12.078 1 96.75 510 TYR B C 1
ATOM 9554 O O . TYR B 1 510 ? 12.445 -5.395 -11.133 1 96.75 510 TYR B O 1
ATOM 9562 N N . ASN B 1 511 ? 11.617 -6.859 -12.656 1 95.69 511 ASN B N 1
ATOM 9563 C CA . ASN B 1 511 ? 10.258 -6.832 -12.133 1 95.69 511 ASN B CA 1
ATOM 9564 C C . ASN B 1 511 ? 9.781 -8.227 -11.742 1 95.69 511 ASN B C 1
ATOM 9566 O O . ASN B 1 511 ? 9.508 -9.062 -12.602 1 95.69 511 ASN B O 1
ATOM 9570 N N . HIS B 1 512 ? 9.609 -8.461 -10.43 1 96.62 512 HIS B N 1
ATOM 9571 C CA . HIS B 1 512 ? 9.195 -9.766 -9.938 1 96.62 512 HIS B CA 1
ATOM 9572 C C . HIS B 1 512 ? 7.68 -9.938 -10.031 1 96.62 512 HIS B C 1
ATOM 9574 O O . HIS B 1 512 ? 7.16 -11.039 -9.844 1 96.62 512 HIS B O 1
ATOM 9580 N N . ALA B 1 513 ? 6.941 -8.875 -10.328 1 93.44 513 ALA B N 1
ATOM 9581 C CA . ALA B 1 513 ? 5.48 -8.906 -10.312 1 93.44 513 ALA B CA 1
ATOM 9582 C C . ALA B 1 513 ? 4.926 -9.531 -11.586 1 93.44 513 ALA B C 1
ATOM 9584 O O . ALA B 1 513 ? 3.74 -9.859 -11.656 1 93.44 513 ALA B O 1
ATOM 9585 N N . ASN B 1 514 ? 5.863 -9.766 -12.57 1 89.56 514 ASN B N 1
ATOM 9586 C CA . ASN B 1 514 ? 5.301 -10.188 -13.852 1 89.56 514 ASN B CA 1
ATOM 9587 C C . ASN B 1 514 ? 6.086 -11.344 -14.461 1 89.56 514 ASN B C 1
ATOM 9589 O O . ASN B 1 514 ? 7.312 -11.375 -14.375 1 89.56 514 ASN B O 1
ATOM 9593 N N . GLU B 1 515 ? 5.438 -12.219 -15.172 1 89.94 515 GLU B N 1
ATOM 9594 C CA . GLU B 1 515 ? 5.891 -13.531 -15.625 1 89.94 515 GLU B CA 1
ATOM 9595 C C . GLU B 1 515 ? 7.051 -13.406 -16.609 1 89.94 515 GLU B C 1
ATOM 9597 O O . GLU B 1 515 ? 7.996 -14.195 -16.562 1 89.94 515 GLU B O 1
ATOM 9602 N N . PRO B 1 516 ? 7.047 -12.375 -17.438 1 86.12 516 PRO B N 1
ATOM 9603 C CA . PRO B 1 516 ? 8.141 -12.344 -18.406 1 86.12 516 PRO B CA 1
ATOM 9604 C C . PRO B 1 516 ? 9.516 -12.281 -17.75 1 86.12 516 PRO B C 1
ATOM 9606 O O . PRO B 1 516 ? 10.523 -12.641 -18.359 1 86.12 516 PRO B O 1
ATOM 9609 N N . ASP B 1 517 ? 9.5 -11.93 -16.453 1 93.25 517 ASP B N 1
ATOM 9610 C CA . ASP B 1 517 ? 10.781 -11.648 -15.805 1 93.25 517 ASP B CA 1
ATOM 9611 C C . ASP B 1 517 ? 11.141 -12.734 -14.797 1 93.25 517 ASP B C 1
ATOM 9613 O O . ASP B 1 517 ? 12.289 -12.836 -14.367 1 93.25 517 ASP B O 1
ATOM 9617 N N . ILE B 1 518 ? 10.266 -13.609 -14.445 1 95.12 518 ILE B N 1
ATOM 9618 C CA . ILE B 1 518 ? 10.445 -14.375 -13.219 1 95.12 518 ILE B CA 1
ATOM 9619 C C . ILE B 1 518 ? 11.469 -15.484 -13.438 1 95.12 518 ILE B C 1
ATOM 9621 O O . ILE B 1 518 ? 11.914 -16.125 -12.484 1 95.12 518 ILE B O 1
ATOM 9625 N N . GLN B 1 519 ? 11.992 -15.711 -14.68 1 95.38 519 GLN B N 1
ATOM 9626 C CA . GLN B 1 519 ? 13.016 -16.703 -14.945 1 95.38 519 GLN B CA 1
ATOM 9627 C C . GLN B 1 519 ? 14.406 -16.078 -14.953 1 95.38 519 GLN B C 1
ATOM 9629 O O . GLN B 1 519 ? 15.414 -16.797 -14.914 1 95.38 519 GLN B O 1
ATOM 9634 N N . VAL B 1 520 ? 14.469 -14.766 -15.039 1 97.88 520 VAL B N 1
ATOM 9635 C CA . VAL B 1 520 ? 15.734 -14.086 -15.336 1 97.88 520 VAL B CA 1
ATOM 9636 C C . VAL B 1 520 ? 16.703 -14.289 -14.18 1 97.88 520 VAL B C 1
ATOM 9638 O O . VAL B 1 520 ? 17.922 -14.406 -14.391 1 97.88 520 VAL B O 1
ATOM 9641 N N . PRO B 1 521 ? 16.25 -14.367 -12.93 1 98.44 521 PRO B N 1
ATOM 9642 C CA . PRO B 1 521 ? 17.188 -14.617 -11.828 1 98.44 521 PRO B CA 1
ATOM 9643 C C . PRO B 1 521 ? 17.969 -15.914 -12.008 1 98.44 521 PRO B C 1
ATOM 9645 O O . PRO B 1 521 ? 19.047 -16.062 -11.422 1 98.44 521 PRO B O 1
ATOM 9648 N N . LEU B 1 522 ? 17.562 -16.828 -12.852 1 98.06 522 LEU B N 1
ATOM 9649 C CA . LEU B 1 522 ? 18.203 -18.109 -13.047 1 98.06 522 LEU B CA 1
ATOM 9650 C C . LEU B 1 522 ? 19.25 -18.031 -14.156 1 98.06 522 LEU B C 1
ATOM 9652 O O . LEU B 1 522 ? 20.047 -18.953 -14.328 1 98.06 522 LEU B O 1
ATOM 9656 N N . MET B 1 523 ? 19.312 -16.969 -14.836 1 97.69 523 MET B N 1
ATOM 9657 C CA . MET B 1 523 ? 20 -16.938 -16.125 1 97.69 523 MET B CA 1
ATOM 9658 C C . MET B 1 523 ? 21.516 -16.922 -15.93 1 97.69 523 MET B C 1
ATOM 9660 O O . MET B 1 523 ? 22.266 -17.266 -16.844 1 97.69 523 MET B O 1
ATOM 9664 N N . TYR B 1 524 ? 22.016 -16.531 -14.727 1 98.25 524 TYR B N 1
ATOM 9665 C CA . TYR B 1 524 ? 23.453 -16.609 -14.469 1 98.25 524 TYR B CA 1
ATOM 9666 C C . TYR B 1 524 ? 23.938 -18.047 -14.461 1 98.25 524 TYR B C 1
ATOM 9668 O O . TYR B 1 524 ? 25.125 -18.312 -14.594 1 98.25 524 TYR B O 1
ATOM 9676 N N . ASN B 1 525 ? 23.031 -19.016 -14.25 1 97.69 525 ASN B N 1
ATOM 9677 C CA . ASN B 1 525 ? 23.406 -20.422 -14.25 1 97.69 525 ASN B CA 1
ATOM 9678 C C . ASN B 1 525 ? 24 -20.844 -15.594 1 97.69 525 ASN B C 1
ATOM 9680 O O . ASN B 1 525 ? 24.781 -21.797 -15.656 1 97.69 525 ASN B O 1
ATOM 9684 N N . ALA B 1 526 ? 23.625 -20.172 -16.641 1 95.62 526 ALA B N 1
ATOM 9685 C CA . ALA B 1 526 ? 24.141 -20.469 -17.984 1 95.62 526 ALA B CA 1
ATOM 9686 C C . ALA B 1 526 ? 25.469 -19.75 -18.234 1 95.62 526 ALA B C 1
ATOM 9688 O O . ALA B 1 526 ? 25.906 -19.625 -19.375 1 95.62 526 ALA B O 1
ATOM 9689 N N . SER B 1 527 ? 26.109 -19.25 -17.203 1 96.25 527 SER B N 1
ATOM 9690 C CA . SER B 1 527 ? 27.375 -18.562 -17.266 1 96.25 527 SER B CA 1
ATOM 9691 C C . SER B 1 527 ? 28.375 -19.125 -16.266 1 96.25 527 SER B C 1
ATOM 9693 O O . SER B 1 527 ? 28.125 -20.172 -15.648 1 96.25 527 SER B O 1
ATOM 9695 N N . LEU B 1 528 ? 29.547 -18.422 -16.141 1 95.38 528 LEU B N 1
ATOM 9696 C CA . LEU B 1 528 ? 30.578 -18.891 -15.227 1 95.38 528 LEU B CA 1
ATOM 9697 C C . LEU B 1 528 ? 30.391 -18.281 -13.836 1 95.38 528 LEU B C 1
ATOM 9699 O O . LEU B 1 528 ? 31.281 -18.359 -12.992 1 95.38 528 LEU B O 1
ATOM 9703 N N . GLN B 1 529 ? 29.219 -17.75 -13.641 1 97.69 529 GLN B N 1
ATOM 9704 C CA . GLN B 1 529 ? 28.953 -17.141 -12.344 1 97.69 529 GLN B CA 1
ATOM 9705 C C . GLN B 1 529 ? 27.594 -17.578 -11.797 1 97.69 529 GLN B C 1
ATOM 9707 O O . GLN B 1 529 ? 26.781 -16.734 -11.422 1 97.69 529 GLN B O 1
ATOM 9712 N N . PRO B 1 530 ? 27.391 -18.891 -11.664 1 97.56 530 PRO B N 1
ATOM 9713 C CA . PRO B 1 530 ? 26.094 -19.375 -11.203 1 97.56 530 PRO B CA 1
ATOM 9714 C C . PRO B 1 530 ? 25.75 -18.906 -9.789 1 97.56 530 PRO B C 1
ATOM 9716 O O . PRO B 1 530 ? 24.578 -18.891 -9.406 1 97.56 530 PRO B O 1
ATOM 9719 N N . TYR B 1 531 ? 26.75 -18.5 -8.961 1 98.12 531 TYR B N 1
ATOM 9720 C CA . TYR B 1 531 ? 26.516 -18.047 -7.59 1 98.12 531 TYR B CA 1
ATOM 9721 C C . TYR B 1 531 ? 25.641 -16.797 -7.57 1 98.12 531 TYR B C 1
ATOM 9723 O O . TYR B 1 531 ? 24.969 -16.516 -6.574 1 98.12 531 TYR B O 1
ATOM 9731 N N . LYS B 1 532 ? 25.594 -16.016 -8.664 1 98.5 532 LYS B N 1
ATOM 9732 C CA . LYS B 1 532 ? 24.75 -14.828 -8.727 1 98.5 532 LYS B CA 1
ATOM 9733 C C . LYS B 1 532 ? 23.281 -15.219 -8.797 1 98.5 532 LYS B C 1
ATOM 9735 O O . LYS B 1 532 ? 22.422 -14.516 -8.25 1 98.5 532 LYS B O 1
ATOM 9740 N N . SER B 1 533 ? 22.984 -16.328 -9.484 1 98.56 533 SER B N 1
ATOM 9741 C CA . SER B 1 533 ? 21.625 -16.844 -9.484 1 98.56 533 SER B CA 1
ATOM 9742 C C . SER B 1 533 ? 21.203 -17.312 -8.102 1 98.56 533 SER B C 1
ATOM 9744 O O . SER B 1 533 ? 20.062 -17.109 -7.684 1 98.56 533 SER B O 1
ATOM 9746 N N . GLN B 1 534 ? 22.188 -17.984 -7.414 1 98.62 534 GLN B N 1
ATOM 9747 C CA . GLN B 1 534 ? 21.906 -18.406 -6.051 1 98.62 534 GLN B CA 1
ATOM 9748 C C . GLN B 1 534 ? 21.531 -17.234 -5.168 1 98.62 534 GLN B C 1
ATOM 9750 O O . GLN B 1 534 ? 20.516 -17.281 -4.457 1 98.62 534 GLN B O 1
ATOM 9755 N N . ALA B 1 535 ? 22.219 -16.156 -5.297 1 98.5 535 ALA B N 1
ATOM 9756 C CA . ALA B 1 535 ? 21.969 -14.945 -4.512 1 98.5 535 ALA B CA 1
ATOM 9757 C C . ALA B 1 535 ? 20.609 -14.328 -4.871 1 98.5 535 ALA B C 1
ATOM 9759 O O . ALA B 1 535 ? 19.875 -13.883 -3.988 1 98.5 535 ALA B O 1
ATOM 9760 N N . LEU B 1 536 ? 20.312 -14.258 -6.129 1 98.69 536 LEU B N 1
ATOM 9761 C CA . LEU B 1 536 ? 19.078 -13.609 -6.594 1 98.69 536 LEU B CA 1
ATOM 9762 C C . LEU B 1 536 ? 17.859 -14.414 -6.176 1 98.69 536 LEU B C 1
ATOM 9764 O O . LEU B 1 536 ? 16.828 -13.844 -5.805 1 98.69 536 LEU B O 1
ATOM 9768 N N . MET B 1 537 ? 17.938 -15.742 -6.289 1 98.56 537 MET B N 1
ATOM 9769 C CA . MET B 1 537 ? 16.828 -16.594 -5.867 1 98.56 537 MET B CA 1
ATOM 9770 C C . MET B 1 537 ? 16.531 -16.391 -4.387 1 98.56 537 MET B C 1
ATOM 9772 O O . MET B 1 537 ? 15.359 -16.328 -3.99 1 98.56 537 MET B O 1
ATOM 9776 N N . HIS B 1 538 ? 17.562 -16.297 -3.609 1 98.69 538 HIS B N 1
ATOM 9777 C CA . HIS B 1 538 ? 17.406 -16.031 -2.186 1 98.69 538 HIS B CA 1
ATOM 9778 C C . HIS B 1 538 ? 16.828 -14.633 -1.95 1 98.69 538 HIS B C 1
ATOM 9780 O O . HIS B 1 538 ? 15.867 -14.477 -1.194 1 98.69 538 HIS B O 1
ATOM 9786 N N . LYS B 1 539 ? 17.375 -13.664 -2.605 1 98.12 539 LYS B N 1
ATOM 9787 C CA . LYS B 1 539 ? 17.016 -12.258 -2.449 1 98.12 539 LYS B CA 1
ATOM 9788 C C . LYS B 1 539 ? 15.523 -12.039 -2.697 1 98.12 539 LYS B C 1
ATOM 9790 O O . LYS B 1 539 ? 14.812 -11.508 -1.839 1 98.12 539 LYS B O 1
ATOM 9795 N N . TYR B 1 540 ? 14.984 -12.453 -3.764 1 98.31 540 TYR B N 1
ATOM 9796 C CA . TYR B 1 540 ? 13.609 -12.148 -4.16 1 98.31 540 TYR B CA 1
ATOM 9797 C C . TYR B 1 540 ? 12.625 -13.023 -3.395 1 98.31 540 TYR B C 1
ATOM 9799 O O . TYR B 1 540 ? 11.43 -12.711 -3.336 1 98.31 540 TYR B O 1
ATOM 9807 N N . ALA B 1 541 ? 13.141 -14.102 -2.734 1 98.44 541 ALA B N 1
ATOM 9808 C CA . ALA B 1 541 ? 12.266 -14.969 -1.943 1 98.44 541 ALA B CA 1
ATOM 9809 C C . ALA B 1 541 ? 12.078 -14.414 -0.533 1 98.44 541 ALA B C 1
ATOM 9811 O O . ALA B 1 541 ? 10.984 -14.484 0.029 1 98.44 541 ALA B O 1
ATOM 9812 N N . VAL B 1 542 ? 13.227 -13.805 0.031 1 97.88 542 VAL B N 1
ATOM 9813 C CA . VAL B 1 542 ? 13.086 -13.656 1.476 1 97.88 542 VAL B CA 1
ATOM 9814 C C . VAL B 1 542 ? 13.695 -12.328 1.921 1 97.88 542 VAL B C 1
ATOM 9816 O O . VAL B 1 542 ? 13.523 -11.914 3.07 1 97.88 542 VAL B O 1
ATOM 9819 N N . ASP B 1 543 ? 14.445 -11.625 1.071 1 97.38 543 ASP B N 1
ATOM 9820 C CA . ASP B 1 543 ? 15.078 -10.375 1.491 1 97.38 543 ASP B CA 1
ATOM 9821 C C . ASP B 1 543 ? 14.195 -9.18 1.157 1 97.38 543 ASP B C 1
ATOM 9823 O O . ASP B 1 543 ? 13.25 -9.297 0.37 1 97.38 543 ASP B O 1
ATOM 9827 N N . THR B 1 544 ? 14.461 -7.996 1.799 1 96.88 544 THR B N 1
ATOM 9828 C CA . THR B 1 544 ? 13.875 -6.73 1.375 1 96.88 544 THR B CA 1
ATOM 9829 C C . THR B 1 544 ? 14.398 -6.324 -0.002 1 96.88 544 THR B C 1
ATOM 9831 O O . THR B 1 544 ? 15.602 -6.34 -0.244 1 96.88 544 THR B O 1
ATOM 9834 N N . VAL B 1 545 ? 13.516 -6.02 -0.881 1 97.44 545 VAL B N 1
ATOM 9835 C CA . VAL B 1 545 ? 13.922 -5.676 -2.24 1 97.44 545 VAL B CA 1
ATOM 9836 C C . VAL B 1 545 ? 13.312 -4.332 -2.635 1 97.44 545 VAL B C 1
ATOM 9838 O O . VAL B 1 545 ? 12.422 -3.818 -1.944 1 97.44 545 VAL B O 1
ATOM 9841 N N . VAL B 1 546 ? 13.82 -3.738 -3.676 1 96.5 546 VAL B N 1
ATOM 9842 C CA . VAL B 1 546 ? 13.289 -2.547 -4.328 1 96.5 546 VAL B CA 1
ATOM 9843 C C . VAL B 1 546 ? 12.68 -2.924 -5.676 1 96.5 546 VAL B C 1
ATOM 9845 O O . VAL B 1 546 ? 13.344 -3.518 -6.523 1 96.5 546 VAL B O 1
ATOM 9848 N N . GLN B 1 547 ? 11.406 -2.705 -5.863 1 96.25 547 GLN B N 1
ATOM 9849 C CA . GLN B 1 547 ? 10.695 -2.934 -7.117 1 96.25 547 GLN B CA 1
ATOM 9850 C C . GLN B 1 547 ? 10.023 -1.654 -7.609 1 96.25 547 GLN B C 1
ATOM 9852 O O . GLN B 1 547 ? 9.266 -1.021 -6.871 1 96.25 547 GLN B O 1
ATOM 9857 N N . TYR B 1 548 ? 10.219 -1.259 -8.883 1 93.94 548 TYR B N 1
ATOM 9858 C CA . TYR B 1 548 ? 9.727 0.009 -9.414 1 93.94 548 TYR B CA 1
ATOM 9859 C C . TYR B 1 548 ? 8.555 -0.211 -10.352 1 93.94 548 TYR B C 1
ATOM 9861 O O . TYR B 1 548 ? 7.816 0.729 -10.672 1 93.94 548 TYR B O 1
ATOM 9869 N N . TYR B 1 549 ? 8.383 -1.396 -10.844 1 93 549 TYR B N 1
ATOM 9870 C CA . TYR B 1 549 ? 7.406 -1.667 -11.891 1 93 549 TYR B CA 1
ATOM 9871 C C . TYR B 1 549 ? 6.203 -2.418 -11.328 1 93 549 TYR B C 1
ATOM 9873 O O . TYR B 1 549 ? 6.355 -3.301 -10.477 1 93 549 TYR B O 1
ATOM 9881 N N . PHE B 1 550 ? 5.02 -2.117 -11.844 1 89.06 550 PHE B N 1
ATOM 9882 C CA . PHE B 1 550 ? 3.762 -2.641 -11.32 1 89.06 550 PHE B CA 1
ATOM 9883 C C . PHE B 1 550 ? 2.857 -3.109 -12.453 1 89.06 550 PHE B C 1
ATOM 9885 O O . PHE B 1 550 ? 3.033 -2.701 -13.609 1 89.06 550 PHE B O 1
ATOM 9892 N N . ASN B 1 551 ? 1.888 -3.949 -12.195 1 84.31 551 ASN B N 1
ATOM 9893 C CA . ASN B 1 551 ? 1.064 -4.594 -13.211 1 84.31 551 ASN B CA 1
ATOM 9894 C C . ASN B 1 551 ? -0.022 -3.658 -13.734 1 84.31 551 ASN B C 1
ATOM 9896 O O . ASN B 1 551 ? -0.784 -4.023 -14.633 1 84.31 551 ASN B O 1
ATOM 9900 N N . ASP B 1 552 ? -0.057 -2.424 -13.281 1 77.81 552 ASP B N 1
ATOM 9901 C CA . ASP B 1 552 ? -0.939 -1.425 -13.875 1 77.81 552 ASP B CA 1
ATOM 9902 C C . ASP B 1 552 ? -0.228 -0.654 -14.984 1 77.81 552 ASP B C 1
ATOM 9904 O O . ASP B 1 552 ? -0.611 0.471 -15.312 1 77.81 552 ASP B O 1
ATOM 9908 N N . ASN B 1 553 ? 0.87 -1.203 -15.461 1 79.12 553 ASN B N 1
ATOM 9909 C CA . ASN B 1 553 ? 1.688 -0.721 -16.562 1 79.12 553 ASN B CA 1
ATOM 9910 C C . ASN B 1 553 ? 2.334 0.624 -16.25 1 79.12 553 ASN B C 1
ATOM 9912 O O . ASN B 1 553 ? 2.293 1.549 -17.062 1 79.12 553 ASN B O 1
ATOM 9916 N N . SER B 1 554 ? 2.9 0.678 -15.07 1 83.06 554 SER B N 1
ATOM 9917 C CA . SER B 1 554 ? 3.555 1.917 -14.664 1 83.06 554 SER B CA 1
ATOM 9918 C C . SER B 1 554 ? 4.844 1.637 -13.906 1 83.06 554 SER B C 1
ATOM 9920 O O . SER B 1 554 ? 5.016 0.556 -13.336 1 83.06 554 SER B O 1
ATOM 9922 N N . ARG B 1 555 ? 5.75 2.582 -14.125 1 86.94 555 ARG B N 1
ATOM 9923 C CA . ARG B 1 555 ? 6.801 2.723 -13.117 1 86.94 555 ARG B CA 1
ATOM 9924 C C . ARG B 1 555 ? 6.32 3.557 -11.938 1 86.94 555 ARG B C 1
ATOM 9926 O O . ARG B 1 555 ? 6.062 4.754 -12.078 1 86.94 555 ARG B O 1
ATOM 9933 N N . GLY B 1 556 ? 5.699 3.012 -11 1 75.62 556 GLY B N 1
ATOM 9934 C CA . GLY B 1 556 ? 5.094 3.682 -9.859 1 75.62 556 GLY B CA 1
ATOM 9935 C C . GLY B 1 556 ? 5.781 4.984 -9.5 1 75.62 556 GLY B C 1
ATOM 9936 O O . GLY B 1 556 ? 6.941 5.203 -9.859 1 75.62 556 GLY B O 1
ATOM 9937 N N . ILE B 1 557 ? 5.031 5.914 -8.852 1 74.44 557 ILE B N 1
ATOM 9938 C CA . ILE B 1 557 ? 5.562 7.168 -8.32 1 74.44 557 ILE B CA 1
ATOM 9939 C C . ILE B 1 557 ? 6.566 6.867 -7.207 1 74.44 557 ILE B C 1
ATOM 9941 O O . ILE B 1 557 ? 7.547 7.598 -7.039 1 74.44 557 ILE B O 1
ATOM 9945 N N . ASP B 1 558 ? 6.312 5.746 -6.496 1 85.31 558 ASP B N 1
ATOM 9946 C CA . ASP B 1 558 ? 7.242 5.246 -5.488 1 85.31 558 ASP B CA 1
ATOM 9947 C C . ASP B 1 558 ? 7.492 3.748 -5.664 1 85.31 558 ASP B C 1
ATOM 9949 O O . ASP B 1 558 ? 6.641 3.033 -6.195 1 85.31 558 ASP B O 1
ATOM 9953 N N . PRO B 1 559 ? 8.633 3.324 -5.27 1 92.5 559 PRO B N 1
ATOM 9954 C CA . PRO B 1 559 ? 8.93 1.895 -5.367 1 92.5 559 PRO B CA 1
ATOM 9955 C C . PRO B 1 559 ? 8.312 1.084 -4.227 1 92.5 559 PRO B C 1
ATOM 9957 O O . PRO B 1 559 ? 7.949 1.646 -3.193 1 92.5 559 PRO B O 1
ATOM 9960 N N . PHE B 1 560 ? 8.094 -0.114 -4.477 1 95.38 560 PHE B N 1
ATOM 9961 C CA . PHE B 1 560 ? 7.91 -1.098 -3.414 1 95.38 560 PHE B CA 1
ATOM 9962 C C . PHE B 1 560 ? 9.234 -1.386 -2.713 1 95.38 560 PHE B C 1
ATOM 9964 O O . PHE B 1 560 ? 10.227 -1.724 -3.359 1 95.38 560 PHE B O 1
ATOM 9971 N N . VAL B 1 561 ? 9.352 -1.209 -1.44 1 96.5 561 VAL B N 1
ATOM 9972 C CA . VAL B 1 561 ? 10.523 -1.56 -0.643 1 96.5 561 VAL B CA 1
ATOM 9973 C C . VAL B 1 561 ? 10.109 -2.459 0.52 1 96.5 561 VAL B C 1
ATOM 9975 O O . VAL B 1 561 ? 9.703 -1.97 1.576 1 96.5 561 VAL B O 1
ATOM 9978 N N . ASP B 1 562 ? 10.258 -3.744 0.377 1 97.25 562 ASP B N 1
ATOM 9979 C CA . ASP B 1 562 ? 9.844 -4.73 1.371 1 97.25 562 ASP B CA 1
ATOM 9980 C C . ASP B 1 562 ? 10.195 -6.145 0.919 1 97.25 562 ASP B C 1
ATOM 9982 O O . ASP B 1 562 ? 10.805 -6.332 -0.137 1 97.25 562 ASP B O 1
ATOM 9986 N N . VAL B 1 563 ? 9.875 -7.121 1.798 1 97.94 563 VAL B N 1
ATOM 9987 C CA . VAL B 1 563 ? 9.914 -8.531 1.435 1 97.94 563 VAL B CA 1
ATOM 9988 C C . VAL B 1 563 ? 8.68 -8.898 0.612 1 97.94 563 VAL B C 1
ATOM 9990 O O . VAL B 1 563 ? 7.559 -8.547 0.981 1 97.94 563 VAL B O 1
ATOM 9993 N N . ILE B 1 564 ? 8.867 -9.555 -0.505 1 98.31 564 ILE B N 1
ATOM 9994 C CA . ILE B 1 564 ? 7.773 -9.812 -1.439 1 98.31 564 ILE B CA 1
ATOM 9995 C C . ILE B 1 564 ? 6.848 -10.883 -0.867 1 98.31 564 ILE B C 1
ATOM 9997 O O . ILE B 1 564 ? 5.629 -10.695 -0.825 1 98.31 564 ILE B O 1
ATOM 10001 N N . TYR B 1 565 ? 7.414 -12 -0.421 1 98.62 565 TYR B N 1
ATOM 10002 C CA . TYR B 1 565 ? 6.625 -13.125 0.072 1 98.62 565 TYR B CA 1
ATOM 10003 C C . TYR B 1 565 ? 6.523 -13.094 1.592 1 98.62 565 TYR B C 1
ATOM 10005 O O . TYR B 1 565 ? 7.508 -13.352 2.291 1 98.62 565 TYR B O 1
ATOM 10013 N N . GLN B 1 566 ? 5.379 -12.781 2.078 1 98.25 566 GLN B N 1
ATOM 10014 C CA . GLN B 1 566 ? 5.086 -12.734 3.508 1 98.25 566 GLN B CA 1
ATOM 10015 C C . GLN B 1 566 ? 3.764 -13.43 3.82 1 98.25 566 GLN B C 1
ATOM 10017 O O . GLN B 1 566 ? 2.871 -13.492 2.973 1 98.25 566 GLN B O 1
ATOM 10022 N N . ASN B 1 567 ? 3.643 -13.992 5.031 1 98.44 567 ASN B N 1
ATOM 10023 C CA . ASN B 1 567 ? 2.428 -14.695 5.43 1 98.44 567 ASN B CA 1
ATOM 10024 C C . ASN B 1 567 ? 1.405 -13.742 6.043 1 98.44 567 ASN B C 1
ATOM 10026 O O . ASN B 1 567 ? 1.057 -13.867 7.219 1 98.44 567 ASN B O 1
ATOM 10030 N N . LYS B 1 568 ? 0.918 -12.844 5.195 1 97.75 568 LYS B N 1
ATOM 10031 C CA . LYS B 1 568 ? -0.061 -11.844 5.621 1 97.75 568 LYS B CA 1
ATOM 10032 C C . LYS B 1 568 ? -0.984 -11.453 4.473 1 97.75 568 LYS B C 1
ATOM 10034 O O . LYS B 1 568 ? -0.699 -11.75 3.311 1 97.75 568 LYS B O 1
ATOM 10039 N N . PRO B 1 569 ? -2.078 -10.773 4.746 1 97.06 569 PRO B N 1
ATOM 10040 C CA . PRO B 1 569 ? -3.086 -10.508 3.717 1 97.06 569 PRO B CA 1
ATOM 10041 C C . PRO B 1 569 ? -2.578 -9.57 2.623 1 97.06 569 PRO B C 1
ATOM 10043 O O . PRO B 1 569 ? -3.01 -9.664 1.472 1 97.06 569 PRO B O 1
ATOM 10046 N N . ASP B 1 570 ? -1.707 -8.625 2.957 1 95.44 570 ASP B N 1
ATOM 10047 C CA . ASP B 1 570 ? -1.219 -7.656 1.979 1 95.44 570 ASP B CA 1
ATOM 10048 C C . ASP B 1 570 ? 0.215 -7.973 1.56 1 95.44 570 ASP B C 1
ATOM 10050 O O . ASP B 1 570 ? 1.046 -7.07 1.438 1 95.44 570 ASP B O 1
ATOM 10054 N N . THR B 1 571 ? 0.461 -9.25 1.339 1 96.38 571 THR B N 1
ATOM 10055 C CA . THR B 1 571 ? 1.747 -9.688 0.809 1 96.38 571 THR B CA 1
ATOM 10056 C C . THR B 1 571 ? 1.929 -9.219 -0.631 1 96.38 571 THR B C 1
ATOM 10058 O O . THR B 1 571 ? 1.102 -8.469 -1.153 1 96.38 571 THR B O 1
ATOM 10061 N N . TYR B 1 572 ? 3.076 -9.594 -1.3 1 96.75 572 TYR B N 1
ATOM 10062 C CA . TYR B 1 572 ? 3.363 -9.352 -2.709 1 96.75 572 TYR B CA 1
ATOM 10063 C C . TYR B 1 572 ? 3.52 -7.863 -2.988 1 96.75 572 TYR B C 1
ATOM 10065 O O . TYR B 1 572 ? 3.195 -7.031 -2.139 1 96.75 572 TYR B O 1
ATOM 10073 N N . VAL B 1 573 ? 4.027 -7.539 -4.094 1 95.75 573 VAL B N 1
ATOM 10074 C CA . VAL B 1 573 ? 4.102 -6.184 -4.629 1 95.75 573 VAL B CA 1
ATOM 10075 C C . VAL B 1 573 ? 2.703 -5.691 -4.984 1 95.75 573 VAL B C 1
ATOM 10077 O O . VAL B 1 573 ? 1.849 -6.477 -5.406 1 95.75 573 VAL B O 1
ATOM 10080 N N . ARG B 1 574 ? 2.486 -4.438 -4.785 1 90.94 574 ARG B N 1
ATOM 10081 C CA . ARG B 1 574 ? 1.206 -3.873 -5.199 1 90.94 574 ARG B CA 1
ATOM 10082 C C . ARG B 1 574 ? 0.926 -4.18 -6.668 1 90.94 574 ARG B C 1
ATOM 10084 O O . ARG B 1 574 ? 1.816 -4.066 -7.512 1 90.94 574 ARG B O 1
ATOM 10091 N N . THR B 1 575 ? -0.257 -4.633 -6.996 1 90.5 575 THR B N 1
ATOM 10092 C CA . THR B 1 575 ? -0.807 -4.988 -8.297 1 90.5 575 THR B CA 1
ATOM 10093 C C . THR B 1 575 ? -0.251 -6.328 -8.773 1 90.5 575 THR B C 1
ATOM 10095 O O . THR B 1 575 ? -0.571 -6.785 -9.875 1 90.5 575 THR B O 1
ATOM 10098 N N . MET B 1 576 ? 0.655 -6.984 -7.98 1 94.5 576 MET B N 1
ATOM 10099 C CA . MET B 1 576 ? 1.181 -8.305 -8.305 1 94.5 576 MET B CA 1
ATOM 10100 C C . MET B 1 576 ? 0.125 -9.383 -8.07 1 94.5 576 MET B C 1
ATOM 10102 O O . MET B 1 576 ? -0.471 -9.445 -6.992 1 94.5 576 MET B O 1
ATOM 10106 N N . ASP B 1 577 ? -0.154 -10.148 -9.102 1 95.5 577 ASP B N 1
ATOM 10107 C CA . ASP B 1 577 ? -1.051 -11.297 -8.984 1 95.5 577 ASP B CA 1
ATOM 10108 C C . ASP B 1 577 ? -0.274 -12.57 -8.672 1 95.5 577 ASP B C 1
ATOM 10110 O O . ASP B 1 577 ? 0.893 -12.703 -9.047 1 95.5 577 ASP B O 1
ATOM 10114 N N . ASP B 1 578 ? -0.915 -13.5 -7.957 1 97.31 578 ASP B N 1
ATOM 10115 C CA . ASP B 1 578 ? -0.33 -14.828 -7.801 1 97.31 578 ASP B CA 1
ATOM 10116 C C . ASP B 1 578 ? -0.333 -15.586 -9.125 1 97.31 578 ASP B C 1
ATOM 10118 O O . ASP B 1 578 ? 0.521 -16.438 -9.359 1 97.31 578 ASP B O 1
ATOM 10122 N N . ASP B 1 579 ? -1.365 -15.234 -9.953 1 96.12 579 ASP B N 1
ATOM 10123 C CA . ASP B 1 579 ? -1.5 -15.773 -11.305 1 96.12 579 ASP B CA 1
ATOM 10124 C C . ASP B 1 579 ? -1.681 -17.281 -11.281 1 96.12 579 ASP B C 1
ATOM 10126 O O . ASP B 1 579 ? -0.924 -18.016 -11.922 1 96.12 579 ASP B O 1
ATOM 10130 N N . ALA B 1 580 ? -2.719 -17.734 -10.555 1 97 580 ALA B N 1
ATOM 10131 C CA . ALA B 1 580 ? -3.131 -19.141 -10.469 1 97 580 ALA B CA 1
ATOM 10132 C C . ALA B 1 580 ? -1.979 -20.016 -9.992 1 97 580 ALA B C 1
ATOM 10134 O O . ALA B 1 580 ? -1.692 -21.047 -10.602 1 97 580 ALA B O 1
ATOM 10135 N N . GLY B 1 581 ? -1.223 -19.562 -9.031 1 97.88 581 GLY B N 1
ATOM 10136 C CA . GLY B 1 581 ? -0.178 -20.359 -8.398 1 97.88 581 GLY B CA 1
ATOM 10137 C C . GLY B 1 581 ? 1.191 -20.141 -9.016 1 97.88 581 GLY B C 1
ATOM 10138 O O . GLY B 1 581 ? 2.18 -20.719 -8.562 1 97.88 581 GLY B O 1
ATOM 10139 N N . ALA B 1 582 ? 1.334 -19.297 -10.039 1 98.25 582 ALA B N 1
ATOM 10140 C CA . ALA B 1 582 ? 2.617 -19.078 -10.703 1 98.25 582 ALA B CA 1
ATOM 10141 C C . ALA B 1 582 ? 3.65 -18.516 -9.734 1 98.25 582 ALA B C 1
ATOM 10143 O O . ALA B 1 582 ? 4.758 -19.047 -9.625 1 98.25 582 ALA B O 1
ATOM 10144 N N . MET B 1 583 ? 3.264 -17.453 -9.055 1 98.38 583 MET B N 1
ATOM 10145 C CA . MET B 1 583 ? 4.199 -16.797 -8.141 1 98.38 583 MET B CA 1
ATOM 10146 C C . MET B 1 583 ? 4.422 -17.641 -6.891 1 98.38 583 MET B C 1
ATOM 10148 O O . MET B 1 583 ? 5.535 -17.703 -6.371 1 98.38 583 MET B O 1
ATOM 10152 N N . SER B 1 584 ? 3.338 -18.281 -6.406 1 98.69 584 SER B N 1
ATOM 10153 C CA . SER B 1 584 ? 3.457 -19.219 -5.289 1 98.69 584 SER B CA 1
ATOM 10154 C C . SER B 1 584 ? 4.434 -20.344 -5.613 1 98.69 584 SER B C 1
ATOM 10156 O O . SER B 1 584 ? 5.285 -20.688 -4.793 1 98.69 584 SER B O 1
ATOM 10158 N N . ALA B 1 585 ? 4.316 -20.859 -6.785 1 98.81 585 ALA B N 1
ATOM 10159 C CA . ALA B 1 585 ? 5.18 -21.969 -7.199 1 98.81 585 ALA B CA 1
ATOM 10160 C C . ALA B 1 585 ? 6.629 -21.5 -7.34 1 98.81 585 ALA B C 1
ATOM 10162 O O . ALA B 1 585 ? 7.559 -22.266 -7.062 1 98.81 585 ALA B O 1
ATOM 10163 N N . TRP B 1 586 ? 6.82 -20.266 -7.805 1 98.81 586 TRP B N 1
ATOM 10164 C CA . TRP B 1 586 ? 8.172 -19.719 -7.871 1 98.81 586 TRP B CA 1
ATOM 10165 C C . TRP B 1 586 ? 8.852 -19.781 -6.504 1 98.81 586 TRP B C 1
ATOM 10167 O O . TRP B 1 586 ? 9.992 -20.234 -6.395 1 98.81 586 TRP B O 1
ATOM 10177 N N . PHE B 1 587 ? 8.164 -19.375 -5.441 1 98.81 587 PHE B N 1
ATOM 10178 C CA . PHE B 1 587 ? 8.703 -19.422 -4.09 1 98.81 587 PHE B CA 1
ATOM 10179 C C . PHE B 1 587 ? 8.992 -20.859 -3.666 1 98.81 587 PHE B C 1
ATOM 10181 O O . PHE B 1 587 ? 10.023 -21.141 -3.061 1 98.81 587 PHE B O 1
ATOM 10188 N N . VAL B 1 588 ? 8.031 -21.75 -3.963 1 98.94 588 VAL B N 1
ATOM 10189 C CA . VAL B 1 588 ? 8.188 -23.156 -3.564 1 98.94 588 VAL B CA 1
ATOM 10190 C C . VAL B 1 588 ? 9.445 -23.734 -4.199 1 98.94 588 VAL B C 1
ATOM 10192 O O . VAL B 1 588 ? 10.234 -24.406 -3.531 1 98.94 588 VAL B O 1
ATOM 10195 N N . PHE B 1 589 ? 9.68 -23.453 -5.48 1 98.88 589 PHE B N 1
ATOM 10196 C CA . PHE B 1 589 ? 10.891 -23.906 -6.156 1 98.88 589 PHE B CA 1
ATOM 10197 C C . PHE B 1 589 ? 12.133 -23.312 -5.496 1 98.88 589 PHE B C 1
ATOM 10199 O O . PHE B 1 589 ? 13.062 -24.047 -5.152 1 98.88 589 PHE B O 1
ATOM 10206 N N . ALA B 1 590 ? 12.102 -22.016 -5.309 1 98.75 590 ALA B N 1
ATOM 10207 C CA . ALA B 1 590 ? 13.242 -21.359 -4.68 1 98.75 590 ALA B CA 1
ATOM 10208 C C . ALA B 1 590 ? 13.539 -21.969 -3.311 1 98.75 590 ALA B C 1
ATOM 10210 O O . ALA B 1 590 ? 14.695 -22.234 -2.979 1 98.75 590 ALA B O 1
ATOM 10211 N N . ALA B 1 591 ? 12.477 -22.234 -2.572 1 98.75 591 ALA B N 1
ATOM 10212 C CA . ALA B 1 591 ? 12.594 -22.75 -1.212 1 98.75 591 ALA B CA 1
ATOM 10213 C C . ALA B 1 591 ? 13.164 -24.172 -1.212 1 98.75 591 ALA B C 1
ATOM 10215 O O . ALA B 1 591 ? 13.883 -24.562 -0.284 1 98.75 591 ALA B O 1
ATOM 10216 N N . CYS B 1 592 ? 12.859 -24.891 -2.238 1 98.75 592 CYS B N 1
ATOM 10217 C CA . CYS B 1 592 ? 13.305 -26.281 -2.32 1 98.75 592 CYS B CA 1
ATOM 10218 C C . CYS B 1 592 ? 14.719 -26.359 -2.873 1 98.75 592 CYS B C 1
ATOM 10220 O O . CYS B 1 592 ? 15.375 -27.391 -2.756 1 98.75 592 CYS B O 1
ATOM 10222 N N . GLY B 1 593 ? 15.172 -25.375 -3.568 1 98.69 593 GLY B N 1
ATOM 10223 C CA . GLY B 1 593 ? 16.562 -25.297 -3.967 1 98.69 593 GLY B CA 1
ATOM 10224 C C . GLY B 1 593 ? 16.797 -25.672 -5.422 1 98.69 593 GLY B C 1
ATOM 10225 O O . GLY B 1 593 ? 17.922 -25.969 -5.824 1 98.69 593 GLY B O 1
ATOM 10226 N N . PHE B 1 594 ? 15.766 -25.734 -6.223 1 98.62 594 PHE B N 1
ATOM 10227 C CA . PHE B 1 594 ? 15.914 -25.953 -7.66 1 98.62 594 PHE B CA 1
ATOM 10228 C C . PHE B 1 594 ? 14.727 -25.391 -8.422 1 98.62 594 PHE B C 1
ATOM 10230 O O . PHE B 1 594 ? 13.625 -25.297 -7.879 1 98.62 594 PHE B O 1
ATOM 10237 N N . SER B 1 595 ? 14.891 -24.953 -9.648 1 98.62 595 SER B N 1
ATOM 10238 C CA . SER B 1 595 ? 13.875 -24.344 -10.5 1 98.62 595 SER B CA 1
ATOM 10239 C C . SER B 1 595 ? 14.055 -24.766 -11.961 1 98.62 595 SER B C 1
ATOM 10241 O O . SER B 1 595 ? 15.18 -25.031 -12.391 1 98.62 595 SER B O 1
ATOM 10243 N N . PRO B 1 596 ? 12.992 -24.75 -12.688 1 98.31 596 PRO B N 1
ATOM 10244 C CA . PRO B 1 596 ? 13.125 -25.125 -14.102 1 98.31 596 PRO B CA 1
ATOM 10245 C C . PRO B 1 596 ? 14.109 -24.234 -14.852 1 98.31 596 PRO B C 1
ATOM 10247 O O . PRO B 1 596 ? 14.023 -23.016 -14.781 1 98.31 596 PRO B O 1
ATOM 10250 N N . ALA B 1 597 ? 15.008 -24.922 -15.562 1 97.81 597 ALA B N 1
ATOM 10251 C CA . ALA B 1 597 ? 15.977 -24.172 -16.359 1 97.81 597 ALA B CA 1
ATOM 10252 C C . ALA B 1 597 ? 15.344 -23.641 -17.641 1 97.81 597 ALA B C 1
ATOM 10254 O O . ALA B 1 597 ? 15.602 -22.5 -18.031 1 97.81 597 ALA B O 1
ATOM 10255 N N . CYS B 1 598 ? 14.508 -24.438 -18.234 1 96.69 598 CYS B N 1
ATOM 10256 C CA . CYS B 1 598 ? 13.773 -24.141 -19.453 1 96.69 598 CYS B CA 1
ATOM 10257 C C . CYS B 1 598 ? 12.617 -25.125 -19.656 1 96.69 598 CYS B C 1
ATOM 10259 O O . CYS B 1 598 ? 12.844 -26.297 -19.922 1 96.69 598 CYS B O 1
ATOM 10261 N N . VAL B 1 599 ? 11.422 -24.641 -19.562 1 97.81 599 VAL B N 1
ATOM 10262 C CA . VAL B 1 599 ? 10.289 -25.516 -19.828 1 97.81 599 VAL B CA 1
ATOM 10263 C C . VAL B 1 599 ? 10.367 -26.047 -21.25 1 97.81 599 VAL B C 1
ATOM 10265 O O . VAL B 1 599 ? 10.547 -25.281 -22.203 1 97.81 599 VAL B O 1
ATOM 10268 N N . GLY B 1 600 ? 10.258 -27.25 -21.453 1 97.81 600 GLY B N 1
ATOM 10269 C CA . GLY B 1 600 ? 10.547 -27.938 -22.688 1 97.81 600 GLY B CA 1
ATOM 10270 C C . GLY B 1 600 ? 11.75 -28.859 -22.594 1 97.81 600 GLY B C 1
ATOM 10271 O O . GLY B 1 600 ? 11.938 -29.734 -23.438 1 97.81 600 GLY B O 1
ATOM 10272 N N . TRP B 1 601 ? 12.562 -28.625 -21.641 1 97.06 601 TRP B N 1
ATOM 10273 C CA . TRP B 1 601 ? 13.656 -29.5 -21.25 1 97.06 601 TRP B CA 1
ATOM 10274 C C . TRP B 1 601 ? 13.492 -29.969 -19.812 1 97.06 601 TRP B C 1
ATOM 10276 O O . TRP B 1 601 ? 13.117 -29.188 -18.938 1 97.06 601 TRP B O 1
ATOM 10286 N N . PRO B 1 602 ? 13.727 -31.25 -19.531 1 97.81 602 PRO B N 1
ATOM 10287 C CA . PRO B 1 602 ? 13.508 -31.781 -18.172 1 97.81 602 PRO B CA 1
ATOM 10288 C C . PRO B 1 602 ? 14.695 -31.531 -17.25 1 97.81 602 PRO B C 1
ATOM 10290 O O . PRO B 1 602 ? 15.188 -32.469 -16.609 1 97.81 602 PRO B O 1
ATOM 10293 N N . VAL B 1 603 ? 15.164 -30.25 -17.156 1 98.06 603 VAL B N 1
ATOM 10294 C CA . VAL B 1 603 ? 16.359 -29.844 -16.438 1 98.06 603 VAL B CA 1
ATOM 10295 C C . VAL B 1 603 ? 16.016 -28.75 -15.445 1 98.06 603 VAL B C 1
ATOM 10297 O O . VAL B 1 603 ? 15.18 -27.891 -15.727 1 98.06 603 VAL B O 1
ATOM 10300 N N . TYR B 1 604 ? 16.625 -28.797 -14.25 1 98.62 604 TYR B N 1
ATOM 10301 C CA . TYR B 1 604 ? 16.422 -27.812 -13.188 1 98.62 604 TYR B CA 1
ATOM 10302 C C . TYR B 1 604 ? 17.766 -27.234 -12.734 1 98.62 604 TYR B C 1
ATOM 10304 O O . TYR B 1 604 ? 18.75 -27.953 -12.586 1 98.62 604 TYR B O 1
ATOM 10312 N N . TYR B 1 605 ? 17.828 -25.922 -12.562 1 98.62 605 TYR B N 1
ATOM 10313 C CA . TYR B 1 605 ? 18.984 -25.266 -11.977 1 98.62 605 TYR B CA 1
ATOM 10314 C C . TYR B 1 605 ? 18.922 -25.297 -10.453 1 98.62 605 TYR B C 1
ATOM 10316 O O . TYR B 1 605 ? 17.844 -25.188 -9.867 1 98.62 605 TYR B O 1
ATOM 10324 N N . LEU B 1 606 ? 20.047 -25.375 -9.852 1 98.62 606 LEU B N 1
ATOM 10325 C CA . LEU B 1 606 ? 20.141 -25.469 -8.398 1 98.62 606 LEU B CA 1
ATOM 10326 C C . LEU B 1 606 ? 20.312 -24.094 -7.777 1 98.62 606 LEU B C 1
ATOM 10328 O O . LEU B 1 606 ? 20.969 -23.219 -8.359 1 98.62 606 LEU B O 1
ATOM 10332 N N . ASN B 1 607 ? 19.766 -23.797 -6.629 1 98.5 607 ASN B N 1
ATOM 10333 C CA . ASN B 1 607 ? 20.062 -22.734 -5.68 1 98.5 607 ASN B CA 1
ATOM 10334 C C . ASN B 1 607 ? 20.062 -23.25 -4.242 1 98.5 607 ASN B C 1
ATOM 10336 O O . ASN B 1 607 ? 19.75 -24.422 -3.996 1 98.5 607 ASN B O 1
ATOM 10340 N N . ALA B 1 608 ? 20.516 -22.453 -3.277 1 98.44 608 ALA B N 1
ATOM 10341 C CA . ALA B 1 608 ? 20.469 -22.844 -1.871 1 98.44 608 ALA B CA 1
ATOM 10342 C C . ALA B 1 608 ? 19.016 -22.922 -1.371 1 98.44 608 ALA B C 1
ATOM 10344 O O . ALA B 1 608 ? 18.25 -21.969 -1.513 1 98.44 608 ALA B O 1
ATOM 10345 N N . PRO B 1 609 ? 18.594 -24.078 -0.772 1 98.62 609 PRO B N 1
ATOM 10346 C CA . PRO B 1 609 ? 17.25 -24.156 -0.215 1 98.62 609 PRO B CA 1
ATOM 10347 C C . PRO B 1 609 ? 17.031 -23.203 0.96 1 98.62 609 PRO B C 1
ATOM 10349 O O . PRO B 1 609 ? 18 -22.719 1.544 1 98.62 609 PRO B O 1
ATOM 10352 N N . LEU B 1 610 ? 15.789 -22.922 1.287 1 98.56 610 LEU B N 1
ATOM 10353 C CA . LEU B 1 610 ? 15.445 -22.016 2.369 1 98.56 610 LEU B CA 1
ATOM 10354 C C . LEU B 1 610 ? 15.148 -22.781 3.656 1 98.56 610 LEU B C 1
ATOM 10356 O O . LEU B 1 610 ? 14.742 -22.188 4.656 1 98.56 610 LEU B O 1
ATOM 10360 N N . PHE B 1 611 ? 15.312 -24.156 3.621 1 98.38 611 PHE B N 1
ATOM 10361 C CA . PHE B 1 611 ? 15.047 -25.031 4.758 1 98.38 611 PHE B CA 1
ATOM 10362 C C . PHE B 1 611 ? 16.234 -25.953 5.008 1 98.38 611 PHE B C 1
ATOM 10364 O O . PHE B 1 611 ? 17.047 -26.188 4.113 1 98.38 611 PHE B O 1
ATOM 10371 N N . ASN B 1 612 ? 16.297 -26.547 6.188 1 97.38 612 ASN B N 1
ATOM 10372 C CA . ASN B 1 612 ? 17.344 -27.5 6.535 1 97.38 612 ASN B CA 1
ATOM 10373 C C . ASN B 1 612 ? 17.109 -28.859 5.883 1 97.38 612 ASN B C 1
ATOM 10375 O O . ASN B 1 612 ? 18.062 -29.594 5.602 1 97.38 612 ASN B O 1
ATOM 10379 N N . HIS B 1 613 ? 15.883 -29.094 5.734 1 98.38 613 HIS B N 1
ATOM 10380 C CA . HIS B 1 613 ? 15.5 -30.375 5.16 1 98.38 613 HIS B CA 1
ATOM 10381 C C . HIS B 1 613 ? 14.234 -30.25 4.316 1 98.38 613 HIS B C 1
ATOM 10383 O O . HIS B 1 613 ? 13.281 -29.562 4.719 1 98.38 613 HIS B O 1
ATOM 10389 N N . VAL B 1 614 ? 14.234 -30.828 3.156 1 98.75 614 VAL B N 1
ATOM 10390 C CA . VAL B 1 614 ? 13.078 -30.938 2.271 1 98.75 614 VAL B CA 1
ATOM 10391 C C . VAL B 1 614 ? 12.906 -32.406 1.831 1 98.75 614 VAL B C 1
ATOM 10393 O O . VAL B 1 614 ? 13.867 -33.031 1.375 1 98.75 614 VAL B O 1
ATOM 10396 N N . GLN B 1 615 ? 11.742 -32.906 1.976 1 98.75 615 GLN B N 1
ATOM 10397 C CA . GLN B 1 615 ? 11.469 -34.281 1.577 1 98.75 615 GLN B CA 1
ATOM 10398 C C . GLN B 1 615 ? 10.281 -34.344 0.624 1 98.75 615 GLN B C 1
ATOM 10400 O O . GLN B 1 615 ? 9.188 -33.906 0.958 1 98.75 615 GLN B O 1
ATOM 10405 N N . PHE B 1 616 ? 10.523 -34.844 -0.562 1 98.56 616 PHE B N 1
ATOM 10406 C CA . PHE B 1 616 ? 9.469 -35.188 -1.494 1 98.56 616 PHE B CA 1
ATOM 10407 C C . PHE B 1 616 ? 9.07 -36.656 -1.318 1 98.56 616 PHE B C 1
ATOM 10409 O O . PHE B 1 616 ? 9.93 -37.531 -1.123 1 98.56 616 PHE B O 1
ATOM 10416 N N . LYS B 1 617 ? 7.789 -36.906 -1.382 1 96.94 617 LYS B N 1
ATOM 10417 C CA . LYS B 1 617 ? 7.27 -38.25 -1.284 1 96.94 617 LYS B CA 1
ATOM 10418 C C . LYS B 1 617 ? 6.223 -38.531 -2.365 1 96.94 617 LYS B C 1
ATOM 10420 O O . LYS B 1 617 ? 5.359 -37.688 -2.619 1 96.94 617 LYS B O 1
ATOM 10425 N N . TRP B 1 618 ? 6.367 -39.688 -2.941 1 96 618 TRP B N 1
ATOM 10426 C CA . TRP B 1 618 ? 5.418 -40.031 -3.984 1 96 618 TRP B CA 1
ATOM 10427 C C . TRP B 1 618 ? 4.684 -41.344 -3.617 1 96 618 TRP B C 1
ATOM 10429 O O . TRP B 1 618 ? 5.141 -42.094 -2.76 1 96 618 TRP B O 1
ATOM 10439 N N . PRO B 1 619 ? 3.557 -41.625 -4.23 1 90.56 619 PRO B N 1
ATOM 10440 C CA . PRO B 1 619 ? 2.746 -42.812 -3.895 1 90.56 619 PRO B CA 1
ATOM 10441 C C . PRO B 1 619 ? 3.465 -44.125 -4.184 1 90.56 619 PRO B C 1
ATOM 10443 O O . PRO B 1 619 ? 3.162 -45.156 -3.564 1 90.56 619 PRO B O 1
ATOM 10446 N N . ASN B 1 620 ? 4.422 -44.156 -5.02 1 91.88 620 ASN B N 1
ATOM 10447 C CA . ASN B 1 620 ? 5.137 -45.375 -5.355 1 91.88 620 ASN B CA 1
ATOM 10448 C C . ASN B 1 620 ? 6.16 -45.75 -4.281 1 91.88 620 ASN B C 1
ATOM 10450 O O . ASN B 1 620 ? 6.883 -46.719 -4.418 1 91.88 620 ASN B O 1
ATOM 10454 N N . GLY B 1 621 ? 6.227 -44.906 -3.258 1 92.94 621 GLY B N 1
ATOM 10455 C CA . GLY B 1 621 ? 7.074 -45.219 -2.121 1 92.94 621 GLY B CA 1
ATOM 10456 C C . GLY B 1 621 ? 8.438 -44.562 -2.189 1 92.94 621 GLY B C 1
ATOM 10457 O O . GLY B 1 621 ? 9.18 -44.562 -1.205 1 92.94 621 GLY B O 1
ATOM 10458 N N . LYS B 1 622 ? 8.734 -44 -3.32 1 95.69 622 LYS B N 1
ATOM 10459 C CA . LYS B 1 622 ? 10.016 -43.312 -3.449 1 95.69 622 LYS B CA 1
ATOM 10460 C C . LYS B 1 622 ? 9.977 -41.969 -2.754 1 95.69 622 LYS B C 1
ATOM 10462 O O . LYS B 1 622 ? 8.906 -41.375 -2.59 1 95.69 622 LYS B O 1
ATOM 10467 N N . SER B 1 623 ? 11.156 -41.531 -2.365 1 98.06 623 SER B N 1
ATOM 10468 C CA . SER B 1 623 ? 11.312 -40.188 -1.765 1 98.06 623 SER B CA 1
ATOM 10469 C C . SER B 1 623 ? 12.617 -39.562 -2.197 1 98.06 623 SER B C 1
ATOM 10471 O O . SER B 1 623 ? 13.594 -40.25 -2.504 1 98.06 623 SER B O 1
ATOM 10473 N N . PHE B 1 624 ? 12.594 -38.344 -2.354 1 98.62 624 PHE B N 1
ATOM 10474 C CA . PHE B 1 624 ? 13.773 -37.531 -2.611 1 98.62 624 PHE B CA 1
ATOM 10475 C C . PHE B 1 624 ? 14.031 -36.562 -1.455 1 98.62 624 PHE B C 1
ATOM 10477 O O . PHE B 1 624 ? 13.188 -35.719 -1.142 1 98.62 624 PHE B O 1
ATOM 10484 N N . ASN B 1 625 ? 15.203 -36.719 -0.791 1 98.69 625 ASN B N 1
ATOM 10485 C CA . ASN B 1 625 ? 15.547 -35.969 0.4 1 98.69 625 ASN B CA 1
ATOM 10486 C C . ASN B 1 625 ? 16.641 -34.938 0.109 1 98.69 625 ASN B C 1
ATOM 10488 O O . ASN B 1 625 ? 17.719 -35.281 -0.394 1 98.69 625 ASN B O 1
ATOM 10492 N N . ILE B 1 626 ? 16.406 -33.75 0.442 1 98.88 626 ILE B N 1
ATOM 10493 C CA . ILE B 1 626 ? 17.391 -32.688 0.331 1 98.88 626 ILE B CA 1
ATOM 10494 C C . ILE B 1 626 ? 17.828 -32.219 1.725 1 98.88 626 ILE B C 1
ATOM 10496 O O . ILE B 1 626 ? 17.016 -31.703 2.49 1 98.88 626 ILE B O 1
ATOM 10500 N N . ASP B 1 627 ? 19.031 -32.438 2.08 1 98.81 627 ASP B N 1
ATOM 10501 C CA . ASP B 1 627 ? 19.609 -31.969 3.34 1 98.81 627 ASP B CA 1
ATOM 10502 C C . ASP B 1 627 ? 20.609 -30.844 3.109 1 98.81 627 ASP B C 1
ATOM 10504 O O . ASP B 1 627 ? 21.453 -30.922 2.221 1 98.81 627 ASP B O 1
ATOM 10508 N N . VAL B 1 628 ? 20.453 -29.828 3.883 1 98.75 628 VAL B N 1
ATOM 10509 C CA . VAL B 1 628 ? 21.312 -28.656 3.74 1 98.75 628 VAL B CA 1
ATOM 10510 C C . VAL B 1 628 ? 22.297 -28.594 4.902 1 98.75 628 VAL B C 1
ATOM 10512 O O . VAL B 1 628 ? 21.906 -28.438 6.059 1 98.75 628 VAL B O 1
ATOM 10515 N N . LEU B 1 629 ? 23.547 -28.734 4.609 1 98.44 629 LEU B N 1
ATOM 10516 C CA . LEU B 1 629 ? 24.594 -28.609 5.613 1 98.44 629 LEU B CA 1
ATOM 10517 C C . LEU B 1 629 ? 25.047 -27.156 5.762 1 98.44 629 LEU B C 1
ATOM 10519 O O . LEU B 1 629 ? 25.125 -26.422 4.773 1 98.44 629 LEU B O 1
ATOM 10523 N N . ASN B 1 630 ? 25.312 -26.719 7.012 1 97.69 630 ASN B N 1
ATOM 10524 C CA . ASN B 1 630 ? 25.672 -25.359 7.375 1 97.69 630 ASN B CA 1
ATOM 10525 C C . ASN B 1 630 ? 24.531 -24.391 7.117 1 97.69 630 ASN B C 1
ATOM 10527 O O . ASN B 1 630 ? 24.75 -23.266 6.633 1 97.69 630 ASN B O 1
ATOM 10531 N N . TYR B 1 631 ? 23.406 -24.891 7.371 1 96.94 631 TYR B N 1
ATOM 10532 C CA . TYR B 1 631 ? 22.219 -24.062 7.148 1 96.94 631 TYR B CA 1
ATOM 10533 C C . TYR B 1 631 ? 22.234 -22.844 8.062 1 96.94 631 TYR B C 1
ATOM 10535 O O . TYR B 1 631 ? 22.5 -22.969 9.258 1 96.94 631 TYR B O 1
ATOM 10543 N N . ASP B 1 632 ? 22.078 -21.781 7.5 1 94.69 632 ASP B N 1
ATOM 10544 C CA . ASP B 1 632 ? 21.859 -20.484 8.125 1 94.69 632 ASP B CA 1
ATOM 10545 C C . ASP B 1 632 ? 20.969 -19.594 7.266 1 94.69 632 ASP B C 1
ATOM 10547 O O . ASP B 1 632 ? 21 -19.672 6.035 1 94.69 632 ASP B O 1
ATOM 10551 N N . GLU B 1 633 ? 20.219 -18.719 7.906 1 92.19 633 GLU B N 1
ATOM 10552 C CA . GLU B 1 633 ? 19.266 -17.875 7.176 1 92.19 633 GLU B CA 1
ATOM 10553 C C . GLU B 1 633 ? 19.984 -17 6.148 1 92.19 633 GLU B C 1
ATOM 10555 O O . GLU B 1 633 ? 19.375 -16.578 5.168 1 92.19 633 GLU B O 1
ATOM 10560 N N . HIS B 1 634 ? 21.234 -16.797 6.316 1 91.5 634 HIS B N 1
ATOM 10561 C CA . HIS B 1 634 ? 21.953 -15.867 5.449 1 91.5 634 HIS B CA 1
ATOM 10562 C C . HIS B 1 634 ? 22.922 -16.609 4.523 1 91.5 634 HIS B C 1
ATOM 10564 O O . HIS B 1 634 ? 23.547 -15.992 3.656 1 91.5 634 HIS B O 1
ATOM 10570 N N . ASN B 1 635 ? 23.125 -17.938 4.688 1 97.19 635 ASN B N 1
ATOM 10571 C CA . ASN B 1 635 ? 23.953 -18.719 3.779 1 97.19 635 ASN B CA 1
ATOM 10572 C C . ASN B 1 635 ? 23.219 -19.016 2.473 1 97.19 635 ASN B C 1
ATOM 10574 O O . ASN B 1 635 ? 22.391 -19.922 2.412 1 97.19 635 ASN B O 1
ATOM 10578 N N . LYS B 1 636 ? 23.562 -18.297 1.463 1 98.06 636 LYS B N 1
ATOM 10579 C CA . LYS B 1 636 ? 22.75 -18.359 0.249 1 98.06 636 LYS B CA 1
ATOM 10580 C C . LYS B 1 636 ? 23.562 -18.922 -0.922 1 98.06 636 LYS B C 1
ATOM 10582 O O . LYS B 1 636 ? 23.062 -18.969 -2.053 1 98.06 636 LYS B O 1
ATOM 10587 N N . TYR B 1 637 ? 24.828 -19.391 -0.686 1 98.62 637 TYR B N 1
ATOM 10588 C CA . TYR B 1 637 ? 25.656 -19.906 -1.768 1 98.62 637 TYR B CA 1
ATOM 10589 C C . TYR B 1 637 ? 25.938 -21.391 -1.589 1 98.62 637 TYR B C 1
ATOM 10591 O O . TYR B 1 637 ? 26.125 -21.859 -0.465 1 98.62 637 TYR B O 1
ATOM 10599 N N . ILE B 1 638 ? 26.016 -22.109 -2.68 1 98.56 638 ILE B N 1
ATOM 10600 C CA . ILE B 1 638 ? 26.328 -23.531 -2.676 1 98.56 638 ILE B CA 1
ATOM 10601 C C . ILE B 1 638 ? 27.844 -23.734 -2.715 1 98.56 638 ILE B C 1
ATOM 10603 O O . ILE B 1 638 ? 28.516 -23.203 -3.598 1 98.56 638 ILE B O 1
ATOM 10607 N N . LYS B 1 639 ? 28.312 -24.531 -1.784 1 97.81 639 LYS B N 1
ATOM 10608 C CA . LYS B 1 639 ? 29.734 -24.891 -1.735 1 97.81 639 LYS B CA 1
ATOM 10609 C C . LYS B 1 639 ? 29.969 -26.25 -2.396 1 97.81 639 LYS B C 1
ATOM 10611 O O . LYS B 1 639 ? 30.969 -26.438 -3.098 1 97.81 639 LYS B O 1
ATOM 10616 N N . SER B 1 640 ? 29.078 -27.156 -2.117 1 97.62 640 SER B N 1
ATOM 10617 C CA . SER B 1 640 ? 29.172 -28.484 -2.711 1 97.62 640 SER B CA 1
ATOM 10618 C C . SER B 1 640 ? 27.812 -29.188 -2.709 1 97.62 640 SER B C 1
ATOM 10620 O O . SER B 1 640 ? 26.922 -28.812 -1.959 1 97.62 640 SER B O 1
ATOM 10622 N N . VAL B 1 641 ? 27.734 -30.219 -3.617 1 98.44 641 VAL B N 1
ATOM 10623 C CA . VAL B 1 641 ? 26.516 -31.016 -3.727 1 98.44 641 VAL B CA 1
ATOM 10624 C C . VAL B 1 641 ? 26.875 -32.5 -3.875 1 98.44 641 VAL B C 1
ATOM 10626 O O . VAL B 1 641 ? 27.812 -32.844 -4.594 1 98.44 641 VAL B O 1
ATOM 10629 N N . ILE B 1 642 ? 26.203 -33.344 -3.086 1 98.62 642 ILE B N 1
ATOM 10630 C CA . ILE B 1 642 ? 26.312 -34.781 -3.197 1 98.62 642 ILE B CA 1
ATOM 10631 C C . ILE B 1 642 ? 24.969 -35.375 -3.574 1 98.62 642 ILE B C 1
ATOM 10633 O O . ILE B 1 642 ? 23.969 -35.156 -2.891 1 98.62 642 ILE B O 1
ATOM 10637 N N . LEU B 1 643 ? 24.906 -36.062 -4.676 1 98.5 643 LEU B N 1
ATOM 10638 C CA . LEU B 1 643 ? 23.719 -36.75 -5.113 1 98.5 643 LEU B CA 1
ATOM 10639 C C . LEU B 1 643 ? 23.906 -38.281 -4.992 1 98.5 643 LEU B C 1
ATOM 10641 O O . LEU B 1 643 ? 24.781 -38.844 -5.66 1 98.5 643 LEU B O 1
ATOM 10645 N N . ASN B 1 644 ? 23.141 -38.875 -4.074 1 98.12 644 ASN B N 1
ATOM 10646 C CA . ASN B 1 644 ? 23.203 -40.312 -3.84 1 98.12 644 ASN B CA 1
ATOM 10647 C C . ASN B 1 644 ? 24.625 -40.781 -3.559 1 98.12 644 ASN B C 1
ATOM 10649 O O . ASN B 1 644 ? 25.094 -41.75 -4.141 1 98.12 644 ASN B O 1
ATOM 10653 N N . GLY B 1 645 ? 25.281 -40.031 -2.844 1 97.81 645 GLY B N 1
ATOM 10654 C CA . GLY B 1 645 ? 26.609 -40.406 -2.367 1 97.81 645 GLY B CA 1
ATOM 10655 C C . GLY B 1 645 ? 27.719 -39.969 -3.293 1 97.81 645 GLY B C 1
ATOM 10656 O O . GLY B 1 645 ? 28.906 -40.062 -2.953 1 97.81 645 GLY B O 1
ATOM 10657 N N . LYS B 1 646 ? 27.422 -39.406 -4.418 1 97.81 646 LYS B N 1
ATOM 10658 C CA . LYS B 1 646 ? 28.422 -39 -5.379 1 97.81 646 LYS B CA 1
ATOM 10659 C C . LYS B 1 646 ? 28.469 -37.469 -5.504 1 97.81 646 LYS B C 1
ATOM 10661 O O . LYS B 1 646 ? 27.422 -36.812 -5.578 1 97.81 646 LYS B O 1
ATOM 10666 N N . LYS B 1 647 ? 29.641 -36.969 -5.586 1 96.75 647 LYS B N 1
ATOM 10667 C CA . LYS B 1 647 ? 29.812 -35.531 -5.766 1 96.75 647 LYS B CA 1
ATOM 10668 C C . LYS B 1 647 ? 29.219 -35.062 -7.102 1 96.75 647 LYS B C 1
ATOM 10670 O O . LYS B 1 647 ? 29.453 -35.688 -8.133 1 96.75 647 LYS B O 1
ATOM 10675 N N . LEU B 1 648 ? 28.453 -34.031 -7.051 1 95.94 648 LEU B N 1
ATOM 10676 C CA . LEU B 1 648 ? 27.828 -33.438 -8.234 1 95.94 648 LEU B CA 1
ATOM 10677 C C . LEU B 1 648 ? 28.594 -32.188 -8.68 1 95.94 648 LEU B C 1
ATOM 10679 O O . LEU B 1 648 ? 28.531 -31.172 -8 1 95.94 648 LEU B O 1
ATOM 10683 N N . ASN B 1 649 ? 29.312 -32.156 -9.766 1 91.88 649 ASN B N 1
ATOM 10684 C CA . ASN B 1 649 ? 30.078 -31.031 -10.242 1 91.88 649 ASN B CA 1
ATOM 10685 C C . ASN B 1 649 ? 29.328 -30.25 -11.32 1 91.88 649 ASN B C 1
ATOM 10687 O O . ASN B 1 649 ? 29.906 -29.859 -12.336 1 91.88 649 ASN B O 1
ATOM 10691 N N . ARG B 1 650 ? 28.062 -30.203 -11.172 1 95.81 650 ARG B N 1
ATOM 10692 C CA . ARG B 1 650 ? 27.203 -29.406 -12.039 1 95.81 650 ARG B CA 1
ATOM 10693 C C . ARG B 1 650 ? 26.141 -28.688 -11.227 1 95.81 650 ARG B C 1
ATOM 10695 O O . ARG B 1 650 ? 25.812 -29.094 -10.109 1 95.81 650 ARG B O 1
ATOM 10702 N N . ASN B 1 651 ? 25.656 -27.625 -11.75 1 96.69 651 ASN B N 1
ATOM 10703 C CA . ASN B 1 651 ? 24.672 -26.781 -11.062 1 96.69 651 ASN B CA 1
ATOM 10704 C C . ASN B 1 651 ? 23.25 -27.109 -11.492 1 96.69 651 ASN B C 1
ATOM 10706 O O . ASN B 1 651 ? 22.375 -26.25 -11.484 1 96.69 651 ASN B O 1
ATOM 10710 N N . TRP B 1 652 ? 23 -28.281 -11.984 1 98.12 652 TRP B N 1
ATOM 10711 C CA . TRP B 1 652 ? 21.688 -28.656 -12.5 1 98.12 652 TRP B CA 1
ATOM 10712 C C . TRP B 1 652 ? 21.375 -30.125 -12.219 1 98.12 652 TRP B C 1
ATOM 10714 O O . TRP B 1 652 ? 22.281 -30.906 -11.93 1 98.12 652 TRP B O 1
ATOM 10724 N N . LEU B 1 653 ? 20.078 -30.438 -12.18 1 98.31 653 LEU B N 1
ATOM 10725 C CA . LEU B 1 653 ? 19.516 -31.781 -12.062 1 98.31 653 LEU B CA 1
ATOM 10726 C C . LEU B 1 653 ? 18.562 -32.094 -13.203 1 98.31 653 LEU B C 1
ATOM 10728 O O . LEU B 1 653 ? 17.984 -31.172 -13.797 1 98.31 653 LEU B O 1
ATOM 10732 N N . THR B 1 654 ? 18.422 -33.375 -13.477 1 98.06 654 THR B N 1
ATOM 10733 C CA . THR B 1 654 ? 17.359 -33.75 -14.398 1 98.06 654 THR B CA 1
ATOM 10734 C C . THR B 1 654 ? 16.094 -34.125 -13.641 1 98.06 654 THR B C 1
ATOM 10736 O O . THR B 1 654 ? 16.141 -34.438 -12.453 1 98.06 654 THR B O 1
ATOM 10739 N N . HIS B 1 655 ? 15.008 -34 -14.352 1 98.31 655 HIS B N 1
ATOM 10740 C CA . HIS B 1 655 ? 13.727 -34.438 -13.812 1 98.31 655 HIS B CA 1
ATOM 10741 C C . HIS B 1 655 ? 13.781 -35.875 -13.352 1 98.31 655 HIS B C 1
ATOM 10743 O O . HIS B 1 655 ? 13.281 -36.219 -12.281 1 98.31 655 HIS B O 1
ATOM 10749 N N . GLN B 1 656 ? 14.422 -36.688 -14.078 1 97.38 656 GLN B N 1
ATOM 10750 C CA . GLN B 1 656 ? 14.531 -38.125 -13.781 1 97.38 656 GLN B CA 1
ATOM 10751 C C . GLN B 1 656 ? 15.328 -38.344 -12.5 1 97.38 656 GLN B C 1
ATOM 10753 O O . GLN B 1 656 ? 14.977 -39.219 -11.688 1 97.38 656 GLN B O 1
ATOM 10758 N N . GLU B 1 657 ? 16.406 -37.594 -12.328 1 97.88 657 GLU B N 1
ATOM 10759 C CA . GLU B 1 657 ? 17.219 -37.719 -11.117 1 97.88 657 GLU B CA 1
ATOM 10760 C C . GLU B 1 657 ? 16.391 -37.406 -9.875 1 97.88 657 GLU B C 1
ATOM 10762 O O . GLU B 1 657 ? 16.594 -38.031 -8.82 1 97.88 657 GLU B O 1
ATOM 10767 N N . ILE B 1 658 ? 15.477 -36.5 -9.953 1 98.19 658 ILE B N 1
ATOM 10768 C CA . ILE B 1 658 ? 14.617 -36.125 -8.828 1 98.19 658 ILE B CA 1
ATOM 10769 C C . ILE B 1 658 ? 13.586 -37.25 -8.586 1 98.19 658 ILE B C 1
ATOM 10771 O O . ILE B 1 658 ? 13.461 -37.75 -7.469 1 98.19 658 ILE B O 1
ATOM 10775 N N . LEU B 1 659 ? 12.93 -37.688 -9.609 1 96.94 659 LEU B N 1
ATOM 10776 C CA . LEU B 1 659 ? 11.812 -38.625 -9.469 1 96.94 659 LEU B CA 1
ATOM 10777 C C . LEU B 1 659 ? 12.297 -40.031 -9.148 1 96.94 659 LEU B C 1
ATOM 10779 O O . LEU B 1 659 ? 11.523 -40.875 -8.68 1 96.94 659 LEU B O 1
ATOM 10783 N N . GLN B 1 660 ? 13.555 -40.281 -9.398 1 96 660 GLN B N 1
ATOM 10784 C CA . GLN B 1 660 ? 14.133 -41.562 -9.031 1 96 660 GLN B CA 1
ATOM 10785 C C . GLN B 1 660 ? 14.352 -41.656 -7.523 1 96 660 GLN B C 1
ATOM 10787 O O . GLN B 1 660 ? 14.578 -42.75 -6.992 1 96 660 GLN B O 1
ATOM 10792 N N . GLY B 1 661 ? 14.219 -40.562 -6.844 1 97.12 661 GLY B N 1
ATOM 10793 C CA . GLY B 1 661 ? 14.414 -40.531 -5.406 1 97.12 661 GLY B CA 1
ATOM 10794 C C . GLY B 1 661 ? 15.875 -40.5 -5.004 1 97.12 661 GLY B C 1
ATOM 10795 O O . GLY B 1 661 ? 16.766 -40.375 -5.855 1 97.12 661 GLY B O 1
ATOM 10796 N N . GLY B 1 662 ? 16.094 -40.562 -3.74 1 98.12 662 GLY B N 1
ATOM 10797 C CA . GLY B 1 662 ? 17.453 -40.562 -3.213 1 98.12 662 GLY B CA 1
ATOM 10798 C C . GLY B 1 662 ? 17.734 -39.344 -2.332 1 98.12 662 GLY B C 1
ATOM 10799 O O . GLY B 1 662 ? 16.844 -38.875 -1.622 1 98.12 662 GLY B O 1
ATOM 10800 N N . SER B 1 663 ? 19 -39.094 -2.352 1 98.56 663 SER B N 1
ATOM 10801 C CA . SER B 1 663 ? 19.438 -38.062 -1.415 1 98.56 663 SER B CA 1
ATOM 10802 C C . SER B 1 663 ? 20.297 -37 -2.111 1 98.56 663 SER B C 1
ATOM 10804 O O . SER B 1 663 ? 21.203 -37.344 -2.883 1 98.56 663 SER B O 1
ATOM 10806 N N . LEU B 1 664 ? 19.938 -35.812 -1.864 1 98.81 664 LEU B N 1
ATOM 10807 C CA . LEU B 1 664 ? 20.734 -34.656 -2.271 1 98.81 664 LEU B CA 1
ATOM 10808 C C . LEU B 1 664 ? 21.234 -33.875 -1.054 1 98.81 664 LEU B C 1
ATOM 10810 O O . LEU B 1 664 ? 20.422 -33.375 -0.257 1 98.81 664 LEU B O 1
ATOM 10814 N N . ILE B 1 665 ? 22.5 -33.812 -0.854 1 98.81 665 ILE B N 1
ATOM 10815 C CA . ILE B 1 665 ? 23.094 -33.062 0.228 1 98.81 665 ILE B CA 1
ATOM 10816 C C . ILE B 1 665 ? 23.734 -31.781 -0.336 1 98.81 665 ILE B C 1
ATOM 10818 O O . ILE B 1 665 ? 24.625 -31.844 -1.186 1 98.81 665 ILE B O 1
ATOM 10822 N N . ILE B 1 666 ? 23.344 -30.656 0.081 1 98.75 666 ILE B N 1
ATOM 10823 C CA . ILE B 1 666 ? 23.875 -29.359 -0.36 1 98.75 666 ILE B CA 1
ATOM 10824 C C . ILE B 1 666 ? 24.562 -28.656 0.805 1 98.75 666 ILE B C 1
ATOM 10826 O O . ILE B 1 666 ? 23.938 -28.375 1.828 1 98.75 666 ILE B O 1
ATOM 10830 N N . THR B 1 667 ? 25.797 -28.422 0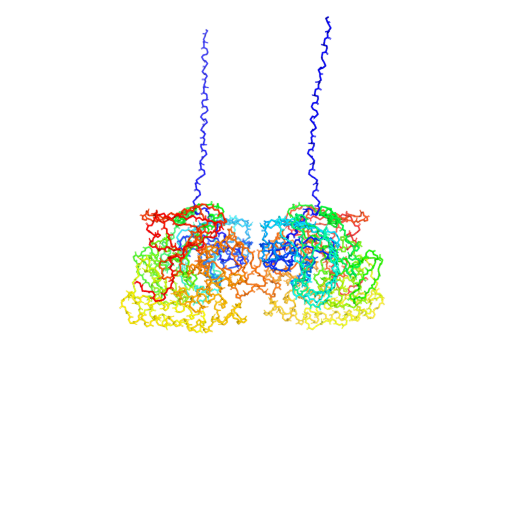.693 1 98.69 667 THR B N 1
ATOM 10831 C CA . THR B 1 667 ? 26.516 -27.594 1.653 1 98.69 667 THR B CA 1
ATOM 10832 C C . THR B 1 667 ? 26.5 -26.125 1.23 1 98.69 667 THR B C 1
ATOM 10834 O O . THR B 1 667 ? 26.906 -25.797 0.116 1 98.69 667 THR B O 1
ATOM 10837 N N . VAL B 1 668 ? 26 -25.281 2.119 1 98.56 668 VAL B N 1
ATOM 10838 C CA . VAL B 1 668 ? 25.859 -23.875 1.751 1 98.56 668 VAL B CA 1
ATOM 10839 C C . VAL B 1 668 ? 26.859 -23.031 2.535 1 98.56 668 VAL B C 1
ATOM 10841 O O . VAL B 1 668 ? 27.469 -23.5 3.494 1 98.56 668 VAL B O 1
ATOM 10844 N N . SER B 1 669 ? 27.062 -21.766 2.078 1 98.19 669 SER B N 1
ATOM 10845 C CA . SER B 1 669 ? 28.016 -20.844 2.684 1 98.19 669 SER B CA 1
ATOM 10846 C C . SER B 1 669 ? 27.547 -19.406 2.547 1 98.19 669 SER B C 1
ATOM 10848 O O . SER B 1 669 ? 26.641 -19.109 1.764 1 98.19 669 SER B O 1
ATOM 10850 N N . ALA B 1 670 ? 28.172 -18.531 3.355 1 96.44 670 ALA B N 1
ATOM 10851 C CA . ALA B 1 670 ? 27.891 -17.094 3.309 1 96.44 670 ALA B CA 1
ATOM 10852 C C . ALA B 1 670 ? 28.609 -16.438 2.143 1 96.44 670 ALA B C 1
ATOM 10854 O O . ALA B 1 670 ? 28.172 -15.391 1.637 1 96.44 670 ALA B O 1
ATOM 10855 N N . GLN B 1 671 ? 29.688 -17.031 1.748 1 96.94 671 GLN B N 1
ATOM 10856 C CA . GLN B 1 671 ? 30.484 -16.5 0.64 1 96.94 671 GLN B CA 1
ATOM 10857 C C . GLN B 1 671 ? 30.312 -17.359 -0.61 1 96.94 671 GLN B C 1
ATOM 10859 O O . GLN B 1 671 ? 30.203 -18.594 -0.519 1 96.94 671 GLN B O 1
ATOM 10864 N N . PRO B 1 672 ? 30.375 -16.734 -1.711 1 97.69 672 PRO B N 1
ATOM 10865 C CA . PRO B 1 672 ? 30.188 -17.5 -2.947 1 97.69 672 PRO B CA 1
ATOM 10866 C C . PRO B 1 672 ? 31.359 -18.438 -3.234 1 97.69 672 PRO B C 1
ATOM 10868 O O . PRO B 1 672 ? 32.531 -18.078 -2.977 1 97.69 672 PRO B O 1
ATOM 10871 N N . ASP B 1 673 ? 31.094 -19.609 -3.652 1 96.44 673 ASP B N 1
ATOM 10872 C CA . ASP B 1 673 ? 32.094 -20.469 -4.293 1 96.44 673 ASP B CA 1
ATOM 10873 C C . ASP B 1 673 ? 32.125 -20.219 -5.801 1 96.44 673 ASP B C 1
ATOM 10875 O O . ASP B 1 673 ? 31.25 -20.672 -6.535 1 96.44 673 ASP B O 1
ATOM 10879 N N . LYS B 1 674 ? 33.156 -19.672 -6.277 1 95.81 674 LYS B N 1
ATOM 10880 C CA . LYS B 1 674 ? 33.25 -19.219 -7.664 1 95.81 674 LYS B CA 1
ATOM 10881 C C . LYS B 1 674 ? 33.562 -20.375 -8.602 1 95.81 674 LYS B C 1
ATOM 10883 O O . LYS B 1 674 ? 33.5 -20.234 -9.828 1 95.81 674 LYS B O 1
ATOM 10888 N N . GLN B 1 675 ? 33.75 -21.562 -8.047 1 94.88 675 GLN B N 1
ATOM 10889 C CA . GLN B 1 675 ? 34.125 -22.703 -8.883 1 94.88 675 GLN B CA 1
ATOM 10890 C C . GLN B 1 675 ? 32.938 -23.672 -9.023 1 94.88 675 GLN B C 1
ATOM 10892 O O . GLN B 1 675 ? 32.875 -24.453 -9.969 1 94.88 675 GLN B O 1
ATOM 10897 N N . PHE B 1 676 ? 32.031 -23.672 -8.164 1 95.19 676 PHE B N 1
ATOM 10898 C CA . PHE B 1 676 ? 30.938 -24.625 -8.203 1 95.19 676 PHE B CA 1
ATOM 10899 C C . PHE B 1 676 ? 30.078 -24.391 -9.453 1 95.19 676 PHE B C 1
ATOM 10901 O O . PHE B 1 676 ? 29.641 -23.266 -9.711 1 95.19 676 PHE B O 1
ATOM 10908 N N . GLY B 1 677 ? 29.797 -25.422 -10.164 1 93.12 677 GLY B N 1
ATOM 10909 C CA . GLY B 1 677 ? 28.859 -25.422 -11.273 1 93.12 677 GLY B CA 1
ATOM 10910 C C . GLY B 1 677 ? 29.422 -24.781 -12.523 1 93.12 677 GLY B C 1
ATOM 10911 O O . GLY B 1 677 ? 28.672 -24.375 -13.414 1 93.12 677 GLY B O 1
ATOM 10912 N N . THR B 1 678 ? 30.719 -24.578 -12.648 1 93.56 678 THR B N 1
ATOM 10913 C CA . THR B 1 678 ? 31.297 -23.844 -13.773 1 93.56 678 THR B CA 1
ATOM 10914 C C . THR B 1 678 ? 31.859 -24.812 -14.812 1 93.56 678 THR B C 1
ATOM 10916 O O . THR B 1 678 ? 32.156 -24.406 -15.945 1 93.56 678 THR B O 1
ATOM 10919 N N . THR B 1 679 ? 32.031 -26.078 -14.508 1 90.31 679 THR B N 1
ATOM 10920 C CA . THR B 1 679 ? 32.719 -26.984 -15.414 1 90.31 679 THR B CA 1
ATOM 10921 C C . THR B 1 679 ? 31.719 -27.781 -16.25 1 90.31 679 THR B C 1
ATOM 10923 O O . THR B 1 679 ? 31.922 -28 -17.453 1 90.31 679 THR B O 1
ATOM 10926 N N . ASN B 1 680 ? 30.688 -28.281 -15.727 1 93.06 680 ASN B N 1
ATOM 10927 C CA . ASN B 1 680 ? 29.625 -29.016 -16.406 1 93.06 680 ASN B CA 1
ATOM 10928 C C . ASN B 1 680 ? 28.297 -28.266 -16.328 1 93.06 680 ASN B C 1
ATOM 10930 O O . ASN B 1 680 ? 27.469 -28.547 -15.477 1 93.06 680 ASN B O 1
ATOM 10934 N N . GLN B 1 681 ? 28.141 -27.406 -17.344 1 93 681 GLN B N 1
ATOM 10935 C CA . GLN B 1 681 ? 26.953 -26.562 -17.344 1 93 681 GLN B CA 1
ATOM 10936 C C . GLN B 1 681 ? 25.938 -27.062 -18.359 1 93 681 GLN B C 1
ATOM 10938 O O . GLN B 1 681 ? 26.297 -27.641 -19.391 1 93 681 GLN B O 1
ATOM 10943 N N . TRP B 1 682 ? 24.766 -26.906 -18.047 1 95.62 682 TRP B N 1
ATOM 10944 C CA . TRP B 1 682 ? 23.688 -27.062 -19.016 1 95.62 682 TRP B CA 1
ATOM 10945 C C . TRP B 1 682 ? 23.219 -25.703 -19.531 1 95.62 682 TRP B C 1
ATOM 10947 O O . TRP B 1 682 ? 22.859 -24.828 -18.734 1 95.62 682 TRP B O 1
ATOM 10957 N N . VAL B 1 683 ? 23.219 -25.469 -20.812 1 96.44 683 VAL B N 1
ATOM 10958 C CA . VAL B 1 683 ? 22.766 -24.25 -21.469 1 96.44 683 VAL B CA 1
ATOM 10959 C C . VAL B 1 683 ? 21.844 -24.609 -22.641 1 96.44 683 VAL B C 1
ATOM 10961 O O . VAL B 1 683 ? 22.188 -25.469 -23.453 1 96.44 683 VAL B O 1
ATOM 10964 N N . SER B 1 684 ? 20.672 -24.031 -22.625 1 97.06 684 SER B N 1
ATOM 10965 C CA . SER B 1 684 ? 19.766 -24.297 -23.75 1 97.06 684 SER B CA 1
ATOM 10966 C C . SER B 1 684 ? 20.391 -23.875 -25.078 1 97.06 684 SER B C 1
ATOM 10968 O O . SER B 1 684 ? 21.047 -22.844 -25.156 1 97.06 684 SER B O 1
ATOM 10970 N N . ASP B 1 685 ? 20.219 -24.719 -25.969 1 96.75 685 ASP B N 1
ATOM 10971 C CA . ASP B 1 685 ? 20.75 -24.578 -27.328 1 96.75 685 ASP B CA 1
ATOM 10972 C C . ASP B 1 685 ? 19.75 -25.078 -28.375 1 96.75 685 ASP B C 1
ATOM 10974 O O . ASP B 1 685 ? 19.469 -26.281 -28.422 1 96.75 685 ASP B O 1
ATOM 10978 N N . ILE B 1 686 ? 19.297 -24.172 -29.188 1 94.88 686 ILE B N 1
ATOM 10979 C CA . ILE B 1 686 ? 18.281 -24.516 -30.188 1 94.88 686 ILE B CA 1
ATOM 10980 C C . ILE B 1 686 ? 18.844 -25.578 -31.125 1 94.88 686 ILE B C 1
ATOM 10982 O O . ILE B 1 686 ? 18.078 -26.328 -31.75 1 94.88 686 ILE B O 1
ATOM 10986 N N . ASN B 1 687 ? 20.188 -25.703 -31.125 1 88.88 687 ASN B N 1
ATOM 10987 C CA . ASN B 1 687 ? 20.828 -26.656 -32.031 1 88.88 687 ASN B CA 1
ATOM 10988 C C . ASN B 1 687 ? 21.156 -27.969 -31.297 1 88.88 687 ASN B C 1
ATOM 10990 O O . ASN B 1 687 ? 21.719 -28.891 -31.891 1 88.88 687 ASN B O 1
ATOM 10994 N N . ALA B 1 688 ? 20.859 -27.938 -30.062 1 84.62 688 ALA B N 1
ATOM 10995 C CA . ALA B 1 688 ? 21.172 -29.141 -29.312 1 84.62 688 ALA B CA 1
ATOM 10996 C C . ALA B 1 688 ? 20.406 -30.344 -29.859 1 84.62 688 ALA B C 1
ATOM 10998 O O . ALA B 1 688 ? 19.234 -30.234 -30.219 1 84.62 688 ALA B O 1
ATOM 10999 N N . LYS B 1 689 ? 21.172 -31.422 -30.219 1 66 689 LYS B N 1
ATOM 11000 C CA . LYS B 1 689 ? 20.562 -32.656 -30.672 1 66 689 LYS B CA 1
ATOM 11001 C C . LYS B 1 689 ? 20.172 -33.562 -29.484 1 66 689 LYS B C 1
ATOM 11003 O O . LYS B 1 689 ? 20.828 -33.531 -28.453 1 66 689 LYS B O 1
ATOM 11008 N N . GLU B 1 690 ? 18.875 -33.906 -29.391 1 61.22 690 GLU B N 1
ATOM 11009 C CA . GLU B 1 690 ? 18.469 -34.844 -28.344 1 61.22 690 GLU B CA 1
ATOM 11010 C C . GLU B 1 690 ? 19.266 -36.125 -28.406 1 61.22 690 GLU B C 1
ATOM 11012 O O . GLU B 1 690 ? 19.703 -36.562 -29.484 1 61.22 690 GLU B O 1
#

Secondary structure (DSSP, 8-state):
------------------------PPPGGGG--TTTT-SSSSTT----EE-TT-S-EEEEEEES--TTS--TT--EEEEEE--B-TT-STT-SB--SEEEEEESSS----EEEEEEEEETTEEEEEETTS-EEEEEEETTEEEEEEE--SSSEEEEEETT--TTS-EEEEEEEEETTEEEEEEEEEPGGG--EEEEEEEEEESS--EEEE-STTEEEEEE-TT--EEEEEEEEESS-HHHHHHH-----HHHHHHHHHHHHHHHHTTEEEES-HHHHHHHHHHHHHTTS-SEE-S-TTSEEE-TTS-EEE-SS--EE--BHHHHTTTHHHHHHHH-HHHHHHHHHHHHHHHHT---SS--SSBSS---B-TTHHHHHHHHHHTT----HHHHHHHHHHHHHT---SSHHHHHHHHHHHHHHHHHHHHTT-HHHHHHHHHHHHTHHHHHHHHTS-TTSTTTT-SS-TT-SS--HHHHTT--GGGHHHHHHHHTSHHHHHHHHHHHHHTT---TTSGGGTTGGGGGGGTT-THHHHHHHHHHHHSEEEEEEETTTEEEEEEEEEESS-SSTT-SSTT---TTTHHHHHHHHHHHTEEES-TTS-EEEE---SSSEEEEE-TTS-EEEEEEET--TT--EEEEEEETTEE--BSEEEHHHHHT-EEEEEEEESS--TTTTSSB-----TT---/------------------------PPPGGGG--TTTT-SSSSTT----EE-TT-S-EEEEEEES--TTS--TT--EEEEEE--B-TT-STT-SB--SEEEEEESSSTTS-EEEEEEEEETTEEEEEETTS-EEEEEEETTEEEEEEE--SSSEEEEEETT--TTS-EEEEEEEEETTEEEEEEEEEPGGG--EEEEEEEEEESS--EEEE-STTEEEEEE-TT--EEEEEEEEESS-HHHHHHH-----HHHHHHHHHHHHHHHHTTEEEES-HHHHHHHHHHHHHTTS-SEE-S-TTSEEE-TTS-EEE-SS--EE--BHHHHTTTHHHHHHHH-HHHHHHHHHHHHHHHHT---SS--SSBSS---B-TTHHHHHHHHHHTT----HHHHHHHHHHHHHT---SSHHHHHHHHHHHHHHHHHHHHTT-HHHHHHHHHHHHTHHHHHHHHTS-TTSTTTT-SS-TT-SSS-HHHHTT--GGGHHHHHHHHTSHHHHHHHHHHHHHTT---TTSGGGTTGGGGGGGTT-THHHHHHHHHHHHSEEEEEEETTTEEEEEEEEEESS-SSTT-SSTT---TTTHHHHHHHHHHHTEEES-TTS-EEEE---SSSEEEEE-TTS-EEEEEEET--TT--EEEEEEETTEE--BSEEEHHHHHT-EEEEEEEESS--TTTTSSB-----TT---

Sequence (1380 aa):
MKFLFFVSIAFACLSAHSQPKKAAAQQPADLVNVFLGSSGDHGQMSPAASYPFSMMSIGPQTYPNLHMGYEHKAKTFLGFTHNRVEGVGCQGSGGNILITPFLGDTAKVALTKAKENAGAGYYQVSFSNHIAAKIAVYKNQGVENYSFPQGQKGFMIDLSHTLANKFVAEEHKLQANGLTGWVDSRTTCNVGTYRVYYAIRFNQQVKFTNGEEHKLVAGINNQAQQVKLNIAFSSVDVNHAEAALTTGNFEQLKAQSRQGWNEVLSRIKVTGNPAREQLFYSLLYRTVQSPYLVSEPDGSYRATDGSLQHTTDSIYNGWAIWDNYRTQLPLLSILYPDKYQSITTSVANLYEFGKKDYATQHEPSNTVRTEHAIVILLDAYRKGYKVDFNKISDSLTADVNRLDFSHPDKALESSYDTWALSQILGLMGKTELSNQYKQKALGYKEYWNKDFKDITKPDVDRIPARGLYQGTVWQYRWFVPFDIKGLTVLTGGPQAYINQLDQFFDNDYYNHANEPDIQVPLMYNASLQPYKSQALMHKYAVDTVVQYYFNDNSRGIDPFVDVIYQNKPDTYVRTMDDDAGAMSAWFVFAACGFSPACVGWPVYYLNAPLFNHVQFKWPNGKSFNIDVLNYDEHNKYIKSVILNGKKLNRNWLTHQEILQGGSLIITVSAQPDKQFGTTNQWVSDINAKEMKFLFFVSIAFACLSAHSQPKKAAAQQPADLVNVFLGSSGDHGQMSPAASYPFSMMSIGPQTYPNLHMGYEHKAKTFLGFTHNRVEGVGCQGSGGNILITPFLGDTAKVALTKAKENAGAGYYQVSFSNHIAAKIAVYKNQGVENYSFPQGQKGFMIDLSHTLANKFVAEEHKLQANGLTGWVDSRTTCNVGTYRVYYAIRFNQQVKFTNGEEHKLVAGINNQAQQVKLNIAFSSVDVNHAEAALTTGNFEQLKAQSRQGWNEVLSRIKVTGNPAREQLFYSLLYRTVQSPYLVSEPDGSYRATDGSLQHTTDSIYNGWAIWDNYRTQLPLLSILYPDKYQSITTSVANLYEFGKKDYATQHEPSNTVRTEHAIVILLDAYRKGYKVDFNKISDSLTADVNRLDFSHPDKALESSYDTWALSQILGLMGKTELSNQYKQKALGYKEYWNKDFKDITKPDVDRIPARGLYQGTVWQYRWFVPFDIKGLTVLTGGPQAYINQLDQFFDNDYYNHANEPDIQVPLMYNASLQPYKSQALMHKYAVDTVVQYYFNDNSRGIDPFVDVIYQNKPDTYVRTMDDDAGAMSAWFVFAACGFSPACVGWPVYYLNAPLFNHVQFKWPNGKSFNIDVLNYDEHNKYIKSVILNGKKLNRNWLTHQEILQGGSLIITVSAQPDKQFGTTNQWVSDINAKE

Organism: NCBI:txid1302689

InterPro domains:
  IPR008928 Six-hairpin glycosidase superfamily [SSF48208] (243-662)
  IPR012939 Glycosyl hydrolase family 92 [PF07971] (242-397)
  IPR012939 Glycosyl hydrolase family 92 [PF07971] (410-669)
  IPR014718 Glycoside hydrolase-type carbohydrate-binding [G3DSA:2.70.98.10] (30-322)
  IPR041371 Glycosyl hydrolase family 92 N-terminal domain [PF17678] (31-215)
  IPR050883 Peptide-N(4)-(N-acetyl-beta-glucosaminyl)asparagine amidase [PTHR12143] (10-388)

pLDDT: mean 93.77, std 11.65, range [26.95, 98.94]

Foldseek 3Di:
DPPCPDDPPPPPPPPPPPPPPPPPPDFLQNLADQLAQQAALGAAGFLFAAFFQAQWTKGWAAVVQDQQNGHPPGFWTPAIFIGFQGFAPLSGKGSFKGKDKDADPRDDDTFGWDDWDGTHFWIKTAGPQGKIWIKGADHQKIKIKIFDDFHWIWMKIARQDMRNSFWDDKDWDDDQFWIWIKTWGAFRPRDAIEMKTKTKGKPDGWDWDDDPPRMIITIDDRGDRMIMMMMGIALFYRVLNVVPTDPDDRVVRRVNRSVSLSVQLVLKDFFFPSQVSSLLSNLVSLLRRDFHFRAGPQQWGAAQLRDIDGDPDTATDADLCVQAVFFSLVVCCQRPVVVNLNVLVNLLSCLVNPHDQAGYHYGSHHYGGNQCSLLQNLLCVQLPHDDDCVNRLVSLVVVLVPFDCPALLSVLSSLVSLLSNLVVCVVVVNPVVSVVSLVVSVCNLVSLLVQQQDCVDPQQLAFPDRPDQQAGSLQQSCSNLQALVVSCVSLPHQVSVVVSLCVCVVVQSAACLGRSHLLSLCSCLQHLARQSSLVVLLCQQANFDWHQGANVRGRDPGTRTGRQRGSHNNHHGRSRHCSSSNSSRSNNQSQVFWGDSGRSFQKIFGWQHQGQKMWRADPVGAIAIEGEAPDDNQFREWDWKDWQNHTDQARMDGSCSHNVHGYIYTYTGNDYDSRRHNPDGDGNRSPDDD/DPPPPPPPPPPPPPPPPPPPPPPPPDFLQNLADQLAQQAALGAAGFLFAAFFQAQWTKGWAAPVQDLQNGHPPGFWTPAIFIGFQGFAPLSGKGSFKGKQKDADDDPPDTFGWDDWDGTHFWIKTAGPQGKIWIKGDDHQKIKIKIFDDFHWIWMKIARQDMRNNFWDDKDWDDDQFWIWIKTWGAFRPRDAIEMKTKTKGKPDGWDWDDDPPRMIITIDDRGDRMIMMMMGIALFYRVLNVVPTDPDDRVVRRVNRSVSLSVQLVLKDFFFDSQVSSLLSNLVSLLRRDFHFRAGPQQWGAAQLRDIDGDPDTATDADLCVQAVFFSLVVCCQSPVVVNLRVLVNLLSCLVNPHDQAGYHYGSHHYGGNQCSLLQNLLCVQLPHDDDCVNRLVSLVVVLVPFDCPFLLSVQSSLVSLLSNLVVCVVVVNPVVSVVSLVVSVCNLVSLLVQQQDCVDPQQLAFPDRPDQQAGSLQQSCSNLQALVVSCVSLPHQVSVVVSLCVCVVVQSAACLGRSHVLSLCSCLQHLARQSSLVVLLCQQANFDWHQGASVRGRDPGTRTGRQRGSHNNHHGRSRHCSSSNSSRSNNQSQVFWGDSGRSFQKIFGWQHQGQKMWRADPVGAIAIEGEAPDDNQFREWDWKDQQNHTDQARMDGSCSHNVHGYIYTYTGNDYDSRRHNPDGDGNRSPDDD

Nearest PDB structures (foldseek):
  2xsg-assembly2_B  TM=9.217E-01  e=8.298E-55  Cellulosimicrobium cellulans
  6f91-assembly6_C  TM=8.579E-01  e=2.121E-47  Bacteroides thetaiotaomicron
  6f91-assembly4_G  TM=8.548E-01  e=2.908E-47  Bacteroides thetaiotaomicron
  6f91-assembly2_B  TM=8.348E-01  e=1.467E-47  Bacteroides thetaiotaomicron
  6f91-assembly4_F  TM=8.325E-01  e=1.909E-47  Bacteroides thetaiotaomicron

Radius of gyration: 35.79 Å; Cα contacts (8 Å, |Δi|>4): 3422; chains: 2; bounding box: 84×108×128 Å

Solvent-accessible surface area (backbone atoms only — not comparable to full-atom values): 68045 Å² total; per-residue (Å²): 137,82,78,78,76,79,83,82,77,78,78,75,76,78,74,74,73,73,66,71,74,71,77,77,82,84,49,55,41,75,40,29,49,37,49,39,14,14,20,70,58,5,22,28,20,50,43,38,9,32,21,75,25,19,58,32,26,44,24,59,25,27,43,68,54,52,41,54,25,29,31,69,63,45,46,38,41,66,32,34,21,39,24,59,54,56,8,38,64,66,36,16,25,38,31,36,48,29,40,21,79,41,57,51,94,69,56,91,70,76,42,35,61,67,49,74,52,63,28,60,4,18,31,36,39,32,27,74,85,55,38,33,42,39,33,13,12,43,52,43,23,36,25,40,39,34,38,45,58,83,43,52,29,34,33,42,37,30,55,54,40,35,49,60,77,38,59,72,50,70,52,74,46,82,49,66,30,36,38,35,31,37,37,33,30,32,16,26,71,65,65,19,24,18,41,44,15,28,23,39,39,42,82,49,70,42,50,77,43,83,55,60,92,63,26,37,31,36,38,43,63,39,80,50,41,68,50,42,36,27,33,11,49,23,37,70,37,45,67,57,2,49,67,54,47,61,84,63,50,49,72,56,28,29,50,53,14,35,50,53,37,31,63,64,48,57,26,49,45,74,44,65,57,66,72,53,49,27,35,48,39,28,28,54,54,45,38,38,48,49,45,17,61,42,40,43,96,87,14,42,25,39,41,52,68,50,50,82,45,76,45,96,66,60,36,43,44,38,41,44,32,65,53,11,52,73,26,24,54,54,48,38,50,68,62,34,51,82,55,33,43,30,45,48,47,28,56,54,43,36,45,68,47,64,64,50,61,45,50,42,75,30,22,40,44,63,37,47,22,38,41,60,53,62,28,50,52,44,22,40,39,67,64,67,40,76,68,71,53,85,80,32,45,69,44,51,51,54,52,56,73,65,53,57,62,87,40,68,55,36,27,33,53,39,21,50,44,28,35,36,48,14,52,51,32,42,76,72,66,38,55,69,62,13,49,54,32,38,55,57,20,58,46,36,56,58,53,40,57,71,67,42,60,72,72,81,52,90,51,33,83,31,40,57,26,86,77,27,79,77,31,25,40,70,37,51,64,68,51,42,60,63,24,44,55,59,48,27,54,72,55,65,28,70,68,43,35,50,51,51,52,48,52,38,59,76,66,44,61,53,37,81,55,39,64,74,31,66,61,57,51,55,54,35,42,64,41,73,47,31,47,57,17,14,44,41,46,45,38,65,46,65,33,71,41,66,36,39,56,38,72,84,43,32,64,50,100,59,56,47,58,42,52,35,65,51,82,35,32,67,19,46,48,68,50,13,47,25,32,55,10,15,51,31,26,46,46,51,27,40,38,68,16,36,41,67,62,29,80,47,49,47,39,25,33,56,38,42,43,72,39,42,30,39,35,39,44,45,94,89,70,46,39,29,37,39,39,37,43,68,68,46,100,72,28,34,15,50,64,46,39,29,49,69,86,36,78,48,66,39,46,59,47,43,52,63,60,53,75,69,24,49,40,36,41,36,32,36,26,76,57,73,38,79,65,49,26,51,79,46,63,74,62,40,39,75,78,60,77,131,137,82,77,79,76,79,78,76,77,77,76,77,75,77,74,74,73,72,67,73,73,70,77,79,81,84,49,54,41,73,40,29,50,37,48,38,16,14,22,69,58,5,21,28,19,49,44,39,9,31,21,74,25,20,59,32,25,44,26,61,26,27,44,70,57,49,42,54,25,28,32,69,64,45,47,38,40,67,33,33,21,38,24,59,52,54,8,38,64,66,36,18,26,38,31,37,49,29,41,22,76,34,58,53,92,55,77,75,62,77,40,36,60,66,48,73,51,62,30,61,4,19,32,34,39,34,27,74,86,54,38,32,41,39,34,14,12,42,53,42,23,36,26,40,39,34,37,44,57,84,42,53,30,35,33,40,38,29,55,54,41,35,51,61,77,38,58,71,47,70,52,74,46,81,51,64,30,33,39,35,31,38,36,33,31,33,16,26,71,65,66,20,24,17,42,45,15,27,23,39,38,43,82,49,70,42,51,76,42,81,54,61,92,62,26,36,32,37,39,45,62,39,81,49,42,69,49,42,37,27,34,13,49,22,35,70,37,44,67,58,1,49,67,54,47,62,86,64,49,49,72,54,28,30,51,53,14,34,50,53,39,31,63,62,49,58,25,48,46,74,43,64,58,67,71,55,48,27,35,48,38,26,29,52,55,45,38,38,48,47,45,16,59,44,41,43,99,85,15,44,25,38,40,50,69,51,49,82,44,77,45,95,66,60,36,45,44,37,42,44,33,64,52,11,53,72,27,24,52,55,47,39,50,68,60,33,51,81,56,33,43,29,45,48,46,29,57,54,42,36,46,67,44,65,62,48,61,45,50,43,75,32,22,38,44,62,36,46,20,37,41,62,52,63,27,50,52,44,21,40,37,67,64,68,39,76,69,71,54,84,80,31,46,68,44,52,52,52,53,57,74,65,54,55,61,88,38,66,54,37,27,33,53,40,21,51,44,28,35,36,49,14,52,51,31,42,76,71,67,38,54,69,63,14,51,52,31,38,55,57,20,59,46,36,56,60,56,39,57,72,67,42,59,72,73,82,52,89,50,32,83,32,40,58,28,87,76,27,79,75,33,24,40,72,36,52,62,67,52,42,59,62,24,43,54,58,48,28,54,73,54,66,28,70,67,43,36,51,51,50,50,47,52,37,58,77,66,45,62,53,38,83,55,39,66,76,32,64,60,58,51,53,55,34,42,64,41,74,47,32,45,56,16,14,45,40,46,46,38,66,46,67,33,70,40,67,35,37,55,37,72,82,42,32,65,50,98,60,56,48,56,43,51,34,64,51,82,36,32,66,19,44,48,69,50,14,47,24,32,55,10,15,51,32,28,45,45,52,26,40,38,68,17,38,41,68,61,29,79,48,46,48,38,27,34,57,39,42,42,73,37,41,31,39,36,38,43,46,95,87,71,46,38,30,36,38,39,38,42,68,69,47,99,72,29,34,15,50,63,47,38,29,50,70,86,37,79,46,68,37,44,59,46,42,50,63,62,53,75,67,24,49,40,37,40,35,32,37,26,78,57,72,37,78,64,49,26,50,79,47,64,74,63,40,40,77,79,61,76,132